Protein AF-0000000065943654 (afdb_homodimer)

Secondary structure (DSSP, 8-state):
------SGGGHHHHHHHHHHHHHHHHHHHHHHHHHHHHHHHHHHHHHTTSSS-SSSTTHHHHHHHHHHHHHHHHHHHIIIIIHHHHHHHHHHHHHHHHHHHHH-SS--SB--S-------HHHHTTBSS--B-HHHHTTEEEEEEE----SSPPPSSTT-EEEEEEEEE-SS-EEEEEEEESS---TTS--EEEEEEEEEEE-TTSSEEEEEEEEEEE-SS--EEEEEEEEETTEEEEEEEE-SS-HHHHHHSSSPPPEEEEEEETTS-EEEEEE--TT-TTTBS--EE-BS--EEETTEEEEEEEEEEPTTSHHHHHHTT-------SSPPPSS-HHHHHHHHHHTTEEGGGTTEEEEEEEEEEE--SS--S--EEEEPPTTTS-S---EEEEEETTEEEEEE---SS--S-EEEEEEEEEETTEEEEEEEEEE-----PPP--GGG-TT--S---------B-EEE-B-GGGSSSTTTT--EEEEEE-SSSSSB-EEEEEE-SS-EEEEEE-SSTT-BEEEEEEEEEEETTTTEEEEEEEEEEE-SSSSSEEEEEEEEEEEE-/------TTHHHHHHHHHHHHHHHHHHHHHHHHHHHHHHHHHHHHHHHTTSSS-TTGGGHHHHHHHHHHHHHHHHHHHIIIIIHHHHHHHHHHHHHHHHHHHHH-SS--SB--S-------HHHHTTBSS--B-HHHHTTEEEEEEE----SSPPPSSTT-EEEEEEEEE-SS-EEEEEEEESS---TTS--EEEEEEEEEEE-TTSSEEEEEEEEEEE-SS--EEEEEEEEETTEEEEEEEE--S-HHHHHHSSSPPPEEEEEEETTS-EEEEEE--TT-TTTBS--EE-BS--EEETTEEEEEEEEEEPTTSHHHHHHTT-------SSPPPSS-HHHHHHHHHHTTEETTTTTEEEEEEEEEEE--SS--S--EEEEPPTTTS-S---EEEEEETTEEEEEE---SS--S-EEEEEEEEEETTEEEEEEEEEE-----PPP--GGG-TT--S---------B-EEE-B-GGGSSSTTTT--EEEEEE-SSSSSB-EEEEEE-SS-EEEEEE-SSTT-BEEEEEEEEEE-TTT--EEEEEEEEEE-SSSSSEEEEEEEEEEEE-

pLDDT: mean 80.6, std 23.36, range [19.33, 98.62]

Solvent-accessible surface area (backbone atoms only — not comparable to full-atom values): 56505 Å² total; per-residue (Å²): 133,84,91,80,94,74,74,71,74,63,56,59,54,54,48,49,51,48,48,51,47,46,50,48,46,47,52,46,48,49,50,44,44,54,48,44,48,53,41,44,54,48,44,56,63,52,60,78,64,68,78,84,83,85,76,61,73,68,53,58,56,50,45,52,48,42,48,51,43,48,52,42,49,51,42,40,54,46,33,64,68,57,20,45,62,44,41,51,47,41,51,39,46,48,52,45,46,52,49,45,55,67,65,42,83,75,76,67,50,85,25,41,71,51,72,76,64,58,28,37,70,48,37,34,83,23,43,40,54,62,79,43,50,62,74,52,50,73,39,43,34,75,48,66,79,48,58,40,68,35,77,52,57,37,41,41,26,54,47,7,18,39,47,68,66,15,57,18,78,50,49,34,30,34,23,38,36,31,36,39,22,60,73,41,78,59,81,81,50,74,28,26,42,38,40,36,33,26,28,47,36,78,37,62,86,70,46,78,38,60,46,54,52,42,60,47,73,48,41,77,77,57,32,59,41,51,40,15,26,16,37,42,96,65,33,32,36,34,37,26,26,43,63,87,65,53,69,58,58,37,34,64,36,67,45,42,63,54,34,34,42,36,38,38,38,68,74,74,46,73,49,76,43,74,47,70,36,71,78,37,76,75,28,23,9,25,63,40,39,12,21,28,11,20,36,63,53,96,63,24,37,36,32,28,21,20,29,25,32,36,83,85,25,73,67,36,64,72,37,62,86,36,43,43,76,82,83,67,86,76,78,75,42,88,60,55,69,71,56,36,53,53,27,32,38,49,35,30,41,36,73,79,38,66,57,21,42,31,42,30,27,33,38,38,30,54,72,46,94,64,77,55,58,69,32,41,70,40,59,53,53,34,55,48,39,65,46,34,37,43,17,28,36,43,56,42,71,90,41,40,31,37,37,42,34,31,36,34,14,52,20,31,49,42,39,25,44,44,46,76,41,67,54,96,90,34,81,72,44,52,46,54,45,68,37,49,44,68,34,73,38,34,30,20,62,78,54,26,13,42,80,36,59,42,54,27,65,29,89,46,60,60,50,42,42,65,31,63,37,22,57,31,74,78,43,95,49,66,11,64,65,25,21,32,32,33,42,43,31,69,34,55,61,45,59,19,26,38,24,39,39,32,28,33,24,84,44,75,68,26,70,49,69,48,79,55,93,67,34,42,36,58,45,30,44,37,50,60,37,24,33,63,76,78,65,44,33,37,34,38,42,36,34,31,30,56,37,89,73,42,3,53,24,30,55,42,64,32,33,29,37,51,40,74,106,137,84,81,79,88,70,70,75,71,60,56,61,54,51,48,50,51,47,50,52,46,46,50,48,45,46,51,47,46,50,49,44,44,53,48,43,48,50,42,42,53,46,43,54,62,53,59,76,63,66,75,81,83,83,75,60,72,66,52,57,55,47,46,52,46,41,49,51,41,46,49,41,46,49,42,40,54,44,34,64,65,57,19,45,64,45,41,49,46,42,49,39,46,49,52,45,46,52,47,46,55,65,64,42,80,78,77,55,52,82,28,48,70,49,71,78,63,58,28,38,72,47,37,34,82,22,43,40,53,62,77,42,50,63,76,52,50,75,38,43,34,73,48,65,81,47,57,41,66,34,77,52,58,37,42,41,26,54,47,7,17,41,47,68,64,15,57,18,77,52,49,34,32,34,25,38,38,32,36,40,23,58,73,42,76,59,81,81,50,74,30,25,42,37,38,36,32,26,28,46,37,78,39,63,87,71,46,77,38,59,46,52,51,42,59,48,72,49,40,76,77,57,31,58,40,51,41,16,26,18,38,42,96,64,32,32,36,33,37,26,26,43,61,88,66,53,69,56,58,37,33,65,35,68,43,42,62,56,32,35,41,34,38,39,38,65,74,73,46,71,50,76,42,74,47,69,35,71,78,38,74,73,29,22,9,25,65,40,40,13,20,29,11,20,36,64,54,94,62,25,38,38,32,28,21,20,28,24,32,36,84,84,25,73,68,36,65,73,38,60,86,36,43,43,76,82,83,66,90,78,77,75,42,89,60,53,69,70,57,36,53,54,26,32,38,50,36,28,40,35,74,79,40,66,56,20,42,31,42,30,30,34,39,38,29,55,70,47,94,63,80,57,57,68,32,39,70,40,59,52,52,34,56,48,40,69,44,34,37,43,18,26,36,44,56,44,72,91,41,41,33,36,37,43,34,30,36,32,16,52,19,31,50,42,39,25,43,45,46,75,40,68,55,96,89,32,81,70,44,54,46,54,44,68,35,49,46,68,34,74,39,34,30,20,60,79,56,26,13,43,81,35,59,41,55,28,65,28,91,46,59,60,50,42,39,65,30,61,36,21,58,32,74,79,43,96,49,66,10,64,64,26,20,33,33,32,42,44,31,69,34,56,61,44,58,17,25,37,25,39,39,33,29,33,23,84,44,76,67,27,71,51,69,48,79,55,92,67,34,40,37,59,46,28,42,37,50,59,37,24,33,62,76,80,66,45,33,37,34,38,42,36,34,30,31,58,37,90,74,41,2,53,23,31,56,43,65,32,34,29,38,52,39,73,105

Nearest PDB structures (foldseek):
  4jf7-assembly1_C  TM=9.438E-01  e=2.598E-89  Simian virus 5 (strain W3)
  1z4w-assembly1_A  TM=9.902E-01  e=2.857E-84  Mammalian orthorubulavirus 5
  4jf7-assembly1_B  TM=9.049E-01  e=3.226E-90  Simian virus 5 (strain W3)
  4jf7-assembly1_A  TM=9.041E-01  e=5.508E-90  Simian virus 5 (strain W3)
  4jf7-assembly1_D  TM=9.109E-01  e=2.329E-88  Simian virus 5 (strain W3)

Sequence (1130 aa):
MVAEDAPVRGTCRVLFRTTTLIFLCTLLALSISILYESLIIRKQIMSQAGSTGSNFRLGSITDLLNNILSVANQIIYNSAVALPLQLDTLESTLLTAIKSLQTSDKLEQNCSWGAALINDNRYINGINQFYFSIAEGRNLTLGPLLNIPSFIPTATTPEGCTRIPSFSLTKTHWCYTHNVILNGCQDHVSSNQFVSMGIIEPTSAGFPSFRTLKTLYLSDGVNRKSCSISTVPGGCMMYCFVSTQPERDDYLSTAPPEQRIIIMYYNDTIVERIINPPGVLDVWATLNPGTGSGVYYLGWVLFPTYGGVIKDTSLWNNQANKYFIPQMVAALCSQNQATQVQNAKSSYYSSWFGNRMIQSGILACPLQQDLTNECLILPFSNDQVLMGAEGRLYMYGDSVYYYQRSNSWWPMTMLYKVTITFTNGQPSAISAQNVPTQQVPRPGTGDCSATNRCPGFCLKGVYADAWLLTNPSSTSTFGSEATFTGSYLNAATQRINPTMYIANNTQIISSQQFGSSGQEAAYGHTTCFRDTGSVMVYCIYIIELSSSLLGQFQIVPFIRQVTLSMVAEDAPVRGTCRVLFRTTTLIFLCTLLALSISILYESLIIRKQIMSQAGSTGSNFRLGSITDLLNNILSVANQIIYNSAVALPLQLDTLESTLLTAIKSLQTSDKLEQNCSWGAALINDNRYINGINQFYFSIAEGRNLTLGPLLNIPSFIPTATTPEGCTRIPSFSLTKTHWCYTHNVILNGCQDHVSSNQFVSMGIIEPTSAGFPSFRTLKTLYLSDGVNRKSCSISTVPGGCMMYCFVSTQPERDDYLSTAPPEQRIIIMYYNDTIVERIINPPGVLDVWATLNPGTGSGVYYLGWVLFPTYGGVIKDTSLWNNQANKYFIPQMVAALCSQNQATQVQNAKSSYYSSWFGNRMIQSGILACPLQQDLTNECLILPFSNDQVLMGAEGRLYMYGDSVYYYQRSNSWWPMTMLYKVTITFTNGQPSAISAQNVPTQQVPRPGTGDCSATNRCPGFCLKGVYADAWLLTNPSSTSTFGSEATFTGSYLNAATQRINPTMYIANNTQIISSQQFGSSGQEAAYGHTTCFRDTGSVMVYCIYIIELSSSLLGQFQIVPFIRQVTLS

Foldseek 3Di:
DDDDDPDPPPVVVVVVVVVVVVVVVVVVVVVVVVVVVVVVVVVVVVVVPDDDDDPPDPVVVVVVVVVVVVVVVVCCVCCVPVVVVVVLVVVLVVLVVLQVVLVDPPPDDPPPDLRFQAAHSLFLVFFQAFQDALVLLLFKEWFDWDDAPFPFDFFPAAQKAKDLKEKEDHRRKIKIKIWIDGGHDDQQDATKMKIWMHYWDADPVGHIYTDTDDIDIGPPRFRWPLKAWYDDVFWIKIKTFTHDDDPLVLLVAQAEGWIKMWTQGSNRDIDMDTADEPPRHRFFSYKGWLSYYWYDALQKTKTKIKGFTDPPDPVCVVALQAFAADDDPDDDAPDDPVVLSVLRSQQQADVSSVRTRMWIWMWIFGDDPVRDSHIHTATEHNHADGHQHRKYWGHRPNWIKMWGWPQFLQFWTWIWTKDFDDDPSHTDYMYTHTQAANDAGAAADDSNWSPGRGRHHGGDTFAKHKAWNYQQVPDPDRNQSTKIWTWHQPDGHAQHFIKTFIDGRPGTSYIDTDDDGGWHWGHWDKGKTARNVVSWIKMWIWIWTADSGGHRTDIGIIMIIMDGD/DDDDPDDDVPPVVVVVVVVVVVVVVVVVVVVVVVVVVVVVVVVVVVVVPDDDDNPPDPVVVVVVVVVVVVVVVVCCVCCVVVVVVVVLVVVLVVLVVLQVVLVDPPVPDVNPDLRFQAAHSLFLVFFQAFQDALVLLLFKEWFDWDDAPFPFDFFPAAQKAKDLKEKEDHRRKIKIKIWIDGGHDDQQDATKMKIWMHYWDADPVGHIYTDTDDIDIGPPRFRWPLKAWYDDVFWIKIKTFTHDDDPLVLLVAQAEGWIKMWTQGSNRDIDMDTADEPPRHRFFSYKGWLSYYWYDALQKTKTKIKGFTDPPDPVCVVALQAFAADDDPDDDDPDDPVVLSVLRSQQQADVSSVRTRMWIWMWIFGDDPPRDSHIHTATEHNHADGHQHRKYWGHHPNWIKMWGWPQFLQFWTWIWTKDFDDDPSHTDYMYTHTQAADDAGAAADDSNWSPHRGRHHGGDTFAKHKAWNYQQVPDPDRNQSTKIWTWHQPDGHAQHFIKTFIDGRPGTSYIDTDDDGGWHWGHWDKGKTARNVVSWIKMWIWIWTADSGGHRTDIGIIMIIMDGD

InterPro domains:
  IPR000665 Haemagglutinin/haemagglutinin-neuraminidase, paramyxovirus [PF00423] (11-562)
  IPR016285 Haemagglutinin-neuraminidase [PIRSF001072] (5-564)
  IPR016285 Haemagglutinin-neuraminidase [cd15469] (149-561)
  IPR036278 Sialidase superfamily [SSF50939] (117-564)

Organism: Parainfluenza virus 5 (isolate Canine/CPI+) (NCBI:txid31608)

Structure (mmCIF, N/CA/C/O backbone):
data_AF-0000000065943654-model_v1
#
loop_
_entity.id
_entity.type
_entity.pdbx_description
1 polymer Hemagglutinin-neuraminidase
#
loop_
_atom_site.group_PDB
_atom_site.id
_atom_site.type_symbol
_atom_site.label_atom_id
_atom_site.label_alt_id
_atom_site.label_comp_id
_atom_site.label_asym_id
_atom_site.label_entity_id
_atom_site.label_seq_id
_atom_site.pdbx_PDB_ins_code
_atom_site.Cartn_x
_atom_site.Cartn_y
_atom_site.Cartn_z
_atom_site.occupancy
_atom_site.B_iso_or_equiv
_atom_site.auth_seq_id
_atom_site.auth_comp_id
_atom_site.auth_asym_id
_atom_site.auth_atom_id
_atom_site.pdbx_PDB_model_num
ATOM 1 N N . MET A 1 1 ? 44.156 -19.531 77.312 1 22.39 1 MET A N 1
ATOM 2 C CA . MET A 1 1 ? 43.312 -20.719 77.375 1 22.39 1 MET A CA 1
ATOM 3 C C . MET A 1 1 ? 41.906 -20.391 76.875 1 22.39 1 MET A C 1
ATOM 5 O O . MET A 1 1 ? 40.969 -21.188 77 1 22.39 1 MET A O 1
ATOM 9 N N . VAL A 1 2 ? 41.719 -19.156 76.312 1 19.33 2 VAL A N 1
ATOM 10 C CA . VAL A 1 2 ? 40.312 -18.719 76.25 1 19.33 2 VAL A CA 1
ATOM 11 C C . VAL A 1 2 ? 39.531 -19.656 75.312 1 19.33 2 VAL A C 1
ATOM 13 O O . VAL A 1 2 ? 40.094 -20.328 74.5 1 19.33 2 VAL A O 1
ATOM 16 N N . ALA A 1 3 ? 38.219 -19.266 74.938 1 23.05 3 ALA A N 1
ATOM 17 C CA . ALA A 1 3 ? 36.812 -19.609 75.125 1 23.05 3 ALA A CA 1
ATOM 18 C C . ALA A 1 3 ? 36.312 -20.422 73.938 1 23.05 3 ALA A C 1
ATOM 20 O O . ALA A 1 3 ? 36.938 -20.422 72.875 1 23.05 3 ALA A O 1
ATOM 21 N N . GLU A 1 4 ? 35.094 -20.375 73.562 1 23.7 4 GLU A N 1
ATOM 22 C CA . GLU A 1 4 ? 33.812 -21.109 73.625 1 23.7 4 GLU A CA 1
ATOM 23 C C . GLU A 1 4 ? 33.375 -21.594 72.25 1 23.7 4 GLU A C 1
ATOM 25 O O . GLU A 1 4 ? 33.031 -22.781 72.062 1 23.7 4 GLU A O 1
ATOM 30 N N . ASP A 1 5 ? 32.344 -20.781 71.438 1 27.8 5 ASP A N 1
ATOM 31 C CA . ASP A 1 5 ? 31 -21.156 70.938 1 27.8 5 ASP A CA 1
ATOM 32 C C . ASP A 1 5 ? 31.031 -21.656 69.5 1 27.8 5 ASP A C 1
ATOM 34 O O . ASP A 1 5 ? 30.953 -20.859 68.562 1 27.8 5 ASP A O 1
ATOM 38 N N . ALA A 1 6 ? 31.734 -22.641 69.188 1 32.72 6 ALA A N 1
ATOM 39 C CA . ALA A 1 6 ? 32.156 -23.266 67.938 1 32.72 6 ALA A CA 1
ATOM 40 C C . ALA A 1 6 ? 30.953 -23.891 67.188 1 32.72 6 ALA A C 1
ATOM 42 O O . ALA A 1 6 ? 30.969 -24.031 66 1 32.72 6 ALA A O 1
ATOM 43 N N . PRO A 1 7 ? 29.953 -24.609 68.062 1 33.91 7 PRO A N 1
ATOM 44 C CA . PRO A 1 7 ? 29.484 -25.906 67.5 1 33.91 7 PRO A CA 1
ATOM 45 C C . PRO A 1 7 ? 28.344 -25.75 66.5 1 33.91 7 PRO A C 1
ATOM 47 O O . PRO A 1 7 ? 27.875 -26.734 65.938 1 33.91 7 PRO A O 1
ATOM 50 N N . VAL A 1 8 ? 27.547 -24.609 66.562 1 35.25 8 VAL A N 1
ATOM 51 C CA . VAL A 1 8 ? 26.109 -24.609 66.25 1 35.25 8 VAL A CA 1
ATOM 52 C C . VAL A 1 8 ? 25.906 -24.719 64.75 1 35.25 8 VAL A C 1
ATOM 54 O O . VAL A 1 8 ? 24.812 -25.047 64.312 1 35.25 8 VAL A O 1
ATOM 57 N N . ARG A 1 9 ? 26.875 -24.266 63.969 1 43 9 ARG A N 1
ATOM 58 C CA . ARG A 1 9 ? 26.562 -23.938 62.594 1 43 9 ARG A CA 1
ATOM 59 C C . ARG A 1 9 ? 26.453 -25.203 61.719 1 43 9 ARG A C 1
ATOM 61 O O . ARG A 1 9 ? 25.969 -25.141 60.594 1 43 9 ARG A O 1
ATOM 68 N N . GLY A 1 10 ? 27.078 -26.219 62.312 1 36.78 10 GLY A N 1
ATOM 69 C CA . GLY A 1 10 ? 27.188 -27.406 61.469 1 36.78 10 GLY A CA 1
ATOM 70 C C . GLY A 1 10 ? 25.891 -28.172 61.344 1 36.78 10 GLY A C 1
ATOM 71 O O . GLY A 1 10 ? 25.688 -28.906 60.375 1 36.78 10 GLY A O 1
ATOM 72 N N . THR A 1 11 ? 25.125 -28.125 62.5 1 43.72 11 THR A N 1
ATOM 73 C CA . THR A 1 11 ? 24.016 -29.062 62.688 1 43.72 11 THR A CA 1
ATOM 74 C C . THR A 1 11 ? 22.859 -28.703 61.781 1 43.72 11 THR A C 1
ATOM 76 O O . THR A 1 11 ? 22.125 -29.578 61.312 1 43.72 11 THR A O 1
ATOM 79 N N . CYS A 1 12 ? 22.719 -27.344 61.5 1 46.62 12 CYS A N 1
ATOM 80 C CA . CYS A 1 12 ? 21.562 -26.875 60.75 1 46.62 12 CYS A CA 1
ATOM 81 C C . CYS A 1 12 ? 21.578 -27.375 59.312 1 46.62 12 CYS A C 1
ATOM 83 O O . CYS A 1 12 ? 20.547 -27.484 58.656 1 46.62 12 CYS A O 1
ATOM 85 N N . ARG A 1 13 ? 22.875 -27.547 58.875 1 49.72 13 ARG A N 1
ATOM 86 C CA . ARG A 1 13 ? 23 -27.953 57.469 1 49.72 13 ARG A CA 1
ATOM 87 C C . ARG A 1 13 ? 22.562 -29.406 57.281 1 49.72 13 ARG A C 1
ATOM 89 O O . ARG A 1 13 ? 21.938 -29.75 56.281 1 49.72 13 ARG A O 1
ATOM 96 N N . VAL A 1 14 ? 22.859 -30.219 58.312 1 49.84 14 VAL A N 1
ATOM 97 C CA . VAL A 1 14 ? 22.547 -31.641 58.188 1 49.84 14 VAL A CA 1
ATOM 98 C C . VAL A 1 14 ? 21.031 -31.844 58.281 1 49.84 14 VAL A C 1
ATOM 100 O O . VAL A 1 14 ? 20.469 -32.656 57.531 1 49.84 14 VAL A O 1
ATOM 103 N N . LEU A 1 15 ? 20.453 -30.969 59.062 1 49.56 15 LEU A N 1
ATOM 104 C CA . LEU A 1 15 ? 19.016 -31.125 59.25 1 49.56 15 LEU A CA 1
ATOM 105 C C . LEU A 1 15 ? 18.25 -30.719 58 1 49.56 15 LEU A C 1
ATOM 107 O O . LEU A 1 15 ? 17.266 -31.391 57.625 1 49.56 15 LEU A O 1
ATOM 111 N N . PHE A 1 16 ? 18.812 -29.656 57.406 1 54 16 PHE A N 1
ATOM 112 C CA . PHE A 1 16 ? 18.172 -29.203 56.188 1 54 16 PHE A CA 1
ATOM 113 C C . PHE A 1 16 ? 18.266 -30.281 55.094 1 54 16 PHE A C 1
ATOM 115 O O . PHE A 1 16 ? 17.297 -30.547 54.406 1 54 16 PHE A O 1
ATOM 122 N N . ARG A 1 17 ? 19.469 -30.891 55.062 1 52.16 17 ARG A N 1
ATOM 123 C CA . ARG A 1 17 ? 19.656 -31.938 54.062 1 52.16 17 ARG A CA 1
ATOM 124 C C . ARG A 1 17 ? 18.766 -33.125 54.344 1 52.16 17 ARG A C 1
ATOM 126 O O . ARG A 1 17 ? 18.172 -33.719 53.438 1 52.16 17 ARG A O 1
ATOM 133 N N . THR A 1 18 ? 18.594 -33.406 55.688 1 54.03 18 THR A N 1
ATOM 134 C CA . THR A 1 18 ? 17.797 -34.562 56.031 1 54.03 18 THR A CA 1
ATOM 135 C C . THR A 1 18 ? 16.312 -34.312 55.75 1 54.03 18 THR A C 1
ATOM 137 O O . THR A 1 18 ? 15.617 -35.188 55.281 1 54.03 18 THR A O 1
ATOM 140 N N . THR A 1 19 ? 16 -33.031 56.031 1 54.41 19 THR A N 1
ATOM 141 C CA . THR A 1 19 ? 14.586 -32.719 55.844 1 54.41 19 THR A CA 1
ATOM 142 C C . THR A 1 19 ? 14.234 -32.688 54.344 1 54.41 19 THR A C 1
ATOM 144 O O . THR A 1 19 ? 13.156 -33.125 53.938 1 54.41 19 THR A O 1
ATOM 147 N N . THR A 1 20 ? 15.242 -32.125 53.594 1 52.72 20 THR A N 1
ATOM 148 C CA . THR A 1 20 ? 15.023 -32.125 52.156 1 52.72 20 THR A CA 1
ATOM 149 C C . THR A 1 20 ? 14.984 -33.562 51.594 1 52.72 20 THR A C 1
ATOM 151 O O . THR A 1 20 ? 14.188 -33.875 50.719 1 52.72 20 THR A O 1
ATOM 154 N N . LEU A 1 21 ? 15.812 -34.375 52.25 1 54.66 21 LEU A N 1
ATOM 155 C CA . LEU A 1 21 ? 15.859 -35.781 51.812 1 54.66 21 LEU A CA 1
ATOM 156 C C . LEU A 1 21 ? 14.57 -36.5 52.188 1 54.66 21 LEU A C 1
ATOM 158 O O . LEU A 1 21 ? 14.039 -37.281 51.406 1 54.66 21 LEU A O 1
ATOM 162 N N . ILE A 1 22 ? 14.039 -36.062 53.375 1 56.91 22 ILE A N 1
ATOM 163 C CA . ILE A 1 22 ? 12.805 -36.719 53.844 1 56.91 22 ILE A CA 1
ATOM 164 C C . ILE A 1 22 ? 11.641 -36.281 52.969 1 56.91 22 ILE A C 1
ATOM 166 O O . ILE A 1 22 ? 10.797 -37.062 52.562 1 56.91 22 ILE A O 1
ATOM 170 N N . PHE A 1 23 ? 11.766 -34.906 52.656 1 55.59 23 PHE A N 1
ATOM 171 C CA . PHE A 1 23 ? 10.719 -34.375 51.781 1 55.59 23 PHE A CA 1
ATOM 172 C C . PHE A 1 23 ? 10.773 -35.031 50.406 1 55.59 23 PHE A C 1
ATOM 174 O O . PHE A 1 23 ? 9.734 -35.344 49.812 1 55.59 23 PHE A O 1
ATOM 181 N N . LEU A 1 24 ? 12.055 -35.281 49.938 1 51.72 24 LEU A N 1
ATOM 182 C CA . LEU A 1 24 ? 12.234 -35.969 48.656 1 51.72 24 LEU A CA 1
ATOM 183 C C . LEU A 1 24 ? 11.766 -37.406 48.781 1 51.72 24 LEU A C 1
ATOM 185 O O . LEU A 1 24 ? 11.125 -37.938 47.844 1 51.72 24 LEU A O 1
ATOM 189 N N . CYS A 1 25 ? 11.992 -38 49.938 1 52.47 25 CYS A N 1
ATOM 190 C CA . CYS A 1 25 ? 11.578 -39.375 50.156 1 52.47 25 CYS A CA 1
ATOM 191 C C . CYS A 1 25 ? 10.062 -39.5 50.219 1 52.47 25 CYS A C 1
ATOM 193 O O . CYS A 1 25 ? 9.484 -40.438 49.688 1 52.47 25 CYS A O 1
ATOM 195 N N . THR A 1 26 ? 9.477 -38.469 50.844 1 51.69 26 THR A N 1
ATOM 196 C CA . THR A 1 26 ? 8.023 -38.5 50.969 1 51.69 26 THR A CA 1
ATOM 197 C C . THR A 1 26 ? 7.379 -38.25 49.594 1 51.69 26 THR A C 1
ATOM 199 O O . THR A 1 26 ? 6.371 -38.875 49.25 1 51.69 26 THR A O 1
ATOM 202 N N . LEU A 1 27 ? 8.078 -37.312 48.875 1 51.06 27 LEU A N 1
ATOM 203 C CA . LEU A 1 27 ? 7.574 -37.094 47.5 1 51.06 27 LEU A CA 1
ATOM 204 C C . LEU A 1 27 ? 7.734 -38.375 46.688 1 51.06 27 LEU A C 1
ATOM 206 O O . LEU A 1 27 ? 6.852 -38.719 45.875 1 51.06 27 LEU A O 1
ATOM 210 N N . LEU A 1 28 ? 8.797 -39.062 46.875 1 51.41 28 LEU A N 1
ATOM 211 C CA . LEU A 1 28 ? 9.031 -40.344 46.188 1 51.41 28 LEU A CA 1
ATOM 212 C C . LEU A 1 28 ? 8.047 -41.406 46.688 1 51.41 28 LEU A C 1
ATOM 214 O O . LEU A 1 28 ? 7.5 -42.156 45.875 1 51.41 28 LEU A O 1
ATOM 218 N N . ALA A 1 29 ? 7.77 -41.406 48.031 1 50.81 29 ALA A N 1
ATOM 219 C CA . ALA A 1 29 ? 6.844 -42.375 48.562 1 50.81 29 ALA A CA 1
ATOM 220 C C . ALA A 1 29 ? 5.426 -42.156 48.062 1 50.81 29 ALA A C 1
ATOM 222 O O . ALA A 1 29 ? 4.703 -43.094 47.75 1 50.81 29 ALA A O 1
ATOM 223 N N . LEU A 1 30 ? 5.156 -40.781 47.969 1 49.75 30 LEU A N 1
ATOM 224 C CA . LEU A 1 30 ? 3.836 -40.469 47.438 1 49.75 30 LEU A CA 1
ATOM 225 C C . LEU A 1 30 ? 3.738 -40.844 45.969 1 49.75 30 LEU A C 1
ATOM 227 O O . LEU A 1 30 ? 2.707 -41.344 45.531 1 49.75 30 LEU A O 1
ATOM 231 N N . SER A 1 31 ? 4.898 -40.656 45.219 1 46.22 31 SER A N 1
ATOM 232 C CA . SER A 1 31 ? 4.934 -41.094 43.844 1 46.22 31 SER A CA 1
ATOM 233 C C . SER A 1 31 ? 4.832 -42.625 43.75 1 46.22 31 SER A C 1
ATOM 235 O O . SER A 1 31 ? 4.137 -43.156 42.875 1 46.22 31 SER A O 1
ATOM 237 N N . ILE A 1 32 ? 5.48 -43.25 44.688 1 48.81 32 ILE A N 1
ATOM 238 C CA . ILE A 1 32 ? 5.441 -44.719 44.688 1 48.81 32 ILE A CA 1
ATOM 239 C C . ILE A 1 32 ? 4.043 -45.188 45.062 1 48.81 32 ILE A C 1
ATOM 241 O O . ILE A 1 32 ? 3.518 -46.125 44.469 1 48.81 32 ILE A O 1
ATOM 245 N N . SER A 1 33 ? 3.453 -44.469 46.062 1 47.56 33 SER A N 1
ATOM 246 C CA . SER A 1 33 ? 2.119 -44.875 46.469 1 47.56 33 SER A CA 1
ATOM 247 C C . SER A 1 33 ? 1.1 -44.688 45.344 1 47.56 33 SER A C 1
ATOM 249 O O . SER A 1 33 ? 0.203 -45.5 45.188 1 47.56 33 SER A O 1
ATOM 251 N N . ILE A 1 34 ? 1.347 -43.5 44.688 1 46.53 34 ILE A N 1
ATOM 252 C CA . ILE A 1 34 ? 0.467 -43.281 43.562 1 46.53 34 ILE A CA 1
ATOM 253 C C . ILE A 1 34 ? 0.725 -44.344 42.5 1 46.53 34 ILE A C 1
ATOM 255 O O . ILE A 1 34 ? -0.215 -44.906 41.906 1 46.53 34 ILE A O 1
ATOM 259 N N . LEU A 1 35 ? 2.029 -44.781 42.312 1 43.09 35 LEU A N 1
ATOM 260 C CA . LEU A 1 35 ? 2.371 -45.875 41.438 1 43.09 35 LEU A CA 1
ATOM 261 C C . LEU A 1 35 ? 1.822 -47.188 41.938 1 43.09 35 LEU A C 1
ATOM 263 O O . LEU A 1 35 ? 1.31 -48 41.188 1 43.09 35 LEU A O 1
ATOM 267 N N . TYR A 1 36 ? 1.94 -47.281 43.344 1 42.16 36 TYR A N 1
ATOM 268 C CA . TYR A 1 36 ? 1.476 -48.531 43.969 1 42.16 36 TYR A CA 1
ATOM 269 C C . TYR A 1 36 ? -0.037 -48.688 43.844 1 42.16 36 TYR A C 1
ATOM 271 O O . TYR A 1 36 ? -0.547 -49.75 43.5 1 42.16 36 TYR A O 1
ATOM 279 N N . GLU A 1 37 ? -0.694 -47.469 44.094 1 41.38 37 GLU A N 1
ATOM 280 C CA . GLU A 1 37 ? -2.145 -47.531 43.938 1 41.38 37 GLU A CA 1
ATOM 281 C C . GLU A 1 37 ? -2.533 -47.812 42.469 1 41.38 37 GLU A C 1
ATOM 283 O O . GLU A 1 37 ? -3.482 -48.562 42.219 1 41.38 37 GLU A O 1
ATOM 288 N N . SER A 1 38 ? -1.683 -47.25 41.594 1 39.53 38 SER A N 1
ATOM 289 C CA . SER A 1 38 ? -1.902 -47.594 40.188 1 39.53 38 SER A CA 1
ATOM 290 C C . SER A 1 38 ? -1.647 -49.094 39.938 1 39.53 38 SER A C 1
ATOM 292 O O . SER A 1 38 ? -2.324 -49.719 39.125 1 39.53 38 SER A O 1
ATOM 294 N N . LEU A 1 39 ? -0.697 -49.469 40.719 1 40.22 39 LEU A N 1
ATOM 295 C CA . LEU A 1 39 ? -0.402 -50.906 40.562 1 40.22 39 LEU A CA 1
ATOM 296 C C . LEU A 1 39 ? -1.506 -51.75 41.188 1 40.22 39 LEU A C 1
ATOM 298 O O . LEU A 1 39 ? -1.855 -52.812 40.656 1 40.22 39 LEU A O 1
ATOM 302 N N . ILE A 1 40 ? -1.942 -51.188 42.469 1 40.59 40 ILE A N 1
ATOM 303 C CA . ILE A 1 40 ? -2.984 -52 43.094 1 40.59 40 ILE A CA 1
ATOM 304 C C . ILE A 1 40 ? -4.223 -52.031 42.219 1 40.59 40 ILE A C 1
ATOM 306 O O . ILE A 1 40 ? -4.844 -53.094 42.031 1 40.59 40 ILE A O 1
ATOM 310 N N . ILE A 1 41 ? -4.469 -50.75 41.688 1 38.06 41 ILE A N 1
ATOM 311 C CA . ILE A 1 41 ? -5.617 -50.781 40.781 1 38.06 41 ILE A CA 1
ATOM 312 C C . ILE A 1 41 ? -5.352 -51.75 39.625 1 38.06 41 ILE A C 1
ATOM 314 O O . ILE A 1 41 ? -6.254 -52.5 39.188 1 38.06 41 ILE A O 1
ATOM 318 N N . ARG A 1 42 ? -4.016 -51.875 39.25 1 34.97 42 ARG A N 1
ATOM 319 C CA . ARG A 1 42 ? -3.678 -52.875 38.25 1 34.97 42 ARG A CA 1
ATOM 320 C C . ARG A 1 42 ? -3.947 -54.281 38.781 1 34.97 42 ARG A C 1
ATOM 322 O O . ARG A 1 42 ? -4.445 -55.156 38.062 1 34.97 42 ARG A O 1
ATOM 329 N N . LYS A 1 43 ? -3.484 -54.438 40.062 1 35.75 43 LYS A N 1
ATOM 330 C CA . LYS A 1 43 ? -3.605 -55.812 40.562 1 35.75 43 LYS A CA 1
ATOM 331 C C . LYS A 1 43 ? -5.07 -56.188 40.75 1 35.75 43 LYS A C 1
ATOM 333 O O . LYS A 1 43 ? -5.434 -57.344 40.594 1 35.75 43 LYS A O 1
ATOM 338 N N . GLN A 1 44 ? -5.836 -55.094 41.375 1 32.72 44 GLN A N 1
ATOM 339 C CA . GLN A 1 44 ? -7.223 -55.5 41.562 1 32.72 44 GLN A CA 1
ATOM 340 C C . GLN A 1 44 ? -7.898 -55.875 40.25 1 32.72 44 GLN A C 1
ATOM 342 O O . GLN A 1 44 ? -8.734 -56.75 40.219 1 32.72 44 GLN A O 1
ATOM 347 N N . ILE A 1 45 ? -7.445 -55.094 39.219 1 33.41 45 ILE A N 1
ATOM 348 C CA . ILE A 1 45 ? -8.039 -55.5 37.938 1 33.41 45 ILE A CA 1
ATOM 349 C C . ILE A 1 45 ? -7.578 -56.906 37.562 1 33.41 45 ILE A C 1
ATOM 351 O O . ILE A 1 45 ? -8.344 -57.688 37 1 33.41 45 ILE A O 1
ATOM 355 N N . MET A 1 46 ? -6.32 -57.219 38.062 1 29.36 46 MET A N 1
ATOM 356 C CA . MET A 1 46 ? -5.832 -58.531 37.656 1 29.36 46 MET A CA 1
ATOM 357 C C . MET A 1 46 ? -6.574 -59.625 38.406 1 29.36 46 MET A C 1
ATOM 359 O O . MET A 1 46 ? -6.762 -60.719 37.875 1 29.36 46 MET A O 1
ATOM 363 N N . SER A 1 47 ? -6.727 -59.469 39.781 1 30.27 47 SER A N 1
ATOM 364 C CA . SER A 1 47 ? -7.168 -60.688 40.469 1 30.27 47 SER A CA 1
ATOM 365 C C . SER A 1 47 ? -8.586 -61.062 40.094 1 30.27 47 SER A C 1
ATOM 367 O O . SER A 1 47 ? -9.031 -62.188 40.344 1 30.27 47 SER A O 1
ATOM 369 N N . GLN A 1 48 ? -9.547 -60.031 39.906 1 27.89 48 GLN A N 1
ATOM 370 C CA . GLN A 1 48 ? -10.898 -60.562 39.688 1 27.89 48 GLN A CA 1
ATOM 371 C C . GLN A 1 48 ? -10.969 -61.406 38.406 1 27.89 48 GLN A C 1
ATOM 373 O O . GLN A 1 48 ? -12.047 -61.812 38 1 27.89 48 GLN A O 1
ATOM 378 N N . ALA A 1 49 ? -9.789 -61.719 37.719 1 26.94 49 ALA A N 1
ATOM 379 C CA . ALA A 1 49 ? -9.812 -62.5 36.469 1 26.94 49 ALA A CA 1
ATOM 380 C C . ALA A 1 49 ? -10.117 -63.969 36.781 1 26.94 49 ALA A C 1
ATOM 382 O O . ALA A 1 49 ? -10.039 -64.812 35.906 1 26.94 49 ALA A O 1
ATOM 383 N N . GLY A 1 50 ? -10.133 -64.375 38.031 1 25.48 50 GLY A N 1
ATOM 384 C CA . GLY A 1 50 ? -10.109 -65.812 38.125 1 25.48 50 GLY A CA 1
ATOM 385 C C . GLY A 1 50 ? -11.32 -66.5 37.469 1 25.48 50 GLY A C 1
ATOM 386 O O . GLY A 1 50 ? -11.188 -67.375 36.625 1 25.48 50 GLY A O 1
ATOM 387 N N . SER A 1 51 ? -12.383 -67 38.188 1 24.34 51 SER A N 1
ATOM 388 C CA . SER A 1 51 ? -13.172 -68.25 38.031 1 24.34 51 SER A CA 1
ATOM 389 C C . SER A 1 51 ? -14.234 -68.062 36.938 1 24.34 51 SER A C 1
ATOM 391 O O . SER A 1 51 ? -14.734 -69.062 36.406 1 24.34 51 SER A O 1
ATOM 393 N N . THR A 1 52 ? -15.25 -67.188 37.125 1 26.39 52 THR A N 1
ATOM 394 C CA . THR A 1 52 ? -16.547 -67.438 36.5 1 26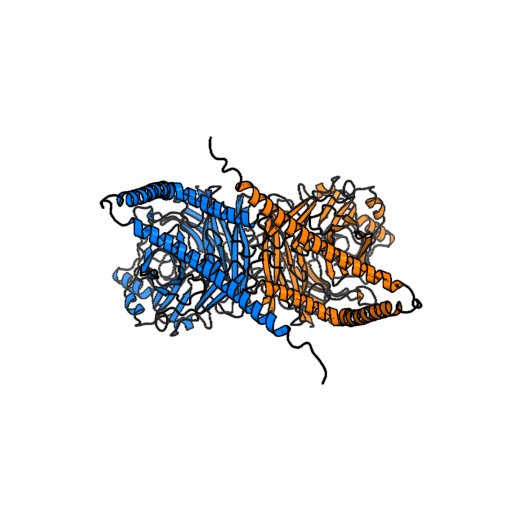.39 52 THR A CA 1
ATOM 395 C C . THR A 1 52 ? -16.406 -67.5 34.969 1 26.39 52 THR A C 1
ATOM 397 O O . THR A 1 52 ? -15.477 -66.875 34.406 1 26.39 52 THR A O 1
ATOM 400 N N . GLY A 1 53 ? -17.281 -68.5 34.188 1 25.02 53 GLY A N 1
ATOM 401 C CA . GLY A 1 53 ? -17.578 -69 32.844 1 25.02 53 GLY A CA 1
ATOM 402 C C . GLY A 1 53 ? -17.578 -67.938 31.781 1 25.02 53 GLY A C 1
ATOM 403 O O . GLY A 1 53 ? -17.906 -66.75 32.062 1 25.02 53 GLY A O 1
ATOM 404 N N . SER A 1 54 ? -16.891 -68.188 30.688 1 25.45 54 SER A N 1
ATOM 405 C CA . SER A 1 54 ? -15.875 -67.438 29.953 1 25.45 54 SER A CA 1
ATOM 406 C C . SER A 1 54 ? -16.5 -66.438 28.969 1 25.45 54 SER A C 1
ATOM 408 O O . SER A 1 54 ? -15.797 -65.875 28.156 1 25.45 54 SER A O 1
ATOM 410 N N . ASN A 1 55 ? -17.828 -66.875 28.594 1 23.36 55 ASN A N 1
ATOM 411 C CA . ASN A 1 55 ? -18.438 -66.5 27.328 1 23.36 55 ASN A CA 1
ATOM 412 C C . ASN A 1 55 ? -18.688 -65 27.281 1 23.36 55 ASN A C 1
ATOM 414 O O . ASN A 1 55 ? -19.312 -64.5 26.359 1 23.36 55 ASN A O 1
ATOM 418 N N . PHE A 1 56 ? -18.938 -64.562 28.453 1 21.17 56 PHE A N 1
ATOM 419 C CA . PHE A 1 56 ? -19.828 -63.438 28.516 1 21.17 56 PHE A CA 1
ATOM 420 C C . PHE A 1 56 ? -19.359 -62.344 27.578 1 21.17 56 PHE A C 1
ATOM 422 O O . PHE A 1 56 ? -20.156 -61.781 26.797 1 21.17 56 PHE A O 1
ATOM 429 N N . ARG A 1 57 ? -18.594 -61.562 28.188 1 23.38 57 ARG A N 1
ATOM 430 C CA . ARG A 1 57 ? -18.594 -60.125 28.281 1 23.38 57 ARG A CA 1
ATOM 431 C C . ARG A 1 57 ? -17.906 -59.5 27.078 1 23.38 57 ARG A C 1
ATOM 433 O O . ARG A 1 57 ? -17.297 -58.438 27.203 1 23.38 57 ARG A O 1
ATOM 440 N N . LEU A 1 58 ? -17.5 -60.375 26.156 1 23.81 58 LEU A N 1
ATOM 441 C CA . LEU A 1 58 ? -16.844 -59.906 24.922 1 23.81 58 LEU A CA 1
ATOM 442 C C . LEU A 1 58 ? -17.734 -58.969 24.156 1 23.81 58 LEU A C 1
ATOM 444 O O . LEU A 1 58 ? -17.266 -58.25 23.25 1 23.81 58 LEU A O 1
ATOM 448 N N . GLY A 1 59 ? -19.078 -59.344 24.219 1 25.69 59 GLY A N 1
ATOM 449 C CA . GLY A 1 59 ? -20.156 -58.719 23.484 1 25.69 59 GLY A CA 1
ATOM 450 C C . GLY A 1 59 ? -20.266 -57.25 23.734 1 25.69 59 GLY A C 1
ATOM 451 O O . GLY A 1 59 ? -20.734 -56.5 22.875 1 25.69 59 GLY A O 1
ATOM 452 N N . SER A 1 60 ? -20.25 -57.062 25.062 1 28.53 60 SER A N 1
ATOM 453 C CA . SER A 1 60 ? -20.594 -55.688 25.469 1 28.53 60 SER A CA 1
ATOM 454 C C . SER A 1 60 ? -19.578 -54.688 24.938 1 28.53 60 SER A C 1
ATOM 456 O O . SER A 1 60 ? -19.766 -53.469 25.047 1 28.53 60 SER A O 1
ATOM 458 N N . ILE A 1 61 ? -18.328 -55.25 24.875 1 30.3 61 ILE A N 1
ATOM 459 C CA . ILE A 1 61 ? -17.297 -54.344 24.375 1 30.3 61 ILE A CA 1
ATOM 460 C C . ILE A 1 61 ? -17.562 -54 22.922 1 30.3 61 ILE A C 1
ATOM 462 O O . ILE A 1 61 ? -17.359 -52.844 22.5 1 30.3 61 ILE A O 1
ATOM 466 N N . THR A 1 62 ? -18.078 -55.062 22.141 1 28.05 62 THR A N 1
ATOM 467 C CA . THR A 1 62 ? -18.438 -54.875 20.75 1 28.05 62 THR A CA 1
ATOM 468 C C . THR A 1 62 ? -19.656 -53.969 20.625 1 28.05 62 THR A C 1
ATOM 470 O O . THR A 1 62 ? -19.781 -53.219 19.656 1 28.05 62 THR A O 1
ATOM 473 N N . ASP A 1 63 ? -20.703 -54.188 21.578 1 30.84 63 ASP A N 1
ATOM 474 C CA . ASP A 1 63 ? -21.875 -53.312 21.5 1 30.84 63 ASP A CA 1
ATOM 475 C C . ASP A 1 63 ? -21.516 -51.875 21.797 1 30.84 63 ASP A C 1
ATOM 477 O O . ASP A 1 63 ? -22.062 -50.938 21.188 1 30.84 63 ASP A O 1
ATOM 481 N N . LEU A 1 64 ? -20.641 -51.688 22.891 1 32.97 64 LEU A N 1
ATOM 482 C CA . LEU A 1 64 ? -20.25 -50.312 23.188 1 32.97 64 LEU A CA 1
ATOM 483 C C . LEU A 1 64 ? -19.438 -49.719 22.047 1 32.97 64 LEU A C 1
ATOM 485 O O . LEU A 1 64 ? -19.594 -48.562 21.703 1 32.97 64 LEU A O 1
ATOM 489 N N . LEU A 1 65 ? -18.578 -50.594 21.406 1 33.88 65 LEU A N 1
ATOM 490 C CA . LEU A 1 65 ? -17.875 -50.188 20.203 1 33.88 65 LEU A CA 1
ATOM 491 C C . LEU A 1 65 ? -18.875 -49.938 19.062 1 33.88 65 LEU A C 1
ATOM 493 O O . LEU A 1 65 ? -18.719 -49 18.297 1 33.88 65 LEU A O 1
ATOM 497 N N . ASN A 1 66 ? -19.875 -50.875 18.906 1 32.12 66 ASN A N 1
ATOM 498 C CA . ASN A 1 66 ? -20.906 -50.688 17.891 1 32.12 66 ASN A CA 1
ATOM 499 C C . ASN A 1 66 ? -21.766 -49.469 18.203 1 32.12 66 ASN A C 1
ATOM 501 O O . ASN A 1 66 ? -22.203 -48.75 17.281 1 32.12 66 ASN A O 1
ATOM 505 N N . ASN A 1 67 ? -22.172 -49.312 19.531 1 34.59 67 ASN A N 1
ATOM 506 C CA . ASN A 1 67 ? -22.969 -48.125 19.812 1 34.59 67 ASN A CA 1
ATOM 507 C C . ASN A 1 67 ? -22.156 -46.844 19.578 1 34.59 67 ASN A C 1
ATOM 509 O O . ASN A 1 67 ? -22.688 -45.812 19.141 1 34.59 67 ASN A O 1
ATOM 513 N N . ILE A 1 68 ? -20.844 -46.844 20.031 1 35.84 68 ILE A N 1
ATOM 514 C CA . ILE A 1 68 ? -20.062 -45.656 19.719 1 35.84 68 ILE A CA 1
ATOM 515 C C . ILE A 1 68 ? -19.844 -45.594 18.219 1 35.84 68 ILE A C 1
ATOM 517 O O . ILE A 1 68 ? -19.875 -44.5 17.641 1 35.84 68 ILE A O 1
ATOM 521 N N . LEU A 1 69 ? -19.656 -46.75 17.547 1 32.12 69 LEU A N 1
ATOM 522 C CA . LEU A 1 69 ? -19.578 -46.781 16.078 1 32.12 69 LEU A CA 1
ATOM 523 C C . LEU A 1 69 ? -20.922 -46.406 15.461 1 32.12 69 LEU A C 1
ATOM 525 O O . LEU A 1 69 ? -20.969 -45.719 14.43 1 32.12 69 LEU A O 1
ATOM 529 N N . SER A 1 70 ? -22.125 -46.938 15.938 1 34.47 70 SER A N 1
ATOM 530 C CA . SER A 1 70 ? -23.422 -46.531 15.414 1 34.47 70 SER A CA 1
ATOM 531 C C . SER A 1 70 ? -23.672 -45.031 15.688 1 34.47 70 SER A C 1
ATOM 533 O O . SER A 1 70 ? -24.234 -44.344 14.852 1 34.47 70 SER A O 1
ATOM 535 N N . VAL A 1 71 ? -23.375 -44.5 17.016 1 36.47 71 VAL A N 1
ATOM 536 C CA . VAL A 1 71 ? -23.5 -43.062 17.188 1 36.47 71 VAL A CA 1
ATOM 537 C C . VAL A 1 71 ? -22.422 -42.344 16.375 1 36.47 71 VAL A C 1
ATOM 539 O O . VAL A 1 71 ? -22.656 -41.312 15.797 1 36.47 71 VAL A O 1
ATOM 542 N N . ALA A 1 72 ? -21.219 -43 16.172 1 32.5 72 ALA A N 1
ATOM 543 C CA . ALA A 1 72 ? -20.219 -42.469 15.25 1 32.5 72 ALA A CA 1
ATOM 544 C C . ALA A 1 72 ? -20.719 -42.5 13.812 1 32.5 72 ALA A C 1
ATOM 546 O O . ALA A 1 72 ? -20.516 -41.562 13.039 1 32.5 72 ALA A O 1
ATOM 547 N N . ASN A 1 73 ? -21.297 -43.594 13.328 1 31.56 73 ASN A N 1
ATOM 548 C CA . ASN A 1 73 ? -21.906 -43.625 12 1 31.56 73 ASN A CA 1
ATOM 549 C C . ASN A 1 73 ? -23.094 -42.656 11.898 1 31.56 73 ASN A C 1
ATOM 551 O O . ASN A 1 73 ? -23.328 -42.094 10.844 1 31.56 73 ASN A O 1
ATOM 555 N N . GLN A 1 74 ? -24.078 -42.594 12.906 1 32.75 74 GLN A N 1
ATOM 556 C CA . GLN A 1 74 ? -25.094 -41.562 12.859 1 32.75 74 GLN A CA 1
ATOM 557 C C . GLN A 1 74 ? -24.484 -40.188 13.008 1 32.75 74 GLN A C 1
ATOM 559 O O . GLN A 1 74 ? -24.938 -39.219 12.391 1 32.75 74 GLN A O 1
ATOM 564 N N . ILE A 1 75 ? -23.391 -39.938 13.859 1 32 75 ILE A N 1
ATOM 565 C CA . ILE A 1 75 ? -22.734 -38.656 13.852 1 32 75 ILE A CA 1
ATOM 566 C C . ILE A 1 75 ? -21.922 -38.469 12.562 1 32 75 ILE A C 1
ATOM 568 O O . ILE A 1 75 ? -21.906 -37.406 11.969 1 32 75 ILE A O 1
ATOM 572 N N . ILE A 1 76 ? -21.281 -39.469 11.953 1 29.52 76 ILE A N 1
ATOM 573 C CA . ILE A 1 76 ? -20.656 -39.406 10.633 1 29.52 76 ILE A CA 1
ATOM 574 C C . ILE A 1 76 ? -21.719 -39.125 9.578 1 29.52 76 ILE A C 1
ATOM 576 O O . ILE A 1 76 ? -21.484 -38.312 8.68 1 29.52 76 ILE A O 1
ATOM 580 N N . TYR A 1 77 ? -22.891 -39.844 9.359 1 29.09 77 TYR A N 1
ATOM 581 C CA . TYR A 1 77 ? -23.938 -39.469 8.422 1 29.09 77 TYR A CA 1
ATOM 582 C C . TYR A 1 77 ? -24.5 -38.094 8.773 1 29.09 77 TYR A C 1
ATOM 584 O O . TYR A 1 77 ? -24.734 -37.25 7.887 1 29.09 77 TYR A O 1
ATOM 592 N N . ASN A 1 78 ? -25.016 -37.719 10.055 1 28.14 78 ASN A N 1
ATOM 593 C CA . ASN A 1 78 ? -25.359 -36.344 10.43 1 28.14 78 ASN A CA 1
ATOM 594 C C . ASN A 1 78 ? -24.109 -35.469 10.453 1 28.14 78 ASN A C 1
ATOM 596 O O . ASN A 1 78 ? -24.219 -34.25 10.289 1 28.14 78 ASN A O 1
ATOM 600 N N . SER A 1 79 ? -22.875 -35.875 10.727 1 30.47 79 SER A N 1
ATOM 601 C CA . SER A 1 79 ? -21.594 -35.188 10.68 1 30.47 79 SER A CA 1
ATOM 602 C C . SER A 1 79 ? -21.031 -35.156 9.266 1 30.47 79 SER A C 1
ATOM 604 O O . SER A 1 79 ? -20.234 -34.281 8.93 1 30.47 79 SER A O 1
ATOM 606 N N . ALA A 1 80 ? -21.016 -36.156 8.406 1 30.84 80 ALA A N 1
ATOM 607 C CA . ALA A 1 80 ? -20.484 -36.094 7.043 1 30.84 80 ALA A CA 1
ATOM 608 C C . ALA A 1 80 ? -21.375 -35.219 6.152 1 30.84 80 ALA A C 1
ATOM 610 O O . ALA A 1 80 ? -20.906 -34.719 5.137 1 30.84 80 ALA A O 1
ATOM 611 N N . VAL A 1 81 ? -22.75 -35.344 6.004 1 30.02 81 VAL A N 1
ATOM 612 C CA . VAL A 1 81 ? -23.641 -34.5 5.242 1 30.02 81 VAL A CA 1
ATOM 613 C C . VAL A 1 81 ? -24.141 -33.344 6.125 1 30.02 81 VAL A C 1
ATOM 615 O O . VAL A 1 81 ? -24.156 -32.188 5.703 1 30.02 81 VAL A O 1
ATOM 618 N N . ALA A 1 82 ? -24.875 -33.406 7.359 1 29.53 82 ALA A N 1
ATOM 619 C CA . ALA A 1 82 ? -25.359 -32.375 8.25 1 29.53 82 ALA A CA 1
ATOM 620 C C . ALA A 1 82 ? -24.234 -31.812 9.109 1 29.53 82 ALA A C 1
ATOM 622 O O . ALA A 1 82 ? -24.312 -30.656 9.555 1 29.53 82 ALA A O 1
ATOM 623 N N . LEU A 1 83 ? -23.141 -32.469 9.516 1 29.81 83 LEU A N 1
ATOM 624 C CA . LEU A 1 83 ? -22.016 -32.031 10.336 1 29.81 83 LEU A CA 1
ATOM 625 C C . LEU A 1 83 ? -21.031 -31.203 9.516 1 29.81 83 LEU A C 1
ATOM 627 O O . LEU A 1 83 ? -20.422 -30.266 10.023 1 29.81 83 LEU A O 1
ATOM 631 N N . PRO A 1 84 ? -20.656 -31.594 8.359 1 31.12 84 PRO A N 1
ATOM 632 C CA . PRO A 1 84 ? -19.812 -30.609 7.652 1 31.12 84 PRO A CA 1
ATOM 633 C C . PRO A 1 84 ? -20.453 -29.234 7.586 1 31.12 84 PRO A C 1
ATOM 635 O O . PRO A 1 84 ? -19.766 -28.219 7.648 1 31.12 84 PRO A O 1
ATOM 638 N N . LEU A 1 85 ? -21.625 -29.094 7.309 1 34.59 85 LEU A N 1
ATOM 639 C CA . LEU A 1 85 ? -22.297 -27.812 7.461 1 34.59 85 LEU A CA 1
ATOM 640 C C . LEU A 1 85 ? -22.219 -27.328 8.906 1 34.59 85 LEU A C 1
ATOM 642 O O . LEU A 1 85 ? -22.078 -26.141 9.156 1 34.59 85 LEU A O 1
ATOM 646 N N . GLN A 1 86 ? -22.344 -28.234 9.945 1 34.34 86 GLN A N 1
ATOM 647 C CA . GLN A 1 86 ? -22.188 -27.891 11.352 1 34.34 86 GLN A CA 1
ATOM 648 C C . GLN A 1 86 ? -20.719 -27.688 11.711 1 34.34 86 GLN A C 1
ATOM 650 O O . GLN A 1 86 ? -20.375 -26.844 12.531 1 34.34 86 GLN A O 1
ATOM 655 N N . LEU A 1 87 ? -19.797 -28.453 11.148 1 34.94 87 LEU A N 1
ATOM 656 C CA . LEU A 1 87 ? -18.359 -28.25 11.375 1 34.94 87 LEU A CA 1
ATOM 657 C C . LEU A 1 87 ? -17.906 -26.938 10.766 1 34.94 87 LEU A C 1
ATOM 659 O O . LEU A 1 87 ? -17.094 -26.219 11.367 1 34.94 87 LEU A O 1
ATOM 663 N N . ASP A 1 88 ? -18.312 -26.781 9.562 1 38.56 88 ASP A N 1
ATOM 664 C CA . ASP A 1 88 ? -18 -25.453 9.031 1 38.56 88 ASP A CA 1
ATOM 665 C C . ASP A 1 88 ? -18.5 -24.344 9.969 1 38.56 88 ASP A C 1
ATOM 667 O O . ASP A 1 88 ? -17.812 -23.359 10.195 1 38.56 88 ASP A O 1
ATOM 671 N N . THR A 1 89 ? -19.703 -24.578 10.461 1 42.28 89 THR A N 1
ATOM 672 C CA . THR A 1 89 ? -20.203 -23.609 11.438 1 42.28 89 THR A CA 1
ATOM 673 C C . THR A 1 89 ? -19.422 -23.703 12.742 1 42.28 89 THR A C 1
ATOM 675 O O . THR A 1 89 ? -19.172 -22.688 13.391 1 42.28 89 THR A O 1
ATOM 678 N N . LEU A 1 90 ? -19.047 -24.922 13.117 1 39.06 90 LEU A N 1
ATOM 679 C CA . LEU A 1 90 ? -18.25 -25.062 14.336 1 39.06 90 LEU A CA 1
ATOM 680 C C . LEU A 1 90 ? -16.859 -24.484 14.148 1 39.06 90 LEU A C 1
ATOM 682 O O . LEU A 1 90 ? -16.344 -23.797 15.031 1 39.06 90 LEU A O 1
ATOM 686 N N . GLU A 1 91 ? -16.266 -24.859 13.008 1 41.19 91 GLU A N 1
ATOM 687 C CA . GLU A 1 91 ? -14.945 -24.266 12.75 1 41.19 91 GLU A CA 1
ATOM 688 C C . GLU A 1 91 ? -15.031 -22.75 12.711 1 41.19 91 GLU A C 1
ATOM 690 O O . GLU A 1 91 ? -14.195 -22.062 13.297 1 41.19 91 GLU A O 1
ATOM 695 N N . SER A 1 92 ? -16.078 -22.344 12.094 1 49.38 92 SER A N 1
ATOM 696 C CA . SER A 1 92 ? -16.234 -20.891 12.07 1 49.38 92 SER A CA 1
ATOM 697 C C . SER A 1 92 ? -16.5 -20.344 13.469 1 49.38 92 SER A C 1
ATOM 699 O O . SER A 1 92 ? -15.969 -19.281 13.828 1 49.38 92 SER A O 1
ATOM 701 N N . THR A 1 93 ? -17.359 -21.062 14.195 1 45.56 93 THR A N 1
ATOM 702 C CA . THR A 1 93 ? -17.641 -20.625 15.562 1 45.56 93 THR A CA 1
ATOM 703 C C . THR A 1 93 ? -16.375 -20.719 16.422 1 45.56 93 THR A C 1
ATOM 705 O O . THR A 1 93 ? -16.109 -19.828 17.25 1 45.56 93 THR A O 1
ATOM 708 N N . LEU A 1 94 ? -15.648 -21.797 16.188 1 42.66 94 LEU A N 1
ATOM 709 C CA . LEU A 1 94 ? -14.414 -21.953 16.953 1 42.66 94 LEU A CA 1
ATOM 710 C C . LEU A 1 94 ? -13.398 -20.875 16.562 1 42.66 94 LEU A C 1
ATOM 712 O O . LEU A 1 94 ? -12.773 -20.266 17.422 1 42.66 94 LEU A O 1
ATOM 716 N N . LEU A 1 95 ? -13.359 -20.766 15.32 1 45.69 95 LEU A N 1
ATOM 717 C CA . LEU A 1 95 ? -12.414 -19.75 14.867 1 45.69 95 LEU A CA 1
ATOM 718 C C . LEU A 1 95 ? -12.859 -18.359 15.289 1 45.69 95 LEU A C 1
ATOM 720 O O . LEU A 1 95 ? -12.039 -17.531 15.695 1 45.69 95 LEU A O 1
ATOM 724 N N . THR A 1 96 ? -14.211 -18.203 15.266 1 48.53 96 THR A N 1
ATOM 725 C CA . THR A 1 96 ? -14.75 -16.922 15.734 1 48.53 96 THR A CA 1
ATOM 726 C C . THR A 1 96 ? -14.602 -16.797 17.25 1 48.53 96 THR A C 1
ATOM 728 O O . THR A 1 96 ? -14.305 -15.719 17.766 1 48.53 96 THR A O 1
ATOM 731 N N . ALA A 1 97 ? -14.875 -17.844 17.875 1 43 97 ALA A N 1
ATOM 732 C CA . ALA A 1 97 ? -14.695 -17.844 19.328 1 43 97 ALA A CA 1
ATOM 733 C C . ALA A 1 97 ? -13.234 -17.578 19.688 1 43 97 ALA A C 1
ATOM 735 O O . ALA A 1 97 ? -12.953 -16.828 20.625 1 43 97 ALA A O 1
ATOM 736 N N . ILE A 1 98 ? -12.422 -18.094 18.984 1 42.41 98 ILE A N 1
ATOM 737 C CA . ILE A 1 98 ? -11 -17.875 19.219 1 42.41 98 ILE A CA 1
ATOM 738 C C . ILE A 1 98 ? -10.656 -16.406 18.922 1 42.41 98 ILE A C 1
ATOM 740 O O . ILE A 1 98 ? -9.93 -15.773 19.703 1 42.41 98 ILE A O 1
ATOM 744 N N . LYS A 1 99 ? -11.336 -15.977 17.938 1 46.19 99 LYS A N 1
ATOM 745 C CA . LYS A 1 99 ? -11.156 -14.555 17.641 1 46.19 99 LYS A CA 1
ATOM 746 C C . LYS A 1 99 ? -11.695 -13.68 18.766 1 46.19 99 LYS A C 1
ATOM 748 O O . LYS A 1 99 ? -11.055 -12.703 19.156 1 46.19 99 LYS A O 1
ATOM 753 N N . SER A 1 100 ? -12.938 -13.984 19.156 1 43.31 100 SER A N 1
ATOM 754 C CA . SER A 1 100 ? -13.57 -13.219 20.234 1 43.31 100 SER A CA 1
ATOM 755 C C . SER A 1 100 ? -12.797 -13.359 21.547 1 43.31 100 SER A C 1
ATOM 757 O O . SER A 1 100 ? -12.742 -12.422 22.344 1 43.31 100 SER A O 1
ATOM 759 N N . LEU A 1 101 ? -12.445 -14.523 21.797 1 37.03 101 LEU A N 1
ATOM 760 C CA . LEU A 1 101 ? -11.641 -14.734 23 1 37.03 101 LEU A CA 1
ATOM 761 C C . LEU A 1 101 ? -10.352 -13.922 22.953 1 37.03 101 LEU A C 1
ATOM 763 O O . LEU A 1 101 ? -9.867 -13.445 23.969 1 37.03 101 LEU A O 1
ATOM 767 N N . GLN A 1 102 ? -9.961 -13.805 21.781 1 40.47 102 GLN A N 1
ATOM 768 C CA . GLN A 1 102 ? -8.734 -13.039 21.625 1 40.47 102 GLN A CA 1
ATOM 769 C C . GLN A 1 102 ? -8.992 -11.547 21.797 1 40.47 102 GLN A C 1
ATOM 771 O O . GLN A 1 102 ? -8.117 -10.812 22.266 1 40.47 102 GLN A O 1
ATOM 776 N N . THR A 1 103 ? -10.258 -11.141 21.406 1 35.78 103 THR A N 1
ATOM 777 C CA . THR A 1 103 ? -10.594 -9.734 21.578 1 35.78 103 THR A CA 1
ATOM 778 C C . THR A 1 103 ? -11.195 -9.477 22.953 1 35.78 103 THR A C 1
ATOM 780 O O . THR A 1 103 ? -11.492 -8.336 23.312 1 35.78 103 THR A O 1
ATOM 783 N N . SER A 1 104 ? -11.852 -10.375 23.656 1 31.77 104 SER A N 1
ATOM 784 C CA . SER A 1 104 ? -12.453 -10.094 24.969 1 31.77 104 SER A CA 1
ATOM 785 C C . SER A 1 104 ? -11.406 -9.602 25.953 1 31.77 104 SER A C 1
ATOM 787 O O . SER A 1 104 ? -10.258 -10.047 25.938 1 31.77 104 SER A O 1
ATOM 789 N N . ASP A 1 105 ? -11.742 -8.422 26.672 1 32.72 105 ASP A N 1
ATOM 790 C CA . ASP A 1 105 ? -11.055 -7.684 27.719 1 32.72 105 ASP A CA 1
ATOM 791 C C . ASP A 1 105 ? -10.414 -8.633 28.734 1 32.72 105 ASP A C 1
ATOM 793 O O . ASP A 1 105 ? -9.422 -8.281 29.375 1 32.72 105 ASP A O 1
ATOM 797 N N . LYS A 1 106 ? -11.273 -9.547 29.5 1 30.17 106 LYS A N 1
ATOM 798 C CA . LYS A 1 106 ? -10.938 -10.25 30.734 1 30.17 106 LYS A CA 1
ATOM 799 C C . LYS A 1 106 ? -9.93 -11.367 30.469 1 30.17 106 LYS A C 1
ATOM 801 O O . LYS A 1 106 ? -9.539 -12.078 31.406 1 30.17 106 LYS A O 1
ATOM 806 N N . LEU A 1 107 ? -10.062 -12.172 29.531 1 29.09 107 LEU A N 1
ATOM 807 C CA . LEU A 1 107 ? -8.969 -13.141 29.5 1 29.09 107 LEU A CA 1
ATOM 808 C C . LEU A 1 107 ? -7.621 -12.43 29.359 1 29.09 107 LEU A C 1
ATOM 810 O O . LEU A 1 107 ? -7.332 -11.859 28.297 1 29.09 107 LEU A O 1
ATOM 814 N N . GLU A 1 108 ? -7.047 -12 30.5 1 27.39 108 GLU A N 1
ATOM 815 C CA . GLU A 1 108 ? -5.82 -11.391 31 1 27.39 108 GLU A CA 1
ATOM 816 C C . GLU A 1 108 ? -4.621 -11.766 30.141 1 27.39 108 GLU A C 1
ATOM 818 O O . GLU A 1 108 ? -3.9 -10.891 29.656 1 27.39 108 GLU A O 1
ATOM 823 N N . GLN A 1 109 ? -3.578 -12.531 30.891 1 28.02 109 GLN A N 1
ATOM 824 C CA . GLN A 1 109 ? -2.156 -12.797 31.094 1 28.02 109 GLN A CA 1
ATOM 825 C C . GLN A 1 109 ? -1.585 -13.617 29.938 1 28.02 109 GLN A C 1
ATOM 827 O O . GLN A 1 109 ? -0.379 -13.578 29.688 1 28.02 109 GLN A O 1
ATOM 832 N N . ASN A 1 110 ? -2.105 -14.828 29.812 1 27.33 110 ASN A N 1
ATOM 833 C CA . ASN A 1 110 ? -1.353 -15.781 29 1 27.33 110 ASN A CA 1
ATOM 834 C C . ASN A 1 110 ? -1.331 -15.375 27.531 1 27.33 110 ASN A C 1
ATOM 836 O O . ASN A 1 110 ? -2.289 -15.625 26.797 1 27.33 110 ASN A O 1
ATOM 840 N N . CYS A 1 111 ? -0.729 -14.289 27.25 1 31.44 111 CYS A N 1
ATOM 841 C CA . CYS A 1 111 ? -0.565 -13.297 26.203 1 31.44 111 CYS A CA 1
ATOM 842 C C . CYS A 1 111 ? -0.239 -13.961 24.875 1 31.44 111 CYS A C 1
ATOM 844 O O . CYS A 1 111 ? -0.142 -13.289 23.844 1 31.44 111 CYS A O 1
ATOM 846 N N . SER A 1 112 ? 0.688 -14.867 24.875 1 31.17 112 SER A N 1
ATOM 847 C CA . SER A 1 112 ? 1.71 -14.867 23.828 1 31.17 112 SER A CA 1
ATOM 848 C C . SER A 1 112 ? 1.111 -15.219 22.469 1 31.17 112 SER A C 1
ATOM 850 O O . SER A 1 112 ? 1.839 -15.375 21.484 1 31.17 112 SER A O 1
ATOM 852 N N . TRP A 1 113 ? 0.131 -16.219 22.469 1 32.44 113 TRP A N 1
ATOM 853 C CA . TRP A 1 113 ? 0.043 -16.734 21.094 1 32.44 113 TRP A CA 1
ATOM 854 C C . TRP A 1 113 ? -0.369 -15.625 20.125 1 32.44 113 TRP A C 1
ATOM 856 O O . TRP A 1 113 ? -1.286 -14.852 20.422 1 32.44 113 TRP A O 1
ATOM 866 N N . GLY A 1 114 ? 0.498 -14.984 19.516 1 40.47 114 GLY A N 1
ATOM 867 C CA . GLY A 1 114 ? 0.251 -14.219 18.297 1 40.47 114 GLY A CA 1
ATOM 868 C C . GLY A 1 114 ? -1.127 -14.453 17.719 1 40.47 114 GLY A C 1
ATOM 869 O O . GLY A 1 114 ? -1.531 -15.602 17.5 1 40.47 114 GLY A O 1
ATOM 870 N N . ALA A 1 115 ? -2.148 -13.711 18.094 1 46.91 115 ALA A N 1
ATOM 871 C CA . ALA A 1 115 ? -3.541 -13.75 17.656 1 46.91 115 ALA A CA 1
ATOM 872 C C . ALA A 1 115 ? -3.654 -14.359 16.266 1 46.91 115 ALA A C 1
ATOM 874 O O . ALA A 1 115 ? -2.949 -13.945 15.336 1 46.91 115 ALA A O 1
ATOM 875 N N . ALA A 1 116 ? -4.059 -15.539 16.188 1 59.22 116 ALA A N 1
ATOM 876 C CA . ALA A 1 116 ? -4.367 -16.234 14.938 1 59.22 116 ALA A CA 1
ATOM 877 C C . ALA A 1 116 ? -5.07 -15.312 13.945 1 59.22 116 ALA A C 1
ATOM 879 O O . ALA A 1 116 ? -5.977 -14.562 14.328 1 59.22 116 ALA A O 1
ATOM 880 N N . LEU A 1 117 ? -4.371 -14.969 12.883 1 82.38 117 LEU A N 1
ATOM 881 C CA . LEU A 1 117 ? -5.043 -14.336 11.758 1 82.38 117 LEU A CA 1
ATOM 882 C C . LEU A 1 117 ? -6.211 -15.18 11.273 1 82.38 117 LEU A C 1
ATOM 884 O O . LEU A 1 117 ? -6.031 -16.344 10.898 1 82.38 117 LEU A O 1
ATOM 888 N N . ILE A 1 118 ? -7.461 -14.672 11.453 1 85.81 118 ILE A N 1
ATOM 889 C CA . ILE A 1 118 ? -8.625 -15.406 10.977 1 85.81 118 ILE A CA 1
ATOM 890 C C . ILE A 1 118 ? -9.508 -14.477 10.141 1 85.81 118 ILE A C 1
ATOM 892 O O . ILE A 1 118 ? -9.844 -13.375 10.578 1 85.81 118 ILE A O 1
ATOM 896 N N . ASN A 1 119 ? -9.805 -15 8.992 1 92.56 119 ASN A N 1
ATOM 897 C CA . ASN A 1 119 ? -10.75 -14.258 8.164 1 92.56 119 ASN A CA 1
ATOM 898 C C . ASN A 1 119 ? -12.086 -14.07 8.875 1 92.56 119 ASN A C 1
ATOM 900 O O . ASN A 1 119 ? -12.438 -14.844 9.773 1 92.56 119 ASN A O 1
ATOM 904 N N . ASP A 1 120 ? -12.773 -13.039 8.484 1 91.38 120 ASP A N 1
ATOM 905 C CA . ASP A 1 120 ? -14.125 -12.852 9.008 1 91.38 120 ASP A CA 1
ATOM 906 C C . ASP A 1 120 ? -14.984 -14.086 8.766 1 91.38 120 ASP A C 1
ATOM 908 O O . ASP A 1 120 ? -14.859 -14.742 7.723 1 91.38 120 ASP A O 1
ATOM 912 N N . ASN A 1 121 ? -15.93 -14.344 9.57 1 86.5 121 ASN A N 1
ATOM 913 C CA . ASN A 1 121 ? -16.781 -15.531 9.523 1 86.5 121 ASN A CA 1
ATOM 914 C C . ASN A 1 121 ? -17.547 -15.609 8.203 1 86.5 121 ASN A C 1
ATOM 916 O O . ASN A 1 121 ? -17.844 -16.703 7.719 1 86.5 121 ASN A O 1
ATOM 920 N N . ARG A 1 122 ? -17.75 -14.547 7.684 1 91.44 122 ARG A N 1
ATOM 921 C CA . ARG A 1 122 ? -18.516 -14.484 6.441 1 91.44 122 ARG A CA 1
ATOM 922 C C . ARG A 1 122 ? -17.766 -15.148 5.297 1 91.44 122 ARG A C 1
ATOM 924 O O . ARG A 1 122 ? -18.359 -15.547 4.301 1 91.44 122 ARG A O 1
ATOM 931 N N . TYR A 1 123 ? -16.516 -15.352 5.48 1 94.38 123 TYR A N 1
ATOM 932 C CA . TYR A 1 123 ? -15.742 -15.773 4.316 1 94.38 123 TYR A CA 1
ATOM 933 C C . TYR A 1 123 ? -15.086 -17.125 4.559 1 94.38 123 TYR A C 1
ATOM 935 O O . TYR A 1 123 ? -14.68 -17.812 3.613 1 94.38 123 TYR A O 1
ATOM 943 N N . ILE A 1 124 ? -14.953 -17.594 5.695 1 89.56 124 ILE A N 1
ATOM 944 C CA . ILE A 1 124 ? -14.172 -18.766 6.09 1 89.56 124 ILE A CA 1
ATOM 945 C C . ILE A 1 124 ? -14.617 -19.984 5.301 1 89.56 124 ILE A C 1
ATOM 947 O O . ILE A 1 124 ? -13.797 -20.688 4.711 1 89.56 124 ILE A O 1
ATOM 951 N N . ASN A 1 125 ? -15.883 -20.188 5.137 1 89.81 125 ASN A N 1
ATOM 952 C CA . ASN A 1 125 ? -16.406 -21.391 4.496 1 89.81 125 ASN A CA 1
ATOM 953 C C . ASN A 1 125 ? -16.562 -21.188 2.99 1 89.81 125 ASN A C 1
ATOM 955 O O . ASN A 1 125 ? -16.969 -22.125 2.281 1 89.81 125 ASN A O 1
ATOM 959 N N . GLY A 1 126 ? -16.25 -20.047 2.57 1 95.44 126 GLY A N 1
ATOM 960 C CA . GLY A 1 126 ? -16.375 -19.781 1.146 1 95.44 126 GLY A CA 1
ATOM 961 C C . GLY A 1 126 ? -15.047 -19.797 0.418 1 95.44 126 GLY A C 1
ATOM 962 O O . GLY A 1 126 ? -14.953 -19.359 -0.733 1 95.44 126 GLY A O 1
ATOM 963 N N . ILE A 1 127 ? -14.086 -20.297 1.057 1 95.88 127 ILE A N 1
ATOM 964 C CA . ILE A 1 127 ? -12.742 -20.266 0.481 1 95.88 127 ILE A CA 1
ATOM 965 C C . ILE A 1 127 ? -12.367 -21.656 -0.018 1 95.88 127 ILE A C 1
ATOM 967 O O . ILE A 1 127 ? -12.672 -22.656 0.633 1 95.88 127 ILE A O 1
ATOM 971 N N . ASN A 1 128 ? -11.797 -21.719 -1.222 1 95.31 128 ASN A N 1
ATOM 972 C CA . ASN A 1 128 ? -11.25 -22.938 -1.815 1 95.31 128 ASN A CA 1
ATOM 973 C C . ASN A 1 128 ? -12.352 -23.953 -2.127 1 95.31 128 ASN A C 1
ATOM 975 O O . ASN A 1 128 ? -12.258 -25.109 -1.729 1 95.31 128 ASN A O 1
ATOM 979 N N . GLN A 1 129 ? -13.328 -23.406 -2.855 1 94.69 129 GLN A N 1
ATOM 980 C CA . GLN A 1 129 ? -14.477 -24.203 -3.281 1 94.69 129 GLN A CA 1
ATOM 981 C C . GLN A 1 129 ? -14.828 -23.922 -4.742 1 94.69 129 GLN A C 1
ATOM 983 O O . GLN A 1 129 ? -14.336 -22.969 -5.332 1 94.69 129 GLN A O 1
ATOM 988 N N . PHE A 1 130 ? -15.586 -24.938 -5.219 1 96.19 130 PHE A N 1
ATOM 989 C CA . PHE A 1 130 ? -16.328 -24.609 -6.43 1 96.19 130 PHE A CA 1
ATOM 990 C C . PHE A 1 130 ? -17.594 -23.844 -6.094 1 96.19 130 PHE A C 1
ATOM 992 O O . PHE A 1 130 ? -18.266 -24.141 -5.113 1 96.19 130 PHE A O 1
ATOM 999 N N . TYR A 1 131 ? -18 -22.922 -6.883 1 96.88 131 TYR A N 1
ATOM 1000 C CA . TYR A 1 131 ? -19 -21.984 -6.406 1 96.88 131 TYR A CA 1
ATOM 1001 C C . TYR A 1 131 ? -20.297 -22.125 -7.18 1 96.88 131 TYR A C 1
ATOM 1003 O O . TYR A 1 131 ? -21.375 -21.734 -6.695 1 96.88 131 TYR A O 1
ATOM 1011 N N . PHE A 1 132 ? -20.219 -22.656 -8.344 1 96.81 132 PHE A N 1
ATOM 1012 C CA . PHE A 1 132 ? -21.406 -22.734 -9.195 1 96.81 132 PHE A CA 1
ATOM 1013 C C . PHE A 1 132 ? -21.578 -24.141 -9.75 1 96.81 132 PHE A C 1
ATOM 1015 O O . PHE A 1 132 ? -20.625 -24.906 -9.852 1 96.81 132 PHE A O 1
ATOM 1022 N N . SER A 1 133 ? -22.844 -24.438 -10.109 1 94.38 133 SER A N 1
ATOM 1023 C CA . SER A 1 133 ? -23.109 -25.641 -10.883 1 94.38 133 SER A CA 1
ATOM 1024 C C . SER A 1 133 ? -22.75 -25.438 -12.352 1 94.38 133 SER A C 1
ATOM 1026 O O . SER A 1 133 ? -22.547 -24.312 -12.797 1 94.38 133 SER A O 1
ATOM 1028 N N . ILE A 1 134 ? -22.719 -26.531 -13.047 1 93.44 134 ILE A N 1
ATOM 1029 C CA . ILE A 1 134 ? -22.406 -26.469 -14.469 1 93.44 134 ILE A CA 1
ATOM 1030 C C . ILE A 1 134 ? -23.469 -25.641 -15.188 1 93.44 134 ILE A C 1
ATOM 1032 O O . ILE A 1 134 ? -23.141 -24.844 -16.078 1 93.44 134 ILE A O 1
ATOM 1036 N N . ALA A 1 135 ? -24.688 -25.812 -14.789 1 92.12 135 ALA A N 1
ATOM 1037 C CA . ALA A 1 135 ? -25.781 -25.078 -15.398 1 92.12 135 ALA A CA 1
ATOM 1038 C C . ALA A 1 135 ? -25.656 -23.578 -15.125 1 92.12 135 ALA A C 1
ATOM 1040 O O . ALA A 1 135 ? -25.875 -22.766 -16.016 1 92.12 135 ALA A O 1
ATOM 1041 N N . GLU A 1 136 ? -25.328 -23.25 -13.945 1 93.44 136 GLU A N 1
ATOM 1042 C CA . GLU A 1 136 ? -25.141 -21.844 -13.578 1 93.44 136 GLU A CA 1
ATOM 1043 C C . GLU A 1 136 ? -23.938 -21.234 -14.289 1 93.44 136 GLU A C 1
ATOM 1045 O O . GLU A 1 136 ? -23.953 -20.062 -14.641 1 93.44 136 GLU A O 1
ATOM 1050 N N . GLY A 1 137 ? -22.938 -22.062 -14.469 1 94.25 137 GLY A N 1
ATOM 1051 C CA . GLY A 1 137 ? -21.688 -21.609 -15.062 1 94.25 137 GLY A CA 1
ATOM 1052 C C . GLY A 1 137 ? -21.844 -21.047 -16.469 1 94.25 137 GLY A C 1
ATOM 1053 O O . GLY A 1 137 ? -21.031 -20.234 -16.906 1 94.25 137 GLY A O 1
ATOM 1054 N N . ARG A 1 138 ? -22.938 -21.375 -17.094 1 92.38 138 ARG A N 1
ATOM 1055 C CA . ARG A 1 138 ? -23.188 -20.953 -18.469 1 92.38 138 ARG A CA 1
ATOM 1056 C C . ARG A 1 138 ? -23.734 -19.531 -18.5 1 92.38 138 ARG A C 1
ATOM 1058 O O . ARG A 1 138 ? -23.734 -18.891 -19.562 1 92.38 138 ARG A O 1
ATOM 1065 N N . ASN A 1 139 ? -24.109 -19.016 -17.328 1 94.81 139 ASN A N 1
ATOM 1066 C CA . ASN A 1 139 ? -24.781 -17.719 -17.281 1 94.81 139 ASN A CA 1
ATOM 1067 C C . ASN A 1 139 ? -24.156 -16.781 -16.25 1 94.81 139 ASN A C 1
ATOM 1069 O O . ASN A 1 139 ? -24.859 -16.141 -15.477 1 94.81 139 ASN A O 1
ATOM 1073 N N . LEU A 1 140 ? -22.859 -16.797 -16.281 1 97.38 140 LEU A N 1
ATOM 1074 C CA . LEU A 1 140 ? -22.172 -15.945 -15.328 1 97.38 140 LEU A CA 1
ATOM 1075 C C . LEU A 1 140 ? -21.734 -14.641 -15.992 1 97.38 140 LEU A C 1
ATOM 1077 O O . LEU A 1 140 ? -21.516 -14.602 -17.203 1 97.38 140 LEU A O 1
ATOM 1081 N N . THR A 1 141 ? -21.656 -13.586 -15.172 1 97.81 141 THR A N 1
ATOM 1082 C CA . THR A 1 141 ? -21.188 -12.289 -15.648 1 97.81 141 THR A CA 1
ATOM 1083 C C . THR A 1 141 ? -20.281 -11.625 -14.609 1 97.81 141 THR A C 1
ATOM 1085 O O . THR A 1 141 ? -20.391 -11.914 -13.414 1 97.81 141 THR A O 1
ATOM 1088 N N . LEU A 1 142 ? -19.406 -10.805 -15.117 1 98 142 LEU A N 1
ATOM 1089 C CA . LEU A 1 142 ? -18.531 -10.023 -14.242 1 98 142 LEU A CA 1
ATOM 1090 C C . LEU A 1 142 ? -19.234 -8.766 -13.758 1 98 142 LEU A C 1
ATOM 1092 O O . LEU A 1 142 ? -19.781 -8.008 -14.562 1 98 142 LEU A O 1
ATOM 1096 N N . GLY A 1 143 ? -19.219 -8.555 -12.445 1 96.62 143 GLY A N 1
ATOM 1097 C CA . GLY A 1 143 ? -19.672 -7.289 -11.891 1 96.62 143 GLY A CA 1
ATOM 1098 C C . GLY A 1 143 ? -18.656 -6.164 -12.062 1 96.62 143 GLY A C 1
ATOM 1099 O O . GLY A 1 143 ? -17.594 -6.367 -12.641 1 96.62 143 GLY A O 1
ATOM 1100 N N . PRO A 1 144 ? -19.031 -4.98 -11.594 1 94.06 144 PRO A N 1
ATOM 1101 C CA . PRO A 1 144 ? -18.109 -3.848 -11.688 1 94.06 144 PRO A CA 1
ATOM 1102 C C . PRO A 1 144 ? -16.875 -4.02 -10.805 1 94.06 144 PRO A C 1
ATOM 1104 O O . PRO A 1 144 ? -16.859 -4.867 -9.906 1 94.06 144 PRO A O 1
ATOM 1107 N N . LEU A 1 145 ? -15.891 -3.279 -11.133 1 95.75 145 LEU A N 1
ATOM 1108 C CA . LEU A 1 145 ? -14.734 -3.219 -10.242 1 95.75 145 LEU A CA 1
ATOM 1109 C C . LEU A 1 145 ? -15.109 -2.576 -8.914 1 95.75 145 LEU A C 1
ATOM 1111 O O . LEU A 1 145 ? -15.82 -1.57 -8.883 1 95.75 145 LEU A O 1
ATOM 1115 N N . LEU A 1 146 ? -14.641 -3.158 -7.883 1 95.19 146 LEU A N 1
ATOM 1116 C CA . LEU A 1 146 ? -14.883 -2.645 -6.539 1 95.19 146 LEU A CA 1
ATOM 1117 C C . LEU A 1 146 ? -13.633 -1.983 -5.973 1 95.19 146 LEU A C 1
ATOM 1119 O O . LEU A 1 146 ? -12.555 -2.578 -5.988 1 95.19 146 LEU A O 1
ATOM 1123 N N . ASN A 1 147 ? -13.797 -0.792 -5.434 1 93.31 147 ASN A N 1
ATOM 1124 C CA . ASN A 1 147 ? -12.641 -0.046 -4.941 1 93.31 147 ASN A CA 1
ATOM 1125 C C . ASN A 1 147 ? -12.344 -0.376 -3.482 1 93.31 147 ASN A C 1
ATOM 1127 O O . ASN A 1 147 ? -13.219 -0.264 -2.623 1 93.31 147 ASN A O 1
ATOM 1131 N N . ILE A 1 148 ? -11.164 -0.764 -3.217 1 92.81 148 ILE A N 1
ATOM 1132 C CA . ILE A 1 148 ? -10.641 -1.034 -1.882 1 92.81 148 ILE A CA 1
ATOM 1133 C C . ILE A 1 148 ? -9.25 -0.418 -1.738 1 92.81 148 ILE A C 1
ATOM 1135 O O . ILE A 1 148 ? -8.594 -0.119 -2.736 1 92.81 148 ILE A O 1
ATOM 1139 N N . PRO A 1 149 ? -8.828 -0.181 -0.463 1 94.75 149 PRO A N 1
ATOM 1140 C CA . PRO A 1 149 ? -7.402 0.137 -0.319 1 94.75 149 PRO A CA 1
ATOM 1141 C C . PRO A 1 149 ? -6.496 -1.017 -0.738 1 94.75 149 PRO A C 1
ATOM 1143 O O . PRO A 1 149 ? -6.629 -2.131 -0.227 1 94.75 149 PRO A O 1
ATOM 1146 N N . SER A 1 150 ? -5.59 -0.726 -1.612 1 96.75 150 SER A N 1
ATOM 1147 C CA . SER A 1 150 ? -4.68 -1.769 -2.076 1 96.75 150 SER A CA 1
ATOM 1148 C C . SER A 1 150 ? -3.812 -2.291 -0.938 1 96.75 150 SER A C 1
ATOM 1150 O O . SER A 1 150 ? -3.242 -1.509 -0.176 1 96.75 150 SER A O 1
ATOM 1152 N N . PHE A 1 151 ? -3.742 -3.604 -0.863 1 97.5 151 PHE A N 1
ATOM 1153 C CA . PHE A 1 151 ? -2.867 -4.188 0.147 1 97.5 151 PHE A CA 1
ATOM 1154 C C . PHE A 1 151 ? -1.486 -4.473 -0.433 1 97.5 151 PHE A C 1
ATOM 1156 O O . PHE A 1 151 ? -0.635 -5.059 0.237 1 97.5 151 PHE A O 1
ATOM 1163 N N . ILE A 1 152 ? -1.263 -4.098 -1.663 1 97.69 152 ILE A N 1
ATOM 1164 C CA . ILE A 1 152 ? 0.007 -4.312 -2.348 1 97.69 152 ILE A CA 1
ATOM 1165 C C . ILE A 1 152 ? 0.747 -2.986 -2.49 1 97.69 152 ILE A C 1
ATOM 1167 O O . ILE A 1 152 ? 0.247 -2.055 -3.127 1 97.69 152 ILE A O 1
ATOM 1171 N N . PRO A 1 153 ? 1.924 -2.906 -1.963 1 96.25 153 PRO A N 1
ATOM 1172 C CA . PRO A 1 153 ? 2.666 -1.647 -2.051 1 96.25 153 PRO A CA 1
ATOM 1173 C C . PRO A 1 153 ? 3.164 -1.352 -3.463 1 96.25 153 PRO A C 1
ATOM 1175 O O . PRO A 1 153 ? 3.559 -2.27 -4.188 1 96.25 153 PRO A O 1
ATOM 1178 N N . THR A 1 154 ? 3.219 -0.087 -3.758 1 93 154 THR A N 1
ATOM 1179 C CA . THR A 1 154 ? 3.754 0.376 -5.031 1 93 154 THR A CA 1
ATOM 1180 C C . THR A 1 154 ? 5.164 0.933 -4.855 1 93 154 THR A C 1
ATOM 1182 O O . THR A 1 154 ? 5.617 1.142 -3.73 1 93 154 THR A O 1
ATOM 1185 N N . ALA A 1 155 ? 5.785 1.141 -6.016 1 93 155 ALA A N 1
ATOM 1186 C CA . ALA A 1 155 ? 7.055 1.862 -5.992 1 93 155 ALA A CA 1
ATOM 1187 C C . ALA A 1 155 ? 6.844 3.34 -5.672 1 93 155 ALA A C 1
ATOM 1189 O O . ALA A 1 155 ? 5.742 3.867 -5.855 1 93 155 ALA A O 1
ATOM 1190 N N . THR A 1 156 ? 7.918 4 -5.234 1 94.5 156 THR A N 1
ATOM 1191 C CA . THR A 1 156 ? 7.812 5.41 -4.867 1 94.5 156 THR A CA 1
ATOM 1192 C C . THR A 1 156 ? 8.695 6.27 -5.77 1 94.5 156 THR A C 1
ATOM 1194 O O . THR A 1 156 ? 8.906 7.453 -5.496 1 94.5 156 THR A O 1
ATOM 1197 N N . THR A 1 157 ? 9.32 5.676 -6.73 1 93.31 157 THR A N 1
ATOM 1198 C CA . THR A 1 157 ? 10.094 6.383 -7.75 1 93.31 157 THR A CA 1
ATOM 1199 C C . THR A 1 157 ? 9.688 5.93 -9.148 1 93.31 157 THR A C 1
ATOM 1201 O O . THR A 1 157 ? 9.188 4.816 -9.328 1 93.31 157 THR A O 1
ATOM 1204 N N . PRO A 1 158 ? 9.906 6.746 -10.109 1 88.62 158 PRO A N 1
ATOM 1205 C CA . PRO A 1 158 ? 9.594 6.336 -11.477 1 88.62 158 PRO A CA 1
ATOM 1206 C C . PRO A 1 158 ? 10.453 5.172 -11.961 1 88.62 158 PRO A C 1
ATOM 1208 O O . PRO A 1 158 ? 10.039 4.406 -12.828 1 88.62 158 PRO A O 1
ATOM 1211 N N . GLU A 1 159 ? 11.602 5.012 -11.391 1 87.88 159 GLU A N 1
ATOM 1212 C CA . GLU A 1 159 ? 12.539 3.988 -11.836 1 87.88 159 GLU A CA 1
ATOM 1213 C C . GLU A 1 159 ? 12.32 2.674 -11.094 1 87.88 159 GLU A C 1
ATOM 1215 O O . GLU A 1 159 ? 12.836 1.63 -11.508 1 87.88 159 GLU A O 1
ATOM 1220 N N . GLY A 1 160 ? 11.562 2.738 -10.055 1 89.19 160 GLY A N 1
ATOM 1221 C CA . GLY A 1 160 ? 11.297 1.517 -9.312 1 89.19 160 GLY A CA 1
ATOM 1222 C C . GLY A 1 160 ? 10.414 0.541 -10.07 1 89.19 160 GLY A C 1
ATOM 1223 O O . GLY A 1 160 ? 9.805 0.899 -11.078 1 89.19 160 GLY A O 1
ATOM 1224 N N . CYS A 1 161 ? 10.453 -0.706 -9.531 1 91.12 161 CYS A N 1
ATOM 1225 C CA . CYS A 1 161 ? 9.656 -1.725 -10.203 1 91.12 161 CYS A CA 1
ATOM 1226 C C . CYS A 1 161 ? 9.234 -2.818 -9.227 1 91.12 161 CYS A C 1
ATOM 1228 O O . CYS A 1 161 ? 10.023 -3.24 -8.383 1 91.12 161 CYS A O 1
ATOM 1230 N N . THR A 1 162 ? 8 -3.16 -9.32 1 92.69 162 THR A N 1
ATOM 1231 C CA . THR A 1 162 ? 7.477 -4.32 -8.609 1 92.69 162 THR A CA 1
ATOM 1232 C C . THR A 1 162 ? 7.016 -5.395 -9.594 1 92.69 162 THR A C 1
ATOM 1234 O O . THR A 1 162 ? 6.297 -5.102 -10.547 1 92.69 162 THR A O 1
ATOM 1237 N N . ARG A 1 163 ? 7.469 -6.676 -9.297 1 92.81 163 ARG A N 1
ATOM 1238 C CA . ARG A 1 163 ? 7.195 -7.719 -10.273 1 92.81 163 ARG A CA 1
ATOM 1239 C C . ARG A 1 163 ? 6.902 -9.047 -9.594 1 92.81 163 ARG A C 1
ATOM 1241 O O . ARG A 1 163 ? 7.258 -9.25 -8.43 1 92.81 163 ARG A O 1
ATOM 1248 N N . ILE A 1 164 ? 6.207 -9.938 -10.352 1 93.81 164 ILE A N 1
ATOM 1249 C CA . ILE A 1 164 ? 6.066 -11.359 -10.086 1 93.81 164 ILE A CA 1
ATOM 1250 C C . ILE A 1 164 ? 5.32 -11.57 -8.773 1 93.81 164 ILE A C 1
ATOM 1252 O O . ILE A 1 164 ? 5.867 -12.141 -7.824 1 93.81 164 ILE A O 1
ATOM 1256 N N . PRO A 1 165 ? 4.137 -11.219 -8.742 1 97.19 165 PRO A N 1
ATOM 1257 C CA . PRO A 1 165 ? 3.324 -11.453 -7.547 1 97.19 165 PRO A CA 1
ATOM 1258 C C . PRO A 1 165 ? 3.004 -12.93 -7.328 1 97.19 165 PRO A C 1
ATOM 1260 O O . PRO A 1 165 ? 3 -13.711 -8.281 1 97.19 165 PRO A O 1
ATOM 1263 N N . SER A 1 166 ? 2.871 -13.289 -6.125 1 98.44 166 SER A N 1
ATOM 1264 C CA . SER A 1 166 ? 2.338 -14.578 -5.691 1 98.44 166 SER A CA 1
ATOM 1265 C C . SER A 1 166 ? 1.348 -14.406 -4.543 1 98.44 166 SER A C 1
ATOM 1267 O O . SER A 1 166 ? 1.562 -13.586 -3.648 1 98.44 166 SER A O 1
ATOM 1269 N N . PHE A 1 167 ? 0.245 -15.133 -4.602 1 98.62 167 PHE A N 1
ATOM 1270 C CA . PHE A 1 167 ? -0.834 -14.938 -3.639 1 98.62 167 PHE A CA 1
ATOM 1271 C C . PHE A 1 167 ? -1.468 -16.281 -3.268 1 98.62 167 PHE A C 1
ATOM 1273 O O . PHE A 1 167 ? -1.717 -17.109 -4.137 1 98.62 167 PHE A O 1
ATOM 1280 N N . SER A 1 168 ? -1.616 -16.469 -2.008 1 98.44 168 SER A N 1
ATOM 1281 C CA . SER A 1 168 ? -2.277 -17.656 -1.476 1 98.44 168 SER A CA 1
ATOM 1282 C C . SER A 1 168 ? -3.334 -17.281 -0.441 1 98.44 168 SER A C 1
ATOM 1284 O O . SER A 1 168 ? -3.125 -16.375 0.367 1 98.44 168 SER A O 1
ATOM 1286 N N . LEU A 1 169 ? -4.496 -17.953 -0.534 1 98 169 LEU A N 1
ATOM 1287 C CA . LEU A 1 169 ? -5.602 -17.688 0.381 1 98 169 LEU A CA 1
ATOM 1288 C C . LEU A 1 169 ? -6.121 -18.984 0.994 1 98 169 LEU A C 1
ATOM 1290 O O . LEU A 1 169 ? -6.328 -19.969 0.284 1 98 169 LEU A O 1
ATOM 1294 N N . THR A 1 170 ? -6.27 -18.953 2.277 1 94.19 170 THR A N 1
ATOM 1295 C CA . THR A 1 170 ? -6.898 -20.062 2.99 1 94.19 170 THR A CA 1
ATOM 1296 C C . THR A 1 170 ? -7.988 -19.562 3.928 1 94.19 170 THR A C 1
ATOM 1298 O O . THR A 1 170 ? -8.328 -18.375 3.906 1 94.19 170 THR A O 1
ATOM 1301 N N . LYS A 1 171 ? -8.531 -20.438 4.695 1 90.19 171 LYS A N 1
ATOM 1302 C CA . LYS A 1 171 ? -9.648 -20.109 5.574 1 90.19 171 LYS A CA 1
ATOM 1303 C C . LYS A 1 171 ? -9.227 -19.109 6.652 1 90.19 171 LYS A C 1
ATOM 1305 O O . LYS A 1 171 ? -10.039 -18.297 7.117 1 90.19 171 LYS A O 1
ATOM 1310 N N . THR A 1 172 ? -7.984 -19.109 6.957 1 90.75 172 THR A N 1
ATOM 1311 C CA . THR A 1 172 ? -7.57 -18.312 8.094 1 90.75 172 THR A CA 1
ATOM 1312 C C . THR A 1 172 ? -6.977 -16.984 7.629 1 90.75 172 THR A C 1
ATOM 1314 O O . THR A 1 172 ? -7.254 -15.93 8.211 1 90.75 172 THR A O 1
ATOM 1317 N N . HIS A 1 173 ? -6.117 -17.047 6.66 1 95.62 173 HIS A N 1
ATOM 1318 C CA . HIS A 1 173 ? -5.426 -15.82 6.254 1 95.62 173 HIS A CA 1
ATOM 1319 C C . HIS A 1 173 ? -4.969 -15.906 4.801 1 95.62 173 HIS A C 1
ATOM 1321 O O . HIS A 1 173 ? -5.094 -16.953 4.164 1 95.62 173 HIS A O 1
ATOM 1327 N N . TRP A 1 174 ? -4.594 -14.805 4.293 1 98.12 174 TRP A N 1
ATOM 1328 C CA . TRP A 1 174 ? -3.93 -14.781 2.994 1 98.12 174 TRP A CA 1
ATOM 1329 C C . TRP A 1 174 ? -2.449 -14.453 3.148 1 98.12 174 TRP A C 1
ATOM 1331 O O . TRP A 1 174 ? -2.039 -13.859 4.148 1 98.12 174 TRP A O 1
ATOM 1341 N N . CYS A 1 175 ? -1.614 -14.891 2.193 1 98.25 175 CYS A N 1
ATOM 1342 C CA . CYS A 1 175 ? -0.19 -14.602 2.066 1 98.25 175 CYS A CA 1
ATOM 1343 C C . CYS A 1 175 ? 0.125 -14.008 0.698 1 98.25 175 CYS A C 1
ATOM 1345 O O . CYS A 1 175 ? -0.438 -14.438 -0.313 1 98.25 175 CYS A O 1
ATOM 1347 N N . TYR A 1 176 ? 0.961 -13.016 0.74 1 98.44 176 TYR A N 1
ATOM 1348 C CA . TYR A 1 176 ? 1.321 -12.328 -0.493 1 98.44 176 TYR A CA 1
ATOM 1349 C C . TYR A 1 176 ? 2.811 -12 -0.522 1 98.44 176 TYR A C 1
ATOM 1351 O O . TYR A 1 176 ? 3.406 -11.703 0.514 1 98.44 176 TYR A O 1
ATOM 1359 N N . THR A 1 177 ? 3.385 -12.055 -1.823 1 98.31 177 THR A N 1
ATOM 1360 C CA . THR A 1 177 ? 4.766 -11.609 -1.986 1 98.31 177 THR A CA 1
ATOM 1361 C C . THR A 1 177 ? 5.004 -11.094 -3.404 1 98.31 177 THR A C 1
ATOM 1363 O O . THR A 1 177 ? 4.234 -11.398 -4.316 1 98.31 177 THR A O 1
ATOM 1366 N N . HIS A 1 178 ? 6 -10.227 -3.562 1 96.88 178 HIS A N 1
ATOM 1367 C CA . HIS A 1 178 ? 6.488 -9.797 -4.867 1 96.88 178 HIS A CA 1
ATOM 1368 C C . HIS A 1 178 ? 7.922 -9.289 -4.777 1 96.88 178 HIS A C 1
ATOM 1370 O O . HIS A 1 178 ? 8.438 -9.07 -3.682 1 96.88 178 HIS A O 1
ATOM 1376 N N . ASN A 1 179 ? 8.531 -9.141 -5.895 1 94.75 179 ASN A N 1
ATOM 1377 C CA . ASN A 1 179 ? 9.867 -8.57 -5.977 1 94.75 179 ASN A CA 1
ATOM 1378 C C . ASN A 1 179 ? 9.828 -7.047 -6.023 1 94.75 179 ASN A C 1
ATOM 1380 O O . ASN A 1 179 ? 8.953 -6.465 -6.66 1 94.75 179 ASN A O 1
ATOM 1384 N N . VAL A 1 180 ? 10.781 -6.473 -5.344 1 93.88 180 VAL A N 1
ATOM 1385 C CA . VAL A 1 180 ? 11 -5.031 -5.402 1 93.88 180 VAL A CA 1
ATOM 1386 C C . VAL A 1 180 ? 12.352 -4.742 -6.039 1 93.88 180 VAL A C 1
ATOM 1388 O O . VAL A 1 180 ? 13.398 -5.086 -5.477 1 93.88 180 VAL A O 1
ATOM 1391 N N . ILE A 1 181 ? 12.297 -4.102 -7.141 1 90.19 181 ILE A N 1
ATOM 1392 C CA . ILE A 1 181 ? 13.516 -3.73 -7.852 1 90.19 181 ILE A CA 1
ATOM 1393 C C . ILE A 1 181 ? 13.727 -2.223 -7.758 1 90.19 181 ILE A C 1
ATOM 1395 O O . ILE A 1 181 ? 12.852 -1.439 -8.125 1 90.19 181 ILE A O 1
ATOM 1399 N N . LEU A 1 182 ? 14.867 -1.816 -7.336 1 86.31 182 LEU A N 1
ATOM 1400 C CA . LEU A 1 182 ? 15.102 -0.412 -7.023 1 86.31 182 LEU A CA 1
ATOM 1401 C C . LEU A 1 182 ? 15.352 0.396 -8.289 1 86.31 182 LEU A C 1
ATOM 1403 O O . LEU A 1 182 ? 14.938 1.555 -8.383 1 86.31 182 LEU A O 1
ATOM 1407 N N . ASN A 1 183 ? 16.047 -0.218 -9.203 1 81.88 183 ASN A N 1
ATOM 1408 C CA . ASN A 1 183 ? 16.359 0.509 -10.43 1 81.88 183 ASN A CA 1
ATOM 1409 C C . ASN A 1 183 ? 16.141 -0.354 -11.664 1 81.88 183 ASN A C 1
ATOM 1411 O O . ASN A 1 183 ? 16.844 -1.343 -11.875 1 81.88 183 ASN A O 1
ATOM 1415 N N . GLY A 1 184 ? 15.156 0.108 -12.352 1 76.81 184 GLY A N 1
ATOM 1416 C CA . GLY A 1 184 ? 14.859 -0.624 -13.57 1 76.81 184 GLY A CA 1
ATOM 1417 C C . GLY A 1 184 ? 13.977 -1.837 -13.336 1 76.81 184 GLY A C 1
ATOM 1418 O O . GLY A 1 184 ? 13.578 -2.109 -12.203 1 76.81 184 GLY A O 1
ATOM 1419 N N . CYS A 1 185 ? 13.609 -2.51 -14.406 1 77.56 185 CYS A N 1
ATOM 1420 C CA . CYS A 1 185 ? 12.695 -3.643 -14.273 1 77.56 185 CYS A CA 1
ATOM 1421 C C . CYS A 1 185 ? 13.289 -4.891 -14.922 1 77.56 185 CYS A C 1
ATOM 1423 O O . CYS A 1 185 ? 12.547 -5.797 -15.312 1 77.56 185 CYS A O 1
ATOM 1425 N N . GLN A 1 186 ? 14.531 -4.848 -14.93 1 69 186 GLN A N 1
ATOM 1426 C CA . GLN A 1 186 ? 15.125 -6.039 -15.531 1 69 186 GLN A CA 1
ATOM 1427 C C . GLN A 1 186 ? 15.219 -7.176 -14.516 1 69 186 GLN A C 1
ATOM 1429 O O . GLN A 1 186 ? 15.609 -6.961 -13.367 1 69 186 GLN A O 1
ATOM 1434 N N . ASP A 1 187 ? 15.031 -8.328 -14.961 1 62.44 187 ASP A N 1
ATOM 1435 C CA . ASP A 1 187 ? 14.859 -9.492 -14.094 1 62.44 187 ASP A CA 1
ATOM 1436 C C . ASP A 1 187 ? 16.188 -9.867 -13.422 1 62.44 187 ASP A C 1
ATOM 1438 O O . ASP A 1 187 ? 16.188 -10.359 -12.297 1 62.44 187 ASP A O 1
ATOM 1442 N N . HIS A 1 188 ? 17.203 -9.672 -14.055 1 64.31 188 HIS A N 1
ATOM 1443 C CA . HIS A 1 188 ? 18.438 -10.211 -13.5 1 64.31 188 HIS A CA 1
ATOM 1444 C C . HIS A 1 188 ? 19.062 -9.242 -12.508 1 64.31 188 HIS A C 1
ATOM 1446 O O . HIS A 1 188 ? 20 -9.602 -11.789 1 64.31 188 HIS A O 1
ATOM 1452 N N . VAL A 1 189 ? 18.453 -8.211 -12.359 1 71.19 189 VAL A N 1
ATOM 1453 C CA . VAL A 1 189 ? 19.031 -7.219 -11.469 1 71.19 189 VAL A CA 1
ATOM 1454 C C . VAL A 1 189 ? 18.641 -7.52 -10.023 1 71.19 189 VAL A C 1
ATOM 1456 O O . VAL A 1 189 ? 17.688 -8.258 -9.781 1 71.19 189 VAL A O 1
ATOM 1459 N N . SER A 1 190 ? 19.438 -7.051 -9.133 1 84.81 190 SER A N 1
ATOM 1460 C CA . SER A 1 190 ? 19.203 -7.254 -7.707 1 84.81 190 SER A CA 1
ATOM 1461 C C . SER A 1 190 ? 17.828 -6.758 -7.293 1 84.81 190 SER A C 1
ATOM 1463 O O . SER A 1 190 ? 17.375 -5.703 -7.746 1 84.81 190 SER A O 1
ATOM 1465 N N . SER A 1 191 ? 17.203 -7.723 -6.574 1 90.44 191 SER A N 1
ATOM 1466 C CA . SER A 1 191 ? 15.867 -7.363 -6.094 1 90.44 191 SER A CA 1
ATOM 1467 C C . SER A 1 191 ? 15.703 -7.707 -4.617 1 90.44 191 SER A C 1
ATOM 1469 O O . SER A 1 191 ? 16.469 -8.5 -4.07 1 90.44 191 SER A O 1
ATOM 1471 N N . ASN A 1 192 ? 14.812 -7.016 -4 1 94.12 192 ASN A N 1
ATOM 1472 C CA . ASN A 1 192 ? 14.352 -7.309 -2.648 1 94.12 192 ASN A CA 1
ATOM 1473 C C . ASN A 1 192 ? 12.992 -8.008 -2.656 1 94.12 192 ASN A C 1
ATOM 1475 O O . ASN A 1 192 ? 12.32 -8.055 -3.688 1 94.12 192 ASN A O 1
ATOM 1479 N N . GLN A 1 193 ? 12.703 -8.641 -1.529 1 96.19 193 GLN A N 1
ATOM 1480 C CA . GLN A 1 193 ? 11.453 -9.391 -1.45 1 96.19 193 GLN A CA 1
ATOM 1481 C C . GLN A 1 193 ? 10.492 -8.75 -0.451 1 96.19 193 GLN A C 1
ATOM 1483 O O . GLN A 1 193 ? 10.875 -8.469 0.688 1 96.19 193 GLN A O 1
ATOM 1488 N N . PHE A 1 194 ? 9.344 -8.477 -0.903 1 97.19 194 PHE A N 1
ATOM 1489 C CA . PHE A 1 194 ? 8.273 -8.031 -0.022 1 97.19 194 PHE A CA 1
ATOM 1490 C C . PHE A 1 194 ? 7.336 -9.188 0.314 1 97.19 194 PHE A C 1
ATOM 1492 O O . PHE A 1 194 ? 6.953 -9.961 -0.567 1 97.19 194 PHE A O 1
ATOM 1499 N N . VAL A 1 195 ? 6.984 -9.312 1.589 1 97.38 195 VAL A N 1
ATOM 1500 C CA . VAL A 1 195 ? 6.07 -10.359 2.035 1 97.38 195 VAL A CA 1
ATOM 1501 C C . VAL A 1 195 ? 5.047 -9.766 3.004 1 97.38 195 VAL A C 1
ATOM 1503 O O . VAL A 1 195 ? 5.383 -8.914 3.83 1 97.38 195 VAL A O 1
ATOM 1506 N N . SER A 1 196 ? 3.787 -10.203 2.842 1 97.25 196 SER A N 1
ATOM 1507 C CA . SER A 1 196 ? 2.744 -9.742 3.752 1 97.25 196 SER A CA 1
ATOM 1508 C C . SER A 1 196 ? 1.69 -10.82 3.977 1 97.25 196 SER A C 1
ATOM 1510 O O . SER A 1 196 ? 1.602 -11.773 3.207 1 97.25 196 SER A O 1
ATOM 1512 N N . MET A 1 197 ? 0.996 -10.719 5.047 1 96.94 197 MET A N 1
ATOM 1513 C CA . MET A 1 197 ? -0.148 -11.578 5.34 1 96.94 197 MET A CA 1
ATOM 1514 C C . MET A 1 197 ? -1.274 -10.781 5.988 1 96.94 197 MET A C 1
ATOM 1516 O O . MET A 1 197 ? -1.033 -9.727 6.582 1 96.94 197 MET A O 1
ATOM 1520 N N . GLY A 1 198 ? -2.469 -11.258 5.844 1 97 198 GLY A N 1
ATOM 1521 C CA . GLY A 1 198 ? -3.623 -10.547 6.367 1 97 198 GLY A CA 1
ATOM 1522 C C . GLY A 1 198 ? -4.906 -11.352 6.285 1 97 198 GLY A C 1
ATOM 1523 O O . GLY A 1 198 ? -4.871 -12.578 6.176 1 97 198 GLY A O 1
ATOM 1524 N N . ILE A 1 199 ? -6.016 -10.617 6.473 1 95.69 199 ILE A N 1
ATOM 1525 C CA . ILE A 1 199 ? -7.316 -11.273 6.527 1 95.69 199 ILE A CA 1
ATOM 1526 C C . ILE A 1 199 ? -8.312 -10.531 5.637 1 95.69 199 ILE A C 1
ATOM 1528 O O . ILE A 1 199 ? -8.047 -9.406 5.211 1 95.69 199 ILE A O 1
ATOM 1532 N N . ILE A 1 200 ? -9.391 -11.203 5.355 1 96.81 200 ILE A N 1
ATOM 1533 C CA . ILE A 1 200 ? -10.5 -10.602 4.625 1 96.81 200 ILE A CA 1
ATOM 1534 C C . ILE A 1 200 ? -11.586 -10.164 5.609 1 96.81 200 ILE A C 1
ATOM 1536 O O . ILE A 1 200 ? -11.953 -10.914 6.512 1 96.81 200 ILE A O 1
ATOM 1540 N N . GLU A 1 201 ? -12.055 -8.961 5.398 1 93.25 201 GLU A N 1
ATOM 1541 C CA . GLU A 1 201 ? -13.125 -8.414 6.219 1 93.25 201 GLU A CA 1
ATOM 1542 C C . GLU A 1 201 ? -14.188 -7.738 5.359 1 93.25 201 GLU A C 1
ATOM 1544 O O . GLU A 1 201 ? -13.898 -7.258 4.262 1 93.25 201 GLU A O 1
ATOM 1549 N N . PRO A 1 202 ? -15.383 -7.766 5.832 1 93.06 202 PRO A N 1
ATOM 1550 C CA . PRO A 1 202 ? -16.422 -7.055 5.09 1 93.06 202 PRO A CA 1
ATOM 1551 C C . PRO A 1 202 ? -16.344 -5.539 5.266 1 93.06 202 PRO A C 1
ATOM 1553 O O . PRO A 1 202 ? -15.812 -5.055 6.27 1 93.06 202 PRO A O 1
ATOM 1556 N N . THR A 1 203 ? -16.844 -4.789 4.328 1 90.75 203 THR A N 1
ATOM 1557 C CA . THR A 1 203 ? -16.969 -3.338 4.406 1 90.75 203 THR A CA 1
ATOM 1558 C C . THR A 1 203 ? -18.422 -2.934 4.582 1 90.75 203 THR A C 1
ATOM 1560 O O . THR A 1 203 ? -19.328 -3.752 4.402 1 90.75 203 THR A O 1
ATOM 1563 N N . SER A 1 204 ? -18.594 -1.667 4.883 1 86.44 204 SER A N 1
ATOM 1564 C CA . SER A 1 204 ? -19.953 -1.171 5.02 1 86.44 204 SER A CA 1
ATOM 1565 C C . SER A 1 204 ? -20.672 -1.16 3.674 1 86.44 204 SER A C 1
ATOM 1567 O O . SER A 1 204 ? -21.906 -1.216 3.623 1 86.44 204 SER A O 1
ATOM 1569 N N . ALA A 1 205 ? -19.922 -1.135 2.66 1 85.25 205 ALA A N 1
ATOM 1570 C CA . ALA A 1 205 ? -20.5 -1.139 1.318 1 85.25 205 ALA A CA 1
ATOM 1571 C C . ALA A 1 205 ? -20.953 -2.541 0.922 1 85.25 205 ALA A C 1
ATOM 1573 O O . ALA A 1 205 ? -21.578 -2.725 -0.126 1 85.25 205 ALA A O 1
ATOM 1574 N N . GLY A 1 206 ? -20.594 -3.549 1.718 1 87.19 206 GLY A N 1
ATOM 1575 C CA . GLY A 1 206 ? -21.109 -4.891 1.512 1 87.19 206 GLY A CA 1
ATOM 1576 C C . GLY A 1 206 ? -20.156 -5.789 0.751 1 87.19 206 GLY A C 1
ATOM 1577 O O . GLY A 1 206 ? -20.5 -6.926 0.416 1 87.19 206 GLY A O 1
ATOM 1578 N N . PHE A 1 207 ? -19.031 -5.246 0.371 1 91.81 207 PHE A N 1
ATOM 1579 C CA . PHE A 1 207 ? -18.078 -6.102 -0.325 1 91.81 207 PHE A CA 1
ATOM 1580 C C . PHE A 1 207 ? -16.797 -6.25 0.481 1 91.81 207 PHE A C 1
ATOM 1582 O O . PHE A 1 207 ? -16.594 -5.539 1.466 1 91.81 207 PHE A O 1
ATOM 1589 N N . PRO A 1 208 ? -15.977 -7.293 0.135 1 96.12 208 PRO A N 1
ATOM 1590 C CA . PRO A 1 208 ? -14.812 -7.629 0.962 1 96.12 208 PRO A CA 1
ATOM 1591 C C . PRO A 1 208 ? -13.664 -6.637 0.798 1 96.12 208 PRO A C 1
ATOM 1593 O O . PRO A 1 208 ? -13.555 -5.98 -0.239 1 96.12 208 PRO A O 1
ATOM 1596 N N . SER A 1 209 ? -12.898 -6.543 1.828 1 95.81 209 SER A N 1
ATOM 1597 C CA . SER A 1 209 ? -11.609 -5.863 1.806 1 95.81 209 SER A CA 1
ATOM 1598 C C . SER A 1 209 ? -10.508 -6.746 2.381 1 95.81 209 SER A C 1
ATOM 1600 O O . SER A 1 209 ? -10.789 -7.68 3.137 1 95.81 209 SER A O 1
ATOM 1602 N N . PHE A 1 210 ? -9.328 -6.461 1.98 1 97.62 210 PHE A N 1
ATOM 1603 C CA . PHE A 1 210 ? -8.156 -7.195 2.436 1 97.62 210 PHE A CA 1
ATOM 1604 C C . PHE A 1 210 ? -7.344 -6.359 3.418 1 97.62 210 PHE A C 1
ATOM 1606 O O . PHE A 1 210 ? -6.738 -5.355 3.035 1 97.62 210 PHE A O 1
ATOM 1613 N N . ARG A 1 211 ? -7.32 -6.77 4.645 1 95.75 211 ARG A N 1
ATOM 1614 C CA . ARG A 1 211 ? -6.57 -6.043 5.668 1 95.75 211 ARG A CA 1
ATOM 1615 C C . ARG A 1 211 ? -5.195 -6.664 5.883 1 95.75 211 ARG A C 1
ATOM 1617 O O . ARG A 1 211 ? -5.086 -7.855 6.172 1 95.75 211 ARG A O 1
ATOM 1624 N N . THR A 1 212 ? -4.195 -5.891 5.766 1 96.06 212 THR A N 1
ATOM 1625 C CA . THR A 1 212 ? -2.832 -6.336 6.031 1 96.06 212 THR A CA 1
ATOM 1626 C C . THR A 1 212 ? -2.535 -6.297 7.527 1 96.06 212 THR A C 1
ATOM 1628 O O . THR A 1 212 ? -2.73 -5.27 8.18 1 96.06 212 THR A O 1
ATOM 1631 N N . LEU A 1 213 ? -1.994 -7.359 8.031 1 92.56 213 LEU A N 1
ATOM 1632 C CA . LEU A 1 213 ? -1.723 -7.434 9.461 1 92.56 213 LEU A CA 1
ATOM 1633 C C . LEU A 1 213 ? -0.224 -7.547 9.727 1 92.56 213 LEU A C 1
ATOM 1635 O O . LEU A 1 213 ? 0.261 -7.105 10.766 1 92.56 213 LEU A O 1
ATOM 1639 N N . LYS A 1 214 ? 0.421 -8.141 8.758 1 91.94 214 LYS A N 1
ATOM 1640 C CA . LYS A 1 214 ? 1.866 -8.312 8.883 1 91.94 214 LYS A CA 1
ATOM 1641 C C . LYS A 1 214 ? 2.574 -8 7.566 1 91.94 214 LYS A C 1
ATOM 1643 O O . LYS A 1 214 ? 2.086 -8.359 6.492 1 91.94 214 LYS A O 1
ATOM 1648 N N . THR A 1 215 ? 3.68 -7.309 7.73 1 95 215 THR A N 1
ATOM 1649 C CA . THR A 1 215 ? 4.508 -7.039 6.562 1 95 215 THR A CA 1
ATOM 1650 C C . THR A 1 215 ? 5.988 -7.223 6.895 1 95 215 THR A C 1
ATOM 1652 O O . THR A 1 215 ? 6.418 -6.934 8.016 1 95 215 THR A O 1
ATOM 1655 N N . LEU A 1 216 ? 6.707 -7.699 5.922 1 94.19 216 LEU A N 1
ATOM 1656 C CA . LEU A 1 216 ? 8.164 -7.766 5.996 1 94.19 216 LEU A CA 1
ATOM 1657 C C . LEU A 1 216 ? 8.789 -7.387 4.656 1 94.19 216 LEU A C 1
ATOM 1659 O O . LEU A 1 216 ? 8.312 -7.805 3.602 1 94.19 216 LEU A O 1
ATOM 1663 N N . TYR A 1 217 ? 9.727 -6.508 4.75 1 95.12 217 TYR A N 1
ATOM 1664 C CA . TYR A 1 217 ? 10.539 -6.145 3.6 1 95.12 217 TYR A CA 1
ATOM 1665 C C . TYR A 1 217 ? 11.945 -6.715 3.729 1 95.12 217 TYR A C 1
ATOM 1667 O O . TYR A 1 217 ? 12.773 -6.188 4.484 1 95.12 217 TYR A O 1
ATOM 1675 N N . LEU A 1 218 ? 12.18 -7.758 2.959 1 94.38 218 LEU A N 1
ATOM 1676 C CA . LEU A 1 218 ? 13.477 -8.422 3.008 1 94.38 218 LEU A CA 1
ATOM 1677 C C . LEU A 1 218 ? 14.484 -7.73 2.098 1 94.38 218 LEU A C 1
ATOM 1679 O O . LEU A 1 218 ? 14.695 -8.156 0.961 1 94.38 218 LEU A O 1
ATOM 1683 N N . SER A 1 219 ? 15.102 -6.789 2.609 1 93 219 SER A N 1
ATOM 1684 C CA . SER A 1 219 ? 16.156 -6.051 1.931 1 93 219 SER A CA 1
ATOM 1685 C C . SER A 1 219 ? 17.531 -6.371 2.523 1 93 219 SER A C 1
ATOM 1687 O O . SER A 1 219 ? 18.234 -5.473 2.996 1 93 219 SER A O 1
ATOM 1689 N N . ASP A 1 220 ? 17.984 -7.594 2.42 1 89.25 220 ASP A N 1
ATOM 1690 C CA . ASP A 1 220 ? 19.188 -8.078 3.1 1 89.25 220 ASP A CA 1
ATOM 1691 C C . ASP A 1 220 ? 20.297 -8.375 2.1 1 89.25 220 ASP A C 1
ATOM 1693 O O . ASP A 1 220 ? 21.297 -9.016 2.445 1 89.25 220 ASP A O 1
ATOM 1697 N N . GLY A 1 221 ? 20.062 -8.102 0.916 1 88.5 221 GLY A N 1
ATOM 1698 C CA . GLY A 1 221 ? 21.078 -8.297 -0.102 1 88.5 221 GLY A CA 1
ATOM 1699 C C . GLY A 1 221 ? 20.969 -9.633 -0.82 1 88.5 221 GLY A C 1
ATOM 1700 O O . GLY A 1 221 ? 21.703 -9.891 -1.773 1 88.5 221 GLY A O 1
ATOM 1701 N N . VAL A 1 222 ? 20.094 -10.484 -0.375 1 92.62 222 VAL A N 1
ATOM 1702 C CA . VAL A 1 222 ? 19.875 -11.766 -1.036 1 92.62 222 VAL A CA 1
ATOM 1703 C C . VAL A 1 222 ? 18.922 -11.578 -2.213 1 92.62 222 VAL A C 1
ATOM 1705 O O . VAL A 1 222 ? 17.828 -11.055 -2.047 1 92.62 222 VAL A O 1
ATOM 1708 N N . ASN A 1 223 ? 19.344 -12.07 -3.375 1 93 223 ASN A N 1
ATOM 1709 C CA . ASN A 1 223 ? 18.578 -11.883 -4.602 1 93 223 ASN A CA 1
ATOM 1710 C C . ASN A 1 223 ? 17.609 -13.039 -4.844 1 93 223 ASN A C 1
ATOM 1712 O O . ASN A 1 223 ? 17.781 -13.812 -5.789 1 93 223 ASN A O 1
ATOM 1716 N N . ARG A 1 224 ? 16.547 -13.039 -4.129 1 94.94 224 ARG A N 1
ATOM 1717 C CA . ARG A 1 224 ? 15.508 -14.062 -4.27 1 94.94 224 ARG A CA 1
ATOM 1718 C C . ARG A 1 224 ? 14.672 -13.82 -5.52 1 94.94 224 ARG A C 1
ATOM 1720 O O . ARG A 1 224 ? 14.25 -12.695 -5.789 1 94.94 224 ARG A O 1
ATOM 1727 N N . LYS A 1 225 ? 14.43 -14.93 -6.188 1 93 225 LYS A N 1
ATOM 1728 C CA . LYS A 1 225 ? 13.672 -14.805 -7.43 1 93 225 LYS A CA 1
ATOM 1729 C C . LYS A 1 225 ? 12.586 -15.867 -7.52 1 93 225 LYS A C 1
ATOM 1731 O O . LYS A 1 225 ? 12.68 -16.922 -6.887 1 93 225 LYS A O 1
ATOM 1736 N N . SER A 1 226 ? 11.484 -15.539 -8.273 1 93.19 226 SER A N 1
ATOM 1737 C CA . SER A 1 226 ? 10.406 -16.453 -8.656 1 93.19 226 SER A CA 1
ATOM 1738 C C . SER A 1 226 ? 9.805 -17.125 -7.43 1 93.19 226 SER A C 1
ATOM 1740 O O . SER A 1 226 ? 9.594 -18.344 -7.43 1 93.19 226 SER A O 1
ATOM 1742 N N . CYS A 1 227 ? 9.648 -16.328 -6.449 1 97.25 227 CYS A N 1
ATOM 1743 C CA . CYS A 1 227 ? 9.18 -16.906 -5.195 1 97.25 227 CYS A CA 1
ATOM 1744 C C . CYS A 1 227 ? 7.723 -17.344 -5.305 1 97.25 227 CYS A C 1
ATOM 1746 O O . CYS A 1 227 ? 6.895 -16.609 -5.855 1 97.25 227 CYS A O 1
ATOM 1748 N N . SER A 1 228 ? 7.484 -18.531 -4.863 1 98.44 228 SER A N 1
ATOM 1749 C CA . SER A 1 228 ? 6.141 -19.078 -4.68 1 98.44 228 SER A CA 1
ATOM 1750 C C . SER A 1 228 ? 5.738 -19.062 -3.211 1 98.44 228 SER A C 1
ATOM 1752 O O . SER A 1 228 ? 6.492 -19.516 -2.35 1 98.44 228 SER A O 1
ATOM 1754 N N . ILE A 1 229 ? 4.523 -18.562 -2.963 1 98.5 229 ILE A N 1
ATOM 1755 C CA . ILE A 1 229 ? 4.125 -18.438 -1.565 1 98.5 229 ILE A CA 1
ATOM 1756 C C . ILE A 1 229 ? 2.924 -19.344 -1.288 1 98.5 229 ILE A C 1
ATOM 1758 O O . ILE A 1 229 ? 2.131 -19.625 -2.188 1 98.5 229 ILE A O 1
ATOM 1762 N N . SER A 1 230 ? 2.846 -19.828 -0.046 1 97.81 230 SER A N 1
ATOM 1763 C CA . SER A 1 230 ? 1.729 -20.656 0.396 1 97.81 230 SER A CA 1
ATOM 1764 C C . SER A 1 230 ? 1.316 -20.312 1.823 1 97.81 230 SER A C 1
ATOM 1766 O O . SER A 1 230 ? 2.168 -20.062 2.68 1 97.81 230 SER A O 1
ATOM 1768 N N . THR A 1 231 ? 0.043 -20.297 1.972 1 96.56 231 THR A N 1
ATOM 1769 C CA . THR A 1 231 ? -0.467 -20.25 3.336 1 96.56 231 THR A CA 1
ATOM 1770 C C . THR A 1 231 ? -0.236 -21.578 4.055 1 96.56 231 THR A C 1
ATOM 1772 O O . THR A 1 231 ? -0.412 -22.641 3.469 1 96.56 231 THR A O 1
ATOM 1775 N N . VAL A 1 232 ? 0.221 -21.484 5.191 1 92.56 232 VAL A N 1
ATOM 1776 C CA . VAL A 1 232 ? 0.391 -22.641 6.062 1 92.56 232 VAL A CA 1
ATOM 1777 C C . VAL A 1 232 ? -0.176 -22.328 7.445 1 92.56 232 VAL A C 1
ATOM 1779 O O . VAL A 1 232 ? -0.362 -21.172 7.801 1 92.56 232 VAL A O 1
ATOM 1782 N N . PRO A 1 233 ? -0.511 -23.422 8.141 1 87 233 PRO A N 1
ATOM 1783 C CA . PRO A 1 233 ? -0.914 -23.125 9.523 1 87 233 PRO A CA 1
ATOM 1784 C C . PRO A 1 233 ? 0.139 -22.328 10.289 1 87 233 PRO A C 1
ATOM 1786 O O . PRO A 1 233 ? 1.301 -22.75 10.359 1 87 233 PRO A O 1
ATOM 1789 N N . GLY A 1 234 ? -0.244 -21.141 10.703 1 83.62 234 GLY A N 1
ATOM 1790 C CA . GLY A 1 234 ? 0.642 -20.344 11.547 1 83.62 234 GLY A CA 1
ATOM 1791 C C . GLY A 1 234 ? 1.403 -19.281 10.773 1 83.62 234 GLY A C 1
ATOM 1792 O O . GLY A 1 234 ? 2.156 -18.5 11.359 1 83.62 234 GLY A O 1
ATOM 1793 N N . GLY A 1 235 ? 1.234 -19.359 9.461 1 93.19 235 GLY A N 1
ATOM 1794 C CA . GLY A 1 235 ? 1.947 -18.312 8.742 1 93.19 235 GLY A CA 1
ATOM 1795 C C . GLY A 1 235 ? 1.996 -18.562 7.242 1 93.19 235 GLY A C 1
ATOM 1796 O O . GLY A 1 235 ? 1.039 -19.078 6.66 1 93.19 235 GLY A O 1
ATOM 1797 N N . CYS A 1 236 ? 3.062 -18 6.648 1 95.5 236 CYS A N 1
ATOM 1798 C CA . CYS A 1 236 ? 3.307 -18.109 5.215 1 95.5 236 CYS A CA 1
ATOM 1799 C C . CYS A 1 236 ? 4.629 -18.812 4.941 1 95.5 236 CYS A C 1
ATOM 1801 O O . CYS A 1 236 ? 5.621 -18.578 5.637 1 95.5 236 CYS A O 1
ATOM 1803 N N . MET A 1 237 ? 4.613 -19.672 4.008 1 95.75 237 MET A N 1
ATOM 1804 C CA . MET A 1 237 ? 5.844 -20.297 3.537 1 95.75 237 MET A CA 1
ATOM 1805 C C . MET A 1 237 ? 6.133 -19.906 2.09 1 95.75 237 MET A C 1
ATOM 1807 O O . MET A 1 237 ? 5.219 -19.828 1.269 1 95.75 237 MET A O 1
ATOM 1811 N N . MET A 1 238 ? 7.402 -19.703 1.825 1 96.81 238 MET A N 1
ATOM 1812 C CA . MET A 1 238 ? 7.812 -19.297 0.482 1 96.81 238 MET A CA 1
ATOM 1813 C C . MET A 1 238 ? 8.938 -20.203 -0.029 1 96.81 238 MET A C 1
ATOM 1815 O O . MET A 1 238 ? 9.812 -20.594 0.738 1 96.81 238 MET A O 1
ATOM 1819 N N . TYR A 1 239 ? 8.891 -20.531 -1.242 1 97.25 239 TYR A N 1
ATOM 1820 C CA . TYR A 1 239 ? 9.938 -21.219 -1.983 1 97.25 239 TYR A CA 1
ATOM 1821 C C . TYR A 1 239 ? 10.547 -20.328 -3.051 1 97.25 239 TYR A C 1
ATOM 1823 O O . TYR A 1 239 ? 9.836 -19.828 -3.936 1 97.25 239 TYR A O 1
ATOM 1831 N N . CYS A 1 240 ? 11.852 -20 -2.906 1 96.94 240 CYS A N 1
ATOM 1832 C CA . CYS A 1 240 ? 12.586 -19.141 -3.82 1 96.94 240 CYS A CA 1
ATOM 1833 C C . CYS A 1 240 ? 13.914 -19.766 -4.227 1 96.94 240 CYS A C 1
ATOM 1835 O O . CYS A 1 240 ? 14.398 -20.688 -3.568 1 96.94 240 CYS A O 1
ATOM 1837 N N . PHE A 1 241 ? 14.422 -19.312 -5.277 1 96.06 241 PHE A N 1
ATOM 1838 C CA . PHE A 1 241 ? 15.836 -19.578 -5.535 1 96.06 241 PHE A CA 1
ATOM 1839 C C . PHE A 1 241 ? 16.641 -18.281 -5.508 1 96.06 241 PHE A C 1
ATOM 1841 O O . PHE A 1 241 ? 16.078 -17.188 -5.582 1 96.06 241 PHE A O 1
ATOM 1848 N N . VAL A 1 242 ? 17.938 -18.359 -5.332 1 95 242 VAL A N 1
ATOM 1849 C CA . VAL A 1 242 ? 18.828 -17.203 -5.285 1 95 242 VAL A CA 1
ATOM 1850 C C . VAL A 1 242 ? 19.562 -17.062 -6.617 1 95 242 VAL A C 1
ATOM 1852 O O . VAL A 1 242 ? 20.328 -17.953 -7.004 1 95 242 VAL A O 1
ATOM 1855 N N . SER A 1 243 ? 19.391 -15.969 -7.254 1 92.69 243 SER A N 1
ATOM 1856 C CA . SER A 1 243 ? 20.016 -15.75 -8.555 1 92.69 243 SER A CA 1
ATOM 1857 C C . SER A 1 243 ? 21.391 -15.117 -8.398 1 92.69 243 SER A C 1
ATOM 1859 O O . SER A 1 243 ? 21.547 -14.109 -7.703 1 92.69 243 SER A O 1
ATOM 1861 N N . THR A 1 244 ? 22.359 -15.672 -9.062 1 89.5 244 THR A N 1
ATOM 1862 C CA . THR A 1 244 ? 23.719 -15.133 -9.055 1 89.5 244 THR A CA 1
ATOM 1863 C C . THR A 1 244 ? 24.219 -14.914 -10.477 1 89.5 244 THR A C 1
ATOM 1865 O O . THR A 1 244 ? 25.297 -14.336 -10.68 1 89.5 244 THR A O 1
ATOM 1868 N N . GLN A 1 245 ? 23.453 -15.398 -11.406 1 89.69 245 GLN A N 1
ATOM 1869 C CA . GLN A 1 245 ? 23.812 -15.281 -12.82 1 89.69 245 GLN A CA 1
ATOM 1870 C C . GLN A 1 245 ? 22.562 -15.219 -13.695 1 89.69 245 GLN A C 1
ATOM 1872 O O . GLN A 1 245 ? 21.453 -15.469 -13.227 1 89.69 245 GLN A O 1
ATOM 1877 N N . PRO A 1 246 ? 22.75 -14.898 -14.945 1 87.19 246 PRO A N 1
ATOM 1878 C CA . PRO A 1 246 ? 21.594 -14.852 -15.836 1 87.19 246 PRO A CA 1
ATOM 1879 C C . PRO A 1 246 ? 20.938 -16.219 -16.031 1 87.19 246 PRO A C 1
ATOM 1881 O O . PRO A 1 246 ? 21.609 -17.25 -15.961 1 87.19 246 PRO A O 1
ATOM 1884 N N . GLU A 1 247 ? 19.75 -16.219 -16.375 1 89 247 GLU A N 1
ATOM 1885 C CA . GLU A 1 247 ? 18.938 -17.422 -16.5 1 89 247 GLU A CA 1
ATOM 1886 C C . GLU A 1 247 ? 19.562 -18.438 -17.453 1 89 247 GLU A C 1
ATOM 1888 O O . GLU A 1 247 ? 19.609 -19.625 -17.172 1 89 247 GLU A O 1
ATOM 1893 N N . ARG A 1 248 ? 19.953 -17.969 -18.594 1 89.44 248 ARG A N 1
ATOM 1894 C CA . ARG A 1 248 ? 20.531 -18.875 -19.594 1 89.44 248 ARG A CA 1
ATOM 1895 C C . ARG A 1 248 ? 21.734 -19.625 -19.031 1 89.44 248 ARG A C 1
ATOM 1897 O O . ARG A 1 248 ? 21.906 -20.812 -19.297 1 89.44 248 ARG A O 1
ATOM 1904 N N . ASP A 1 249 ? 22.516 -18.938 -18.266 1 92 249 ASP A N 1
ATOM 1905 C CA . ASP A 1 249 ? 23.703 -19.547 -17.672 1 92 249 ASP A CA 1
ATOM 1906 C C . ASP A 1 249 ? 23.312 -20.594 -16.641 1 92 249 ASP A C 1
ATOM 1908 O O . ASP A 1 249 ? 24.016 -21.594 -16.453 1 92 249 ASP A O 1
ATOM 1912 N N . ASP A 1 250 ? 22.234 -20.359 -16.047 1 92.56 250 ASP A N 1
ATOM 1913 C CA . ASP A 1 250 ? 21.734 -21.344 -15.094 1 92.56 250 ASP A CA 1
ATOM 1914 C C . ASP A 1 250 ? 21.406 -22.656 -15.797 1 92.56 250 ASP A C 1
ATOM 1916 O O . ASP A 1 250 ? 21.734 -23.734 -15.281 1 92.56 250 ASP A O 1
ATOM 1920 N N . TYR A 1 251 ? 20.844 -22.594 -16.906 1 94.31 251 TYR A N 1
ATOM 1921 C CA . TYR A 1 251 ? 20.453 -23.797 -17.641 1 94.31 251 TYR A CA 1
ATOM 1922 C C . TYR A 1 251 ? 21.672 -24.531 -18.188 1 94.31 251 TYR A C 1
ATOM 1924 O O . TYR A 1 251 ? 21.625 -25.734 -18.453 1 94.31 251 TYR A O 1
ATOM 1932 N N . LEU A 1 252 ? 22.719 -23.844 -18.328 1 93.75 252 LEU A N 1
ATOM 1933 C CA . LEU A 1 252 ? 23.938 -24.453 -18.859 1 93.75 252 LEU A CA 1
ATOM 1934 C C . LEU A 1 252 ? 24.781 -25.031 -17.719 1 93.75 252 LEU A C 1
ATOM 1936 O O . LEU A 1 252 ? 25.766 -25.734 -17.984 1 93.75 252 LEU A O 1
ATOM 1940 N N . SER A 1 253 ? 24.328 -24.828 -16.562 1 92.25 253 SER A N 1
ATOM 1941 C CA . SER A 1 253 ? 25.078 -25.281 -15.398 1 92.25 253 SER A CA 1
ATOM 1942 C C . SER A 1 253 ? 24.828 -26.766 -15.133 1 92.25 253 SER A C 1
ATOM 1944 O O . SER A 1 253 ? 24.031 -27.391 -15.828 1 92.25 253 SER A O 1
ATOM 1946 N N . THR A 1 254 ? 25.672 -27.312 -14.109 1 91.12 254 THR A N 1
ATOM 1947 C CA . THR A 1 254 ? 25.547 -28.734 -13.766 1 91.12 254 THR A CA 1
ATOM 1948 C C . THR A 1 254 ? 24.75 -28.906 -12.477 1 91.12 254 THR A C 1
ATOM 1950 O O . THR A 1 254 ? 24.469 -30.031 -12.062 1 91.12 254 THR A O 1
ATOM 1953 N N . ALA A 1 255 ? 24.453 -27.781 -11.875 1 92.69 255 ALA A N 1
ATOM 1954 C CA . ALA A 1 255 ? 23.641 -27.797 -10.664 1 92.69 255 ALA A CA 1
ATOM 1955 C C . ALA A 1 255 ? 22.719 -26.594 -10.602 1 92.69 255 ALA A C 1
ATOM 1957 O O . ALA A 1 255 ? 23.016 -25.531 -11.164 1 92.69 255 ALA A O 1
ATOM 1958 N N . PRO A 1 256 ? 21.578 -26.812 -9.938 1 95.62 256 PRO A N 1
ATOM 1959 C CA . PRO A 1 256 ? 20.672 -25.672 -9.828 1 95.62 256 PRO A CA 1
ATOM 1960 C C . PRO A 1 256 ? 21.203 -24.594 -8.875 1 95.62 256 PRO A C 1
ATOM 1962 O O . PRO A 1 256 ? 22 -24.891 -7.984 1 95.62 256 PRO A O 1
ATOM 1965 N N . PRO A 1 257 ? 20.734 -23.359 -9.086 1 94.94 257 PRO A N 1
ATOM 1966 C CA . PRO A 1 257 ? 21.047 -22.328 -8.094 1 94.94 257 PRO A CA 1
ATOM 1967 C C . PRO A 1 257 ? 20.531 -22.688 -6.699 1 94.94 257 PRO A C 1
ATOM 1969 O O . PRO A 1 257 ? 19.766 -23.641 -6.547 1 94.94 257 PRO A O 1
ATOM 1972 N N . GLU A 1 258 ? 21.031 -21.891 -5.762 1 95.12 258 GLU A N 1
ATOM 1973 C CA . GLU A 1 258 ? 20.656 -22.109 -4.367 1 95.12 258 GLU A CA 1
ATOM 1974 C C . GLU A 1 258 ? 19.141 -22.016 -4.176 1 95.12 258 GLU A C 1
ATOM 1976 O O . GLU A 1 258 ? 18.516 -21.062 -4.645 1 95.12 258 GLU A O 1
ATOM 1981 N N . GLN A 1 259 ? 18.625 -23.094 -3.547 1 95.44 259 GLN A N 1
ATOM 1982 C CA . GLN A 1 259 ? 17.203 -23.156 -3.256 1 95.44 259 GLN A CA 1
ATOM 1983 C C . GLN A 1 259 ? 16.922 -22.812 -1.797 1 95.44 259 GLN A C 1
ATOM 1985 O O . GLN A 1 259 ? 17.625 -23.281 -0.898 1 95.44 259 GLN A O 1
ATOM 1990 N N . ARG A 1 260 ? 15.812 -22.016 -1.611 1 95.06 260 ARG A N 1
ATOM 1991 C CA . ARG A 1 260 ? 15.523 -21.594 -0.245 1 95.06 260 ARG A CA 1
ATOM 1992 C C . ARG A 1 260 ? 14.047 -21.766 0.078 1 95.06 260 ARG A C 1
ATOM 1994 O O . ARG A 1 260 ? 13.188 -21.516 -0.773 1 95.06 260 ARG A O 1
ATOM 2001 N N . ILE A 1 261 ? 13.828 -22.188 1.297 1 95.31 261 ILE A N 1
ATOM 2002 C CA . ILE A 1 261 ? 12.5 -22.141 1.909 1 95.31 261 ILE A CA 1
ATOM 2003 C C . ILE A 1 261 ? 12.492 -21.109 3.029 1 95.31 261 ILE A C 1
ATOM 2005 O O . ILE A 1 261 ? 13.406 -21.062 3.852 1 95.31 261 ILE A O 1
ATOM 2009 N N . ILE A 1 262 ? 11.469 -20.297 3 1 94.56 262 ILE A N 1
ATOM 2010 C CA . ILE A 1 262 ? 11.32 -19.219 3.979 1 94.56 262 ILE A CA 1
ATOM 2011 C C . ILE A 1 262 ? 9.961 -19.328 4.66 1 94.56 262 ILE A C 1
ATOM 2013 O O . ILE A 1 262 ? 8.93 -19.469 3.994 1 94.56 262 ILE A O 1
ATOM 2017 N N . ILE A 1 263 ? 9.922 -19.25 5.98 1 93.25 263 ILE A N 1
ATOM 2018 C CA . ILE A 1 263 ? 8.656 -19.266 6.703 1 93.25 263 ILE A CA 1
ATOM 2019 C C . ILE A 1 263 ? 8.523 -17.984 7.531 1 93.25 263 ILE A C 1
ATOM 2021 O O . ILE A 1 263 ? 9.422 -17.641 8.312 1 93.25 263 ILE A O 1
ATOM 2025 N N . MET A 1 264 ? 7.512 -17.297 7.301 1 93.06 264 MET A N 1
ATOM 2026 C CA . MET A 1 264 ? 7.113 -16.156 8.125 1 93.06 264 MET A CA 1
ATOM 2027 C C . MET A 1 264 ? 5.973 -16.531 9.062 1 93.06 264 MET A C 1
ATOM 2029 O O . MET A 1 264 ? 4.883 -16.891 8.609 1 93.06 264 MET A O 1
ATOM 2033 N N . TYR A 1 265 ? 6.207 -16.359 10.273 1 87.38 265 TYR A N 1
ATOM 2034 C CA . TYR A 1 265 ? 5.223 -16.781 11.266 1 87.38 265 TYR A CA 1
ATOM 2035 C C . TYR A 1 265 ? 4.324 -15.609 11.664 1 87.38 265 TYR A C 1
ATOM 2037 O O . TYR A 1 265 ? 4.641 -14.453 11.383 1 87.38 265 TYR A O 1
ATOM 2045 N N . TYR A 1 266 ? 3.221 -15.945 12.43 1 84.38 266 TYR A N 1
ATOM 2046 C CA . TYR A 1 266 ? 2.258 -14.953 12.891 1 84.38 266 TYR A CA 1
ATOM 2047 C C . TYR A 1 266 ? 2.916 -13.961 13.844 1 84.38 266 TYR A C 1
ATOM 2049 O O . TYR A 1 266 ? 2.455 -12.828 13.992 1 84.38 266 TYR A O 1
ATOM 2057 N N . ASN A 1 267 ? 3.99 -14.344 14.438 1 74.62 267 ASN A N 1
ATOM 2058 C CA . ASN A 1 267 ? 4.629 -13.477 15.422 1 74.62 267 ASN A CA 1
ATOM 2059 C C . ASN A 1 267 ? 5.742 -12.641 14.797 1 74.62 267 ASN A C 1
ATOM 2061 O O . ASN A 1 267 ? 6.652 -12.188 15.5 1 74.62 267 ASN A O 1
ATOM 2065 N N . ASP A 1 268 ? 5.863 -12.594 13.555 1 77.12 268 ASP A N 1
ATOM 2066 C CA . ASP A 1 268 ? 6.75 -11.742 12.773 1 77.12 268 ASP A CA 1
ATOM 2067 C C . ASP A 1 268 ? 8.156 -12.336 12.688 1 77.12 268 ASP A C 1
ATOM 2069 O O . ASP A 1 268 ? 9.078 -11.688 12.188 1 77.12 268 ASP A O 1
ATOM 2073 N N . THR A 1 269 ? 8.242 -13.508 13.172 1 80.75 269 THR A N 1
ATOM 2074 C CA . THR A 1 269 ? 9.531 -14.164 13 1 80.75 269 THR A CA 1
ATOM 2075 C C . THR A 1 269 ? 9.641 -14.797 11.609 1 80.75 269 THR A C 1
ATOM 2077 O O . THR A 1 269 ? 8.648 -15.289 11.07 1 80.75 269 THR A O 1
ATOM 2080 N N . ILE A 1 270 ? 10.891 -14.75 11.125 1 87.81 270 ILE A N 1
ATOM 2081 C CA . ILE A 1 270 ? 11.156 -15.312 9.805 1 87.81 270 ILE A CA 1
ATOM 2082 C C . ILE A 1 270 ? 12.336 -16.281 9.891 1 87.81 270 ILE A C 1
ATOM 2084 O O . ILE A 1 270 ? 13.305 -16.031 10.602 1 87.81 270 ILE A O 1
ATOM 2088 N N . VAL A 1 271 ? 12.164 -17.422 9.352 1 88.12 271 VAL A N 1
ATOM 2089 C CA . VAL A 1 271 ? 13.219 -18.438 9.266 1 88.12 271 VAL A CA 1
ATOM 2090 C C . VAL A 1 271 ? 13.469 -18.797 7.809 1 88.12 271 VAL A C 1
ATOM 2092 O O . VAL A 1 271 ? 12.523 -19.047 7.055 1 88.12 271 VAL A O 1
ATOM 2095 N N . GLU A 1 272 ? 14.703 -18.766 7.43 1 92.25 272 GLU A N 1
ATOM 2096 C CA . GLU A 1 272 ? 15.117 -19.125 6.074 1 92.25 272 GLU A CA 1
ATOM 2097 C C . GLU A 1 272 ? 16.125 -20.281 6.086 1 92.25 272 GLU A C 1
ATOM 2099 O O . GLU A 1 272 ? 17.016 -20.312 6.93 1 92.25 272 GLU A O 1
ATOM 2104 N N . ARG A 1 273 ? 15.93 -21.219 5.16 1 91.81 273 ARG A N 1
ATOM 2105 C CA . ARG A 1 273 ? 16.812 -22.375 5.062 1 91.81 273 ARG A CA 1
ATOM 2106 C C . ARG A 1 273 ? 17.156 -22.688 3.607 1 91.81 273 ARG A C 1
ATOM 2108 O O . ARG A 1 273 ? 16.312 -22.578 2.727 1 91.81 273 ARG A O 1
ATOM 2115 N N . ILE A 1 274 ? 18.359 -23.109 3.469 1 93.19 274 ILE A N 1
ATOM 2116 C CA . ILE A 1 274 ? 18.781 -23.672 2.188 1 93.19 274 ILE A CA 1
ATOM 2117 C C . ILE A 1 274 ? 18.375 -25.141 2.096 1 93.19 274 ILE A C 1
ATOM 2119 O O . ILE A 1 274 ? 18.578 -25.906 3.039 1 93.19 274 ILE A O 1
ATOM 2123 N N . ILE A 1 275 ? 17.797 -25.453 0.977 1 92.81 275 ILE A N 1
ATOM 2124 C CA . ILE A 1 275 ? 17.375 -26.828 0.841 1 92.81 275 ILE A CA 1
ATOM 2125 C C . ILE A 1 275 ? 18.125 -27.5 -0.301 1 92.81 275 ILE A C 1
ATOM 2127 O O . ILE A 1 275 ? 18.469 -26.859 -1.298 1 92.81 275 ILE A O 1
ATOM 2131 N N . ASN A 1 276 ? 18.312 -28.828 -0.09 1 90.38 276 ASN A N 1
ATOM 2132 C CA . ASN A 1 276 ? 18.938 -29.703 -1.086 1 90.38 276 ASN A CA 1
ATOM 2133 C C . ASN A 1 276 ? 18.188 -31.031 -1.212 1 90.38 276 ASN A C 1
ATOM 2135 O O . ASN A 1 276 ? 18.672 -32.062 -0.742 1 90.38 276 ASN A O 1
ATOM 2139 N N . PRO A 1 277 ? 17.125 -30.969 -1.939 1 90.75 277 PRO A N 1
ATOM 2140 C CA . PRO A 1 277 ? 16.359 -32.219 -2.053 1 90.75 277 PRO A CA 1
ATOM 2141 C C . PRO A 1 277 ? 17.141 -33.344 -2.727 1 90.75 277 PRO A C 1
ATOM 2143 O O . PRO A 1 277 ? 17.891 -33.094 -3.672 1 90.75 277 PRO A O 1
ATOM 2146 N N . PRO A 1 27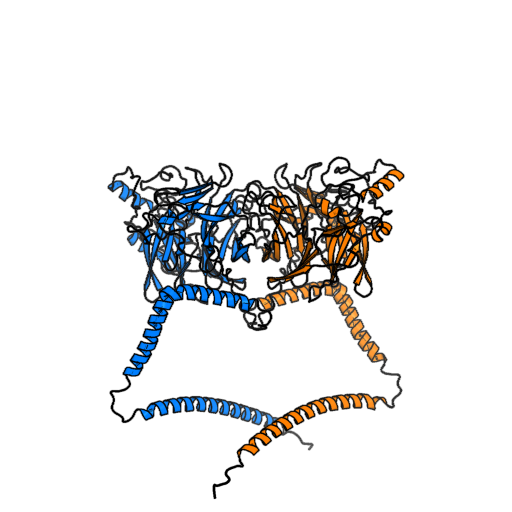8 ? 16.844 -34.531 -2.256 1 88.94 278 PRO A N 1
ATOM 2147 C CA . PRO A 1 278 ? 17.516 -35.656 -2.904 1 88.94 278 PRO A CA 1
ATOM 2148 C C . PRO A 1 278 ? 17.172 -35.781 -4.383 1 88.94 278 PRO A C 1
ATOM 2150 O O . PRO A 1 278 ? 16.016 -35.531 -4.77 1 88.94 278 PRO A O 1
ATOM 2153 N N . GLY A 1 279 ? 18.141 -36.188 -5.172 1 86.62 279 GLY A N 1
ATOM 2154 C CA . GLY A 1 279 ? 17.906 -36.438 -6.582 1 86.62 279 GLY A CA 1
ATOM 2155 C C . GLY A 1 279 ? 18 -35.188 -7.441 1 86.62 279 GLY A C 1
ATOM 2156 O O . GLY A 1 279 ? 17.719 -35.25 -8.641 1 86.62 279 GLY A O 1
ATOM 2157 N N . VAL A 1 280 ? 18.359 -34.125 -6.801 1 91.31 280 VAL A N 1
ATOM 2158 C CA . VAL A 1 280 ? 18.422 -32.875 -7.551 1 91.31 280 VAL A CA 1
ATOM 2159 C C . VAL A 1 280 ? 19.844 -32.656 -8.086 1 91.31 280 VAL A C 1
ATOM 2161 O O . VAL A 1 280 ? 20.016 -32.281 -9.242 1 91.31 280 VAL A O 1
ATOM 2164 N N . LEU A 1 281 ? 20.75 -33 -7.262 1 89.38 281 LEU A N 1
ATOM 2165 C CA . LEU A 1 281 ? 22.141 -32.812 -7.66 1 89.38 281 LEU A CA 1
ATOM 2166 C C . LEU A 1 281 ? 22.5 -33.688 -8.836 1 89.38 281 LEU A C 1
ATOM 2168 O O . LEU A 1 281 ? 22.125 -34.875 -8.852 1 89.38 281 LEU A O 1
ATOM 2172 N N . ASP A 1 282 ? 23.094 -33.219 -9.875 1 89.31 282 ASP A N 1
ATOM 2173 C CA . ASP A 1 282 ? 23.609 -33.906 -11.062 1 89.31 282 ASP A CA 1
ATOM 2174 C C . ASP A 1 282 ? 22.469 -34.375 -11.953 1 89.31 282 ASP A C 1
ATOM 2176 O O . ASP A 1 282 ? 22.672 -35.219 -12.844 1 89.31 282 ASP A O 1
ATOM 2180 N N . VAL A 1 283 ? 21.297 -34.031 -11.633 1 95.38 283 VAL A N 1
ATOM 2181 C CA . VAL A 1 283 ? 20.141 -34.406 -12.453 1 95.38 283 VAL A CA 1
ATOM 2182 C C . VAL A 1 283 ? 19.5 -33.156 -13.055 1 95.38 283 VAL A C 1
ATOM 2184 O O . VAL A 1 283 ? 19.141 -33.156 -14.234 1 95.38 283 VAL A O 1
ATOM 2187 N N . TRP A 1 284 ? 19.359 -32.188 -12.203 1 97.12 284 TRP A N 1
ATOM 2188 C CA . TRP A 1 284 ? 18.75 -30.938 -12.633 1 97.12 284 TRP A CA 1
ATOM 2189 C C . TRP A 1 284 ? 19.812 -29.844 -12.797 1 97.12 284 TRP A C 1
ATOM 2191 O O . TRP A 1 284 ? 20.625 -29.625 -11.891 1 97.12 284 TRP A O 1
ATOM 2201 N N . ALA A 1 285 ? 19.766 -29.188 -13.914 1 96.25 285 ALA A N 1
ATOM 2202 C CA . ALA A 1 285 ? 20.609 -28.016 -14.102 1 96.25 285 ALA A CA 1
ATOM 2203 C C . ALA A 1 285 ? 20 -26.797 -13.43 1 96.25 285 ALA A C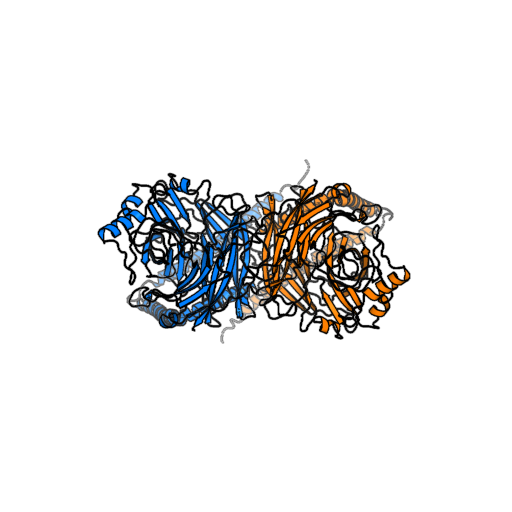 1
ATOM 2205 O O . ALA A 1 285 ? 20.734 -25.906 -12.961 1 96.25 285 ALA A O 1
ATOM 2206 N N . THR A 1 286 ? 18.719 -26.734 -13.516 1 95.88 286 THR A N 1
ATOM 2207 C CA . THR A 1 286 ? 17.984 -25.641 -12.906 1 95.88 286 THR A CA 1
ATOM 2208 C C . THR A 1 286 ? 16.703 -26.156 -12.242 1 95.88 286 THR A C 1
ATOM 2210 O O . THR A 1 286 ? 16.156 -27.188 -12.641 1 95.88 286 THR A O 1
ATOM 2213 N N . LEU A 1 287 ? 16.344 -25.5 -11.227 1 96.31 287 LEU A N 1
ATOM 2214 C CA . LEU A 1 287 ? 15.07 -25.672 -10.539 1 96.31 287 LEU A CA 1
ATOM 2215 C C . LEU A 1 287 ? 14.484 -24.328 -10.133 1 96.31 287 LEU A C 1
ATOM 2217 O O . LEU A 1 287 ? 15.078 -23.594 -9.328 1 96.31 287 LEU A O 1
ATOM 2221 N N . ASN A 1 288 ? 13.359 -24.047 -10.711 1 96.38 288 ASN A N 1
ATOM 2222 C CA . ASN A 1 288 ? 12.711 -22.766 -10.469 1 96.38 288 ASN A CA 1
ATOM 2223 C C . ASN A 1 288 ? 11.336 -22.938 -9.836 1 96.38 288 ASN A C 1
ATOM 2225 O O . ASN A 1 288 ? 10.57 -23.812 -10.25 1 96.38 288 ASN A O 1
ATOM 2229 N N . PRO A 1 289 ? 11.047 -22.094 -8.805 1 97.62 289 PRO A N 1
ATOM 2230 C CA . PRO A 1 289 ? 9.664 -22.094 -8.328 1 97.62 289 PRO A CA 1
ATOM 2231 C C . PRO A 1 289 ? 8.672 -21.641 -9.398 1 97.62 289 PRO A C 1
ATOM 2233 O O . PRO A 1 289 ? 9.039 -20.922 -10.328 1 97.62 289 PRO A O 1
ATOM 2236 N N . GLY A 1 290 ? 7.441 -22.062 -9.289 1 97.12 290 GLY A N 1
ATOM 2237 C CA . GLY A 1 290 ? 6.422 -21.797 -10.297 1 97.12 290 GLY A CA 1
ATOM 2238 C C . GLY A 1 290 ? 5.828 -20.406 -10.195 1 97.12 290 GLY A C 1
ATOM 2239 O O . GLY A 1 290 ? 4.938 -20.047 -10.969 1 97.12 290 GLY A O 1
ATOM 2240 N N . THR A 1 291 ? 6.215 -19.562 -9.211 1 96.12 291 THR A N 1
ATOM 2241 C CA . THR A 1 291 ? 5.727 -18.219 -8.969 1 96.12 291 THR A CA 1
ATOM 2242 C C . THR A 1 291 ? 4.32 -18.25 -8.367 1 96.12 291 THR A C 1
ATOM 2244 O O . THR A 1 291 ? 4.008 -17.484 -7.461 1 96.12 291 THR A O 1
ATOM 2247 N N . GLY A 1 292 ? 3.463 -19.094 -9 1 98 292 GLY A N 1
ATOM 2248 C CA . GLY A 1 292 ? 2.135 -19.266 -8.422 1 98 292 GLY A CA 1
ATOM 2249 C C . GLY A 1 292 ? 2.156 -19.859 -7.031 1 98 292 GLY A C 1
ATOM 2250 O O . GLY A 1 292 ? 3.182 -20.391 -6.59 1 98 292 GLY A O 1
ATOM 2251 N N . SER A 1 293 ? 1.084 -19.891 -6.418 1 97.62 293 SER A N 1
ATOM 2252 C CA . SER A 1 293 ? 0.98 -20.312 -5.027 1 97.62 293 SER A CA 1
ATOM 2253 C C . SER A 1 293 ? 1.18 -21.812 -4.891 1 97.62 293 SER A C 1
ATOM 2255 O O . SER A 1 293 ? 0.818 -22.578 -5.793 1 97.62 293 SER A O 1
ATOM 2257 N N . GLY A 1 294 ? 1.736 -22.156 -3.723 1 98.19 294 GLY A N 1
ATOM 2258 C CA . GLY A 1 294 ? 1.665 -23.531 -3.26 1 98.19 294 GLY A CA 1
ATOM 2259 C C . GLY A 1 294 ? 0.426 -23.812 -2.434 1 98.19 294 GLY A C 1
ATOM 2260 O O . GLY A 1 294 ? -0.488 -23 -2.367 1 98.19 294 GLY A O 1
ATOM 2261 N N . VAL A 1 295 ? 0.469 -25.109 -1.927 1 97.5 295 VAL A N 1
ATOM 2262 C CA . VAL A 1 295 ? -0.653 -25.5 -1.08 1 97.5 295 VAL A CA 1
ATOM 2263 C C . VAL A 1 295 ? -0.15 -26.344 0.08 1 97.5 295 VAL A C 1
ATOM 2265 O O . VAL A 1 295 ? 0.897 -27 -0.023 1 97.5 295 VAL A O 1
ATOM 2268 N N . TYR A 1 296 ? -0.861 -26.203 1.125 1 94.94 296 TYR A N 1
ATOM 2269 C CA . TYR A 1 296 ? -0.678 -27.125 2.24 1 94.94 296 TYR A CA 1
ATOM 2270 C C . TYR A 1 296 ? -1.61 -28.328 2.115 1 94.94 296 TYR A C 1
ATOM 2272 O O . TYR A 1 296 ? -2.83 -28.172 2.023 1 94.94 296 TYR A O 1
ATOM 2280 N N . TYR A 1 297 ? -0.993 -29.531 2.037 1 94.56 297 TYR A N 1
ATOM 2281 C CA . TYR A 1 297 ? -1.763 -30.734 1.797 1 94.56 297 TYR A CA 1
ATOM 2282 C C . TYR A 1 297 ? -1.252 -31.891 2.658 1 94.56 297 TYR A C 1
ATOM 2284 O O . TYR A 1 297 ? -0.137 -32.375 2.455 1 94.56 297 TYR A O 1
ATOM 2292 N N . LEU A 1 298 ? -2.031 -32.344 3.615 1 89.38 298 LEU A N 1
ATOM 2293 C CA . LEU A 1 298 ? -1.789 -33.5 4.457 1 89.38 298 LEU A CA 1
ATOM 2294 C C . LEU A 1 298 ? -0.418 -33.438 5.117 1 89.38 298 LEU A C 1
ATOM 2296 O O . LEU A 1 298 ? 0.37 -34.375 5.043 1 89.38 298 LEU A O 1
ATOM 2300 N N . GLY A 1 299 ? -0.09 -32.312 5.625 1 86.75 299 GLY A N 1
ATOM 2301 C CA . GLY A 1 299 ? 1.135 -32.125 6.387 1 86.75 299 GLY A CA 1
ATOM 2302 C C . GLY A 1 299 ? 2.314 -31.703 5.535 1 86.75 299 GLY A C 1
ATOM 2303 O O . GLY A 1 299 ? 3.4 -31.438 6.059 1 86.75 299 GLY A O 1
ATOM 2304 N N . TRP A 1 300 ? 2.086 -31.641 4.277 1 93.25 300 TRP A N 1
ATOM 2305 C CA . TRP A 1 300 ? 3.139 -31.25 3.352 1 93.25 300 TRP A CA 1
ATOM 2306 C C . TRP A 1 300 ? 2.793 -29.922 2.668 1 93.25 300 TRP A C 1
ATOM 2308 O O . TRP A 1 300 ? 1.622 -29.656 2.396 1 93.25 300 TRP A O 1
ATOM 2318 N N . VAL A 1 301 ? 3.783 -29.141 2.516 1 95.94 301 VAL A N 1
ATOM 2319 C CA . VAL A 1 301 ? 3.623 -27.953 1.68 1 95.94 301 VAL A CA 1
ATOM 2320 C C . VAL A 1 301 ? 4.16 -28.234 0.278 1 95.94 301 VAL A C 1
ATOM 2322 O O . VAL A 1 301 ? 5.316 -28.625 0.116 1 95.94 301 VAL A O 1
ATOM 2325 N N . LEU A 1 302 ? 3.307 -28.094 -0.652 1 97.69 302 LEU A N 1
ATOM 2326 C CA . LEU A 1 302 ? 3.625 -28.391 -2.045 1 97.69 302 LEU A CA 1
ATOM 2327 C C . LEU A 1 302 ? 3.814 -27.094 -2.84 1 97.69 302 LEU A C 1
ATOM 2329 O O . LEU A 1 302 ? 2.994 -26.172 -2.746 1 97.69 302 LEU A O 1
ATOM 2333 N N . PHE A 1 303 ? 4.879 -27.016 -3.57 1 98.25 303 PHE A N 1
ATOM 2334 C CA . PHE A 1 303 ? 5.129 -25.891 -4.457 1 98.25 303 PHE A CA 1
ATOM 2335 C C . PHE A 1 303 ? 5.293 -26.359 -5.898 1 98.25 303 PHE A C 1
ATOM 2337 O O . PHE A 1 303 ? 5.926 -27.375 -6.152 1 98.25 303 PHE A O 1
ATOM 2344 N N . PRO A 1 304 ? 4.664 -25.609 -6.852 1 98.56 304 PRO A N 1
ATOM 2345 C CA . PRO A 1 304 ? 4.98 -25.906 -8.25 1 98.56 304 PRO A CA 1
ATOM 2346 C C . PRO A 1 304 ? 6.426 -25.547 -8.617 1 98.56 304 PRO A C 1
ATOM 2348 O O . PRO A 1 304 ? 6.961 -24.547 -8.125 1 98.56 304 PRO A O 1
ATOM 2351 N N . THR A 1 305 ? 7.02 -26.359 -9.453 1 98.06 305 THR A N 1
ATOM 2352 C CA . THR A 1 305 ? 8.391 -26.109 -9.883 1 98.06 305 THR A CA 1
ATOM 2353 C C . THR A 1 305 ? 8.609 -26.578 -11.312 1 98.06 305 THR A C 1
ATOM 2355 O O . THR A 1 305 ? 7.762 -27.281 -11.875 1 98.06 305 THR A O 1
ATOM 2358 N N . TYR A 1 306 ? 9.633 -26.078 -11.922 1 97 306 TYR A N 1
ATOM 2359 C CA . TYR A 1 306 ? 10.086 -26.531 -13.234 1 97 306 TYR A CA 1
ATOM 2360 C C . TYR A 1 306 ? 11.586 -26.281 -13.406 1 97 306 TYR A C 1
ATOM 2362 O O . TYR A 1 306 ? 12.188 -25.531 -12.633 1 97 306 TYR A O 1
ATOM 2370 N N . GLY A 1 307 ? 12.172 -26.953 -14.367 1 96.06 307 GLY A N 1
ATOM 2371 C CA . GLY A 1 307 ? 13.602 -26.766 -14.562 1 96.06 307 GLY A CA 1
ATOM 2372 C C . GLY A 1 307 ? 14.164 -27.609 -15.695 1 96.06 307 GLY A C 1
ATOM 2373 O O . GLY A 1 307 ? 13.414 -28.312 -16.375 1 96.06 307 GLY A O 1
ATOM 2374 N N . GLY A 1 308 ? 15.461 -27.422 -15.844 1 96.69 308 GLY A N 1
ATOM 2375 C CA . GLY A 1 308 ? 16.156 -28.156 -16.891 1 96.69 308 GLY A CA 1
ATOM 2376 C C . GLY A 1 308 ? 16.812 -29.438 -16.391 1 96.69 308 GLY A C 1
ATOM 2377 O O . GLY A 1 308 ? 17.625 -29.406 -15.469 1 96.69 308 GLY A O 1
ATOM 2378 N N . VAL A 1 309 ? 16.484 -30.531 -17.078 1 97.31 309 VAL A N 1
ATOM 2379 C CA . VAL A 1 309 ? 17.047 -31.844 -16.734 1 97.31 309 VAL A CA 1
ATOM 2380 C C . VAL A 1 309 ? 18.266 -32.125 -17.594 1 97.31 309 VAL A C 1
ATOM 2382 O O . VAL A 1 309 ? 18.234 -31.906 -18.812 1 97.31 309 VAL A O 1
ATOM 2385 N N . ILE A 1 310 ? 19.25 -32.625 -16.984 1 96 310 ILE A N 1
ATOM 2386 C CA . ILE A 1 310 ? 20.5 -32.906 -17.672 1 96 310 ILE A CA 1
ATOM 2387 C C . ILE A 1 310 ? 20.359 -34.188 -18.5 1 96 310 ILE A C 1
ATOM 2389 O O . ILE A 1 310 ? 19.766 -35.188 -18.047 1 96 310 ILE A O 1
ATOM 2393 N N . LYS A 1 311 ? 20.938 -34.188 -19.625 1 94.81 311 LYS A N 1
ATOM 2394 C CA . LYS A 1 311 ? 20.875 -35.312 -20.562 1 94.81 311 LYS A CA 1
ATOM 2395 C C . LYS A 1 311 ? 21.484 -36.562 -19.969 1 94.81 311 LYS A C 1
ATOM 2397 O O . LYS A 1 311 ? 22.469 -36.5 -19.234 1 94.81 311 LYS A O 1
ATOM 2402 N N . ASP A 1 312 ? 20.812 -37.719 -20.219 1 93.62 312 ASP A N 1
ATOM 2403 C CA . ASP A 1 312 ? 21.297 -39.062 -19.922 1 93.62 312 ASP A CA 1
ATOM 2404 C C . ASP A 1 312 ? 21.188 -39.375 -18.438 1 93.62 312 ASP A C 1
ATOM 2406 O O . ASP A 1 312 ? 21.766 -40.375 -17.953 1 93.62 312 ASP A O 1
ATOM 2410 N N . THR A 1 313 ? 20.547 -38.531 -17.719 1 95.38 313 THR A N 1
ATOM 2411 C CA . THR A 1 313 ? 20.219 -38.875 -16.344 1 95.38 313 THR A CA 1
ATOM 2412 C C . THR A 1 313 ? 19.047 -39.844 -16.312 1 95.38 313 THR A C 1
ATOM 2414 O O . THR A 1 313 ? 18.406 -40.094 -17.328 1 95.38 313 THR A O 1
ATOM 2417 N N . SER A 1 314 ? 18.844 -40.406 -15.148 1 94.75 314 SER A N 1
ATOM 2418 C CA . SER A 1 314 ? 17.734 -41.344 -15 1 94.75 314 SER A CA 1
ATOM 2419 C C . SER A 1 314 ? 16.406 -40.688 -15.336 1 94.75 314 SER A C 1
ATOM 2421 O O . SER A 1 314 ? 15.57 -41.281 -16.016 1 94.75 314 SER A O 1
ATOM 2423 N N . LEU A 1 315 ? 16.188 -39.531 -14.867 1 96.12 315 LEU A N 1
ATOM 2424 C CA . LEU A 1 315 ? 14.953 -38.781 -15.141 1 96.12 315 LEU A CA 1
ATOM 2425 C C . LEU A 1 315 ? 14.828 -38.5 -16.625 1 96.12 315 LEU A C 1
ATOM 2427 O O . LEU A 1 315 ? 13.75 -38.656 -17.219 1 96.12 315 LEU A O 1
ATOM 2431 N N . TRP A 1 316 ? 15.906 -38.031 -17.234 1 96.69 316 TRP A N 1
ATOM 2432 C CA . TRP A 1 316 ? 15.922 -37.781 -18.672 1 96.69 316 TRP A CA 1
ATOM 2433 C C . TRP A 1 316 ? 15.531 -39 -19.469 1 96.69 316 TRP A C 1
ATOM 2435 O O . TRP A 1 316 ? 14.672 -38.938 -20.359 1 96.69 316 TRP A O 1
ATOM 2445 N N . ASN A 1 317 ? 16.078 -40.094 -19.172 1 96.31 317 ASN A N 1
ATOM 2446 C CA . ASN A 1 317 ? 15.852 -41.344 -19.906 1 96.31 317 ASN A CA 1
ATOM 2447 C C . ASN A 1 317 ? 14.414 -41.812 -19.734 1 96.31 317 ASN A C 1
ATOM 2449 O O . ASN A 1 317 ? 13.844 -42.406 -20.672 1 96.31 317 ASN A O 1
ATOM 2453 N N . ASN A 1 318 ? 13.922 -41.625 -18.625 1 95.94 318 ASN A N 1
ATOM 2454 C CA . ASN A 1 318 ? 12.555 -42.062 -18.344 1 95.94 318 ASN A CA 1
ATOM 2455 C C . ASN A 1 318 ? 11.531 -41.188 -19.078 1 95.94 318 ASN A C 1
ATOM 2457 O O . ASN A 1 318 ? 10.438 -41.656 -19.406 1 95.94 318 ASN A O 1
ATOM 2461 N N . GLN A 1 319 ? 11.844 -39.906 -19.375 1 96.81 319 GLN A N 1
ATOM 2462 C CA . GLN A 1 319 ? 10.859 -38.938 -19.844 1 96.81 319 GLN A CA 1
ATOM 2463 C C . GLN A 1 319 ? 11.078 -38.594 -21.312 1 96.81 319 GLN A C 1
ATOM 2465 O O . GLN A 1 319 ? 10.188 -38.062 -21.984 1 96.81 319 GLN A O 1
ATOM 2470 N N . ALA A 1 320 ? 12.227 -38.781 -21.969 1 93.06 320 ALA A N 1
ATOM 2471 C CA . ALA A 1 320 ? 12.68 -38.281 -23.266 1 93.06 320 ALA A CA 1
ATOM 2472 C C . ALA A 1 320 ? 11.727 -38.688 -24.375 1 93.06 320 ALA A C 1
ATOM 2474 O O . ALA A 1 320 ? 11.547 -37.969 -25.359 1 93.06 320 ALA A O 1
ATOM 2475 N N . ASN A 1 321 ? 11.023 -39.812 -24.266 1 91.81 321 ASN A N 1
ATOM 2476 C CA . ASN A 1 321 ? 10.164 -40.25 -25.359 1 91.81 321 ASN A CA 1
ATOM 2477 C C . ASN A 1 321 ? 8.688 -40.031 -25.047 1 91.81 321 ASN A C 1
ATOM 2479 O O . ASN A 1 321 ? 7.82 -40.375 -25.844 1 91.81 321 ASN A O 1
ATOM 2483 N N . LYS A 1 322 ? 8.5 -39.344 -24.062 1 96.38 322 LYS A N 1
ATOM 2484 C CA . LYS A 1 322 ? 7.125 -39.062 -23.672 1 96.38 322 LYS A CA 1
ATOM 2485 C C . LYS A 1 322 ? 6.688 -37.688 -24.141 1 96.38 322 LYS A C 1
ATOM 2487 O O . LYS A 1 322 ? 7.516 -36.781 -24.281 1 96.38 322 LYS A O 1
ATOM 2492 N N . TYR A 1 323 ? 5.414 -37.594 -24.469 1 94.88 323 TYR A N 1
ATOM 2493 C CA . TYR A 1 323 ? 4.871 -36.312 -24.938 1 94.88 323 TYR A CA 1
ATOM 2494 C C . TYR A 1 323 ? 3.383 -36.219 -24.625 1 94.88 323 TYR A C 1
ATOM 2496 O O . TYR A 1 323 ? 2.709 -37.219 -24.438 1 94.88 323 TYR A O 1
ATOM 2504 N N . PHE A 1 324 ? 2.926 -34.969 -24.531 1 94.5 324 PHE A N 1
ATOM 2505 C CA . PHE A 1 324 ? 1.516 -34.688 -24.281 1 94.5 324 PHE A CA 1
ATOM 2506 C C . PHE A 1 324 ? 0.922 -33.844 -25.391 1 94.5 324 PHE A C 1
ATOM 2508 O O . PHE A 1 324 ? 1.537 -32.844 -25.828 1 94.5 324 PHE A O 1
ATOM 2515 N N . ILE A 1 325 ? -0.182 -34.219 -25.953 1 90.75 325 ILE A N 1
ATOM 2516 C CA . ILE A 1 325 ? -1.017 -33.406 -26.859 1 90.75 325 ILE A CA 1
ATOM 2517 C C . ILE A 1 325 ? -2.428 -33.312 -26.281 1 90.75 325 ILE A C 1
ATOM 2519 O O . ILE A 1 325 ? -3.145 -34.312 -26.172 1 90.75 325 ILE A O 1
ATOM 2523 N N . PRO A 1 326 ? -2.77 -32.094 -25.891 1 85.88 326 PRO A N 1
ATOM 2524 C CA . PRO A 1 326 ? -4.109 -31.938 -25.312 1 85.88 326 PRO A CA 1
ATOM 2525 C C . PRO A 1 326 ? -5.215 -32.344 -26.281 1 85.88 326 PRO A C 1
ATOM 2527 O O . PRO A 1 326 ? -5.082 -32.188 -27.5 1 85.88 326 PRO A O 1
ATOM 2530 N N . GLN A 1 327 ? -6.23 -33.062 -25.703 1 71.69 327 GLN A N 1
ATOM 2531 C CA . GLN A 1 327 ? -7.375 -33.469 -26.516 1 71.69 327 GLN A CA 1
ATOM 2532 C C . GLN A 1 327 ? -8.18 -32.25 -26.969 1 71.69 327 GLN A C 1
ATOM 2534 O O . GLN A 1 327 ? -8.508 -31.375 -26.172 1 71.69 327 GLN A O 1
ATOM 2539 N N . MET A 1 328 ? -8.086 -31.969 -28.25 1 64.56 328 MET A N 1
ATOM 2540 C CA . MET A 1 328 ? -8.75 -30.812 -28.844 1 64.56 328 MET A CA 1
ATOM 2541 C C . MET A 1 328 ? -10.109 -31.188 -29.422 1 64.56 328 MET A C 1
ATOM 2543 O O . MET A 1 328 ? -10.266 -32.281 -29.984 1 64.56 328 MET A O 1
ATOM 2547 N N . VAL A 1 329 ? -11.148 -30.609 -28.922 1 54.09 329 VAL A N 1
ATOM 2548 C CA . VAL A 1 329 ? -12.43 -30.891 -29.562 1 54.09 329 VAL A CA 1
ATOM 2549 C C . VAL A 1 329 ? -12.5 -30.172 -30.922 1 54.09 329 VAL A C 1
ATOM 2551 O O . VAL A 1 329 ? -13.055 -30.703 -31.875 1 54.09 329 VAL A O 1
ATOM 2554 N N . ALA A 1 330 ? -12.039 -28.891 -30.922 1 53.69 330 ALA A N 1
ATOM 2555 C CA . ALA A 1 330 ? -12.375 -28.094 -32.094 1 53.69 330 ALA A CA 1
ATOM 2556 C C . ALA A 1 330 ? -11.266 -28.141 -33.125 1 53.69 330 ALA A C 1
ATOM 2558 O O . ALA A 1 330 ? -11.422 -28.781 -34.188 1 53.69 330 ALA A O 1
ATOM 2559 N N . ALA A 1 331 ? -10.219 -27.141 -33.125 1 56.72 331 ALA A N 1
ATOM 2560 C CA . ALA A 1 331 ? -9.383 -26.703 -34.25 1 56.72 331 ALA A CA 1
ATOM 2561 C C . ALA A 1 331 ? -8.18 -27.625 -34.406 1 56.72 331 ALA A C 1
ATOM 2563 O O . ALA A 1 331 ? -7.484 -27.938 -33.438 1 56.72 331 ALA A O 1
ATOM 2564 N N . LEU A 1 332 ? -8.141 -28.234 -35.562 1 68.25 332 LEU A N 1
ATOM 2565 C CA . LEU A 1 332 ? -7.234 -29.359 -35.781 1 68.25 332 LEU A CA 1
ATOM 2566 C C . LEU A 1 332 ? -5.898 -28.859 -36.344 1 68.25 332 LEU A C 1
ATOM 2568 O O . LEU A 1 332 ? -5.832 -27.812 -36.969 1 68.25 332 LEU A O 1
ATOM 2572 N N . CYS A 1 333 ? -4.848 -29.266 -35.75 1 82.94 333 CYS A N 1
ATOM 2573 C CA . CYS A 1 333 ? -3.482 -29.141 -36.25 1 82.94 333 CYS A CA 1
ATOM 2574 C C . CYS A 1 333 ? -3.387 -29.656 -37.688 1 82.94 333 CYS A C 1
ATOM 2576 O O . CYS A 1 333 ? -3.885 -30.734 -38 1 82.94 333 CYS A O 1
ATOM 2578 N N . SER A 1 334 ? -2.822 -28.812 -38.594 1 83.88 334 SER A N 1
ATOM 2579 C CA . SER A 1 334 ? -2.684 -29.141 -40 1 83.88 334 SER A CA 1
ATOM 2580 C C . SER A 1 334 ? -1.602 -30.203 -40.219 1 83.88 334 SER A C 1
ATOM 2582 O O . SER A 1 334 ? -1.529 -30.812 -41.281 1 83.88 334 SER A O 1
ATOM 2584 N N . GLN A 1 335 ? -0.861 -30.484 -39.25 1 88.06 335 GLN A N 1
ATOM 2585 C CA . GLN A 1 335 ? 0.218 -31.453 -39.375 1 88.06 335 GLN A CA 1
ATOM 2586 C C . GLN A 1 335 ? -0.326 -32.875 -39.375 1 88.06 335 GLN A C 1
ATOM 2588 O O . GLN A 1 335 ? -1.375 -33.156 -38.781 1 88.06 335 GLN A O 1
ATOM 2593 N N . ASN A 1 336 ? 0.486 -33.75 -40.094 1 89.56 336 ASN A N 1
ATOM 2594 C CA . ASN A 1 336 ? 0.125 -35.156 -40 1 89.56 336 ASN A CA 1
ATOM 2595 C C . ASN A 1 336 ? 0.507 -35.719 -38.625 1 89.56 336 ASN A C 1
ATOM 2597 O O . ASN A 1 336 ? 1.271 -35.094 -37.875 1 89.56 336 ASN A O 1
ATOM 2601 N N . GLN A 1 337 ? 0.012 -36.875 -38.375 1 89.56 337 GLN A N 1
ATOM 2602 C CA . GLN A 1 337 ? 0.147 -37.438 -37.031 1 89.56 337 GLN A CA 1
ATOM 2603 C C . GLN A 1 337 ? 1.611 -37.688 -36.688 1 89.56 337 GLN A C 1
ATOM 2605 O O . GLN A 1 337 ? 2.047 -37.438 -35.562 1 89.56 337 GLN A O 1
ATOM 2610 N N . ALA A 1 338 ? 2.344 -38.25 -37.625 1 93.44 338 ALA A N 1
ATOM 2611 C CA . ALA A 1 338 ? 3.748 -38.562 -37.375 1 93.44 338 ALA A CA 1
ATOM 2612 C C . ALA A 1 338 ? 4.543 -37.281 -37.062 1 93.44 338 ALA A C 1
ATOM 2614 O O . ALA A 1 338 ? 5.383 -37.281 -36.156 1 93.44 338 ALA A O 1
ATOM 2615 N N . THR A 1 339 ? 4.25 -36.281 -37.781 1 93.44 339 THR A N 1
ATOM 2616 C CA . THR A 1 339 ? 4.914 -35 -37.562 1 93.44 339 THR A CA 1
ATOM 2617 C C . THR A 1 339 ? 4.5 -34.375 -36.25 1 93.44 339 THR A C 1
ATOM 2619 O O . THR A 1 339 ? 5.324 -33.781 -35.531 1 93.44 339 THR A O 1
ATOM 2622 N N . GLN A 1 340 ? 3.273 -34.531 -35.875 1 92.12 340 GLN A N 1
ATOM 2623 C CA . GLN A 1 340 ? 2.779 -34.031 -34.594 1 92.12 340 GLN A CA 1
ATOM 2624 C C . GLN A 1 340 ? 3.496 -34.688 -33.406 1 92.12 340 GLN A C 1
ATOM 2626 O O . GLN A 1 340 ? 3.91 -34 -32.469 1 92.12 340 GLN A O 1
ATOM 2631 N N . VAL A 1 341 ? 3.621 -35.938 -33.562 1 93.94 341 VAL A N 1
ATOM 2632 C CA . VAL A 1 341 ? 4.25 -36.688 -32.469 1 93.94 341 VAL A CA 1
ATOM 2633 C C . VAL A 1 341 ? 5.719 -36.281 -32.344 1 93.94 341 VAL A C 1
ATOM 2635 O O . VAL A 1 341 ? 6.219 -36.062 -31.25 1 93.94 341 VAL A O 1
ATOM 2638 N N . GLN A 1 342 ? 6.359 -36.156 -33.469 1 94.88 342 GLN A N 1
ATOM 2639 C CA . GLN A 1 342 ? 7.773 -35.812 -33.469 1 94.88 342 GLN A CA 1
ATOM 2640 C C . GLN A 1 342 ? 7.973 -34.406 -32.875 1 94.88 342 GLN A C 1
ATOM 2642 O O . GLN A 1 342 ? 8.867 -34.188 -32.062 1 94.88 342 GLN A O 1
ATOM 2647 N N . ASN A 1 343 ? 7.141 -33.469 -33.281 1 93.31 343 ASN A N 1
ATOM 2648 C CA . ASN A 1 343 ? 7.25 -32.094 -32.812 1 93.31 343 ASN A CA 1
ATOM 2649 C C . ASN A 1 343 ? 6.871 -31.969 -31.344 1 93.31 343 ASN A C 1
ATOM 2651 O O . ASN A 1 343 ? 7.426 -31.141 -30.625 1 93.31 343 ASN A O 1
ATOM 2655 N N . ALA A 1 344 ? 5.91 -32.75 -30.922 1 93.75 344 ALA A N 1
ATOM 2656 C CA . ALA A 1 344 ? 5.516 -32.75 -29.516 1 93.75 344 ALA A CA 1
ATOM 2657 C C . ALA A 1 344 ? 6.66 -33.219 -28.625 1 93.75 344 ALA A C 1
ATOM 2659 O O . ALA A 1 344 ? 6.926 -32.625 -27.578 1 93.75 344 ALA A O 1
ATOM 2660 N N . LYS A 1 345 ? 7.344 -34.25 -29.062 1 94.5 345 LYS A N 1
ATOM 2661 C CA . LYS A 1 345 ? 8.492 -34.75 -28.312 1 94.5 345 LYS A CA 1
ATOM 2662 C C . LYS A 1 345 ? 9.609 -33.719 -28.25 1 94.5 345 LYS A C 1
ATOM 2664 O O . LYS A 1 345 ? 10.219 -33.5 -27.203 1 94.5 345 LYS A O 1
ATOM 2669 N N . SER A 1 346 ? 9.789 -33.031 -29.328 1 93 346 SER A N 1
ATOM 2670 C CA . SER A 1 346 ? 10.875 -32.062 -29.438 1 93 346 SER A CA 1
ATOM 2671 C C . SER A 1 346 ? 10.555 -30.766 -28.688 1 93 346 SER A C 1
ATOM 2673 O O . SER A 1 346 ? 11.461 -30 -28.375 1 93 346 SER A O 1
ATOM 2675 N N . SER A 1 347 ? 9.305 -30.578 -28.391 1 93.25 347 SER A N 1
ATOM 2676 C CA . SER A 1 347 ? 8.867 -29.312 -27.797 1 93.25 347 SER A CA 1
ATOM 2677 C C . SER A 1 347 ? 9.336 -29.188 -26.359 1 93.25 347 SER A C 1
ATOM 2679 O O . SER A 1 347 ? 9.305 -28.109 -25.781 1 93.25 347 SER A O 1
ATOM 2681 N N . TYR A 1 348 ? 9.828 -30.219 -25.781 1 95.12 348 TYR A N 1
ATOM 2682 C CA . TYR A 1 348 ? 10.297 -30.188 -24.406 1 95.12 348 TYR A CA 1
ATOM 2683 C C . TYR A 1 348 ? 11.742 -29.719 -24.328 1 95.12 348 TYR A C 1
ATOM 2685 O O . TYR A 1 348 ? 12.281 -29.531 -23.234 1 95.12 348 TYR A O 1
ATOM 2693 N N . TYR A 1 349 ? 12.297 -29.547 -25.5 1 92.31 349 TYR A N 1
ATOM 2694 C CA . TYR A 1 349 ? 13.703 -29.156 -25.609 1 92.31 349 TYR A CA 1
ATOM 2695 C C . TYR A 1 349 ? 13.844 -27.812 -26.297 1 92.31 349 TYR A C 1
ATOM 2697 O O . TYR A 1 349 ? 13.078 -27.484 -27.203 1 92.31 349 TYR A O 1
ATOM 2705 N N . SER A 1 350 ? 14.734 -27.031 -25.703 1 84.38 350 SER A N 1
ATOM 2706 C CA . SER A 1 350 ? 15.023 -25.75 -26.344 1 84.38 350 SER A CA 1
ATOM 2707 C C . SER A 1 350 ? 16.516 -25.484 -26.406 1 84.38 350 SER A C 1
ATOM 2709 O O . SER A 1 350 ? 17.25 -25.734 -25.438 1 84.38 350 SER A O 1
ATOM 2711 N N . SER A 1 351 ? 16.859 -24.906 -27.547 1 83.81 351 SER A N 1
ATOM 2712 C CA . SER A 1 351 ? 18.266 -24.531 -27.688 1 83.81 351 SER A CA 1
ATOM 2713 C C . SER A 1 351 ? 18.609 -23.375 -26.781 1 83.81 351 SER A C 1
ATOM 2715 O O . SER A 1 351 ? 19.75 -23.234 -26.344 1 83.81 351 SER A O 1
ATOM 2717 N N . TRP A 1 352 ? 17.641 -22.578 -26.5 1 84.56 352 TRP A N 1
ATOM 2718 C CA . TRP A 1 352 ? 17.844 -21.469 -25.594 1 84.56 352 TRP A CA 1
ATOM 2719 C C . TRP A 1 352 ? 18.281 -21.953 -24.219 1 84.56 352 TRP A C 1
ATOM 2721 O O . TRP A 1 352 ? 19.078 -21.297 -23.531 1 84.56 352 TRP A O 1
ATOM 2731 N N . PHE A 1 353 ? 17.797 -23.109 -23.828 1 88.75 353 PHE A N 1
ATOM 2732 C CA . PHE A 1 353 ? 18.094 -23.656 -22.516 1 88.75 353 PHE A CA 1
ATOM 2733 C C . PHE A 1 353 ? 19.188 -24.703 -22.609 1 88.75 353 PHE A C 1
ATOM 2735 O O . PHE A 1 353 ? 19.234 -25.641 -21.812 1 88.75 353 PHE A O 1
ATOM 2742 N N . GLY A 1 354 ? 20.031 -24.688 -23.641 1 87.69 354 GLY A N 1
ATOM 2743 C CA . GLY A 1 354 ? 21.141 -25.641 -23.781 1 87.69 354 GLY A CA 1
ATOM 2744 C C . GLY A 1 354 ? 20.672 -27.047 -24.141 1 87.69 354 GLY A C 1
ATOM 2745 O O . GLY A 1 354 ? 21.297 -28.031 -23.734 1 87.69 354 GLY A O 1
ATOM 2746 N N . ASN A 1 355 ? 19.516 -27.141 -24.688 1 90.5 355 ASN A N 1
ATOM 2747 C CA . ASN A 1 355 ? 18.938 -28.406 -25.094 1 90.5 355 ASN A CA 1
ATOM 2748 C C . ASN A 1 355 ? 18.609 -29.281 -23.891 1 90.5 355 ASN A C 1
ATOM 2750 O O . ASN A 1 355 ? 18.641 -30.516 -24 1 90.5 355 ASN A O 1
ATOM 2754 N N . ARG A 1 356 ? 18.438 -28.625 -22.812 1 94.88 356 ARG A N 1
ATOM 2755 C CA . ARG A 1 356 ? 17.938 -29.328 -21.641 1 94.88 356 ARG A CA 1
ATOM 2756 C C . ARG A 1 356 ? 16.469 -29.703 -21.812 1 94.88 356 ARG A C 1
ATOM 2758 O O . ARG A 1 356 ? 15.734 -29.031 -22.547 1 94.88 356 ARG A O 1
ATOM 2765 N N . MET A 1 357 ? 16.094 -30.828 -21.25 1 95.81 357 MET A N 1
ATOM 2766 C CA . MET A 1 357 ? 14.664 -31.125 -21.156 1 95.81 357 MET A CA 1
ATOM 2767 C C . MET A 1 357 ? 14.008 -30.297 -20.047 1 95.81 357 MET A C 1
ATOM 2769 O O . MET A 1 357 ? 14.43 -30.344 -18.891 1 95.81 357 MET A O 1
ATOM 2773 N N . ILE A 1 358 ? 13.055 -29.516 -20.406 1 95.5 358 ILE A N 1
ATOM 2774 C CA . ILE A 1 358 ? 12.391 -28.688 -19.422 1 95.5 358 ILE A CA 1
ATOM 2775 C C . ILE A 1 358 ? 11.211 -29.438 -18.812 1 95.5 358 ILE A C 1
ATOM 2777 O O . ILE A 1 358 ? 10.203 -29.672 -19.484 1 95.5 358 ILE A O 1
ATOM 2781 N N . GLN A 1 359 ? 11.375 -29.75 -17.562 1 95.94 359 GLN A N 1
ATOM 2782 C CA . GLN A 1 359 ? 10.453 -30.625 -16.859 1 95.94 359 GLN A CA 1
ATOM 2783 C C . GLN A 1 359 ? 9.695 -29.859 -15.773 1 95.94 359 GLN A C 1
ATOM 2785 O O . GLN A 1 359 ? 10.273 -29.031 -15.07 1 95.94 359 GLN A O 1
ATOM 2790 N N . SER A 1 360 ? 8.344 -30.203 -15.672 1 96.75 360 SER A N 1
ATOM 2791 C CA . SER A 1 360 ? 7.547 -29.688 -14.57 1 96.75 360 SER A CA 1
ATOM 2792 C C . SER A 1 360 ? 7.477 -30.688 -13.414 1 96.75 360 SER A C 1
ATOM 2794 O O . SER A 1 360 ? 7.652 -31.891 -13.617 1 96.75 360 SER A O 1
ATOM 2796 N N . GLY A 1 361 ? 7.219 -30.125 -12.258 1 97.88 361 GLY A N 1
ATOM 2797 C CA . GLY A 1 361 ? 7.066 -30.969 -11.086 1 97.88 361 GLY A CA 1
ATOM 2798 C C . GLY A 1 361 ? 6.547 -30.234 -9.867 1 97.88 361 GLY A C 1
ATOM 2799 O O . GLY A 1 361 ? 6.02 -29.125 -9.992 1 97.88 361 GLY A O 1
ATOM 2800 N N . ILE A 1 362 ? 6.621 -30.938 -8.727 1 98.38 362 ILE A N 1
ATOM 2801 C CA . ILE A 1 362 ? 6.207 -30.375 -7.441 1 98.38 362 ILE A CA 1
ATOM 2802 C C . ILE A 1 362 ? 7.328 -30.562 -6.422 1 98.38 362 ILE A C 1
ATOM 2804 O O . ILE A 1 362 ? 7.918 -31.641 -6.324 1 98.38 362 ILE A O 1
ATOM 2808 N N . LEU A 1 363 ? 7.668 -29.484 -5.812 1 97.44 363 LEU A N 1
ATOM 2809 C CA . LEU A 1 363 ? 8.484 -29.562 -4.609 1 97.44 363 LEU A CA 1
ATOM 2810 C C . LEU A 1 363 ? 7.617 -29.797 -3.377 1 97.44 363 LEU A C 1
ATOM 2812 O O . LEU A 1 363 ? 6.699 -29.016 -3.104 1 97.44 363 LEU A O 1
ATOM 2816 N N . ALA A 1 364 ? 7.883 -30.906 -2.676 1 96.56 364 ALA A N 1
ATOM 2817 C CA . ALA A 1 364 ? 7.125 -31.234 -1.472 1 96.56 364 ALA A CA 1
ATOM 2818 C C . ALA A 1 364 ? 8 -31.141 -0.227 1 96.56 364 ALA A C 1
ATOM 2820 O O . ALA A 1 364 ? 9.023 -31.828 -0.125 1 96.56 364 ALA A O 1
ATOM 2821 N N . CYS A 1 365 ? 7.562 -30.266 0.664 1 94.56 365 CYS A N 1
ATOM 2822 C CA . CYS A 1 365 ? 8.297 -30.078 1.912 1 94.56 365 CYS A CA 1
ATOM 2823 C C . CYS A 1 365 ? 7.41 -30.391 3.113 1 94.56 365 CYS A C 1
ATOM 2825 O O . CYS A 1 365 ? 6.297 -29.859 3.217 1 94.56 365 CYS A O 1
ATOM 2827 N N . PRO A 1 366 ? 7.906 -31.203 4.016 1 90.19 366 PRO A N 1
ATOM 2828 C CA . PRO A 1 366 ? 7.113 -31.422 5.23 1 90.19 366 PRO A CA 1
ATOM 2829 C C . PRO A 1 366 ? 7.055 -30.188 6.125 1 90.19 366 PRO A C 1
ATOM 2831 O O . PRO A 1 366 ? 8.047 -29.469 6.258 1 90.19 366 PRO A O 1
ATOM 2834 N N . LEU A 1 367 ? 5.82 -29.953 6.602 1 87.62 367 LEU A N 1
ATOM 2835 C CA . LEU A 1 367 ? 5.707 -28.859 7.562 1 87.62 367 LEU A CA 1
ATOM 2836 C C . LEU A 1 367 ? 6.012 -29.344 8.977 1 87.62 367 LEU A C 1
ATOM 2838 O O . LEU A 1 367 ? 5.219 -30.078 9.57 1 87.62 367 LEU A O 1
ATOM 2842 N N . GLN A 1 368 ? 7.246 -29.234 9.359 1 72.62 368 GLN A N 1
ATOM 2843 C CA . GLN A 1 368 ? 7.648 -29.594 10.719 1 72.62 368 GLN A CA 1
ATOM 2844 C C . GLN A 1 368 ? 8.102 -28.359 11.5 1 72.62 368 GLN A C 1
ATOM 2846 O O . GLN A 1 368 ? 8.336 -27.297 10.922 1 72.62 368 GLN A O 1
ATOM 2851 N N . GLN A 1 369 ? 7.922 -28.484 12.727 1 56.59 369 GLN A N 1
ATOM 2852 C CA . GLN A 1 369 ? 8.258 -27.375 13.602 1 56.59 369 GLN A CA 1
ATOM 2853 C C . GLN A 1 369 ? 9.617 -26.781 13.242 1 56.59 369 GLN A C 1
ATOM 2855 O O . GLN A 1 369 ? 9.789 -25.562 13.273 1 56.59 369 GLN A O 1
ATOM 2860 N N . ASP A 1 370 ? 10.539 -27.609 13.008 1 53.72 370 ASP A N 1
ATOM 2861 C CA . ASP A 1 370 ? 11.859 -27.062 12.703 1 53.72 370 ASP A CA 1
ATOM 2862 C C . ASP A 1 370 ? 12.117 -27.078 11.195 1 53.72 370 ASP A C 1
ATOM 2864 O O . ASP A 1 370 ? 12.32 -28.125 10.602 1 53.72 370 ASP A O 1
ATOM 2868 N N . LEU A 1 371 ? 11.523 -26.156 10.43 1 60.59 371 LEU A N 1
ATOM 2869 C CA . LEU A 1 371 ? 11.711 -26.078 8.984 1 60.59 371 LEU A CA 1
ATOM 2870 C C . LEU A 1 371 ? 12.672 -27.141 8.492 1 60.59 371 LEU A C 1
ATOM 2872 O O . LEU A 1 371 ? 13.781 -27.281 9.016 1 60.59 371 LEU A O 1
ATOM 2876 N N . THR A 1 372 ? 12.164 -28.266 8.078 1 60.06 372 THR A N 1
ATOM 2877 C CA . THR A 1 372 ? 13.016 -29.391 7.691 1 60.06 372 THR A CA 1
ATOM 2878 C C . THR A 1 372 ? 13.664 -29.141 6.336 1 60.06 372 THR A C 1
ATOM 2880 O O . THR A 1 372 ? 13.156 -28.344 5.535 1 60.06 372 THR A O 1
ATOM 2883 N N . ASN A 1 373 ? 14.891 -29.547 6.176 1 66.5 373 ASN A N 1
ATOM 2884 C CA . ASN A 1 373 ? 15.664 -29.625 4.938 1 66.5 373 ASN A CA 1
ATOM 2885 C C . ASN A 1 373 ? 15.281 -30.859 4.125 1 66.5 373 ASN A C 1
ATOM 2887 O O . ASN A 1 373 ? 15.922 -31.172 3.115 1 66.5 373 ASN A O 1
ATOM 2891 N N . GLU A 1 374 ? 14.156 -31.469 4.484 1 83.75 374 GLU A N 1
ATOM 2892 C CA . GLU A 1 374 ? 13.883 -32.75 3.855 1 83.75 374 GLU A CA 1
ATOM 2893 C C . GLU A 1 374 ? 12.805 -32.625 2.781 1 83.75 374 GLU A C 1
ATOM 2895 O O . GLU A 1 374 ? 11.867 -33.438 2.746 1 83.75 374 GLU A O 1
ATOM 2900 N N . CYS A 1 375 ? 13.008 -31.75 1.865 1 93.12 375 CYS A N 1
ATOM 2901 C CA . CYS A 1 375 ? 12.062 -31.594 0.767 1 93.12 375 CYS A CA 1
ATOM 2902 C C . CYS A 1 375 ? 12.32 -32.625 -0.32 1 93.12 375 CYS A C 1
ATOM 2904 O O . CYS A 1 375 ? 13.414 -33.188 -0.41 1 93.12 375 CYS A O 1
ATOM 2906 N N . LEU A 1 376 ? 11.242 -32.938 -1.07 1 94.69 376 LEU A N 1
ATOM 2907 C CA . LEU A 1 376 ? 11.289 -33.906 -2.168 1 94.69 376 LEU A CA 1
ATOM 2908 C C . LEU A 1 376 ? 10.844 -33.25 -3.477 1 94.69 376 LEU A C 1
ATOM 2910 O O . LEU A 1 376 ? 9.984 -32.375 -3.479 1 94.69 376 LEU A O 1
ATOM 2914 N N . ILE A 1 377 ? 11.461 -33.719 -4.523 1 96.38 377 ILE A N 1
ATOM 2915 C CA . ILE A 1 377 ? 11.023 -33.312 -5.848 1 96.38 377 ILE A CA 1
ATOM 2916 C C . ILE A 1 377 ? 10.242 -34.406 -6.523 1 96.38 377 ILE A C 1
ATOM 2918 O O . ILE A 1 377 ? 10.719 -35.562 -6.613 1 96.38 377 ILE A O 1
ATOM 2922 N N . LEU A 1 378 ? 9.047 -34.062 -6.988 1 97.5 378 LEU A N 1
ATOM 2923 C CA . LEU A 1 378 ? 8.18 -35 -7.691 1 97.5 378 LEU A CA 1
ATOM 2924 C C . LEU A 1 378 ? 7.906 -34.531 -9.117 1 97.5 378 LEU A C 1
ATOM 2926 O O . LEU A 1 378 ? 7.027 -33.719 -9.344 1 97.5 378 LEU A O 1
ATOM 2930 N N . PRO A 1 379 ? 8.562 -35.094 -10.094 1 97.5 379 PRO A N 1
ATOM 2931 C CA . PRO A 1 379 ? 8.344 -34.656 -11.477 1 97.5 379 PRO A CA 1
ATOM 2932 C C . PRO A 1 379 ? 7.039 -35.188 -12.062 1 97.5 379 PRO A C 1
ATOM 2934 O O . PRO A 1 379 ? 6.648 -36.312 -11.789 1 97.5 379 PRO A O 1
ATOM 2937 N N . PHE A 1 380 ? 6.391 -34.406 -12.844 1 98.19 380 PHE A N 1
ATOM 2938 C CA . PHE A 1 380 ? 5.277 -34.906 -13.656 1 98.19 380 PHE A CA 1
ATOM 2939 C C . PHE A 1 380 ? 5.785 -35.719 -14.828 1 98.19 380 PHE A C 1
ATOM 2941 O O . PHE A 1 380 ? 6.93 -35.562 -15.258 1 98.19 380 PHE A O 1
ATOM 2948 N N . SER A 1 381 ? 4.879 -36.562 -15.312 1 97.75 381 SER A N 1
ATOM 2949 C CA . SER A 1 381 ? 5.215 -37.281 -16.547 1 97.75 381 SER A CA 1
ATOM 2950 C C . SER A 1 381 ? 4.953 -36.406 -17.766 1 97.75 381 SER A C 1
ATOM 2952 O O . SER A 1 381 ? 3.938 -35.719 -17.844 1 97.75 381 SER A O 1
ATOM 2954 N N . ASN A 1 382 ? 5.82 -36.469 -18.75 1 97 382 ASN A N 1
ATOM 2955 C CA . ASN A 1 382 ? 5.688 -35.656 -19.938 1 97 382 ASN A CA 1
ATOM 2956 C C . ASN A 1 382 ? 4.504 -36.094 -20.797 1 97 382 ASN A C 1
ATOM 2958 O O . ASN A 1 382 ? 4.082 -35.375 -21.703 1 97 382 ASN A O 1
ATOM 2962 N N . ASP A 1 383 ? 3.979 -37.219 -20.562 1 96.62 383 ASP A N 1
ATOM 2963 C CA . ASP A 1 383 ? 2.809 -37.656 -21.312 1 96.62 383 ASP A CA 1
ATOM 2964 C C . ASP A 1 383 ? 1.523 -37.094 -20.703 1 96.62 383 ASP A C 1
ATOM 2966 O O . ASP A 1 383 ? 0.435 -37.281 -21.25 1 96.62 383 ASP A O 1
ATOM 2970 N N . GLN A 1 384 ? 1.719 -36.375 -19.641 1 96 384 GLN A N 1
ATOM 2971 C CA . GLN A 1 384 ? 0.539 -35.875 -18.953 1 96 384 GLN A CA 1
ATOM 2972 C C . GLN A 1 384 ? 0.521 -34.344 -18.984 1 96 384 GLN A C 1
ATOM 2974 O O . GLN A 1 384 ? -0.543 -33.719 -18.891 1 96 384 GLN A O 1
ATOM 2979 N N . VAL A 1 385 ? 1.671 -33.719 -19 1 96.44 385 VAL A N 1
ATOM 2980 C CA . VAL A 1 385 ? 1.753 -32.281 -18.953 1 96.44 385 VAL A CA 1
ATOM 2981 C C . VAL A 1 385 ? 2.656 -31.766 -20.078 1 96.44 385 VAL A C 1
ATOM 2983 O O . VAL A 1 385 ? 3.469 -32.531 -20.609 1 96.44 385 VAL A O 1
ATOM 2986 N N . LEU A 1 386 ? 2.494 -30.484 -20.406 1 94.44 386 LEU A N 1
ATOM 2987 C CA . LEU A 1 386 ? 3.33 -29.844 -21.406 1 94.44 386 LEU A CA 1
ATOM 2988 C C . LEU A 1 386 ? 4.699 -29.484 -20.844 1 94.44 386 LEU A C 1
ATOM 2990 O O . LEU A 1 386 ? 4.98 -29.766 -19.672 1 94.44 386 LEU A O 1
ATOM 2994 N N . MET A 1 387 ? 5.566 -28.938 -21.75 1 94.38 387 MET A N 1
ATOM 2995 C CA . MET A 1 387 ? 6.902 -28.516 -21.328 1 94.38 387 MET A CA 1
ATOM 2996 C C . MET A 1 387 ? 6.832 -27.703 -20.047 1 94.38 387 MET A C 1
ATOM 2998 O O . MET A 1 387 ? 5.926 -26.875 -19.875 1 94.38 387 MET A O 1
ATOM 3002 N N . GLY A 1 388 ? 7.836 -27.906 -19.219 1 94.81 388 GLY A N 1
ATOM 3003 C CA . GLY A 1 388 ? 7.859 -27.234 -17.938 1 94.81 388 GLY A CA 1
ATOM 3004 C C . GLY A 1 388 ? 7.797 -25.719 -18.047 1 94.81 388 GLY A C 1
ATOM 3005 O O . GLY A 1 388 ? 8.438 -25.125 -18.906 1 94.81 388 GLY A O 1
ATOM 3006 N N . ALA A 1 389 ? 7.004 -25.125 -17.125 1 95.31 389 ALA A N 1
ATOM 3007 C CA . ALA A 1 389 ? 6.82 -23.672 -17.047 1 95.31 389 ALA A CA 1
ATOM 3008 C C . ALA A 1 389 ? 6.324 -23.266 -15.656 1 95.31 389 ALA A C 1
ATOM 3010 O O . ALA A 1 389 ? 6.105 -24.109 -14.789 1 95.31 389 ALA A O 1
ATOM 3011 N N . GLU A 1 390 ? 6.191 -22.016 -15.492 1 96.88 390 GLU A N 1
ATOM 3012 C CA . GLU A 1 390 ? 5.609 -21.516 -14.25 1 96.88 390 GLU A CA 1
ATOM 3013 C C . GLU A 1 390 ? 4.203 -22.078 -14.039 1 96.88 390 GLU A C 1
ATOM 3015 O O . GLU A 1 390 ? 3.502 -22.391 -15.008 1 96.88 390 GLU A O 1
ATOM 3020 N N . GLY A 1 391 ? 3.896 -22.234 -12.781 1 97.75 391 GLY A N 1
ATOM 3021 C CA . GLY A 1 391 ? 2.604 -22.812 -12.469 1 97.75 391 GLY A CA 1
ATOM 3022 C C . GLY A 1 391 ? 2.096 -22.438 -11.086 1 97.75 391 GLY A C 1
ATOM 3023 O O . GLY A 1 391 ? 2.742 -21.672 -10.367 1 97.75 391 GLY A O 1
ATOM 3024 N N . ARG A 1 392 ? 0.936 -22.922 -10.789 1 98.44 392 ARG A N 1
ATOM 3025 C CA . ARG A 1 392 ? 0.262 -22.688 -9.523 1 98.44 392 ARG A CA 1
ATOM 3026 C C . ARG A 1 392 ? -0.481 -23.922 -9.047 1 98.44 392 ARG A C 1
ATOM 3028 O O . ARG A 1 392 ? -1.028 -24.672 -9.859 1 98.44 392 ARG A O 1
ATOM 3035 N N . LEU A 1 393 ? -0.442 -24.125 -7.789 1 98.5 393 LEU A N 1
ATOM 3036 C CA . LEU A 1 393 ? -1.256 -25.188 -7.195 1 98.5 393 LEU A CA 1
ATOM 3037 C C . LEU A 1 393 ? -2.451 -24.594 -6.453 1 98.5 393 LEU A C 1
ATOM 3039 O O . LEU A 1 393 ? -2.346 -23.531 -5.844 1 98.5 393 LEU A O 1
ATOM 3043 N N . TYR A 1 394 ? -3.59 -25.312 -6.582 1 95.88 394 TYR A N 1
ATOM 3044 C CA . TYR A 1 394 ? -4.84 -24.938 -5.934 1 95.88 394 TYR A CA 1
ATOM 3045 C C . TYR A 1 394 ? -5.355 -26.047 -5.035 1 95.88 394 TYR A C 1
ATOM 3047 O O . TYR A 1 394 ? -5.141 -27.234 -5.32 1 95.88 394 TYR A O 1
ATOM 3055 N N . MET A 1 395 ? -6.043 -25.578 -4.055 1 95 395 MET A N 1
ATOM 3056 C CA . MET A 1 395 ? -6.906 -26.5 -3.316 1 95 395 MET A CA 1
ATOM 3057 C C . MET A 1 395 ? -8.375 -26.188 -3.561 1 95 395 MET A C 1
ATOM 3059 O O . MET A 1 395 ? -8.805 -25.031 -3.408 1 95 395 MET A O 1
ATOM 3063 N N . TYR A 1 396 ? -9.109 -27.141 -4.035 1 95.81 396 TYR A N 1
ATOM 3064 C CA . TYR A 1 396 ? -10.562 -27.109 -4.043 1 95.81 396 TYR A CA 1
ATOM 3065 C C . TYR A 1 396 ? -11.141 -28.219 -3.172 1 95.81 396 TYR A C 1
ATOM 3067 O O . TYR A 1 396 ? -11.133 -29.391 -3.562 1 95.81 396 TYR A O 1
ATOM 3075 N N . GLY A 1 397 ? -11.711 -27.797 -2.041 1 90.69 397 GLY A N 1
ATOM 3076 C CA . GLY A 1 397 ? -12.031 -28.859 -1.104 1 90.69 397 GLY A CA 1
ATOM 3077 C C . GLY A 1 397 ? -10.828 -29.703 -0.737 1 90.69 397 GLY A C 1
ATOM 3078 O O . GLY A 1 397 ? -9.836 -29.203 -0.224 1 90.69 397 GLY A O 1
ATOM 3079 N N . ASP A 1 398 ? -10.883 -30.938 -1.223 1 87.56 398 ASP A N 1
ATOM 3080 C CA . ASP A 1 398 ? -9.789 -31.859 -0.903 1 87.56 398 ASP A CA 1
ATOM 3081 C C . ASP A 1 398 ? -9 -32.219 -2.154 1 87.56 398 ASP A C 1
ATOM 3083 O O . ASP A 1 398 ? -8.188 -33.156 -2.133 1 87.56 398 ASP A O 1
ATOM 3087 N N . SER A 1 399 ? -9.297 -31.531 -3.158 1 93.56 399 SER A N 1
ATOM 3088 C CA . SER A 1 399 ? -8.641 -31.859 -4.422 1 93.56 399 SER A CA 1
ATOM 3089 C C . SER A 1 399 ? -7.57 -30.828 -4.77 1 93.56 399 SER A C 1
ATOM 3091 O O . SER A 1 399 ? -7.746 -29.625 -4.523 1 93.56 399 SER A O 1
ATOM 3093 N N . VAL A 1 400 ? -6.539 -31.391 -5.34 1 97 400 VAL A N 1
ATOM 3094 C CA . VAL A 1 400 ? -5.441 -30.531 -5.77 1 97 400 VAL A CA 1
ATOM 3095 C C . VAL A 1 400 ? -5.512 -30.328 -7.281 1 97 400 VAL A C 1
ATOM 3097 O O . VAL A 1 400 ? -5.742 -31.266 -8.031 1 97 400 VAL A O 1
ATOM 3100 N N . TYR A 1 401 ? -5.398 -29.094 -7.652 1 98 401 TYR A N 1
ATOM 3101 C CA . TYR A 1 401 ? -5.332 -28.75 -9.07 1 98 401 TYR A CA 1
ATOM 3102 C C . TYR A 1 401 ? -4.043 -28 -9.383 1 98 401 TYR A C 1
ATOM 3104 O O . TYR A 1 401 ? -3.365 -27.516 -8.484 1 98 401 TYR A O 1
ATOM 3112 N N . TYR A 1 402 ? -3.723 -27.984 -10.719 1 98.25 402 TYR A N 1
ATOM 3113 C CA . TYR A 1 402 ? -2.479 -27.391 -11.195 1 98.25 402 TYR A CA 1
ATOM 3114 C C . TYR A 1 402 ? -2.715 -26.578 -12.461 1 98.25 402 TYR A C 1
ATOM 3116 O O . TYR A 1 402 ? -3.359 -27.047 -13.398 1 98.25 402 TYR A O 1
ATOM 3124 N N . TYR A 1 403 ? -2.318 -25.328 -12.391 1 97.69 403 TYR A N 1
ATOM 3125 C CA . TYR A 1 403 ? -2.219 -24.469 -13.578 1 97.69 403 TYR A CA 1
ATOM 3126 C C . TYR A 1 403 ? -0.799 -24.469 -14.125 1 97.69 403 TYR A C 1
ATOM 3128 O O . TYR A 1 403 ? 0.169 -24.375 -13.367 1 97.69 403 TYR A O 1
ATOM 3136 N N . GLN A 1 404 ? -0.685 -24.531 -15.422 1 96.31 404 GLN A N 1
ATOM 3137 C CA . GLN A 1 404 ? 0.6 -24.391 -16.094 1 96.31 404 GLN A CA 1
ATOM 3138 C C . GLN A 1 404 ? 0.55 -23.297 -17.156 1 96.31 404 GLN A C 1
ATOM 3140 O O . GLN A 1 404 ? -0.311 -23.297 -18.031 1 96.31 404 GLN A O 1
ATOM 3145 N N . ARG A 1 405 ? 1.499 -22.422 -17 1 94.56 405 ARG A N 1
ATOM 3146 C CA . ARG A 1 405 ? 1.619 -21.359 -17.984 1 94.56 405 ARG A CA 1
ATOM 3147 C C . ARG A 1 405 ? 1.857 -21.938 -19.375 1 94.56 405 ARG A C 1
ATOM 3149 O O . ARG A 1 405 ? 2.594 -22.906 -19.531 1 94.56 405 ARG A O 1
ATOM 3156 N N . SER A 1 406 ? 1.32 -21.219 -20.328 1 82.88 406 SER A N 1
ATOM 3157 C CA . SER A 1 406 ? 1.478 -21.688 -21.703 1 82.88 406 SER A CA 1
ATOM 3158 C C . SER A 1 406 ? 2.797 -21.203 -22.297 1 82.88 406 SER A C 1
ATOM 3160 O O . SER A 1 406 ? 2.838 -20.188 -22.984 1 82.88 406 SER A O 1
ATOM 3162 N N . ASN A 1 407 ? 3.811 -21.781 -21.953 1 77.12 407 ASN A N 1
ATOM 3163 C CA . ASN A 1 407 ? 5.109 -21.484 -22.547 1 77.12 407 ASN A CA 1
ATOM 3164 C C . ASN A 1 407 ? 5.422 -22.438 -23.703 1 77.12 407 ASN A C 1
ATOM 3166 O O . ASN A 1 407 ? 6.492 -22.359 -24.312 1 77.12 407 ASN A O 1
ATOM 3170 N N . SER A 1 408 ? 4.496 -23.25 -24 1 81.62 408 SER A N 1
ATOM 3171 C CA . SER A 1 408 ? 4.66 -24.219 -25.062 1 81.62 408 SER A CA 1
ATOM 3172 C C . SER A 1 408 ? 3.811 -23.859 -26.281 1 81.62 408 SER A C 1
ATOM 3174 O O . SER A 1 408 ? 3.246 -22.766 -26.344 1 81.62 408 SER A O 1
ATOM 3176 N N . TRP A 1 409 ? 3.799 -24.812 -27.141 1 88.38 409 TRP A N 1
ATOM 3177 C CA . TRP A 1 409 ? 3.131 -24.594 -28.422 1 88.38 409 TRP A CA 1
ATOM 3178 C C . TRP A 1 409 ? 1.625 -24.438 -28.234 1 88.38 409 TRP A C 1
ATOM 3180 O O . TRP A 1 409 ? 0.934 -23.891 -29.094 1 88.38 409 TRP A O 1
ATOM 3190 N N . TRP A 1 410 ? 1.102 -24.906 -27.156 1 89.5 410 TRP A N 1
ATOM 3191 C CA . TRP A 1 410 ? -0.32 -24.75 -26.859 1 89.5 410 TRP A CA 1
ATOM 3192 C C . TRP A 1 410 ? -0.592 -23.406 -26.203 1 89.5 410 TRP A C 1
ATOM 3194 O O . TRP A 1 410 ? -0.181 -23.172 -25.062 1 89.5 410 TRP A O 1
ATOM 3204 N N . PRO A 1 411 ? -1.346 -22.516 -26.781 1 89.81 411 PRO A N 1
ATOM 3205 C CA . PRO A 1 411 ? -1.446 -21.156 -26.266 1 89.81 411 PRO A CA 1
ATOM 3206 C C . PRO A 1 411 ? -2.564 -20.984 -25.234 1 89.81 411 PRO A C 1
ATOM 3208 O O . PRO A 1 411 ? -2.631 -19.969 -24.547 1 89.81 411 PRO A O 1
ATOM 3211 N N . MET A 1 412 ? -3.447 -21.969 -25.125 1 90.5 412 MET A N 1
ATOM 3212 C CA . MET A 1 412 ? -4.617 -21.797 -24.266 1 90.5 412 MET A CA 1
ATOM 3213 C C . MET A 1 412 ? -4.281 -22.125 -22.812 1 90.5 412 MET A C 1
ATOM 3215 O O . MET A 1 412 ? -3.221 -22.688 -22.531 1 90.5 412 MET A O 1
ATOM 3219 N N . THR A 1 413 ? -5.246 -21.766 -21.984 1 91.25 413 THR A N 1
ATOM 3220 C CA . THR A 1 413 ? -5.109 -22.047 -20.562 1 91.25 413 THR A CA 1
ATOM 3221 C C . THR A 1 413 ? -4.965 -23.547 -20.312 1 91.25 413 THR A C 1
ATOM 3223 O O . THR A 1 413 ? -5.672 -24.344 -20.922 1 91.25 413 THR A O 1
ATOM 3226 N N . MET A 1 414 ? -4.008 -23.891 -19.438 1 93.19 414 MET A N 1
ATOM 3227 C CA . MET A 1 414 ? -3.803 -25.297 -19.109 1 93.19 414 MET A CA 1
ATOM 3228 C C . MET A 1 414 ? -4.066 -25.547 -17.625 1 93.19 414 MET A C 1
ATOM 3230 O O . MET A 1 414 ? -3.391 -24.984 -16.766 1 93.19 414 MET A O 1
ATOM 3234 N N . LEU A 1 415 ? -5.055 -26.375 -17.359 1 95.44 415 LEU A N 1
ATOM 3235 C CA . LEU A 1 415 ? -5.422 -26.797 -16.016 1 95.44 415 LEU A CA 1
ATOM 3236 C C . LEU A 1 415 ? -5.418 -28.312 -15.891 1 95.44 415 LEU A C 1
ATOM 3238 O O . LEU A 1 415 ? -5.777 -29.016 -16.844 1 95.44 415 LEU A O 1
ATOM 3242 N N . TYR A 1 416 ? -4.969 -28.781 -14.711 1 96.38 416 TYR A N 1
ATOM 3243 C CA . TYR A 1 416 ? -4.898 -30.219 -14.445 1 96.38 416 TYR A CA 1
ATOM 3244 C C . TYR A 1 416 ? -5.461 -30.547 -13.07 1 96.38 416 TYR A C 1
ATOM 3246 O O . TYR A 1 416 ? -5.293 -29.766 -12.117 1 96.38 416 TYR A O 1
ATOM 3254 N N . LYS A 1 417 ? -6.113 -31.641 -12.977 1 96.94 417 LYS A N 1
ATOM 3255 C CA . LYS A 1 417 ? -6.324 -32.25 -11.672 1 96.94 417 LYS A CA 1
ATOM 3256 C C . LYS A 1 417 ? -5.133 -33.125 -11.266 1 96.94 417 LYS A C 1
ATOM 3258 O O . LYS A 1 417 ? -4.648 -33.938 -12.062 1 96.94 417 LYS A O 1
ATOM 3263 N N . VAL A 1 418 ? -4.676 -32.938 -10.086 1 98.12 418 VAL A N 1
ATOM 3264 C CA . VAL A 1 418 ? -3.467 -33.625 -9.641 1 98.12 418 VAL A CA 1
ATOM 3265 C C . VAL A 1 418 ? -3.828 -34.688 -8.609 1 98.12 418 VAL A C 1
ATOM 3267 O O . VAL A 1 418 ? -4.602 -34.438 -7.684 1 98.12 418 VAL A O 1
ATOM 3270 N N . THR A 1 419 ? -3.279 -35.844 -8.812 1 97 419 THR A N 1
ATOM 3271 C CA . THR A 1 419 ? -3.348 -36.906 -7.82 1 97 419 THR A CA 1
ATOM 3272 C C . THR A 1 419 ? -1.975 -37.156 -7.207 1 97 419 THR A C 1
ATOM 3274 O O . THR A 1 419 ? -0.998 -37.375 -7.926 1 97 419 THR A O 1
ATOM 3277 N N . ILE A 1 420 ? -1.964 -37.125 -5.98 1 96.44 420 ILE A N 1
ATOM 3278 C CA . ILE A 1 420 ? -0.72 -37.375 -5.254 1 96.44 420 ILE A CA 1
ATOM 3279 C C . ILE A 1 420 ? -0.795 -38.719 -4.52 1 96.44 420 ILE A C 1
ATOM 3281 O O . ILE A 1 420 ? -1.714 -38.938 -3.73 1 96.44 420 ILE A O 1
ATOM 3285 N N . THR A 1 421 ? 0.17 -39.5 -4.773 1 96.44 421 THR A N 1
ATOM 3286 C CA . THR A 1 421 ? 0.265 -40.812 -4.098 1 96.44 421 THR A CA 1
ATOM 3287 C C . THR A 1 421 ? 1.219 -40.719 -2.908 1 96.44 421 THR A C 1
ATOM 3289 O O . THR A 1 421 ? 2.316 -40.156 -3.021 1 96.44 421 THR A O 1
ATOM 3292 N N . PHE A 1 422 ? 0.737 -41.25 -1.849 1 93.12 422 PHE A N 1
ATOM 3293 C CA . PHE A 1 422 ? 1.555 -41.281 -0.643 1 93.12 422 PHE A CA 1
ATOM 3294 C C . PHE A 1 422 ? 1.989 -42.719 -0.322 1 93.12 422 PHE A C 1
ATOM 3296 O O . PHE A 1 422 ? 1.192 -43.625 -0.427 1 93.12 422 PHE A O 1
ATOM 3303 N N . THR A 1 423 ? 3.27 -42.875 -0.084 1 92.81 423 THR A N 1
ATOM 3304 C CA . THR A 1 423 ? 3.832 -44.094 0.434 1 92.81 423 THR A CA 1
ATOM 3305 C C . THR A 1 423 ? 4.516 -43.875 1.778 1 92.81 423 THR A C 1
ATOM 3307 O O . THR A 1 423 ? 5.422 -43.031 1.885 1 92.81 423 THR A O 1
ATOM 3310 N N . ASN A 1 424 ? 4.176 -44.562 2.834 1 88.5 424 ASN A N 1
ATOM 3311 C CA . ASN A 1 424 ? 4.707 -44.438 4.188 1 88.5 424 ASN A CA 1
ATOM 3312 C C . ASN A 1 424 ? 4.629 -43 4.68 1 88.5 424 ASN A C 1
ATOM 3314 O O . ASN A 1 424 ? 5.605 -42.469 5.203 1 88.5 424 ASN A O 1
ATOM 3318 N N . GLY A 1 425 ? 3.551 -42.344 4.289 1 85.44 425 GLY A N 1
ATOM 3319 C CA . GLY A 1 425 ? 3.303 -41 4.781 1 85.44 425 GLY A CA 1
ATOM 3320 C C . GLY A 1 425 ? 4.031 -39.906 3.99 1 85.44 425 GLY A C 1
ATOM 3321 O O . GLY A 1 425 ? 3.918 -38.719 4.297 1 85.44 425 GLY A O 1
ATOM 3322 N N . GLN A 1 426 ? 4.727 -40.344 2.961 1 90.5 426 GLN A N 1
ATOM 3323 C CA . GLN A 1 426 ? 5.465 -39.375 2.131 1 90.5 426 GLN A CA 1
ATOM 3324 C C . GLN A 1 426 ? 4.945 -39.406 0.695 1 90.5 426 GLN A C 1
ATOM 3326 O O . GLN A 1 426 ? 4.625 -40.469 0.152 1 90.5 426 GLN A O 1
ATOM 3331 N N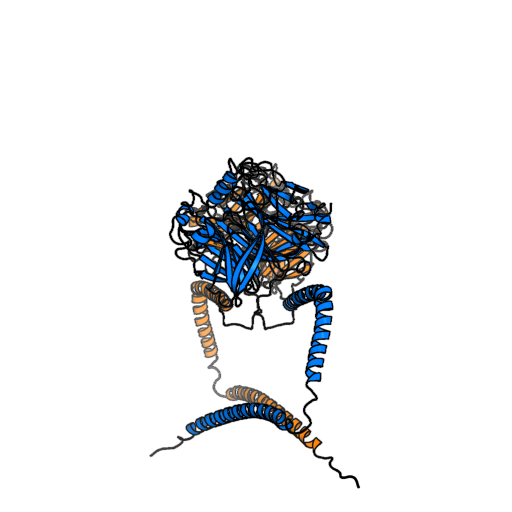 . PRO A 1 427 ? 4.848 -38.188 0.209 1 94.06 427 PRO A N 1
ATOM 3332 C CA . PRO A 1 427 ? 4.504 -38.188 -1.215 1 94.06 427 PRO A CA 1
ATOM 3333 C C . PRO A 1 427 ? 5.543 -38.906 -2.072 1 94.06 427 PRO A C 1
ATOM 3335 O O . PRO A 1 427 ? 6.746 -38.688 -1.912 1 94.06 427 PRO A O 1
ATOM 3338 N N . SER A 1 428 ? 5.086 -39.719 -2.984 1 94.38 428 SER A N 1
ATOM 3339 C CA . SER A 1 428 ? 6.02 -40.562 -3.736 1 94.38 428 SER A CA 1
ATOM 3340 C C . SER A 1 428 ? 5.848 -40.375 -5.238 1 94.38 428 SER A C 1
ATOM 3342 O O . SER A 1 428 ? 6.797 -40.562 -6.004 1 94.38 428 SER A O 1
ATOM 3344 N N . ALA A 1 429 ? 4.652 -40.062 -5.582 1 95.62 429 ALA A N 1
ATOM 3345 C CA . ALA A 1 429 ? 4.395 -39.875 -7.008 1 95.62 429 ALA A CA 1
ATOM 3346 C C . ALA A 1 429 ? 3.223 -38.906 -7.227 1 95.62 429 ALA A C 1
ATOM 3348 O O . ALA A 1 429 ? 2.387 -38.75 -6.336 1 95.62 429 ALA A O 1
ATOM 3349 N N . ILE A 1 430 ? 3.271 -38.344 -8.445 1 97.56 430 ILE A N 1
ATOM 3350 C CA . ILE A 1 430 ? 2.178 -37.469 -8.812 1 97.56 430 ILE A CA 1
ATOM 3351 C C . ILE A 1 430 ? 1.701 -37.781 -10.227 1 97.56 430 ILE A C 1
ATOM 3353 O O . ILE A 1 430 ? 2.471 -38.281 -11.047 1 97.56 430 ILE A O 1
ATOM 3357 N N . SER A 1 431 ? 0.421 -37.531 -10.453 1 97.62 431 SER A N 1
ATOM 3358 C CA . SER A 1 431 ? -0.171 -37.656 -11.781 1 97.62 431 SER A CA 1
ATOM 3359 C C . SER A 1 431 ? -1.08 -36.469 -12.078 1 97.62 431 SER A C 1
ATOM 3361 O O . SER A 1 431 ? -1.63 -35.844 -11.156 1 97.62 431 SER A O 1
ATOM 3363 N N . ALA A 1 432 ? -1.147 -36.156 -13.375 1 97.12 432 ALA A N 1
ATOM 3364 C CA . ALA A 1 432 ? -1.946 -35.031 -13.797 1 97.12 432 ALA A CA 1
ATOM 3365 C C . ALA A 1 432 ? -2.965 -35.438 -14.859 1 97.12 432 ALA A C 1
ATOM 3367 O O . ALA A 1 432 ? -2.631 -36.125 -15.812 1 97.12 432 ALA A O 1
ATOM 3368 N N . GLN A 1 433 ? -4.207 -35.031 -14.586 1 95 433 GLN A N 1
ATOM 3369 C CA . GLN A 1 433 ? -5.27 -35.188 -15.57 1 95 433 GLN A CA 1
ATOM 3370 C C . GLN A 1 433 ? -5.707 -33.812 -16.125 1 95 433 GLN A C 1
ATOM 3372 O O . GLN A 1 433 ? -6.211 -32.969 -15.383 1 95 433 GLN A O 1
ATOM 3377 N N . ASN A 1 434 ? -5.625 -33.656 -17.422 1 94.31 434 ASN A N 1
ATOM 3378 C CA . ASN A 1 434 ? -5.895 -32.375 -18.062 1 94.31 434 ASN A CA 1
ATOM 3379 C C . ASN A 1 434 ? -7.379 -32 -18 1 94.31 434 ASN A C 1
ATOM 3381 O O . ASN A 1 434 ? -8.234 -32.875 -18.281 1 94.31 434 ASN A O 1
ATOM 3385 N N . VAL A 1 435 ? -7.719 -30.797 -17.531 1 93 435 VAL A N 1
ATOM 3386 C CA . VAL A 1 435 ? -9.031 -30.188 -17.703 1 93 435 VAL A CA 1
ATOM 3387 C C . VAL A 1 435 ? -9.094 -29.484 -19.062 1 93 435 VAL A C 1
ATOM 3389 O O . VAL A 1 435 ? -8.492 -28.422 -19.25 1 93 435 VAL A O 1
ATOM 3392 N N . PRO A 1 436 ? -9.828 -29.969 -19.953 1 87.12 436 PRO A N 1
ATOM 3393 C CA . PRO A 1 436 ? -9.812 -29.406 -21.312 1 87.12 436 PRO A CA 1
ATOM 3394 C C . PRO A 1 436 ? -10.266 -27.938 -21.328 1 87.12 436 PRO A C 1
ATOM 3396 O O . PRO A 1 436 ? -11.344 -27.625 -20.828 1 87.12 436 PRO A O 1
ATOM 3399 N N . THR A 1 437 ? -9.383 -27.109 -21.859 1 84.62 437 THR A N 1
ATOM 3400 C CA . THR A 1 437 ? -9.68 -25.703 -22.078 1 84.62 437 THR A CA 1
ATOM 3401 C C . THR A 1 437 ? -9.219 -25.266 -23.469 1 84.62 437 THR A C 1
ATOM 3403 O O . THR A 1 437 ? -8.102 -25.578 -23.891 1 84.62 437 THR A O 1
ATOM 3406 N N . GLN A 1 438 ? -10.07 -24.594 -24.25 1 84.81 438 GLN A N 1
ATOM 3407 C CA . GLN A 1 438 ? -9.688 -24.156 -25.594 1 84.81 438 GLN A CA 1
ATOM 3408 C C . GLN A 1 438 ? -9.852 -22.656 -25.734 1 84.81 438 GLN A C 1
ATOM 3410 O O . GLN A 1 438 ? -10.078 -22.156 -26.844 1 84.81 438 GLN A O 1
ATOM 3415 N N . GLN A 1 439 ? -9.797 -22.047 -24.578 1 87.69 439 GLN A N 1
ATOM 3416 C CA . GLN A 1 439 ? -10.016 -20.609 -24.625 1 87.69 439 GLN A CA 1
ATOM 3417 C C . GLN A 1 439 ? -8.906 -19.859 -23.906 1 87.69 439 GLN A C 1
ATOM 3419 O O . GLN A 1 439 ? -8.102 -20.469 -23.188 1 87.69 439 GLN A O 1
ATOM 3424 N N . VAL A 1 440 ? -8.852 -18.484 -24.266 1 90.31 440 VAL A N 1
ATOM 3425 C CA . VAL A 1 440 ? -8.031 -17.484 -23.578 1 90.31 440 VAL A CA 1
ATOM 3426 C C . VAL A 1 440 ? -6.566 -17.688 -23.938 1 90.31 440 VAL A C 1
ATOM 3428 O O . VAL A 1 440 ? -5.746 -18 -23.078 1 90.31 440 VAL A O 1
ATOM 3431 N N . PRO A 1 441 ? -6.305 -17.453 -25.094 1 87.38 441 PRO A N 1
ATOM 3432 C CA . PRO A 1 441 ? -4.922 -17.625 -25.547 1 87.38 441 PRO A CA 1
ATOM 3433 C C . PRO A 1 441 ? -3.99 -16.531 -25.047 1 87.38 441 PRO A C 1
ATOM 3435 O O . PRO A 1 441 ? -4.418 -15.391 -24.859 1 87.38 441 PRO A O 1
ATOM 3438 N N . ARG A 1 442 ? -2.768 -16.906 -24.828 1 91 442 ARG A N 1
ATOM 3439 C CA . ARG A 1 442 ? -1.727 -15.914 -24.578 1 91 442 ARG A CA 1
ATOM 3440 C C . ARG A 1 442 ? -1.238 -15.305 -25.891 1 91 442 ARG A C 1
ATOM 3442 O O . ARG A 1 442 ? -1.364 -15.914 -26.953 1 91 442 ARG A O 1
ATOM 3449 N N . PRO A 1 443 ? -0.646 -14.109 -25.766 1 90.88 443 PRO A N 1
ATOM 3450 C CA . PRO A 1 443 ? -0.033 -13.547 -26.969 1 90.88 443 PRO A CA 1
ATOM 3451 C C . PRO A 1 443 ? 1.241 -14.281 -27.391 1 90.88 443 PRO A C 1
ATOM 3453 O O . PRO A 1 443 ? 1.866 -14.953 -26.562 1 90.88 443 PRO A O 1
ATOM 3456 N N . GLY A 1 444 ? 1.512 -14.211 -28.672 1 89.12 444 GLY A N 1
ATOM 3457 C CA . GLY A 1 444 ? 2.721 -14.797 -29.234 1 89.12 444 GLY A CA 1
ATOM 3458 C C . GLY A 1 444 ? 2.848 -14.617 -30.734 1 89.12 444 GLY A C 1
ATOM 3459 O O . GLY A 1 444 ? 1.903 -14.172 -31.391 1 89.12 444 GLY A O 1
ATOM 3460 N N . THR A 1 445 ? 4.129 -14.922 -31.172 1 85.69 445 THR A N 1
ATOM 3461 C CA . THR A 1 445 ? 4.391 -14.789 -32.594 1 85.69 445 THR A CA 1
ATOM 3462 C C . THR A 1 445 ? 4.84 -16.125 -33.188 1 85.69 445 THR A C 1
ATOM 3464 O O . THR A 1 445 ? 5.285 -17.016 -32.469 1 85.69 445 THR A O 1
ATOM 3467 N N . GLY A 1 446 ? 4.559 -16.234 -34.5 1 80.38 446 GLY A N 1
ATOM 3468 C CA . GLY A 1 446 ? 5.035 -17.422 -35.219 1 80.38 446 GLY A CA 1
ATOM 3469 C C . GLY A 1 446 ? 4.395 -18.703 -34.719 1 80.38 446 GLY A C 1
ATOM 3470 O O . GLY A 1 446 ? 3.17 -18.797 -34.625 1 80.38 446 GLY A O 1
ATOM 3471 N N . ASP A 1 447 ? 5.266 -19.656 -34.344 1 77.62 447 ASP A N 1
ATOM 3472 C CA . ASP A 1 447 ? 4.816 -20.953 -33.844 1 77.62 447 ASP A CA 1
ATOM 3473 C C . ASP A 1 447 ? 4.246 -20.859 -32.438 1 77.62 447 ASP A C 1
ATOM 3475 O O . ASP A 1 447 ? 3.619 -21.797 -31.953 1 77.62 447 ASP A O 1
ATOM 3479 N N . CYS A 1 448 ? 4.336 -19.703 -31.938 1 87 448 CYS A N 1
ATOM 3480 C CA . CYS A 1 448 ? 3.791 -19.469 -30.609 1 87 448 CYS A CA 1
ATOM 3481 C C . CYS A 1 448 ? 2.539 -18.594 -30.672 1 87 448 CYS A C 1
ATOM 3483 O O . CYS A 1 448 ? 2.098 -18.062 -29.656 1 87 448 CYS A O 1
ATOM 3485 N N . SER A 1 449 ? 2.023 -18.469 -31.797 1 86.31 449 SER A N 1
ATOM 3486 C CA . SER A 1 449 ? 0.892 -17.578 -32 1 86.31 449 SER A CA 1
ATOM 3487 C C . SER A 1 449 ? -0.317 -18 -31.188 1 86.31 449 SER A C 1
ATOM 3489 O O . SER A 1 449 ? -0.468 -19.188 -30.859 1 86.31 449 SER A O 1
ATOM 3491 N N . ALA A 1 450 ? -1.202 -17.062 -31.016 1 85.94 450 ALA A N 1
ATOM 3492 C CA . ALA A 1 450 ? -2.416 -17.281 -30.234 1 85.94 450 ALA A CA 1
ATOM 3493 C C . ALA A 1 450 ? -3.334 -18.281 -30.938 1 85.94 450 ALA A C 1
ATOM 3495 O O . ALA A 1 450 ? -4.188 -18.906 -30.297 1 85.94 450 ALA A O 1
ATOM 3496 N N . THR A 1 451 ? -3.117 -18.5 -32.25 1 83.38 451 THR A N 1
ATOM 3497 C CA . THR A 1 451 ? -4.008 -19.359 -33 1 83.38 451 THR A CA 1
ATOM 3498 C C . THR A 1 451 ? -3.344 -20.719 -33.281 1 83.38 451 THR A C 1
ATOM 3500 O O . THR A 1 451 ? -3.947 -21.594 -33.906 1 83.38 451 THR A O 1
ATOM 3503 N N . ASN A 1 452 ? -2.221 -20.875 -32.719 1 87.31 452 ASN A N 1
ATOM 3504 C CA . ASN A 1 452 ? -1.49 -22.109 -33 1 87.31 452 ASN A CA 1
ATOM 3505 C C . ASN A 1 452 ? -2.162 -23.312 -32.344 1 87.31 452 ASN A C 1
ATOM 3507 O O . ASN A 1 452 ? -2.635 -23.234 -31.219 1 87.31 452 ASN A O 1
ATOM 3511 N N . ARG A 1 453 ? -2.143 -24.438 -33.188 1 87.56 453 ARG A N 1
ATOM 3512 C CA . ARG A 1 453 ? -2.695 -25.688 -32.656 1 87.56 453 ARG A CA 1
ATOM 3513 C C . ARG A 1 453 ? -1.762 -26.859 -32.938 1 87.56 453 ARG A C 1
ATOM 3515 O O . ARG A 1 453 ? -2.049 -27.984 -32.531 1 87.56 453 ARG A O 1
ATOM 3522 N N . CYS A 1 454 ? -0.67 -26.578 -33.562 1 90 454 CYS A N 1
ATOM 3523 C CA . CYS A 1 454 ? 0.27 -27.641 -33.906 1 90 454 CYS A CA 1
ATOM 3524 C C . CYS A 1 454 ? 1.482 -27.625 -32.969 1 90 454 CYS A C 1
ATOM 3526 O O . CYS A 1 454 ? 2.016 -26.562 -32.656 1 90 454 CYS A O 1
ATOM 3528 N N . PRO A 1 455 ? 1.87 -28.828 -32.531 1 91.12 455 PRO A N 1
ATOM 3529 C CA . PRO A 1 455 ? 3.074 -28.891 -31.703 1 91.12 455 PRO A CA 1
ATOM 3530 C C . PRO A 1 455 ? 4.301 -28.312 -32.406 1 91.12 455 PRO A C 1
ATOM 3532 O O . PRO A 1 455 ? 4.445 -28.453 -33.625 1 91.12 455 PRO A O 1
ATOM 3535 N N . GLY A 1 456 ? 5.137 -27.641 -31.672 1 87.44 456 GLY A N 1
ATOM 3536 C CA . GLY A 1 456 ? 6.379 -27.031 -32.125 1 87.44 456 GLY A CA 1
ATOM 3537 C C . GLY A 1 456 ? 7.141 -26.328 -31.031 1 87.44 456 GLY A C 1
ATOM 3538 O O . GLY A 1 456 ? 6.711 -26.312 -29.875 1 87.44 456 GLY A O 1
ATOM 3539 N N . PHE A 1 457 ? 8.211 -25.891 -31.453 1 84.5 457 PHE A N 1
ATOM 3540 C CA . PHE A 1 457 ? 9.008 -25.141 -30.484 1 84.5 457 PHE A CA 1
ATOM 3541 C C . PHE A 1 457 ? 8.383 -23.781 -30.203 1 84.5 457 PHE A C 1
ATOM 3543 O O . PHE A 1 457 ? 7.973 -23.078 -31.125 1 84.5 457 PHE A O 1
ATOM 3550 N N . CYS A 1 458 ? 8.203 -23.516 -28.984 1 88.25 458 CYS A N 1
ATOM 3551 C CA . CYS A 1 458 ? 7.676 -22.219 -28.562 1 88.25 458 CYS A CA 1
ATOM 3552 C C . CYS A 1 458 ? 8.156 -21.875 -27.156 1 88.25 458 CYS A C 1
ATOM 3554 O O . CYS A 1 458 ? 8.062 -22.703 -26.234 1 88.25 458 CYS A O 1
ATOM 3556 N N . LEU A 1 459 ? 8.859 -20.703 -27.141 1 84.38 459 LEU A N 1
ATOM 3557 C CA . LEU A 1 459 ? 9.289 -20.188 -25.844 1 84.38 459 LEU A CA 1
ATOM 3558 C C . LEU A 1 459 ? 8.758 -18.781 -25.609 1 84.38 459 LEU A C 1
ATOM 3560 O O . LEU A 1 459 ? 9.508 -17.812 -25.656 1 84.38 459 LEU A O 1
ATOM 3564 N N . LYS A 1 460 ? 7.461 -18.625 -25.453 1 79.12 460 LYS A N 1
ATOM 3565 C CA . LYS A 1 460 ? 6.781 -17.359 -25.172 1 79.12 460 LYS A CA 1
ATOM 3566 C C . LYS A 1 460 ? 5.598 -17.578 -24.234 1 79.12 460 LYS A C 1
ATOM 3568 O O . LYS A 1 460 ? 5.113 -18.703 -24.078 1 79.12 460 LYS A O 1
ATOM 3573 N N . GLY A 1 461 ? 5.441 -16.625 -23.453 1 81.56 461 GLY A N 1
ATOM 3574 C CA . GLY A 1 461 ? 4.254 -16.719 -22.625 1 81.56 461 GLY A CA 1
ATOM 3575 C C . GLY A 1 461 ? 4.277 -15.766 -21.438 1 81.56 461 GLY A C 1
ATOM 3576 O O . GLY A 1 461 ? 5.312 -15.172 -21.125 1 81.56 461 GLY A O 1
ATOM 3577 N N . VAL A 1 462 ? 3.066 -15.539 -21 1 88.5 462 VAL A N 1
ATOM 3578 C CA . VAL A 1 462 ? 2.902 -14.711 -19.812 1 88.5 462 VAL A CA 1
ATOM 3579 C C . VAL A 1 462 ? 2.104 -15.477 -18.766 1 88.5 462 VAL A C 1
ATOM 3581 O O . VAL A 1 462 ? 1.147 -16.188 -19.094 1 88.5 462 VAL A O 1
ATOM 3584 N N . TYR A 1 463 ? 2.609 -15.414 -17.594 1 95.12 463 TYR A N 1
ATOM 3585 C CA . TYR A 1 463 ? 1.906 -16.078 -16.5 1 95.12 463 TYR A CA 1
ATOM 3586 C C . TYR A 1 463 ? 0.561 -15.414 -16.234 1 95.12 463 TYR A C 1
ATOM 3588 O O . TYR A 1 463 ? 0.5 -14.219 -15.93 1 95.12 463 TYR A O 1
ATOM 3596 N N . ALA A 1 464 ? -0.523 -16.141 -16.312 1 95.75 464 ALA A N 1
ATOM 3597 C CA . ALA A 1 464 ? -1.892 -15.688 -16.094 1 95.75 464 ALA A CA 1
ATOM 3598 C C . ALA A 1 464 ? -2.783 -16.828 -15.617 1 95.75 464 ALA A C 1
ATOM 3600 O O . ALA A 1 464 ? -3.627 -17.312 -16.375 1 95.75 464 ALA A O 1
ATOM 3601 N N . ASP A 1 465 ? -2.678 -17.109 -14.391 1 97 465 ASP A N 1
ATOM 3602 C CA . ASP A 1 465 ? -3.395 -18.281 -13.891 1 97 465 ASP A CA 1
ATOM 3603 C C . ASP A 1 465 ? -4.902 -18.031 -13.891 1 97 465 ASP A C 1
ATOM 3605 O O . ASP A 1 465 ? -5.355 -16.906 -14.062 1 97 465 ASP A O 1
ATOM 3609 N N . ALA A 1 466 ? -5.629 -19.156 -13.82 1 97.12 466 ALA A N 1
ATOM 3610 C CA . ALA A 1 466 ? -7.086 -19.141 -13.875 1 97.12 466 ALA A CA 1
ATOM 3611 C C . ALA A 1 466 ? -7.688 -19.875 -12.68 1 97.12 466 ALA A C 1
ATOM 3613 O O . ALA A 1 466 ? -7.051 -20.766 -12.102 1 97.12 466 ALA A O 1
ATOM 3614 N N . TRP A 1 467 ? -8.891 -19.484 -12.367 1 98.12 467 TRP A N 1
ATOM 3615 C CA . TRP A 1 467 ? -9.602 -20.094 -11.25 1 98.12 467 TRP A CA 1
ATOM 3616 C C . TRP A 1 467 ? -10.836 -20.844 -11.727 1 98.12 467 TRP A C 1
ATOM 3618 O O . TRP A 1 467 ? -11.672 -20.297 -12.445 1 98.12 467 TRP A O 1
ATOM 3628 N N . LEU A 1 468 ? -10.953 -22.078 -11.328 1 97.56 468 LEU A N 1
ATOM 3629 C CA . LEU A 1 468 ? -12.125 -22.875 -11.664 1 97.56 468 LEU A CA 1
ATOM 3630 C C . LEU A 1 468 ? -13.328 -22.453 -10.844 1 97.56 468 LEU A C 1
ATOM 3632 O O . LEU A 1 468 ? -13.266 -22.422 -9.609 1 97.56 468 LEU A O 1
ATOM 3636 N N . LEU A 1 469 ? -14.43 -22.188 -11.531 1 98 469 LEU A N 1
ATOM 3637 C CA . LEU A 1 469 ? -15.656 -21.781 -10.852 1 98 469 LEU A CA 1
ATOM 3638 C C . LEU A 1 469 ? -16.594 -22.969 -10.656 1 98 469 LEU A C 1
ATOM 3640 O O . LEU A 1 469 ? -17.422 -22.953 -9.742 1 98 469 LEU A O 1
ATOM 3644 N N . THR A 1 470 ? -16.469 -23.906 -11.555 1 97.06 470 THR A N 1
ATOM 3645 C CA . THR A 1 470 ? -17.281 -25.125 -11.469 1 97.06 470 THR A CA 1
ATOM 3646 C C . THR A 1 470 ? -16.406 -26.359 -11.359 1 97.06 470 THR A C 1
ATOM 3648 O O . THR A 1 470 ? -15.242 -26.344 -11.758 1 97.06 470 THR A O 1
ATOM 3651 N N . ASN A 1 471 ? -16.984 -27.391 -10.867 1 95.44 471 ASN A N 1
ATOM 3652 C CA . ASN A 1 471 ? -16.281 -28.656 -10.727 1 95.44 471 ASN A CA 1
ATOM 3653 C C . ASN A 1 471 ? -16.188 -29.406 -12.055 1 95.44 471 ASN A C 1
ATOM 3655 O O . ASN A 1 471 ? -17.203 -29.906 -12.562 1 95.44 471 ASN A O 1
ATOM 3659 N N . PRO A 1 472 ? -15.016 -29.562 -12.5 1 93.38 472 PRO A N 1
ATOM 3660 C CA . PRO A 1 472 ? -14.891 -30.25 -13.789 1 93.38 472 PRO A CA 1
ATOM 3661 C C . PRO A 1 472 ? -15.312 -31.719 -13.719 1 93.38 472 PRO A C 1
ATOM 3663 O O . PRO A 1 472 ? -15.586 -32.344 -14.75 1 93.38 472 PRO A O 1
ATOM 3666 N N . SER A 1 473 ? -15.289 -32.281 -12.57 1 86.56 473 SER A N 1
ATOM 3667 C CA . SER A 1 473 ? -15.602 -33.688 -12.406 1 86.56 473 SER A CA 1
ATOM 3668 C C . SER A 1 473 ? -17.109 -33.938 -12.406 1 86.56 473 SER A C 1
ATOM 3670 O O . SER A 1 473 ? -17.562 -35.094 -12.406 1 86.56 473 SER A O 1
ATOM 3672 N N . SER A 1 474 ? -17.859 -32.938 -12.398 1 81.88 474 SER A N 1
ATOM 3673 C CA . SER A 1 474 ? -19.312 -33.062 -12.281 1 81.88 474 SER A CA 1
ATOM 3674 C C . SER A 1 474 ? -19.953 -33.375 -13.633 1 81.88 474 SER A C 1
ATOM 3676 O O . SER A 1 474 ? -21.156 -33.594 -13.719 1 81.88 474 SER A O 1
ATOM 3678 N N . THR A 1 475 ? -19.141 -33.5 -14.586 1 81.25 475 THR A N 1
ATOM 3679 C CA . THR A 1 475 ? -19.656 -33.812 -15.914 1 81.25 475 THR A CA 1
ATOM 3680 C C . THR A 1 475 ? -19.344 -35.25 -16.297 1 81.25 475 THR A C 1
ATOM 3682 O O . THR A 1 475 ? -18.469 -35.875 -15.695 1 81.25 475 THR A O 1
ATOM 3685 N N . SER A 1 476 ? -20.047 -35.656 -17.359 1 75.94 476 SER A N 1
ATOM 3686 C CA . SER A 1 476 ? -19.828 -37 -17.844 1 75.94 476 SER A CA 1
ATOM 3687 C C . SER A 1 476 ? -18.422 -37.156 -18.422 1 75.94 476 SER A C 1
ATOM 3689 O O . SER A 1 476 ? -17.781 -38.188 -18.234 1 75.94 476 SER A O 1
ATOM 3691 N N . THR A 1 477 ? -18.109 -36.125 -19.062 1 79.75 477 THR A N 1
ATOM 3692 C CA . THR A 1 477 ? -16.734 -36.031 -19.562 1 79.75 477 THR A CA 1
ATOM 3693 C C . THR A 1 477 ? -15.945 -35 -18.797 1 79.75 477 THR A C 1
ATOM 3695 O O . THR A 1 477 ? -16.328 -33.812 -18.766 1 79.75 477 THR A O 1
ATOM 3698 N N . PHE A 1 478 ? -14.906 -35.438 -18.25 1 83.25 478 PHE A N 1
ATOM 3699 C CA . PHE A 1 478 ? -14.102 -34.594 -17.375 1 83.25 478 PHE A CA 1
ATOM 3700 C C . PHE A 1 478 ? -13.719 -33.281 -18.078 1 83.25 478 PHE A C 1
ATOM 3702 O O . PHE A 1 478 ? -13.125 -33.312 -19.172 1 83.25 478 PHE A O 1
ATOM 3709 N N . GLY A 1 479 ? -14.234 -32.219 -17.453 1 83.19 479 GLY A N 1
ATOM 3710 C CA . GLY A 1 479 ? -13.797 -30.875 -17.812 1 83.19 479 GLY A CA 1
ATOM 3711 C C . GLY A 1 479 ? -14.508 -30.328 -19.047 1 83.19 479 GLY A C 1
ATOM 3712 O O . GLY A 1 479 ? -14.242 -29.203 -19.469 1 83.19 479 GLY A O 1
ATOM 3713 N N . SER A 1 480 ? -15.422 -31.047 -19.656 1 81.94 480 SER A N 1
ATOM 3714 C CA . SER A 1 480 ? -16.016 -30.672 -20.938 1 81.94 480 SER A CA 1
ATOM 3715 C C . SER A 1 480 ? -16.828 -29.391 -20.812 1 81.94 480 SER A C 1
ATOM 3717 O O . SER A 1 480 ? -16.953 -28.609 -21.766 1 81.94 480 SER A O 1
ATOM 3719 N N . GLU A 1 481 ? -17.328 -29.062 -19.656 1 87 481 GLU A N 1
ATOM 3720 C CA . GLU A 1 481 ? -18.172 -27.891 -19.484 1 87 481 GLU A CA 1
ATOM 3721 C C . GLU A 1 481 ? -17.719 -27.062 -18.281 1 87 481 GLU A C 1
ATOM 3723 O O . GLU A 1 481 ? -18.5 -26.266 -17.734 1 87 481 GLU A O 1
ATOM 3728 N N . ALA A 1 482 ? -16.484 -27.266 -18 1 92.94 482 ALA A N 1
ATOM 3729 C CA . ALA A 1 482 ? -16 -26.547 -16.828 1 92.94 482 ALA A CA 1
ATOM 3730 C C . ALA A 1 482 ? -15.867 -25.047 -17.109 1 92.94 482 ALA A C 1
ATOM 3732 O O . ALA A 1 482 ? -15.445 -24.656 -18.203 1 92.94 482 ALA A O 1
ATOM 3733 N N . THR A 1 483 ? -16.328 -24.25 -16.141 1 96.25 483 THR A N 1
ATOM 3734 C CA . THR A 1 483 ? -16.234 -22.797 -16.234 1 96.25 483 THR A CA 1
ATOM 3735 C C . THR A 1 483 ? -15.117 -22.266 -15.344 1 96.25 483 THR A C 1
ATOM 3737 O O . THR A 1 483 ? -14.938 -22.75 -14.219 1 96.25 483 THR A O 1
ATOM 3740 N N . PHE A 1 484 ? -14.359 -21.375 -15.883 1 97.19 484 PHE A N 1
ATOM 3741 C CA . PHE A 1 484 ? -13.242 -20.781 -15.148 1 97.19 484 PHE A CA 1
ATOM 3742 C C . PHE A 1 484 ? -13.125 -19.297 -15.438 1 97.19 484 PHE A C 1
ATOM 3744 O O . PHE A 1 484 ? -13.773 -18.781 -16.344 1 97.19 484 PHE A O 1
ATOM 3751 N N . THR A 1 485 ? -12.383 -18.562 -14.57 1 98.31 485 THR A N 1
ATOM 3752 C CA . THR A 1 485 ? -12.188 -17.125 -14.711 1 98.31 485 THR A CA 1
ATOM 3753 C C . THR A 1 485 ? -10.727 -16.75 -14.516 1 98.31 485 THR A C 1
ATOM 3755 O O . THR A 1 485 ? -9.93 -17.562 -14.023 1 98.31 485 THR A O 1
ATOM 3758 N N . GLY A 1 486 ? -10.344 -15.617 -15 1 98.06 486 GLY A N 1
ATOM 3759 C CA . GLY A 1 486 ? -9 -15.078 -14.898 1 98.06 486 GLY A CA 1
ATOM 3760 C C . GLY A 1 486 ? -8.82 -13.773 -15.656 1 98.06 486 GLY A C 1
ATOM 3761 O O . GLY A 1 486 ? -9.797 -13.078 -15.938 1 98.06 486 GLY A O 1
ATOM 3762 N N . SER A 1 487 ? -7.609 -13.43 -15.766 1 97.81 487 SER A N 1
ATOM 3763 C CA . SER A 1 487 ? -7.234 -12.305 -16.625 1 97.81 487 SER A CA 1
ATOM 3764 C C . SER A 1 487 ? -6.203 -12.727 -17.656 1 97.81 487 SER A C 1
ATOM 3766 O O . SER A 1 487 ? -5.355 -13.578 -17.391 1 97.81 487 SER A O 1
ATOM 3768 N N . TYR A 1 488 ? -6.344 -12.227 -18.859 1 95.56 488 TYR A N 1
ATOM 3769 C CA . TYR A 1 488 ? -5.375 -12.508 -19.906 1 95.56 488 TYR A CA 1
ATOM 3770 C C . TYR A 1 488 ? -5.078 -11.25 -20.719 1 95.56 488 TYR A C 1
ATOM 3772 O O . TYR A 1 488 ? -5.695 -10.203 -20.516 1 95.56 488 TYR A O 1
ATOM 3780 N N . LEU A 1 489 ? -4.062 -11.328 -21.453 1 96.19 489 LEU A N 1
ATOM 3781 C CA . LEU A 1 489 ? -3.688 -10.234 -22.344 1 96.19 489 LEU A CA 1
ATOM 3782 C C . LEU A 1 489 ? -4.301 -10.414 -23.734 1 96.19 489 LEU A C 1
ATOM 3784 O O . LEU A 1 489 ? -3.838 -11.242 -24.516 1 96.19 489 LEU A O 1
ATOM 3788 N N . ASN A 1 490 ? -5.215 -9.516 -23.969 1 94.62 490 ASN A N 1
ATOM 3789 C CA . ASN A 1 490 ? -6.066 -9.68 -25.141 1 94.62 490 ASN A CA 1
ATOM 3790 C C . ASN A 1 490 ? -5.465 -9.008 -26.375 1 94.62 490 ASN A C 1
ATOM 3792 O O . ASN A 1 490 ? -6.027 -8.055 -26.891 1 94.62 490 ASN A O 1
ATOM 3796 N N . ALA A 1 491 ? -4.406 -9.484 -26.766 1 92.62 491 ALA A N 1
ATOM 3797 C CA . ALA A 1 491 ? -3.709 -9.109 -28 1 92.62 491 ALA A CA 1
ATOM 3798 C C . ALA A 1 491 ? -3.004 -10.312 -28.625 1 92.62 491 ALA A C 1
ATOM 3800 O O . ALA A 1 491 ? -2.605 -11.234 -27.906 1 92.62 491 ALA A O 1
ATOM 3801 N N . ALA A 1 492 ? -2.797 -10.297 -29.859 1 87.25 492 ALA A N 1
ATOM 3802 C CA . ALA A 1 492 ? -2.271 -11.461 -30.578 1 87.25 492 ALA A CA 1
ATOM 3803 C C . ALA A 1 492 ? -0.773 -11.625 -30.328 1 87.25 492 ALA A C 1
ATOM 3805 O O . ALA A 1 492 ? -0.274 -12.742 -30.203 1 87.25 492 ALA A O 1
ATOM 3806 N N . THR A 1 493 ? -0.149 -10.461 -30.234 1 88.56 493 THR A N 1
ATOM 3807 C CA . THR A 1 493 ? 1.303 -10.594 -30.281 1 88.56 493 THR A CA 1
ATOM 3808 C C . THR A 1 493 ? 1.959 -9.852 -29.125 1 88.56 493 THR A C 1
ATOM 3810 O O . THR A 1 493 ? 3.105 -10.125 -28.766 1 88.56 493 THR A O 1
ATOM 3813 N N . GLN A 1 494 ? 1.216 -8.906 -28.594 1 91.62 494 GLN A N 1
ATOM 3814 C CA . GLN A 1 494 ? 1.83 -8.047 -27.578 1 91.62 494 GLN A CA 1
ATOM 3815 C C . GLN A 1 494 ? 1.188 -8.258 -26.219 1 91.62 494 GLN A C 1
ATOM 3817 O O . GLN A 1 494 ? 0.034 -8.688 -26.125 1 91.62 494 GLN A O 1
ATOM 3822 N N . ARG A 1 495 ? 1.935 -7.902 -25.203 1 93.19 495 ARG A N 1
ATOM 3823 C CA . ARG A 1 495 ? 1.432 -8 -23.828 1 93.19 495 ARG A CA 1
ATOM 3824 C C . ARG A 1 495 ? 0.668 -6.738 -23.438 1 93.19 495 ARG A C 1
ATOM 3826 O O . ARG A 1 495 ? 1.136 -5.957 -22.609 1 93.19 495 ARG A O 1
ATOM 3833 N N . ILE A 1 496 ? -0.501 -6.66 -24.062 1 96 496 ILE A N 1
ATOM 3834 C CA . ILE A 1 496 ? -1.312 -5.473 -23.828 1 96 496 ILE A CA 1
ATOM 3835 C C . ILE A 1 496 ? -2.777 -5.871 -23.656 1 96 496 ILE A C 1
ATOM 3837 O O . ILE A 1 496 ? -3.139 -7.031 -23.875 1 96 496 ILE A O 1
ATOM 3841 N N . ASN A 1 497 ? -3.564 -4.973 -23.188 1 96.94 497 ASN A N 1
ATOM 3842 C CA . ASN A 1 497 ? -5.016 -5.074 -23.078 1 96.94 497 ASN A CA 1
ATOM 3843 C C . ASN A 1 497 ? -5.43 -6.137 -22.062 1 96.94 497 ASN A C 1
ATOM 3845 O O . ASN A 1 497 ? -6.133 -7.09 -22.406 1 96.94 497 ASN A O 1
ATOM 3849 N N . PRO A 1 498 ? -4.988 -5.898 -20.859 1 97.12 498 PRO A N 1
ATOM 3850 C CA . PRO A 1 498 ? -5.445 -6.84 -19.828 1 97.12 498 PRO A CA 1
ATOM 3851 C C . PRO A 1 498 ? -6.965 -6.941 -19.75 1 97.12 498 PRO A C 1
ATOM 3853 O O . PRO A 1 498 ? -7.652 -5.918 -19.672 1 97.12 498 PRO A O 1
ATOM 3856 N N . THR A 1 499 ? -7.449 -8.18 -19.797 1 98.19 499 THR A N 1
ATOM 3857 C CA . THR A 1 499 ? -8.883 -8.445 -19.891 1 98.19 499 THR A CA 1
ATOM 3858 C C . THR A 1 499 ? -9.297 -9.523 -18.891 1 98.19 499 THR A C 1
ATOM 3860 O O . THR A 1 499 ? -8.773 -10.641 -18.922 1 98.19 499 THR A O 1
ATOM 3863 N N . MET A 1 500 ? -10.18 -9.156 -18.031 1 98.25 500 MET A N 1
ATOM 3864 C CA . MET A 1 500 ? -10.797 -10.141 -17.141 1 98.25 500 MET A CA 1
ATOM 3865 C C . MET A 1 500 ? -11.93 -10.867 -17.844 1 98.25 500 MET A C 1
ATOM 3867 O O . MET A 1 500 ? -12.688 -10.266 -18.609 1 98.25 500 MET A O 1
ATOM 3871 N N . TYR A 1 501 ? -12.031 -12.195 -17.5 1 98.12 501 TYR A N 1
ATOM 3872 C CA . TYR A 1 501 ? -12.992 -12.969 -18.281 1 98.12 501 TYR A CA 1
ATOM 3873 C C . TYR A 1 501 ? -13.625 -14.062 -17.438 1 98.12 501 TYR A C 1
ATOM 3875 O O . TYR A 1 501 ? -13.133 -14.383 -16.344 1 98.12 501 TYR A O 1
ATOM 3883 N N . ILE A 1 502 ? -14.719 -14.539 -17.906 1 98 502 ILE A N 1
ATOM 3884 C CA . ILE A 1 502 ? -15.328 -15.82 -17.578 1 98 502 ILE A CA 1
ATOM 3885 C C . ILE A 1 502 ? -15.469 -16.656 -18.859 1 98 502 ILE A C 1
ATOM 3887 O O . ILE A 1 502 ? -15.992 -16.188 -19.859 1 98 502 ILE A O 1
ATOM 3891 N N . ALA A 1 503 ? -14.945 -17.891 -18.734 1 96.62 503 ALA A N 1
ATOM 3892 C CA . ALA A 1 503 ? -14.953 -18.719 -19.938 1 96.62 503 ALA A CA 1
ATOM 3893 C C . ALA A 1 503 ? -15.258 -20.172 -19.594 1 96.62 503 ALA A C 1
ATOM 3895 O O . ALA A 1 503 ? -15.141 -20.578 -18.438 1 96.62 503 ALA A O 1
ATOM 3896 N N . ASN A 1 504 ? -15.719 -20.859 -20.516 1 91.69 504 ASN A N 1
ATOM 3897 C CA . ASN A 1 504 ? -15.734 -22.312 -20.484 1 91.69 504 ASN A CA 1
ATOM 3898 C C . ASN A 1 504 ? -14.836 -22.906 -21.562 1 91.69 504 ASN A C 1
ATOM 3900 O O . ASN A 1 504 ? -13.969 -22.234 -22.109 1 91.69 504 ASN A O 1
ATOM 3904 N N . ASN A 1 505 ? -14.992 -24.172 -21.812 1 85.94 505 ASN A N 1
ATOM 3905 C CA . ASN A 1 505 ? -14.094 -24.859 -22.734 1 85.94 505 ASN A CA 1
ATOM 3906 C C . ASN A 1 505 ? -14.234 -24.344 -24.156 1 85.94 505 ASN A C 1
ATOM 3908 O O . ASN A 1 505 ? -13.273 -24.375 -24.938 1 85.94 505 ASN A O 1
ATOM 3912 N N . THR A 1 506 ? -15.367 -23.75 -24.469 1 83.69 506 THR A N 1
ATOM 3913 C CA . THR A 1 506 ? -15.609 -23.516 -25.891 1 83.69 506 THR A CA 1
ATOM 3914 C C . THR A 1 506 ? -15.781 -22.016 -26.156 1 83.69 506 THR A C 1
ATOM 3916 O O . THR A 1 506 ? -15.672 -21.578 -27.297 1 83.69 506 THR A O 1
ATOM 3919 N N . GLN A 1 507 ? -16.047 -21.281 -25.141 1 90.69 507 GLN A N 1
ATOM 3920 C CA . GLN A 1 507 ? -16.312 -19.875 -25.438 1 90.69 507 GLN A CA 1
ATOM 3921 C C . GLN A 1 507 ? -16 -19 -24.219 1 90.69 507 GLN A C 1
ATOM 3923 O O . GLN A 1 507 ? -15.992 -19.469 -23.094 1 90.69 507 GLN A O 1
ATOM 3928 N N . ILE A 1 508 ? -15.773 -17.75 -24.484 1 94.94 508 ILE A N 1
ATOM 3929 C CA . ILE A 1 508 ? -15.742 -16.719 -23.469 1 94.94 508 ILE A CA 1
ATOM 3930 C C . ILE A 1 508 ? -17.156 -16.234 -23.172 1 94.94 508 ILE A C 1
ATOM 3932 O O . ILE A 1 508 ? -17.859 -15.766 -24.078 1 94.94 508 ILE A O 1
ATOM 3936 N N . ILE A 1 509 ? -17.594 -16.328 -22 1 96.19 509 ILE A N 1
ATOM 3937 C CA . ILE A 1 509 ? -18.953 -16.016 -21.578 1 96.19 509 ILE A CA 1
ATOM 3938 C C . ILE A 1 509 ? -19.078 -14.523 -21.297 1 96.19 509 ILE A C 1
ATOM 3940 O O . ILE A 1 509 ? -20.078 -13.898 -21.672 1 96.19 509 ILE A O 1
ATOM 3944 N N . SER A 1 510 ? -18.141 -13.992 -20.594 1 97.19 510 SER A N 1
ATOM 3945 C CA . SER A 1 510 ? -18.094 -12.594 -20.203 1 97.19 510 SER A CA 1
ATOM 3946 C C . SER A 1 510 ? -16.656 -12.086 -20.141 1 97.19 510 SER A C 1
ATOM 3948 O O . SER A 1 510 ? -15.742 -12.82 -19.75 1 97.19 510 SER A O 1
ATOM 3950 N N . SER A 1 511 ? -16.438 -10.922 -20.609 1 97.06 511 SER A N 1
ATOM 3951 C CA . SER A 1 511 ? -15.102 -10.344 -20.531 1 97.06 511 SER A CA 1
ATOM 3952 C C . SER A 1 511 ? -15.156 -8.82 -20.453 1 97.06 511 SER A C 1
ATOM 3954 O O . SER A 1 511 ? -16.094 -8.203 -20.938 1 97.06 511 SER A O 1
ATOM 3956 N N . GLN A 1 512 ? -14.234 -8.273 -19.766 1 97.31 512 GLN A N 1
ATOM 3957 C CA . GLN A 1 512 ? -14.102 -6.828 -19.656 1 97.31 512 GLN A CA 1
ATOM 3958 C C . GLN A 1 512 ? -12.633 -6.414 -19.641 1 97.31 512 GLN A C 1
ATOM 3960 O O . GLN A 1 512 ? -11.859 -6.855 -18.781 1 97.31 512 GLN A O 1
ATOM 3965 N N . GLN A 1 513 ? -12.266 -5.578 -20.547 1 97.12 513 GLN A N 1
ATOM 3966 C CA . GLN A 1 513 ? -10.906 -5.062 -20.641 1 97.12 513 GLN A CA 1
ATOM 3967 C C . GLN A 1 513 ? -10.672 -3.949 -19.625 1 97.12 513 GLN A C 1
ATOM 3969 O O . GLN A 1 513 ? -11.555 -3.133 -19.375 1 97.12 513 GLN A O 1
ATOM 3974 N N . PHE A 1 514 ? -9.5 -3.881 -19.109 1 95.88 514 PHE A N 1
ATOM 3975 C CA . PHE A 1 514 ? -9.109 -2.803 -18.219 1 95.88 514 PHE A CA 1
ATOM 3976 C C . PHE A 1 514 ? -8.188 -1.814 -18.922 1 95.88 514 PHE A C 1
ATOM 3978 O O . PHE A 1 514 ? -7.297 -2.215 -19.672 1 95.88 514 PHE A O 1
ATOM 3985 N N . GLY A 1 515 ? -8.484 -0.581 -18.578 1 90.31 515 GLY A N 1
ATOM 3986 C CA . GLY A 1 515 ? -7.598 0.464 -19.062 1 90.31 515 GLY A CA 1
ATOM 3987 C C . GLY A 1 515 ? -7.848 0.825 -20.516 1 90.31 515 GLY A C 1
ATOM 3988 O O . GLY A 1 515 ? -8.797 0.33 -21.141 1 90.31 515 GLY A O 1
ATOM 3989 N N . SER A 1 516 ? -6.984 1.697 -21 1 89.38 516 SER A N 1
ATOM 3990 C CA . SER A 1 516 ? -7.066 2.117 -22.391 1 89.38 516 SER A CA 1
ATOM 3991 C C . SER A 1 516 ? -6.445 1.076 -23.312 1 89.38 516 SER A C 1
ATOM 3993 O O . SER A 1 516 ? -5.664 0.23 -22.875 1 89.38 516 SER A O 1
ATOM 3995 N N . SER A 1 517 ? -6.836 1.208 -24.578 1 93.56 517 SER A N 1
ATOM 3996 C CA . SER A 1 517 ? -6.227 0.324 -25.578 1 93.56 517 SER A CA 1
ATOM 3997 C C . SER A 1 517 ? -4.711 0.48 -25.594 1 93.56 517 SER A C 1
ATOM 3999 O O . SER A 1 517 ? -4.195 1.601 -25.625 1 93.56 517 SER A O 1
ATOM 4001 N N . GLY A 1 518 ? -4.098 -0.653 -25.438 1 94.25 518 GLY A N 1
ATOM 4002 C CA . GLY A 1 518 ? -2.645 -0.619 -25.469 1 94.25 518 GLY A CA 1
ATOM 4003 C C . GLY A 1 518 ? -2.02 -0.644 -24.078 1 94.25 518 GLY A C 1
ATOM 4004 O O . GLY A 1 518 ? -0.793 -0.679 -23.953 1 94.25 518 GLY A O 1
ATOM 4005 N N . GLN A 1 519 ? -2.844 -0.667 -23.078 1 94.56 519 GLN A N 1
ATOM 4006 C CA . GLN A 1 519 ? -2.307 -0.758 -21.719 1 94.56 519 GLN A CA 1
ATOM 4007 C C . GLN A 1 519 ? -1.435 -2 -21.562 1 94.56 519 GLN A C 1
ATOM 4009 O O . GLN A 1 519 ? -1.912 -3.125 -21.719 1 94.56 519 GLN A O 1
ATOM 4014 N N . GLU A 1 520 ? -0.232 -1.77 -21.266 1 94.69 520 GLU A N 1
ATOM 4015 C CA . GLU A 1 520 ? 0.711 -2.869 -21.094 1 94.69 520 GLU A CA 1
ATOM 4016 C C . GLU A 1 520 ? 0.518 -3.553 -19.75 1 94.69 520 GLU A C 1
ATOM 4018 O O . GLU A 1 520 ? 0.268 -2.889 -18.734 1 94.69 520 GLU A O 1
ATOM 4023 N N . ALA A 1 521 ? 0.573 -4.836 -19.766 1 96.06 521 ALA A N 1
ATOM 4024 C CA . ALA A 1 521 ? 0.429 -5.66 -18.578 1 96.06 521 ALA A CA 1
ATOM 4025 C C . ALA A 1 521 ? 1.25 -6.941 -18.688 1 96.06 521 ALA A C 1
ATOM 4027 O O . ALA A 1 521 ? 1.821 -7.23 -19.734 1 96.06 521 ALA A O 1
ATOM 4028 N N . ALA A 1 522 ? 1.381 -7.617 -17.578 1 93.69 522 ALA A N 1
ATOM 4029 C CA . ALA A 1 522 ? 2.178 -8.844 -17.562 1 93.69 522 ALA A CA 1
ATOM 4030 C C . ALA A 1 522 ? 1.528 -9.906 -16.672 1 93.69 522 ALA A C 1
ATOM 4032 O O . ALA A 1 522 ? 0.39 -10.312 -16.922 1 93.69 522 ALA A O 1
ATOM 4033 N N . TYR A 1 523 ? 2.154 -10.227 -15.562 1 95.12 523 TYR A N 1
ATOM 4034 C CA . TYR A 1 523 ? 1.718 -11.344 -14.727 1 95.12 523 TYR A CA 1
ATOM 4035 C C . TYR A 1 523 ? 0.321 -11.094 -14.172 1 95.12 523 TYR A C 1
ATOM 4037 O O . TYR A 1 523 ? -0.033 -9.953 -13.852 1 95.12 523 TYR A O 1
ATOM 4045 N N . GLY A 1 524 ? -0.454 -12.203 -14 1 95.44 524 GLY A N 1
ATOM 4046 C CA . GLY A 1 524 ? -1.78 -12.148 -13.406 1 95.44 524 GLY A CA 1
ATOM 4047 C C . GLY A 1 524 ? -2.08 -13.328 -12.508 1 95.44 524 GLY A C 1
ATOM 4048 O O . GLY A 1 524 ? -1.715 -14.461 -12.82 1 95.44 524 GLY A O 1
ATOM 4049 N N . HIS A 1 525 ? -2.658 -13.047 -11.359 1 97.62 525 HIS A N 1
ATOM 4050 C CA . HIS A 1 525 ? -3.113 -14.047 -10.398 1 97.62 525 HIS A CA 1
ATOM 4051 C C . HIS A 1 525 ? -4.605 -13.898 -10.117 1 97.62 525 HIS A C 1
ATOM 4053 O O . HIS A 1 525 ? -5.102 -12.781 -9.953 1 97.62 525 HIS A O 1
ATOM 4059 N N . THR A 1 526 ? -5.273 -15.055 -10.062 1 98.44 526 THR A N 1
ATOM 4060 C CA . THR A 1 526 ? -6.711 -15.008 -9.812 1 98.44 526 THR A CA 1
ATOM 4061 C C . THR A 1 526 ? -7.098 -15.938 -8.672 1 98.44 526 THR A C 1
ATOM 4063 O O . THR A 1 526 ? -6.707 -17.109 -8.648 1 98.44 526 THR A O 1
ATOM 4066 N N . THR A 1 527 ? -7.836 -15.414 -7.75 1 98.62 527 THR A N 1
ATOM 4067 C CA . THR A 1 527 ? -8.375 -16.203 -6.652 1 98.62 527 THR A CA 1
ATOM 4068 C C . THR A 1 527 ? -9.805 -15.781 -6.332 1 98.62 527 THR A C 1
ATOM 4070 O O . THR A 1 527 ? -10.086 -14.586 -6.184 1 98.62 527 THR A O 1
ATOM 4073 N N . CYS A 1 528 ? -10.68 -16.734 -6.289 1 98.38 528 CYS A N 1
ATOM 4074 C CA . CYS A 1 528 ? -12.07 -16.438 -5.969 1 98.38 528 CYS A CA 1
ATOM 4075 C C . CYS A 1 528 ? -12.453 -17 -4.609 1 98.38 528 CYS A C 1
ATOM 4077 O O . CYS A 1 528 ? -11.82 -17.938 -4.125 1 98.38 528 CYS A O 1
ATOM 4079 N N . PHE A 1 529 ? -13.43 -16.375 -4.008 1 98 529 PHE A N 1
ATOM 4080 C CA . PHE A 1 529 ? -13.992 -16.797 -2.732 1 98 529 PHE A CA 1
ATOM 4081 C C . PHE A 1 529 ? -15.438 -16.344 -2.596 1 98 529 PHE A C 1
ATOM 4083 O O . PHE A 1 529 ? -15.883 -15.469 -3.336 1 98 529 PHE A O 1
ATOM 4090 N N . ARG A 1 530 ? -16.109 -16.953 -1.695 1 96.75 530 ARG A N 1
ATOM 4091 C CA . ARG A 1 530 ? -17.531 -16.656 -1.536 1 96.75 530 ARG A CA 1
ATOM 4092 C C . ARG A 1 530 ? -17.812 -16.031 -0.177 1 96.75 530 ARG A C 1
ATOM 4094 O O . ARG A 1 530 ? -17.266 -16.469 0.838 1 96.75 530 ARG A O 1
ATOM 4101 N N . ASP A 1 531 ? -18.594 -15.016 -0.237 1 95.56 531 ASP A N 1
ATOM 4102 C CA . ASP A 1 531 ? -19.25 -14.531 0.97 1 95.56 531 ASP A CA 1
ATOM 4103 C C . ASP A 1 531 ? -20.453 -15.406 1.326 1 95.56 531 ASP A C 1
ATOM 4105 O O . ASP A 1 531 ? -21.5 -15.336 0.672 1 95.56 531 ASP A O 1
ATOM 4109 N N . THR A 1 532 ? -20.344 -16.078 2.391 1 90 532 THR A N 1
ATOM 4110 C CA . THR A 1 532 ? -21.375 -17.062 2.711 1 90 532 THR A CA 1
ATOM 4111 C C . THR A 1 532 ? -22.594 -16.375 3.303 1 90 532 THR A C 1
ATOM 4113 O O . THR A 1 532 ? -23.672 -16.969 3.352 1 90 532 THR A O 1
ATOM 4116 N N . GLY A 1 533 ? -22.438 -15.188 3.76 1 83.38 533 GLY A N 1
ATOM 4117 C CA . GLY A 1 533 ? -23.578 -14.438 4.227 1 83.38 533 GLY A CA 1
ATOM 4118 C C . GLY A 1 533 ? -24.469 -13.953 3.098 1 83.38 533 GLY A C 1
ATOM 4119 O O . GLY A 1 533 ? -25.688 -14.203 3.107 1 83.38 533 GLY A O 1
ATOM 4120 N N . SER A 1 534 ? -23.953 -13.398 2.115 1 85.94 534 SER A N 1
ATOM 4121 C CA . SER A 1 534 ? -24.719 -12.859 0.992 1 85.94 534 SER A CA 1
ATOM 4122 C C . SER A 1 534 ? -24.734 -13.828 -0.183 1 85.94 534 SER A C 1
ATOM 4124 O O . SER A 1 534 ? -25.453 -13.609 -1.161 1 85.94 534 SER A O 1
ATOM 4126 N N . VAL A 1 535 ? -23.891 -14.836 -0.208 1 87.75 535 VAL A N 1
ATOM 4127 C CA . VAL A 1 535 ? -23.766 -15.891 -1.207 1 87.75 535 VAL A CA 1
ATOM 4128 C C . VAL A 1 535 ? -23.125 -15.328 -2.473 1 87.75 535 VAL A C 1
ATOM 4130 O O . VAL A 1 535 ? -23.156 -15.969 -3.527 1 87.75 535 VAL A O 1
ATOM 4133 N N . MET A 1 536 ? -22.609 -14.172 -2.305 1 94.69 536 MET A N 1
ATOM 4134 C CA . MET A 1 536 ? -21.953 -13.555 -3.445 1 94.69 536 MET A CA 1
ATOM 4135 C C . MET A 1 536 ? -20.531 -14.109 -3.615 1 94.69 536 MET A C 1
ATOM 4137 O O . MET A 1 536 ? -19.844 -14.367 -2.629 1 94.69 536 MET A O 1
ATOM 4141 N N . VAL A 1 537 ? -20.172 -14.305 -4.887 1 97.88 537 VAL A N 1
ATOM 4142 C CA . VAL A 1 537 ? -18.828 -14.773 -5.191 1 97.88 537 VAL A CA 1
ATOM 4143 C C . VAL A 1 537 ? -17.969 -13.609 -5.668 1 97.88 537 VAL A C 1
ATOM 4145 O O . VAL A 1 537 ? -18.375 -12.844 -6.551 1 97.88 537 VAL A O 1
ATOM 4148 N N . TYR A 1 538 ? -16.875 -13.477 -5.012 1 98.44 538 TYR A N 1
ATOM 4149 C CA . TYR A 1 538 ? -15.914 -12.445 -5.383 1 98.44 538 TYR A CA 1
ATOM 4150 C C . TYR A 1 538 ? -14.625 -13.062 -5.918 1 98.44 538 TYR A C 1
ATOM 4152 O O . TYR A 1 538 ? -14.203 -14.125 -5.457 1 98.44 538 TYR A O 1
ATOM 4160 N N . CYS A 1 539 ? -14.008 -12.43 -6.875 1 98.56 539 CYS A N 1
ATOM 4161 C CA . CYS A 1 539 ? -12.703 -12.82 -7.387 1 98.56 539 CYS A CA 1
ATOM 4162 C C . CYS A 1 539 ? -11.727 -11.656 -7.336 1 98.56 539 CYS A C 1
ATOM 4164 O O . CYS A 1 539 ? -12.078 -10.523 -7.691 1 98.56 539 CYS A O 1
ATOM 4166 N N . ILE A 1 540 ? -10.602 -11.961 -6.84 1 98.56 540 ILE A N 1
ATOM 4167 C CA . ILE A 1 540 ? -9.508 -10.992 -6.883 1 98.56 540 ILE A CA 1
ATOM 4168 C C . ILE A 1 540 ? -8.594 -11.305 -8.062 1 98.56 540 ILE A C 1
ATOM 4170 O O . ILE A 1 540 ? -8.211 -12.453 -8.273 1 98.56 540 ILE A O 1
ATOM 4174 N N . TYR A 1 541 ? -8.344 -10.32 -8.898 1 98.62 541 TYR A N 1
ATOM 4175 C CA . TYR A 1 541 ? -7.406 -10.359 -10.016 1 98.62 541 TYR A CA 1
ATOM 4176 C C . TYR A 1 541 ? -6.195 -9.477 -9.742 1 98.62 541 TYR A C 1
ATOM 4178 O O . TYR A 1 541 ? -6.277 -8.25 -9.836 1 98.62 541 TYR A O 1
ATOM 4186 N N . ILE A 1 542 ? -5.113 -10.062 -9.414 1 98.5 542 ILE A N 1
ATOM 4187 C CA . ILE A 1 542 ? -3.873 -9.32 -9.195 1 98.5 542 ILE A CA 1
ATOM 4188 C C . ILE A 1 542 ? -3.09 -9.234 -10.5 1 98.5 542 ILE A C 1
ATOM 4190 O O . ILE A 1 542 ? -2.637 -10.25 -11.031 1 98.5 542 ILE A O 1
ATOM 4194 N N . ILE A 1 543 ? -2.895 -8.031 -11.023 1 97.88 543 ILE A N 1
ATOM 4195 C CA . ILE A 1 543 ? -2.322 -7.863 -12.352 1 97.88 543 ILE A CA 1
ATOM 4196 C C . ILE A 1 543 ? -1.165 -6.871 -12.297 1 97.88 543 ILE A C 1
ATOM 4198 O O . ILE A 1 543 ? -1.272 -5.816 -11.672 1 97.88 543 ILE A O 1
ATOM 4202 N N . GLU A 1 544 ? -0.107 -7.195 -12.961 1 96.12 544 GLU A N 1
ATOM 4203 C CA . GLU A 1 544 ? 0.972 -6.242 -13.203 1 96.12 544 GLU A CA 1
ATOM 4204 C C . GLU A 1 544 ? 0.619 -5.281 -14.336 1 96.12 544 GLU A C 1
ATOM 4206 O O . GLU A 1 544 ? 0.366 -5.711 -15.461 1 96.12 544 GLU A O 1
ATOM 4211 N N . LEU A 1 545 ? 0.627 -4.043 -14.016 1 95.25 545 LEU A N 1
ATOM 4212 C CA . LEU A 1 545 ? 0.31 -3.021 -15.008 1 95.25 545 LEU A CA 1
ATOM 4213 C C . LEU A 1 545 ? 1.485 -2.07 -15.203 1 95.25 545 LEU A C 1
ATOM 4215 O O . LEU A 1 545 ? 2.16 -1.704 -14.234 1 95.25 545 LEU A O 1
ATOM 4219 N N . SER A 1 546 ? 1.643 -1.693 -16.406 1 91.81 546 SER A N 1
ATOM 4220 C CA . SER A 1 546 ? 2.635 -0.65 -16.625 1 91.81 546 SER A CA 1
ATOM 4221 C C . SER A 1 546 ? 2.129 0.71 -16.172 1 91.81 546 SER A C 1
ATOM 4223 O O . SER A 1 546 ? 0.935 0.999 -16.266 1 91.81 546 SER A O 1
ATOM 4225 N N . SER A 1 547 ? 3.072 1.467 -15.602 1 84.38 547 SER A N 1
ATOM 4226 C CA . SER A 1 547 ? 2.727 2.803 -15.125 1 84.38 547 SER A CA 1
ATOM 4227 C C . SER A 1 547 ? 3.73 3.84 -15.609 1 84.38 547 SER A C 1
ATOM 4229 O O . SER A 1 547 ? 4.926 3.551 -15.727 1 84.38 547 SER A O 1
ATOM 4231 N N . SER A 1 548 ? 3.193 4.988 -15.922 1 77.75 548 SER A N 1
ATOM 4232 C CA . SER A 1 548 ? 4.07 6.066 -16.359 1 77.75 548 SER A CA 1
ATOM 4233 C C . SER A 1 548 ? 4.445 6.988 -15.211 1 77.75 548 SER A C 1
ATOM 4235 O O . SER A 1 548 ? 5.418 7.738 -15.297 1 77.75 548 SER A O 1
ATOM 4237 N N . LEU A 1 549 ? 3.771 6.926 -14.188 1 80.5 549 LEU A N 1
ATOM 4238 C CA . LEU A 1 549 ? 3.986 7.875 -13.102 1 80.5 549 LEU A CA 1
ATOM 4239 C C . LEU A 1 549 ? 4.977 7.32 -12.086 1 80.5 549 LEU A C 1
ATOM 4241 O O . LEU A 1 549 ? 5.926 8.008 -11.695 1 80.5 549 LEU A O 1
ATOM 4245 N N . LEU A 1 550 ? 4.637 6.125 -11.609 1 83.81 550 LEU A N 1
ATOM 4246 C CA . LEU A 1 550 ? 5.465 5.496 -10.586 1 83.81 550 LEU A CA 1
ATOM 4247 C C . LEU A 1 550 ? 5.824 4.066 -10.977 1 83.81 550 LEU A C 1
ATOM 4249 O O . LEU A 1 550 ? 4.938 3.24 -11.203 1 83.81 550 LEU A O 1
ATOM 4253 N N . GLY A 1 551 ? 7.059 3.855 -10.992 1 80.31 551 GLY A N 1
ATOM 4254 C CA . GLY A 1 551 ? 7.5 2.516 -11.344 1 80.31 551 GLY A CA 1
ATOM 4255 C C . GLY A 1 551 ? 7.215 2.152 -12.789 1 80.31 551 GLY A C 1
ATOM 4256 O O . GLY A 1 551 ? 6.234 2.627 -13.375 1 80.31 551 GLY A O 1
ATOM 4257 N N . GLN A 1 552 ? 7.961 1.287 -13.273 1 83.44 552 GLN A N 1
ATOM 4258 C CA . GLN A 1 552 ? 7.707 0.793 -14.625 1 83.44 552 GLN A CA 1
ATOM 4259 C C . GLN A 1 552 ? 6.508 -0.151 -14.648 1 83.44 552 GLN A C 1
ATOM 4261 O O . GLN A 1 552 ? 5.688 -0.098 -15.562 1 83.44 552 GLN A O 1
ATOM 4266 N N .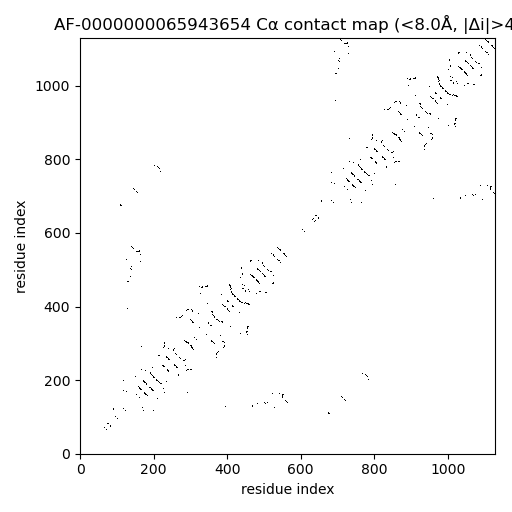 PHE A 1 553 ? 6.422 -0.973 -13.555 1 90.44 553 PHE A N 1
ATOM 4267 C CA . PHE A 1 553 ? 5.258 -1.818 -13.32 1 90.44 553 PHE A CA 1
ATOM 4268 C C . PHE A 1 553 ? 4.746 -1.648 -11.891 1 90.44 553 PHE A C 1
ATOM 4270 O O . PHE A 1 553 ? 5.535 -1.465 -10.961 1 90.44 553 PHE A O 1
ATOM 4277 N N . GLN A 1 554 ? 3.475 -1.694 -11.82 1 91.69 554 GLN A N 1
ATOM 4278 C CA . GLN A 1 554 ? 2.803 -1.768 -10.531 1 91.69 554 GLN A CA 1
ATOM 4279 C C . GLN A 1 554 ? 1.808 -2.924 -10.492 1 91.69 554 GLN A C 1
ATOM 4281 O O . GLN A 1 554 ? 1.207 -3.268 -11.516 1 91.69 554 GLN A O 1
ATOM 4286 N N . ILE A 1 555 ? 1.711 -3.494 -9.391 1 96.81 555 ILE A N 1
ATOM 4287 C CA . ILE A 1 555 ? 0.787 -4.605 -9.211 1 96.81 555 ILE A CA 1
ATOM 4288 C C . ILE A 1 555 ? -0.5 -4.109 -8.555 1 96.81 555 ILE A C 1
ATOM 4290 O O . ILE A 1 555 ? -0.459 -3.441 -7.52 1 96.81 555 ILE A O 1
ATOM 4294 N N . VAL A 1 556 ? -1.637 -4.445 -9.109 1 96.75 556 VAL A N 1
ATOM 4295 C CA . VAL A 1 556 ? -2.918 -3.951 -8.617 1 96.75 556 VAL A CA 1
ATOM 4296 C C . VAL A 1 556 ? -3.85 -5.125 -8.328 1 96.75 556 VAL A C 1
ATOM 4298 O O . VAL A 1 556 ? -4.039 -6 -9.18 1 96.75 556 VAL A O 1
ATOM 4301 N N . PRO A 1 557 ? -4.383 -5.168 -7.152 1 98.19 557 PRO A N 1
ATOM 4302 C CA . PRO A 1 557 ? -5.406 -6.168 -6.84 1 98.19 557 PRO A CA 1
ATOM 4303 C C . PRO A 1 557 ? -6.82 -5.691 -7.172 1 98.19 557 PRO A C 1
ATOM 4305 O O . PRO A 1 557 ? -7.434 -4.973 -6.383 1 98.19 557 PRO A O 1
ATOM 4308 N N . PHE A 1 558 ? -7.367 -6.172 -8.219 1 98.06 558 PHE A N 1
ATOM 4309 C CA . PHE A 1 558 ? -8.734 -5.859 -8.609 1 98.06 558 PHE A CA 1
ATOM 4310 C C . PHE A 1 558 ? -9.719 -6.848 -7.988 1 98.06 558 PHE A C 1
ATOM 4312 O O . PHE A 1 558 ? -9.438 -8.047 -7.918 1 98.06 558 PHE A O 1
ATOM 4319 N N . ILE A 1 559 ? -10.844 -6.324 -7.566 1 97.81 559 ILE A N 1
ATOM 4320 C CA . ILE A 1 559 ? -11.883 -7.203 -7.047 1 97.81 559 ILE A CA 1
ATOM 4321 C C . ILE A 1 559 ? -13.172 -7.008 -7.844 1 97.81 559 ILE A C 1
ATOM 4323 O O . ILE A 1 559 ? -13.547 -5.875 -8.156 1 97.81 559 ILE A O 1
ATOM 4327 N N . ARG A 1 560 ? -13.742 -8.148 -8.18 1 97.62 560 ARG A N 1
ATOM 4328 C CA . ARG A 1 560 ? -15.039 -8.156 -8.844 1 97.62 560 ARG A CA 1
ATOM 4329 C C . ARG A 1 560 ? -15.953 -9.227 -8.266 1 97.62 560 ARG A C 1
ATOM 4331 O O . ARG A 1 560 ? -15.477 -10.242 -7.746 1 97.62 560 ARG A O 1
ATOM 4338 N N . GLN A 1 561 ? -17.203 -8.914 -8.492 1 97.5 561 GLN A N 1
ATOM 4339 C CA . GLN A 1 561 ? -18.203 -9.93 -8.211 1 97.5 561 GLN A CA 1
ATOM 4340 C C . GLN A 1 561 ? -18.5 -10.773 -9.445 1 97.5 561 GLN A C 1
ATOM 4342 O O . GLN A 1 561 ? -18.469 -10.258 -10.57 1 97.5 561 GLN A O 1
ATOM 4347 N N . VAL A 1 562 ? -18.672 -12.008 -9.242 1 97.56 562 VAL A N 1
ATOM 4348 C CA . VAL A 1 562 ? -19.188 -12.898 -10.281 1 97.56 562 VAL A CA 1
ATOM 4349 C C . VAL A 1 562 ? -20.625 -13.273 -9.969 1 97.56 562 VAL A C 1
ATOM 4351 O O . VAL A 1 562 ? -20.922 -13.82 -8.898 1 97.56 562 VAL A O 1
ATOM 4354 N N . THR A 1 563 ? -21.469 -12.953 -10.883 1 94.06 563 THR A N 1
ATOM 4355 C CA . THR A 1 563 ? -22.891 -13.164 -10.617 1 94.06 563 THR A CA 1
ATOM 4356 C C . THR A 1 563 ? -23.562 -13.867 -11.789 1 94.06 563 THR A C 1
ATOM 4358 O O . THR A 1 563 ? -22.969 -13.984 -12.867 1 94.06 563 THR A O 1
ATOM 4361 N N . LEU A 1 564 ? -24.766 -14.312 -11.453 1 91.94 564 LEU A N 1
ATOM 4362 C CA . LEU A 1 564 ? -25.609 -14.867 -12.508 1 91.94 564 LEU A CA 1
ATOM 4363 C C . LEU A 1 564 ? -26.219 -13.758 -13.352 1 91.94 564 LEU A C 1
ATOM 4365 O O . LEU A 1 564 ? -26.641 -12.727 -12.82 1 91.94 564 LEU A O 1
ATOM 4369 N N . SER A 1 565 ? -26.094 -13.859 -14.562 1 85.25 565 SER A N 1
ATOM 4370 C CA . SER A 1 565 ? -26.703 -12.883 -15.453 1 85.25 565 SER A CA 1
ATOM 4371 C C . SER A 1 565 ? -28.219 -12.945 -15.391 1 85.25 565 SER A C 1
ATOM 4373 O O . SER A 1 565 ? -28.797 -14.008 -15.148 1 85.25 565 SER A O 1
ATOM 4375 N N . MET B 1 1 ? -31.984 -50.375 72.875 1 23.25 1 MET B N 1
ATOM 4376 C CA . MET B 1 1 ? -31.203 -49.344 73.562 1 23.25 1 MET B CA 1
ATOM 4377 C C . MET B 1 1 ? -30.016 -48.906 72.688 1 23.25 1 MET B C 1
ATOM 4379 O O . MET B 1 1 ? -29.031 -49.625 72.562 1 23.25 1 MET B O 1
ATOM 4383 N N . VAL B 1 2 ? -30.266 -48.312 71.438 1 27.7 2 VAL B N 1
ATOM 4384 C CA . VAL B 1 2 ? -29.562 -48.156 70.188 1 27.7 2 VAL B CA 1
ATOM 4385 C C . VAL B 1 2 ? -28.406 -47.188 70.375 1 27.7 2 VAL B C 1
ATOM 4387 O O . VAL B 1 2 ? -28.594 -46.062 70.875 1 27.7 2 VAL B O 1
ATOM 4390 N N . ALA B 1 3 ? -27.156 -47.719 70.375 1 27.98 3 ALA B N 1
ATOM 4391 C CA . ALA B 1 3 ? -25.797 -47.344 70.75 1 27.98 3 ALA B CA 1
ATOM 4392 C C . ALA B 1 3 ? -25.375 -46.031 70.062 1 27.98 3 ALA B C 1
ATOM 4394 O O . ALA B 1 3 ? -25.734 -45.781 68.938 1 27.98 3 ALA B O 1
ATOM 4395 N N . GLU B 1 4 ? -24.906 -45 70.75 1 27.55 4 GLU B N 1
ATOM 4396 C CA . GLU B 1 4 ? -24.688 -43.594 70.938 1 27.55 4 GLU B CA 1
ATOM 4397 C C . GLU B 1 4 ? -23.547 -43.062 70.062 1 27.55 4 GLU B C 1
ATOM 4399 O O . GLU B 1 4 ? -22.438 -42.812 70.562 1 27.55 4 GLU B O 1
ATOM 4404 N N . ASP B 1 5 ? -23.234 -43.781 68.875 1 29.47 5 ASP B N 1
ATOM 4405 C CA . ASP B 1 5 ? -21.922 -43.656 68.25 1 29.47 5 ASP B CA 1
ATOM 4406 C C . ASP B 1 5 ? -21.703 -42.25 67.688 1 29.47 5 ASP B C 1
ATOM 4408 O O . ASP B 1 5 ? -21.688 -42.062 66.438 1 29.47 5 ASP B O 1
ATOM 4412 N N . ALA B 1 6 ? -22.25 -41.156 68.375 1 32.38 6 ALA B N 1
ATOM 4413 C CA . ALA B 1 6 ? -22.547 -39.781 67.938 1 32.38 6 ALA B CA 1
ATOM 4414 C C . ALA B 1 6 ? -21.266 -39.031 67.625 1 32.38 6 ALA B C 1
ATOM 4416 O O . ALA B 1 6 ? -21.266 -38.062 66.812 1 32.38 6 ALA B O 1
ATOM 4417 N N . PRO B 1 7 ? -20.109 -39.188 68.438 1 32.53 7 PRO B N 1
ATOM 4418 C CA . PRO B 1 7 ? -19.375 -38.031 68.938 1 32.53 7 PRO B CA 1
ATOM 4419 C C . PRO B 1 7 ? -18.359 -37.531 67.875 1 32.53 7 PRO B C 1
ATOM 4421 O O . PRO B 1 7 ? -17.719 -36.5 68.125 1 32.53 7 PRO B O 1
ATOM 4424 N N . VAL B 1 8 ? -17.859 -38.406 67 1 35.69 8 VAL B N 1
ATOM 4425 C CA . VAL B 1 8 ? -16.484 -38.281 66.5 1 35.69 8 VAL B CA 1
ATOM 4426 C C . VAL B 1 8 ? -16.391 -37.188 65.438 1 35.69 8 VAL B C 1
ATOM 4428 O O . VAL B 1 8 ? -15.297 -36.812 65 1 35.69 8 VAL B O 1
ATOM 4431 N N . ARG B 1 9 ? -17.562 -36.812 64.875 1 43.53 9 ARG B N 1
ATOM 4432 C CA . ARG B 1 9 ? -17.578 -35.969 63.688 1 43.53 9 ARG B CA 1
ATOM 4433 C C . ARG B 1 9 ? -17.234 -34.531 64 1 43.53 9 ARG B C 1
ATOM 4435 O O . ARG B 1 9 ? -16.812 -33.75 63.156 1 43.53 9 ARG B O 1
ATOM 4442 N N . GLY B 1 10 ? -17.594 -34.281 65.25 1 35.62 10 GLY B N 1
ATOM 4443 C CA . GLY B 1 10 ? -17.609 -32.875 65.625 1 35.62 10 GLY B CA 1
ATOM 4444 C C . GLY B 1 10 ? -16.234 -32.281 65.875 1 35.62 10 GLY B C 1
ATOM 4445 O O . GLY B 1 10 ? -16.047 -31.062 65.75 1 35.62 10 GLY B O 1
ATOM 4446 N N . THR B 1 11 ? -15.359 -33.188 66.312 1 43.12 11 THR B N 1
ATOM 4447 C CA . THR B 1 11 ? -14.109 -32.688 66.938 1 43.12 11 THR B CA 1
ATOM 4448 C C . THR B 1 11 ? -13.156 -32.219 65.812 1 43.12 11 THR B C 1
ATOM 4450 O O . THR B 1 11 ? -12.406 -31.266 66 1 43.12 11 THR B O 1
ATOM 4453 N N . CYS B 1 12 ? -13.219 -32.906 64.688 1 46.56 12 CYS B N 1
ATOM 4454 C CA . CYS B 1 12 ? -12.227 -32.625 63.625 1 46.56 12 CYS B CA 1
ATOM 4455 C C . CYS B 1 12 ? -12.43 -31.234 63.031 1 46.56 12 CYS B C 1
ATOM 4457 O O . CYS B 1 12 ? -11.477 -30.625 62.531 1 46.56 12 CYS B O 1
ATOM 4459 N N . ARG B 1 13 ? -13.766 -30.906 63.062 1 48.31 13 ARG B N 1
ATOM 4460 C CA . ARG B 1 13 ? -14.086 -29.594 62.5 1 48.31 13 ARG B CA 1
ATOM 4461 C C . ARG B 1 13 ? -13.562 -28.469 63.375 1 48.31 13 ARG B C 1
ATOM 4463 O O . ARG B 1 13 ? -13.102 -27.438 62.875 1 48.31 13 ARG B O 1
ATOM 4470 N N . VAL B 1 14 ? -13.625 -28.734 64.688 1 49 14 VAL B N 1
ATOM 4471 C CA . VAL B 1 14 ? -13.234 -27.688 65.625 1 49 14 VAL B CA 1
ATOM 4472 C C . VAL B 1 14 ? -11.719 -27.484 65.562 1 49 14 VAL B C 1
ATOM 4474 O O . VAL B 1 14 ? -11.242 -26.344 65.562 1 49 14 VAL B O 1
ATOM 4477 N N . LEU B 1 15 ? -11.078 -28.609 65.312 1 49.78 15 LEU B N 1
ATOM 4478 C CA . LEU B 1 15 ? -9.625 -28.531 65.312 1 49.78 15 LEU B CA 1
ATOM 4479 C C . LEU B 1 15 ? -9.109 -27.797 64.125 1 49.78 15 LEU B C 1
ATOM 4481 O O . LEU B 1 15 ? -8.18 -27 64.188 1 49.78 15 LEU B O 1
ATOM 4485 N N . PHE B 1 16 ? -9.836 -28.109 63.031 1 54.19 16 PHE B N 1
ATOM 4486 C CA . PHE B 1 16 ? -9.453 -27.438 61.812 1 54.19 16 PHE B CA 1
ATOM 4487 C C . PHE B 1 16 ? -9.695 -25.938 61.906 1 54.19 16 PHE B C 1
ATOM 4489 O O . PHE B 1 16 ? -8.859 -25.141 61.5 1 54.19 16 PHE B O 1
ATOM 4496 N N . ARG B 1 17 ? -10.859 -25.625 62.531 1 51.28 17 ARG B N 1
ATOM 4497 C CA . ARG B 1 17 ? -11.18 -24.203 62.719 1 51.28 17 ARG B CA 1
ATOM 4498 C C . ARG B 1 17 ? -10.18 -23.531 63.656 1 51.28 17 ARG B C 1
ATOM 4500 O O . ARG B 1 17 ? -9.75 -22.406 63.406 1 51.28 17 ARG B O 1
ATOM 4507 N N . THR B 1 18 ? -9.758 -24.375 64.688 1 53.41 18 THR B N 1
ATOM 4508 C CA . THR B 1 18 ? -8.859 -23.781 65.688 1 53.41 18 THR B CA 1
ATOM 4509 C C . THR B 1 18 ? -7.469 -23.578 65.062 1 53.41 18 THR B C 1
ATOM 4511 O O . THR B 1 18 ? -6.836 -22.547 65.312 1 53.41 18 THR B O 1
ATOM 4514 N N . THR B 1 19 ? -7.156 -24.562 64.188 1 54.91 19 THR B N 1
ATOM 4515 C CA . THR B 1 19 ? -5.812 -24.453 63.656 1 54.91 19 THR B CA 1
ATOM 4516 C C . THR B 1 19 ? -5.746 -23.328 62.625 1 54.91 19 THR B C 1
ATOM 4518 O O . THR B 1 19 ? -4.746 -22.609 62.531 1 54.91 19 THR B O 1
ATOM 4521 N N . THR B 1 20 ? -6.906 -23.25 61.875 1 52.41 20 THR B N 1
ATOM 4522 C CA . THR B 1 20 ? -6.961 -22.141 60.938 1 52.41 20 THR B CA 1
ATOM 4523 C C . THR B 1 20 ? -6.98 -20.812 61.688 1 52.41 20 THR B C 1
ATOM 4525 O O . THR B 1 20 ? -6.355 -19.844 61.25 1 52.41 20 THR B O 1
ATOM 4528 N N . LEU B 1 21 ? -7.664 -20.875 62.844 1 52.56 21 LEU B N 1
ATOM 4529 C CA . LEU B 1 21 ? -7.746 -19.656 63.656 1 52.56 21 LEU B CA 1
ATOM 4530 C C . LEU B 1 21 ? -6.395 -19.312 64.25 1 52.56 21 LEU B C 1
ATOM 4532 O O . LEU B 1 21 ? -5.992 -18.141 64.312 1 52.56 21 LEU B O 1
ATOM 4536 N N . ILE B 1 22 ? -5.691 -20.406 64.625 1 57.22 22 ILE B N 1
ATOM 4537 C CA . ILE B 1 22 ? -4.383 -20.156 65.25 1 57.22 22 ILE B CA 1
ATOM 4538 C C . ILE B 1 22 ? -3.412 -19.656 64.188 1 57.22 22 ILE B C 1
ATOM 4540 O O . ILE B 1 22 ? -2.641 -18.719 64.375 1 57.22 22 ILE B O 1
ATOM 4544 N N . PHE B 1 23 ? -3.615 -20.312 62.969 1 56 23 PHE B N 1
ATOM 4545 C CA . PHE B 1 23 ? -2.76 -19.875 61.875 1 56 23 PHE B CA 1
ATOM 4546 C C . PHE B 1 23 ? -3.057 -18.438 61.5 1 56 23 PHE B C 1
ATOM 4548 O O . PHE B 1 23 ? -2.139 -17.656 61.219 1 56 23 PHE B O 1
ATOM 4555 N N . LEU B 1 24 ? -4.383 -18.109 61.562 1 51.97 24 LEU B N 1
ATOM 4556 C CA . LEU B 1 24 ? -4.785 -16.719 61.312 1 51.97 24 LEU B CA 1
ATOM 4557 C C . LEU B 1 24 ? -4.289 -15.805 62.438 1 51.97 24 LEU B C 1
ATOM 4559 O O . LEU B 1 24 ? -3.818 -14.695 62.156 1 51.97 24 LEU B O 1
ATOM 4563 N N . CYS B 1 25 ? -4.316 -16.328 63.625 1 52 25 CYS B N 1
ATOM 4564 C CA . CYS B 1 25 ? -3.857 -15.547 64.75 1 52 25 CYS B CA 1
ATOM 4565 C C . CYS B 1 25 ? -2.352 -15.32 64.688 1 52 25 CYS B C 1
ATOM 4567 O O . CYS B 1 25 ? -1.867 -14.234 65 1 52 25 CYS B O 1
ATOM 4569 N N . THR B 1 26 ? -1.672 -16.375 64.25 1 52.12 26 THR B N 1
ATOM 4570 C CA . THR B 1 26 ? -0.223 -16.234 64.188 1 52.12 26 THR B CA 1
ATOM 4571 C C . THR B 1 26 ? 0.158 -15.281 63.062 1 52.12 26 THR B C 1
ATOM 4573 O O . THR B 1 26 ? 1.093 -14.492 63.188 1 52.12 26 THR B O 1
ATOM 4576 N N . LEU B 1 27 ? -0.648 -15.453 61.938 1 50.84 27 LEU B N 1
ATOM 4577 C CA . LEU B 1 27 ? -0.413 -14.5 60.875 1 50.84 27 LEU B CA 1
ATOM 4578 C C . LEU B 1 27 ? -0.708 -13.078 61.312 1 50.84 27 LEU B C 1
ATOM 4580 O O . LEU B 1 27 ? 0.015 -12.141 60.969 1 50.84 27 LEU B O 1
ATOM 4584 N N . LEU B 1 28 ? -1.731 -12.922 62.125 1 50.91 28 LEU B N 1
ATOM 4585 C CA . LEU B 1 28 ? -2.072 -11.625 62.688 1 50.91 28 LEU B CA 1
ATOM 4586 C C . LEU B 1 28 ? -1.02 -11.18 63.719 1 50.91 28 LEU B C 1
ATOM 4588 O O . LEU B 1 28 ? -0.619 -10.008 63.719 1 50.91 28 LEU B O 1
ATOM 4592 N N . ALA B 1 29 ? -0.513 -12.164 64.5 1 51.5 29 ALA B N 1
ATOM 4593 C CA . ALA B 1 29 ? 0.506 -11.812 65.5 1 51.5 29 ALA B CA 1
ATOM 4594 C C . ALA B 1 29 ? 1.805 -11.391 64.812 1 51.5 29 ALA B C 1
ATOM 4596 O O . ALA B 1 29 ? 2.473 -10.461 65.25 1 51.5 29 ALA B O 1
ATOM 4597 N N . LEU B 1 30 ? 2.059 -12.156 63.688 1 50.03 30 LEU B N 1
ATOM 4598 C CA . LEU B 1 30 ? 3.254 -11.781 62.938 1 50.03 30 LEU B CA 1
ATOM 4599 C C . LEU B 1 30 ? 3.08 -10.414 62.281 1 50.03 30 LEU B C 1
ATOM 4601 O O . LEU B 1 30 ? 4.016 -9.609 62.25 1 50.03 30 LEU B O 1
ATOM 4605 N N . SER B 1 31 ? 1.819 -10.125 61.844 1 46.59 31 SER B N 1
ATOM 4606 C CA . SER B 1 31 ? 1.525 -8.789 61.312 1 46.59 31 SER B CA 1
ATOM 4607 C C . SER B 1 31 ? 1.613 -7.742 62.406 1 46.59 31 SER B C 1
ATOM 4609 O O . SER B 1 31 ? 2.137 -6.645 62.188 1 46.59 31 SER B O 1
ATOM 4611 N N . ILE B 1 32 ? 1.136 -8.125 63.531 1 48.66 32 ILE B N 1
ATOM 4612 C CA . ILE B 1 32 ? 1.171 -7.191 64.688 1 48.66 32 ILE B CA 1
ATOM 4613 C C . ILE B 1 32 ? 2.613 -6.992 65.125 1 48.66 32 ILE B C 1
ATOM 4615 O O . ILE B 1 32 ? 3.023 -5.867 65.438 1 48.66 32 ILE B O 1
ATOM 4619 N N . SER B 1 33 ? 3.357 -8.094 65.125 1 48.25 33 SER B N 1
ATOM 4620 C CA . SER B 1 33 ? 4.746 -7.965 65.562 1 48.25 33 SER B CA 1
ATOM 4621 C C . SER B 1 33 ? 5.547 -7.105 64.562 1 48.25 33 SER B C 1
ATOM 4623 O O . SER B 1 33 ? 6.398 -6.316 65 1 48.25 33 SER B O 1
ATOM 4625 N N . ILE B 1 34 ? 5.203 -7.418 63.312 1 46.19 34 ILE B N 1
ATOM 4626 C CA . ILE B 1 34 ? 5.855 -6.555 62.312 1 46.19 34 ILE B CA 1
ATOM 4627 C C . ILE B 1 34 ? 5.406 -5.109 62.531 1 46.19 34 ILE B C 1
ATOM 4629 O O . ILE B 1 34 ? 6.223 -4.184 62.469 1 46.19 34 ILE B O 1
ATOM 4633 N N . LEU B 1 35 ? 4.102 -4.922 62.875 1 42.78 35 LEU B N 1
ATOM 4634 C CA . LEU B 1 35 ? 3.602 -3.592 63.219 1 42.78 35 LEU B CA 1
ATOM 4635 C C . LEU B 1 35 ? 4.23 -3.076 64.5 1 42.78 35 LEU B C 1
ATOM 4637 O O . LEU B 1 35 ? 4.59 -1.899 64.562 1 42.78 35 LEU B O 1
ATOM 4641 N N . TYR B 1 36 ? 4.352 -4.078 65.5 1 42.34 36 TYR B N 1
ATOM 4642 C CA . TYR B 1 36 ? 4.922 -3.674 66.75 1 42.34 36 TYR B CA 1
ATOM 4643 C C . TYR B 1 36 ? 6.391 -3.293 66.625 1 42.34 36 TYR B C 1
ATOM 4645 O O . TYR B 1 36 ? 6.836 -2.283 67.188 1 42.34 36 TYR B O 1
ATOM 4653 N N . GLU B 1 37 ? 7.09 -4.172 65.812 1 41.59 37 GLU B N 1
ATOM 4654 C CA . GLU B 1 37 ? 8.484 -3.811 65.562 1 41.59 37 GLU B CA 1
ATOM 4655 C C . GLU B 1 37 ? 8.609 -2.49 64.812 1 41.59 37 GLU B C 1
ATOM 4657 O O . GLU B 1 37 ? 9.5 -1.686 65.125 1 41.59 37 GLU B O 1
ATOM 4662 N N . SER B 1 38 ? 7.617 -2.281 63.938 1 39.41 38 SER B N 1
ATOM 4663 C CA . SER B 1 38 ? 7.57 -0.969 63.312 1 39.41 38 SER B CA 1
ATOM 4664 C C . SER B 1 38 ? 7.285 0.13 64.312 1 39.41 38 SER B C 1
ATOM 4666 O O . SER B 1 38 ? 7.801 1.244 64.188 1 39.41 38 SER B O 1
ATOM 4668 N N . LEU B 1 39 ? 6.504 -0.326 65.188 1 39.16 39 LEU B N 1
ATOM 4669 C CA . LEU B 1 39 ? 6.203 0.648 66.25 1 39.16 39 LEU B CA 1
ATOM 4670 C C . LEU B 1 39 ? 7.406 0.854 67.188 1 39.16 39 LEU B C 1
ATOM 4672 O O . LEU B 1 39 ? 7.668 1.974 67.625 1 39.16 39 LEU B O 1
ATOM 4676 N N . ILE B 1 40 ? 8.039 -0.393 67.5 1 40.69 40 ILE B N 1
ATOM 4677 C CA . ILE B 1 40 ? 9.195 -0.22 68.375 1 40.69 40 ILE B CA 1
ATOM 4678 C C . ILE B 1 40 ? 10.258 0.614 67.625 1 40.69 40 ILE B C 1
ATOM 4680 O O . ILE B 1 40 ? 10.867 1.502 68.25 1 40.69 40 ILE B O 1
ATOM 4684 N N . ILE B 1 41 ? 10.445 0.232 66.312 1 37.41 41 ILE B N 1
ATOM 4685 C CA . ILE B 1 41 ? 11.414 1.052 65.625 1 37.41 41 ILE B CA 1
ATOM 4686 C C . ILE B 1 41 ? 10.969 2.514 65.625 1 37.41 41 ILE B C 1
ATOM 4688 O O . ILE B 1 41 ? 11.805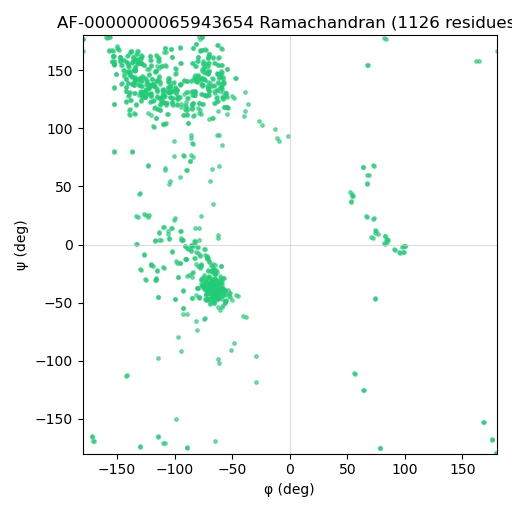 3.418 65.75 1 37.41 41 ILE B O 1
ATOM 4692 N N . ARG B 1 42 ? 9.594 2.59 65.562 1 34 42 ARG B N 1
ATOM 4693 C CA . ARG B 1 42 ? 9.109 3.957 65.75 1 34 42 ARG B CA 1
ATOM 4694 C C . ARG B 1 42 ? 9.461 4.516 67.125 1 34 42 ARG B C 1
ATOM 4696 O O . ARG B 1 42 ? 9.828 5.688 67.25 1 34 42 ARG B O 1
ATOM 4703 N N . LYS B 1 43 ? 9.211 3.613 68.125 1 33.88 43 LYS B N 1
ATOM 4704 C CA . LYS B 1 43 ? 9.43 4.137 69.438 1 33.88 43 LYS B CA 1
ATOM 4705 C C . LYS B 1 43 ? 10.906 4.438 69.688 1 33.88 43 LYS B C 1
ATOM 4707 O O . LYS B 1 43 ? 11.242 5.379 70.438 1 33.88 43 LYS B O 1
ATOM 4712 N N . GLN B 1 44 ? 11.766 3.352 69.188 1 33.69 44 GLN B N 1
ATOM 4713 C CA . GLN B 1 44 ? 13.172 3.625 69.438 1 33.69 44 GLN B CA 1
ATOM 4714 C C . GLN B 1 44 ? 13.617 4.918 68.75 1 33.69 44 GLN B C 1
ATOM 4716 O O . GLN B 1 44 ? 14.438 5.66 69.312 1 33.69 44 GLN B O 1
ATOM 4721 N N . ILE B 1 45 ? 13.031 5.09 67.562 1 34.44 45 ILE B N 1
ATOM 4722 C CA . ILE B 1 45 ? 13.375 6.375 66.938 1 34.44 45 ILE B CA 1
ATOM 4723 C C . ILE B 1 45 ? 12.883 7.508 67.812 1 34.44 45 ILE B C 1
ATOM 4725 O O . ILE B 1 45 ? 13.555 8.531 68 1 34.44 45 ILE B O 1
ATOM 4729 N N . MET B 1 46 ? 11.75 7.203 68.5 1 29.66 46 MET B N 1
ATOM 4730 C CA . MET B 1 46 ? 11.219 8.297 69.312 1 29.66 46 MET B CA 1
ATOM 4731 C C . MET B 1 46 ? 12.102 8.539 70.562 1 29.66 46 MET B C 1
ATOM 4733 O O . MET B 1 46 ? 12.219 9.672 71 1 29.66 46 MET B O 1
ATOM 4737 N N . SER B 1 47 ? 12.484 7.449 71.312 1 30.36 47 SER B N 1
ATOM 4738 C CA . SER B 1 47 ? 13.094 7.746 72.625 1 30.36 47 SER B CA 1
ATOM 4739 C C . SER B 1 47 ? 14.453 8.422 72.438 1 30.36 47 SER B C 1
ATOM 4741 O O . SER B 1 47 ? 14.961 9.039 73.375 1 30.36 47 SER B O 1
ATOM 4743 N N . GLN B 1 48 ? 15.336 7.918 71.438 1 28.81 48 GLN B N 1
ATOM 4744 C CA . GLN B 1 48 ? 16.656 8.523 71.5 1 28.81 48 GLN B CA 1
ATOM 4745 C C . GLN B 1 48 ? 16.594 10.031 71.25 1 28.81 48 GLN B C 1
ATOM 4747 O O . GLN B 1 48 ? 17.625 10.695 71.125 1 28.81 48 GLN B O 1
ATOM 4752 N N . ALA B 1 49 ? 15.367 10.672 71.125 1 27.84 49 ALA B N 1
ATOM 4753 C CA . ALA B 1 49 ? 15.273 12.117 70.938 1 27.84 49 ALA B CA 1
ATOM 4754 C C . ALA B 1 49 ? 15.641 12.859 72.188 1 27.84 49 ALA B C 1
ATOM 4756 O O . ALA B 1 49 ? 15.492 14.086 72.312 1 27.84 49 ALA B O 1
ATOM 4757 N N . GLY B 1 50 ? 15.766 12.203 73.312 1 25.55 50 GLY B N 1
ATOM 4758 C CA . GLY B 1 50 ? 15.828 13.109 74.438 1 25.55 50 GLY B CA 1
ATOM 4759 C C . GLY B 1 50 ? 17.016 14.047 74.438 1 25.55 50 GLY B C 1
ATOM 4760 O O . GLY B 1 50 ? 16.859 15.266 74.562 1 25.55 50 GLY B O 1
ATOM 4761 N N . SER B 1 51 ? 18.141 13.859 75.125 1 24.89 51 SER B N 1
ATOM 4762 C CA . SER B 1 51 ? 19 14.781 75.875 1 24.89 51 SER B CA 1
ATOM 4763 C C . SER B 1 51 ? 19.922 15.547 74.938 1 24.89 51 SER B C 1
ATOM 4765 O O . SER B 1 51 ? 20.391 16.641 75.312 1 24.89 51 SER B O 1
ATOM 4767 N N . THR B 1 52 ? 20.969 14.906 74.375 1 26.92 52 THR B N 1
ATOM 4768 C CA . THR B 1 52 ? 22.172 15.648 74 1 26.92 52 THR B CA 1
ATOM 4769 C C . THR B 1 52 ? 21.812 16.766 73 1 26.92 52 THR B C 1
ATOM 4771 O O . THR B 1 52 ? 20.828 16.672 72.312 1 26.92 52 THR B O 1
ATOM 4774 N N . GLY B 1 53 ? 22.516 18.125 73.188 1 25.38 53 GLY B N 1
ATOM 4775 C CA . GLY B 1 53 ? 22.516 19.453 72.562 1 25.38 53 GLY B CA 1
ATOM 4776 C C . GLY B 1 53 ? 22.359 19.406 71.062 1 25.38 53 GLY B C 1
ATOM 4777 O O . GLY B 1 53 ? 22.891 18.516 70.438 1 25.38 53 GLY B O 1
ATOM 4778 N N . SER B 1 54 ? 21.406 20 70.625 1 25.62 54 SER B N 1
ATOM 4779 C CA . SER B 1 54 ? 20.344 19.75 69.625 1 25.62 54 SER B CA 1
ATOM 4780 C C . SER B 1 54 ? 20.812 20.016 68.188 1 25.62 54 SER B C 1
ATOM 4782 O O . SER B 1 54 ? 20 20.078 67.312 1 25.62 54 SER B O 1
ATOM 4784 N N . ASN B 1 55 ? 22.031 20.812 68.25 1 23.58 55 ASN B N 1
ATOM 4785 C CA . ASN B 1 55 ? 22.422 21.562 67.062 1 23.58 55 ASN B CA 1
ATOM 4786 C C . ASN B 1 55 ? 22.688 20.641 65.875 1 23.58 55 ASN B C 1
ATOM 4788 O O . ASN B 1 55 ? 23.109 21.094 64.812 1 23.58 55 ASN B O 1
ATOM 4792 N N . PHE B 1 56 ? 23.219 19.578 66.312 1 21.58 56 PHE B N 1
ATOM 4793 C CA . PHE B 1 56 ? 24.109 18.906 65.375 1 21.58 56 PHE B CA 1
ATOM 4794 C C . PHE B 1 56 ? 23.453 18.75 64 1 21.58 56 PHE B C 1
ATOM 4796 O O . PHE B 1 56 ? 24.078 19.047 62.969 1 21.58 56 PHE B O 1
ATOM 4803 N N . ARG B 1 57 ? 22.75 17.719 64 1 23.52 57 ARG B N 1
ATOM 4804 C CA . ARG B 1 57 ? 22.719 16.703 62.938 1 23.52 57 ARG B CA 1
ATOM 4805 C C . ARG B 1 57 ? 21.875 17.156 61.75 1 23.52 57 ARG B C 1
ATOM 4807 O O . ARG B 1 57 ? 21.281 16.344 61.062 1 23.52 57 ARG B O 1
ATOM 4814 N N . LEU B 1 58 ? 21.406 18.406 61.875 1 23.83 58 LEU B N 1
ATOM 4815 C CA . LEU B 1 58 ? 20.625 19 60.781 1 23.83 58 LEU B CA 1
ATOM 4816 C C . LEU B 1 58 ? 21.391 19.016 59.469 1 23.83 58 LEU B C 1
ATOM 4818 O O . LEU B 1 58 ? 20.812 19.172 58.406 1 23.83 58 LEU B O 1
ATOM 4822 N N . GLY B 1 59 ? 22.719 19.297 59.719 1 25.5 59 GLY B N 1
ATOM 4823 C CA . GLY B 1 59 ? 23.688 19.484 58.625 1 25.5 59 GLY B CA 1
ATOM 4824 C C . GLY B 1 59 ? 23.766 18.312 57.688 1 25.5 59 GLY B C 1
ATOM 4825 O O . GLY B 1 59 ? 24.094 18.469 56.5 1 25.5 59 GLY B O 1
ATOM 4826 N N . SER B 1 60 ? 23.922 17.219 58.406 1 28.41 60 SER B N 1
ATOM 4827 C CA . SER B 1 60 ? 24.219 16.016 57.656 1 28.41 60 SER B CA 1
ATOM 4828 C C . SER B 1 60 ? 23.109 15.688 56.688 1 28.41 60 SER B C 1
ATOM 4830 O O . SER B 1 60 ? 23.234 14.773 55.844 1 28.41 60 SER B O 1
ATOM 4832 N N . ILE B 1 61 ? 21.906 16.062 57.156 1 30.27 61 ILE B N 1
ATOM 4833 C CA . ILE B 1 61 ? 20.781 15.836 56.281 1 30.27 61 ILE B CA 1
ATOM 4834 C C . ILE B 1 61 ? 20.938 16.703 55.031 1 30.27 61 ILE B C 1
ATOM 4836 O O . ILE B 1 61 ? 20.609 16.266 53.906 1 30.27 61 ILE B O 1
ATOM 4840 N N . THR B 1 62 ? 21.469 17.984 55.281 1 27.58 62 THR B N 1
ATOM 4841 C CA . THR B 1 62 ? 21.734 18.906 54.188 1 27.58 62 THR B CA 1
ATOM 4842 C C . THR B 1 62 ? 22.891 18.406 53.312 1 27.58 62 THR B C 1
ATOM 4844 O O . THR B 1 62 ? 22.891 18.594 52.094 1 27.58 62 THR B O 1
ATOM 4847 N N . ASP B 1 63 ? 23.984 17.891 54.031 1 30.73 63 ASP B N 1
ATOM 4848 C CA . ASP B 1 63 ? 25.109 17.391 53.219 1 30.73 63 ASP B CA 1
ATOM 4849 C C . ASP B 1 63 ? 24.703 16.188 52.375 1 30.73 63 ASP B C 1
ATOM 4851 O O . ASP B 1 63 ? 25.141 16.047 51.25 1 30.73 63 ASP B O 1
ATOM 4855 N N . LEU B 1 64 ? 23.938 15.234 53.094 1 33.06 64 LEU B N 1
ATOM 4856 C CA . LEU B 1 64 ? 23.5 14.094 52.281 1 33.06 64 LEU B CA 1
ATOM 4857 C C . LEU B 1 64 ? 22.547 14.531 51.188 1 33.06 64 LEU B C 1
ATOM 4859 O O . LEU B 1 64 ? 22.609 14 50.062 1 33.06 64 LEU B O 1
ATOM 4863 N N . LEU B 1 65 ? 21.703 15.57 51.469 1 33.56 65 LEU B N 1
ATOM 4864 C CA . LEU B 1 65 ? 20.891 16.203 50.438 1 33.56 65 LEU B CA 1
ATOM 4865 C C . LEU B 1 65 ? 21.766 16.938 49.438 1 33.56 65 LEU B C 1
ATOM 4867 O O . LEU B 1 65 ? 21.5 16.906 48.25 1 33.56 65 LEU B O 1
ATOM 4871 N N . ASN B 1 66 ? 22.812 17.688 49.938 1 31.94 66 ASN B N 1
ATOM 4872 C CA . ASN B 1 66 ? 23.75 18.344 49.062 1 31.94 66 ASN B CA 1
ATOM 4873 C C . ASN B 1 66 ? 24.562 17.328 48.25 1 31.94 66 ASN B C 1
ATOM 4875 O O . ASN B 1 66 ? 24.891 17.562 47.094 1 31.94 66 ASN B O 1
ATOM 4879 N N . ASN B 1 67 ? 25.062 16.219 48.938 1 34.06 67 ASN B N 1
ATOM 4880 C CA . ASN B 1 67 ? 25.797 15.25 48.156 1 34.06 67 ASN B CA 1
ATOM 4881 C C . ASN B 1 67 ? 24.875 14.555 47.156 1 34.06 67 ASN B C 1
ATOM 4883 O O . ASN B 1 67 ? 25.312 14.227 46.031 1 34.06 67 ASN B O 1
ATOM 4887 N N . ILE B 1 68 ? 23.641 14.164 47.594 1 35.62 68 ILE B N 1
ATOM 4888 C CA . ILE B 1 68 ? 22.75 13.609 46.594 1 35.62 68 ILE B CA 1
ATOM 4889 C C . ILE B 1 68 ? 22.391 14.688 45.562 1 35.62 68 ILE B C 1
ATOM 4891 O O . ILE B 1 68 ? 22.281 14.406 44.375 1 35.62 68 ILE B O 1
ATOM 4895 N N . LEU B 1 69 ? 22.188 15.977 46.031 1 31.75 69 LEU B N 1
ATOM 4896 C CA . LEU B 1 69 ? 22 17.109 45.156 1 31.75 69 LEU B CA 1
ATOM 4897 C C . LEU B 1 69 ? 23.281 17.391 44.375 1 31.75 69 LEU B C 1
ATOM 4899 O O . LEU B 1 69 ? 23.234 17.781 43.188 1 31.75 69 LEU B O 1
ATOM 4903 N N . SER B 1 70 ? 24.547 17.391 44.969 1 34.75 70 SER B N 1
ATOM 4904 C CA . SER B 1 70 ? 25.766 17.531 44.188 1 34.75 70 SER B CA 1
ATOM 4905 C C . SER B 1 70 ? 25.938 16.359 43.219 1 34.75 70 SER B C 1
ATOM 4907 O O . SER B 1 70 ? 26.391 16.562 42.094 1 34.75 70 SER B O 1
ATOM 4909 N N . VAL B 1 71 ? 25.734 15.023 43.688 1 36.88 71 VAL B N 1
ATOM 4910 C CA . VAL B 1 71 ? 25.781 13.969 42.688 1 36.88 71 VAL B CA 1
ATOM 4911 C C . VAL B 1 71 ? 24.578 14.094 41.75 1 36.88 71 VAL B C 1
ATOM 4913 O O . VAL B 1 71 ? 24.703 13.867 40.562 1 36.88 71 VAL B O 1
ATOM 4916 N N . ALA B 1 72 ? 23.406 14.578 42.219 1 32.38 72 ALA B N 1
ATOM 4917 C CA . ALA B 1 72 ? 22.297 14.945 41.344 1 32.38 72 ALA B CA 1
ATOM 4918 C C . ALA B 1 72 ? 22.688 16.109 40.438 1 32.38 72 ALA B C 1
ATOM 4920 O O . ALA B 1 72 ? 22.344 16.141 39.25 1 32.38 72 ALA B O 1
ATOM 4921 N N . ASN B 1 73 ? 23.281 17.203 40.906 1 31.38 73 ASN B N 1
ATOM 4922 C CA . ASN B 1 73 ? 23.797 18.266 40.062 1 31.38 73 ASN B CA 1
ATOM 4923 C C . ASN B 1 73 ? 24.922 17.766 39.156 1 31.38 73 ASN B C 1
ATOM 4925 O O . ASN B 1 73 ? 25.062 18.203 38 1 31.38 73 ASN B O 1
ATOM 4929 N N . GLN B 1 74 ? 25.953 16.953 39.656 1 33.84 74 GLN B N 1
ATOM 4930 C CA . GLN B 1 74 ? 26.891 16.328 38.719 1 33.84 74 GLN B CA 1
ATOM 4931 C C . GLN B 1 74 ? 26.203 15.305 37.844 1 33.84 74 GLN B C 1
ATOM 4933 O O . GLN B 1 74 ? 26.547 15.164 36.656 1 33.84 74 GLN B O 1
ATOM 4938 N N . ILE B 1 75 ? 25.172 14.492 38.281 1 32.75 75 ILE B N 1
ATOM 4939 C CA . ILE B 1 75 ? 24.422 13.664 37.344 1 32.75 75 ILE B CA 1
ATOM 4940 C C . ILE B 1 75 ? 23.516 14.539 36.5 1 32.75 75 ILE B C 1
ATOM 4942 O O . ILE B 1 75 ? 23.375 14.32 35.281 1 32.75 75 ILE B O 1
ATOM 4946 N N . ILE B 1 76 ? 22.859 15.586 36.938 1 29.98 76 ILE B N 1
ATOM 4947 C CA . ILE B 1 76 ? 22.156 16.578 36.125 1 29.98 76 ILE B CA 1
ATOM 4948 C C . ILE B 1 76 ? 23.141 17.266 35.188 1 29.98 76 ILE B C 1
ATOM 4950 O O . ILE B 1 76 ? 22.844 17.469 34 1 29.98 76 ILE B O 1
ATOM 4954 N N . TYR B 1 77 ? 24.312 17.938 35.562 1 29.36 77 TYR B N 1
ATOM 4955 C CA . TYR B 1 77 ? 25.281 18.453 34.625 1 29.36 77 TYR B CA 1
ATOM 4956 C C . TYR B 1 77 ? 25.828 17.344 33.719 1 29.36 77 TYR B C 1
ATOM 4958 O O . TYR B 1 77 ? 25.984 17.531 32.5 1 29.36 77 TYR B O 1
ATOM 4966 N N . ASN B 1 78 ? 26.375 16.094 34.188 1 28.14 78 ASN B N 1
ATOM 4967 C CA . ASN B 1 78 ? 26.672 14.953 33.344 1 28.14 78 ASN B CA 1
ATOM 4968 C C . ASN B 1 78 ? 25.406 14.359 32.719 1 28.14 78 ASN B C 1
ATOM 4970 O O . ASN B 1 78 ? 25.453 13.742 31.656 1 28.14 78 ASN B O 1
ATOM 4974 N N . SER B 1 79 ? 24.234 14.328 33.281 1 30.7 79 SER B N 1
ATOM 4975 C CA . SER B 1 79 ? 22.922 13.914 32.781 1 30.7 79 SER B CA 1
ATOM 4976 C C . SER B 1 79 ? 22.297 14.992 31.922 1 30.7 79 SER B C 1
ATOM 4978 O O . SER B 1 79 ? 21.438 14.703 31.078 1 30.7 79 SER B O 1
ATOM 4980 N N . ALA B 1 80 ? 22.234 16.281 32.188 1 30.61 80 ALA B N 1
ATOM 4981 C CA . ALA B 1 80 ? 21.641 17.312 31.359 1 30.61 80 ALA B CA 1
ATOM 4982 C C . ALA B 1 80 ? 22.453 17.531 30.094 1 30.61 80 ALA B C 1
ATOM 4984 O O . ALA B 1 80 ? 21.938 18.047 29.094 1 30.61 80 ALA B O 1
ATOM 4985 N N . VAL B 1 81 ? 23.812 17.734 30.031 1 30.22 81 VAL B N 1
ATOM 4986 C CA . VAL B 1 81 ? 24.656 17.859 28.828 1 30.22 81 VAL B CA 1
ATOM 4987 C C . VAL B 1 81 ? 25.203 16.484 28.453 1 30.22 81 VAL B C 1
ATOM 4989 O O . VAL B 1 81 ? 25.172 16.109 27.281 1 30.22 81 VAL B O 1
ATOM 4992 N N . ALA B 1 82 ? 26.016 15.609 29.219 1 29.53 82 ALA B N 1
ATOM 4993 C CA . ALA B 1 82 ? 26.547 14.289 28.906 1 29.53 82 ALA B CA 1
ATOM 4994 C C . ALA B 1 82 ? 25.469 13.219 29.031 1 29.53 82 ALA B C 1
ATOM 4996 O O . ALA B 1 82 ? 25.547 12.164 28.391 1 29.53 82 ALA B O 1
ATOM 4997 N N . LEU B 1 83 ? 24.406 13.227 29.859 1 29.92 83 LEU B N 1
ATOM 4998 C CA . LEU B 1 83 ? 23.328 12.273 30.078 1 29.92 83 LEU B CA 1
ATOM 4999 C C . LEU B 1 83 ? 22.281 12.383 28.984 1 29.92 83 LEU B C 1
ATOM 5001 O O . LEU B 1 83 ? 21.672 11.383 28.594 1 29.92 83 LEU B O 1
ATOM 5005 N N . PRO B 1 84 ? 21.859 13.492 28.594 1 31.25 84 PRO B N 1
ATOM 5006 C CA . PRO B 1 84 ? 20.969 13.43 27.422 1 31.25 84 PRO B CA 1
ATOM 5007 C C . PRO B 1 84 ? 21.578 12.648 26.266 1 31.25 84 PRO B C 1
ATOM 5009 O O . PRO B 1 84 ? 20.875 11.945 25.547 1 31.25 84 PRO B O 1
ATOM 5012 N N . LEU B 1 85 ? 22.734 12.828 25.938 1 34.19 85 LEU B N 1
ATOM 5013 C CA . LEU B 1 85 ? 23.391 11.93 25 1 34.19 85 LEU B CA 1
ATOM 5014 C C . LEU B 1 85 ? 23.375 10.492 25.516 1 34.19 85 LEU B C 1
ATOM 5016 O O . LEU B 1 85 ? 23.219 9.547 24.75 1 34.19 85 LEU B O 1
ATOM 5020 N N . GLN B 1 86 ? 23.562 10.242 26.859 1 34.44 86 GLN B N 1
ATOM 5021 C CA . GLN B 1 86 ? 23.469 8.922 27.469 1 34.44 86 GLN B CA 1
ATOM 5022 C C . GLN B 1 86 ? 22.016 8.484 27.609 1 34.44 86 GLN B C 1
ATOM 5024 O O . GLN B 1 86 ? 21.703 7.301 27.484 1 34.44 86 GLN B O 1
ATOM 5029 N N . LEU B 1 87 ? 21.078 9.375 27.891 1 35.22 87 LEU B N 1
ATOM 5030 C CA . LEU B 1 87 ? 19.672 9.039 27.938 1 35.22 87 LEU B CA 1
ATOM 5031 C C . LEU B 1 87 ? 19.156 8.656 26.547 1 35.22 87 LEU B C 1
ATOM 5033 O O . LEU B 1 87 ? 18.359 7.723 26.406 1 35.22 87 LEU B O 1
ATOM 5037 N N . ASP B 1 88 ? 19.516 9.523 25.656 1 39 88 ASP B N 1
ATOM 5038 C CA . ASP B 1 88 ? 19.172 9.086 24.312 1 39 88 ASP B CA 1
ATOM 5039 C C . ASP B 1 88 ? 19.688 7.676 24.031 1 39 88 ASP B C 1
ATOM 5041 O O . ASP B 1 88 ? 18.969 6.855 23.453 1 39 88 ASP B O 1
ATOM 5045 N N . THR B 1 89 ? 20.891 7.461 24.484 1 42.31 89 THR B N 1
ATOM 5046 C CA . THR B 1 89 ? 21.422 6.109 24.344 1 42.31 89 THR B CA 1
ATOM 5047 C C . THR B 1 89 ? 20.703 5.133 25.266 1 42.31 89 THR B C 1
ATOM 5049 O O . THR B 1 89 ? 20.453 3.984 24.891 1 42.31 89 THR B O 1
ATOM 5052 N N . LEU B 1 90 ? 20.359 5.617 26.453 1 39.69 90 LEU B N 1
ATOM 5053 C CA . LEU B 1 90 ? 19.641 4.742 27.375 1 39.69 90 LEU B CA 1
ATOM 5054 C C . LEU B 1 90 ? 18.219 4.484 26.859 1 39.69 90 LEU B C 1
ATOM 5056 O O . LEU B 1 90 ? 17.734 3.354 26.906 1 39.69 90 LEU B O 1
ATOM 5060 N N . GLU B 1 91 ? 17.578 5.594 26.453 1 42.16 91 GLU B N 1
ATOM 5061 C CA . GLU B 1 91 ? 16.25 5.391 25.891 1 42.16 91 GLU B CA 1
ATOM 5062 C C . GLU B 1 91 ? 16.297 4.453 24.688 1 42.16 91 GLU B C 1
ATOM 5064 O O . GLU B 1 91 ? 15.477 3.541 24.578 1 42.16 91 GLU B O 1
ATOM 5069 N N . SER B 1 92 ? 17.297 4.703 23.953 1 49.75 92 SER B N 1
ATOM 5070 C CA . SER B 1 92 ? 17.438 3.807 22.812 1 49.75 92 SER B CA 1
ATOM 5071 C C . SER B 1 92 ? 17.734 2.381 23.266 1 49.75 92 SER B C 1
ATOM 5073 O O . SER B 1 92 ? 17.203 1.421 22.703 1 49.75 92 SER B O 1
ATOM 5075 N N . THR B 1 93 ? 18.656 2.309 24.234 1 45.53 93 THR B N 1
ATOM 5076 C CA . THR B 1 93 ? 18.984 0.99 24.766 1 45.53 93 THR B CA 1
ATOM 5077 C C . THR B 1 93 ? 17.781 0.346 25.422 1 45.53 93 THR B C 1
ATOM 5079 O O . THR B 1 93 ? 17.531 -0.854 25.266 1 45.53 93 THR B O 1
ATOM 5082 N N . LEU B 1 94 ? 17.062 1.175 26.141 1 43.28 94 LEU B N 1
ATOM 5083 C CA . LEU B 1 94 ? 15.875 0.654 26.797 1 43.28 94 LEU B CA 1
ATOM 5084 C C . LEU B 1 94 ? 14.82 0.259 25.766 1 43.28 94 LEU B C 1
ATOM 5086 O O . LEU B 1 94 ? 14.219 -0.813 25.875 1 43.28 94 LEU B O 1
ATOM 5090 N N . LEU B 1 95 ? 14.727 1.142 24.891 1 46.66 95 LEU B N 1
ATOM 5091 C CA . LEU B 1 95 ? 13.734 0.83 23.859 1 46.66 95 LEU B CA 1
ATOM 5092 C C . LEU B 1 95 ? 14.172 -0.374 23.031 1 46.66 95 LEU B C 1
ATOM 5094 O O . LEU B 1 95 ? 13.344 -1.227 22.688 1 46.66 95 LEU B O 1
ATOM 5098 N N . THR B 1 96 ? 15.508 -0.438 22.828 1 49.03 96 THR B N 1
ATOM 5099 C CA . THR B 1 96 ? 16.031 -1.596 22.125 1 49.03 96 THR B CA 1
ATOM 5100 C C . THR B 1 96 ? 15.938 -2.852 22.984 1 49.03 96 THR B C 1
ATOM 5102 O O . THR B 1 96 ? 15.641 -3.936 22.484 1 49.03 96 THR B O 1
ATOM 5105 N N . ALA B 1 97 ? 16.25 -2.664 24.172 1 43.75 97 ALA B N 1
ATOM 5106 C CA . ALA B 1 97 ? 16.125 -3.793 25.094 1 43.75 97 ALA B CA 1
ATOM 5107 C C . ALA B 1 97 ? 14.68 -4.277 25.188 1 43.75 97 ALA B C 1
ATOM 5109 O O . ALA B 1 97 ? 14.422 -5.484 25.188 1 43.75 97 ALA B O 1
ATOM 5110 N N . ILE B 1 98 ? 13.844 -3.426 25.172 1 43.47 98 ILE B N 1
ATOM 5111 C CA . ILE B 1 98 ? 12.422 -3.771 25.219 1 43.47 98 ILE B CA 1
ATOM 5112 C C . ILE B 1 98 ? 12.031 -4.48 23.922 1 43.47 98 ILE B C 1
ATOM 5114 O O . ILE B 1 98 ? 11.328 -5.488 23.938 1 43.47 98 ILE B O 1
ATOM 5118 N N . LYS B 1 99 ? 12.648 -3.973 22.922 1 46.62 99 LYS B N 1
ATOM 5119 C CA . LYS B 1 99 ? 12.414 -4.633 21.641 1 46.62 99 LYS B CA 1
ATOM 5120 C C . LYS B 1 99 ? 12.977 -6.051 21.641 1 46.62 99 LYS B C 1
ATOM 5122 O O . LYS B 1 99 ? 12.328 -6.98 21.156 1 46.62 99 LYS B O 1
ATOM 5127 N N . SER B 1 100 ? 14.242 -6.145 22.047 1 43.94 100 SER B N 1
ATOM 5128 C CA . SER B 1 100 ? 14.906 -7.445 22.094 1 43.94 100 SER B CA 1
ATOM 5129 C C . SER B 1 100 ? 14.195 -8.391 23.062 1 43.94 100 SER B C 1
ATOM 5131 O O . SER B 1 100 ? 14.156 -9.602 22.844 1 43.94 100 SER B O 1
ATOM 5133 N N . LEU B 1 101 ? 13.844 -7.871 24.141 1 37.84 101 LEU B N 1
ATOM 5134 C CA . LEU B 1 101 ? 13.102 -8.688 25.094 1 37.84 101 LEU B CA 1
ATOM 5135 C C . LEU B 1 101 ? 11.797 -9.18 24.484 1 37.84 101 LEU B C 1
ATOM 5137 O O . LEU B 1 101 ? 11.344 -10.289 24.781 1 37.84 101 LEU B O 1
ATOM 5141 N N . GLN B 1 102 ? 11.336 -8.344 23.688 1 40.84 102 GLN B N 1
ATOM 5142 C CA . GLN B 1 102 ? 10.078 -8.719 23.047 1 40.84 102 GLN B CA 1
ATOM 5143 C C . GLN B 1 102 ? 10.305 -9.789 21.984 1 40.84 102 GLN B C 1
ATOM 5145 O O . GLN B 1 102 ? 9.438 -10.625 21.734 1 40.84 102 GLN B O 1
ATOM 5150 N N . THR B 1 103 ? 11.531 -9.711 21.344 1 36.12 103 THR B N 1
ATOM 5151 C CA . THR B 1 103 ? 11.828 -10.711 20.328 1 36.12 103 THR B CA 1
ATOM 5152 C C . THR B 1 103 ? 12.469 -11.953 20.953 1 36.12 103 THR B C 1
ATOM 5154 O O . THR B 1 103 ? 12.719 -12.938 20.266 1 36.12 103 THR B O 1
ATOM 5157 N N . SER B 1 104 ? 13.148 -11.938 22.062 1 31.92 104 SER B N 1
ATOM 5158 C CA . SER B 1 104 ? 13.789 -13.125 22.625 1 31.92 104 SER B CA 1
ATOM 5159 C C . SER B 1 104 ? 12.758 -14.203 22.938 1 31.92 104 SER B C 1
ATOM 5161 O O . SER B 1 104 ? 11.625 -13.906 23.328 1 31.92 104 SER B O 1
ATOM 5163 N N . ASP B 1 105 ? 13.078 -15.523 22.469 1 33.41 105 ASP B N 1
ATOM 5164 C CA . ASP B 1 105 ? 12.406 -16.812 22.562 1 33.41 105 ASP B CA 1
ATOM 5165 C C . ASP B 1 105 ? 11.742 -16.984 23.922 1 33.41 105 ASP B C 1
ATOM 5167 O O . ASP B 1 105 ? 10.695 -17.625 24.047 1 33.41 105 ASP B O 1
ATOM 5171 N N . LYS B 1 106 ? 12.602 -17 25.156 1 30.31 106 LYS B N 1
ATOM 5172 C CA . LYS B 1 106 ? 12.266 -17.531 26.469 1 30.31 106 LYS B CA 1
ATOM 5173 C C . LYS B 1 106 ? 11.242 -16.656 27.172 1 30.31 106 LYS B C 1
ATOM 5175 O O . LYS B 1 106 ? 10.828 -16.953 28.297 1 30.31 106 LYS B O 1
ATOM 5180 N N . LEU B 1 107 ? 11.375 -15.391 27.219 1 29.59 107 LEU B N 1
ATOM 5181 C CA . LEU B 1 107 ? 10.281 -14.742 27.922 1 29.59 107 LEU B CA 1
ATOM 5182 C C . LEU B 1 107 ? 8.953 -15 27.219 1 29.59 107 LEU B C 1
ATOM 5184 O O . LEU B 1 107 ? 8.672 -14.406 26.188 1 29.59 107 LEU B O 1
ATOM 5188 N N . GLU B 1 108 ? 8.492 -16.234 27.219 1 28.69 108 GLU B N 1
ATOM 5189 C CA . GLU B 1 108 ? 7.309 -17.016 26.875 1 28.69 108 GLU B CA 1
ATOM 5190 C C . GLU B 1 108 ? 6.035 -16.188 27.016 1 28.69 108 GLU B C 1
ATOM 5192 O O . GLU B 1 108 ? 5.215 -16.156 26.094 1 28.69 108 GLU B O 1
ATOM 5197 N N . GLN B 1 109 ? 5.324 -16.359 28.312 1 28.48 109 GLN B N 1
ATOM 5198 C CA . GLN B 1 109 ? 3.967 -16.438 28.844 1 28.48 109 GLN B CA 1
ATOM 5199 C C . GLN B 1 109 ? 3.312 -15.055 28.859 1 28.48 109 GLN B C 1
ATOM 5201 O O . GLN B 1 109 ? 2.086 -14.945 28.812 1 28.48 109 GLN B O 1
ATOM 5206 N N . ASN B 1 110 ? 3.891 -14.164 29.672 1 27.66 110 ASN B N 1
ATOM 5207 C CA . ASN B 1 110 ? 3.146 -12.945 29.984 1 27.66 110 ASN B CA 1
ATOM 5208 C C . ASN B 1 110 ? 3.018 -12.039 28.766 1 27.66 110 ASN B C 1
ATOM 5210 O O . ASN B 1 110 ? 3.908 -11.227 28.5 1 27.66 110 ASN B O 1
ATOM 5214 N N . CYS B 1 111 ? 2.518 -12.523 27.703 1 31.47 111 CYS B N 1
ATOM 5215 C CA . CYS B 1 111 ? 2.4 -12.281 26.266 1 31.47 111 CYS B CA 1
ATOM 5216 C C . CYS B 1 111 ? 1.841 -10.891 26 1 31.47 111 CYS B C 1
ATOM 5218 O O . CYS B 1 111 ? 1.616 -10.516 24.844 1 31.47 111 CYS B O 1
ATOM 5220 N N . SER B 1 112 ? 0.917 -10.445 26.75 1 31.36 112 SER B N 1
ATOM 5221 C CA . SER B 1 112 ? -0.179 -9.672 26.172 1 31.36 112 SER B CA 1
ATOM 5222 C C . SER B 1 112 ? 0.318 -8.352 25.609 1 31.36 112 SER B C 1
ATOM 5224 O O . SER B 1 112 ? -0.479 -7.512 25.188 1 31.36 112 SER B O 1
ATOM 5226 N N . TRP B 1 113 ? 1.328 -7.711 26.344 1 32.69 113 TRP B N 1
ATOM 5227 C CA . TRP B 1 113 ? 1.363 -6.312 25.922 1 32.69 113 TRP B CA 1
ATOM 5228 C C . TRP B 1 113 ? 1.745 -6.199 24.438 1 32.69 113 TRP B C 1
ATOM 5230 O O . TRP B 1 113 ? 2.682 -6.859 23.984 1 32.69 113 TRP B O 1
ATOM 5240 N N . GLY B 1 114 ? 0.839 -6.137 23.594 1 41.91 114 GLY B N 1
ATOM 5241 C CA . GLY B 1 114 ? 1.058 -5.684 22.234 1 41.91 114 GLY B CA 1
ATOM 5242 C C . GLY B 1 114 ? 2.418 -5.043 22.031 1 41.91 114 GLY B C 1
ATOM 5243 O O . GLY B 1 114 ? 2.807 -4.145 22.781 1 41.91 114 GLY B O 1
ATOM 5244 N N . ALA B 1 115 ? 3.445 -5.77 21.641 1 48.81 115 ALA B N 1
ATOM 5245 C CA . ALA B 1 115 ? 4.828 -5.371 21.391 1 48.81 115 ALA B CA 1
ATOM 5246 C C . ALA B 1 115 ? 4.914 -3.902 21 1 48.81 115 ALA B C 1
ATOM 5248 O O . ALA B 1 115 ? 4.172 -3.447 20.125 1 48.81 115 ALA B O 1
ATOM 5249 N N . ALA B 1 116 ? 5.371 -3.113 21.859 1 60.78 116 ALA B N 1
ATOM 5250 C CA . ALA B 1 116 ? 5.68 -1.707 21.609 1 60.78 116 ALA B CA 1
ATOM 5251 C C . ALA B 1 116 ? 6.309 -1.519 20.219 1 60.78 116 ALA B C 1
ATOM 5253 O O . ALA B 1 116 ? 7.16 -2.309 19.812 1 60.78 116 ALA B O 1
ATOM 5254 N N . LEU B 1 117 ? 5.586 -0.821 19.391 1 82.44 117 LEU B N 1
ATOM 5255 C CA . LEU B 1 117 ? 6.199 -0.361 18.141 1 82.44 117 LEU B CA 1
ATOM 5256 C C . LEU B 1 117 ? 7.363 0.583 18.438 1 82.44 117 LEU B C 1
ATOM 5258 O O . LEU B 1 117 ? 7.191 1.602 19.109 1 82.44 117 LEU B O 1
ATOM 5262 N N . ILE B 1 118 ? 8.594 0.163 18.078 1 85.81 118 ILE B N 1
ATOM 5263 C CA . ILE B 1 118 ? 9.758 1.021 18.281 1 85.81 118 ILE B CA 1
ATOM 5264 C C . ILE B 1 118 ? 10.578 1.096 17 1 85.81 118 ILE B C 1
ATOM 5266 O O . ILE B 1 118 ? 10.906 0.066 16.406 1 85.81 118 ILE B O 1
ATOM 5270 N N . ASN B 1 119 ? 10.828 2.318 16.656 1 92.38 119 ASN B N 1
ATOM 5271 C CA . ASN B 1 119 ? 11.719 2.508 15.516 1 92.38 119 ASN B CA 1
ATOM 5272 C C . ASN B 1 119 ? 13.086 1.862 15.758 1 92.38 119 ASN B C 1
ATOM 5274 O O . ASN B 1 119 ? 13.484 1.662 16.906 1 92.38 119 ASN B O 1
ATOM 5278 N N . ASP B 1 120 ? 13.734 1.53 14.68 1 91.44 120 ASP B N 1
ATOM 5279 C CA . ASP B 1 120 ? 15.102 1.036 14.805 1 91.44 120 ASP B CA 1
ATOM 5280 C C . ASP B 1 120 ? 15.977 2.025 15.578 1 91.44 120 ASP B C 1
ATOM 5282 O O . ASP B 1 120 ? 15.82 3.24 15.438 1 91.44 120 ASP B O 1
ATOM 5286 N N . ASN B 1 121 ? 16.953 1.58 16.234 1 86.56 121 ASN B N 1
ATOM 5287 C CA . ASN B 1 121 ? 17.828 2.381 17.078 1 86.56 121 ASN B CA 1
ATOM 5288 C C . ASN B 1 121 ? 18.531 3.477 16.281 1 86.56 121 ASN B C 1
ATOM 5290 O O . ASN B 1 121 ? 18.812 4.547 16.828 1 86.56 121 ASN B O 1
ATOM 5294 N N . ARG B 1 122 ? 18.703 3.211 15.133 1 91.44 122 ARG B N 1
ATOM 5295 C CA . ARG B 1 122 ? 19.406 4.152 14.266 1 91.44 122 ARG B CA 1
ATOM 5296 C C . ARG B 1 122 ? 18.609 5.445 14.102 1 91.44 122 ARG B C 1
ATOM 5298 O O . ARG B 1 122 ? 19.188 6.488 13.766 1 91.44 122 ARG B O 1
ATOM 5305 N N . TYR B 1 123 ? 17.375 5.395 14.406 1 94.31 123 TYR B N 1
ATOM 5306 C CA . TYR B 1 123 ? 16.547 6.543 14.039 1 94.31 123 TYR B CA 1
ATOM 5307 C C . TYR B 1 123 ? 15.938 7.195 15.273 1 94.31 123 TYR B C 1
ATOM 5309 O O . TYR B 1 123 ? 15.492 8.344 15.219 1 94.31 123 TYR B O 1
ATOM 5317 N N . ILE B 1 124 ? 15.867 6.602 16.359 1 89.56 124 ILE B N 1
ATOM 5318 C CA . ILE B 1 124 ? 15.125 7.012 17.547 1 89.56 124 ILE B CA 1
ATOM 5319 C C . ILE B 1 124 ? 15.562 8.406 17.984 1 89.56 124 ILE B C 1
ATOM 5321 O O . ILE B 1 124 ? 14.734 9.289 18.203 1 89.56 124 ILE B O 1
ATOM 5325 N N . ASN B 1 125 ? 16.828 8.688 17.969 1 89.62 125 ASN B N 1
ATOM 5326 C CA . ASN B 1 125 ? 17.344 9.953 18.469 1 89.62 125 ASN B CA 1
ATOM 5327 C C . ASN B 1 125 ? 17.438 11.008 17.375 1 89.62 125 ASN B C 1
ATOM 5329 O O . ASN B 1 125 ? 17.812 12.148 17.625 1 89.62 125 ASN B O 1
ATOM 5333 N N . GLY B 1 126 ? 17.078 10.594 16.234 1 95.44 126 GLY B N 1
ATOM 5334 C CA . GLY B 1 126 ? 17.125 11.531 15.117 1 95.44 126 GLY B CA 1
ATOM 5335 C C . GLY B 1 126 ? 15.766 12.078 14.734 1 95.44 126 GLY B C 1
ATOM 5336 O O . GLY B 1 126 ? 15.617 12.703 13.68 1 95.44 126 GLY B O 1
ATOM 5337 N N . ILE B 1 127 ? 14.844 11.891 15.578 1 95.94 127 ILE B N 1
ATOM 5338 C CA . ILE B 1 127 ? 13.477 12.289 15.258 1 95.94 127 ILE B CA 1
ATOM 5339 C C . ILE B 1 127 ? 13.109 13.547 16.031 1 95.94 127 ILE B C 1
ATOM 5341 O O . ILE B 1 127 ? 13.461 13.688 17.203 1 95.94 127 ILE B O 1
ATOM 5345 N N . ASN B 1 128 ? 12.492 14.508 15.352 1 95.31 128 ASN B N 1
ATOM 5346 C CA . ASN B 1 128 ? 11.938 15.727 15.945 1 95.31 128 ASN B CA 1
ATOM 5347 C C . ASN B 1 128 ? 13.039 16.625 16.484 1 95.31 128 ASN B C 1
ATOM 5349 O O . ASN B 1 128 ? 12.984 17.062 17.641 1 95.31 128 ASN B O 1
ATOM 5353 N N . GLN B 1 129 ? 13.977 16.875 15.562 1 94.69 129 GLN B N 1
ATOM 5354 C CA . GLN B 1 129 ? 15.117 17.734 15.867 1 94.69 129 GLN B CA 1
ATOM 5355 C C . GLN B 1 129 ? 15.398 18.703 14.719 1 94.69 129 GLN B C 1
ATOM 5357 O O . GLN B 1 129 ? 14.867 18.547 13.625 1 94.69 129 GLN B O 1
ATOM 5362 N N . PHE B 1 130 ? 16.156 19.734 15.172 1 96.38 130 PHE B N 1
ATOM 5363 C CA . PHE B 1 130 ? 16.828 20.484 14.117 1 96.38 130 PHE B CA 1
ATOM 5364 C C . PHE B 1 130 ? 18.094 19.766 13.672 1 96.38 130 PHE B C 1
ATOM 5366 O O . PHE B 1 130 ? 18.812 19.203 14.492 1 96.38 130 PHE B O 1
ATOM 5373 N N . TYR B 1 131 ? 18.438 19.812 12.453 1 96.94 131 TYR B N 1
ATOM 5374 C CA . TYR B 1 131 ? 19.438 18.859 11.969 1 96.94 131 TYR B CA 1
ATOM 5375 C C . TYR B 1 131 ? 20.703 19.578 11.539 1 96.94 131 TYR B C 1
ATOM 5377 O O . TYR B 1 131 ? 21.781 18.984 11.484 1 96.94 131 TYR B O 1
ATOM 5385 N N . PHE B 1 132 ? 20.578 20.812 11.219 1 96.94 132 PHE B N 1
ATOM 5386 C CA . PHE B 1 132 ? 21.719 21.547 10.68 1 96.94 132 PHE B CA 1
ATOM 5387 C C . PHE B 1 132 ? 21.922 22.875 11.422 1 96.94 132 PHE B C 1
ATOM 5389 O O . PHE B 1 132 ? 20.969 23.422 11.984 1 96.94 132 PHE B O 1
ATOM 5396 N N . SER B 1 133 ? 23.156 23.375 11.383 1 94.5 133 SER B N 1
ATOM 5397 C CA . SER B 1 133 ? 23.422 24.734 11.82 1 94.5 133 SER B CA 1
ATOM 5398 C C . SER B 1 133 ? 23 25.75 10.758 1 94.5 133 SER B C 1
ATOM 5400 O O . SER B 1 133 ? 22.734 25.375 9.609 1 94.5 133 SER B O 1
ATOM 5402 N N . ILE B 1 134 ? 22.953 26.969 11.188 1 93.75 134 ILE B N 1
ATOM 5403 C CA . ILE B 1 134 ? 22.578 28.031 10.258 1 93.75 134 ILE B CA 1
ATOM 5404 C C . ILE B 1 134 ? 23.578 28.094 9.109 1 93.75 134 ILE B C 1
ATOM 5406 O O . ILE B 1 134 ? 23.203 28.266 7.953 1 93.75 134 ILE B O 1
ATOM 5410 N N . ALA B 1 135 ? 24.828 27.906 9.445 1 92.5 135 ALA B N 1
ATOM 5411 C CA . ALA B 1 135 ? 25.875 27.938 8.438 1 92.5 135 ALA B CA 1
ATOM 5412 C C . ALA B 1 135 ? 25.734 26.797 7.445 1 92.5 135 ALA B C 1
ATOM 5414 O O . ALA B 1 135 ? 25.891 26.984 6.238 1 92.5 135 ALA B O 1
ATOM 5415 N N . GLU B 1 136 ? 25.438 25.656 7.918 1 93.56 136 GLU B N 1
ATOM 5416 C CA . GLU B 1 136 ? 25.234 24.484 7.066 1 93.56 136 GLU B CA 1
ATOM 5417 C C . GLU B 1 136 ? 23.984 24.625 6.203 1 93.56 136 GLU B C 1
ATOM 5419 O O . GLU B 1 136 ? 23.953 24.156 5.062 1 93.56 136 GLU B O 1
ATOM 5424 N N . GLY B 1 137 ? 23 25.266 6.785 1 94.31 137 GLY B N 1
ATOM 5425 C CA . GLY B 1 137 ? 21.719 25.422 6.129 1 94.31 137 GLY B CA 1
ATOM 5426 C C . GLY B 1 137 ? 21.797 26.156 4.809 1 94.31 137 GLY B C 1
ATOM 5427 O O . GLY B 1 137 ? 20.953 25.984 3.934 1 94.31 137 GLY B O 1
ATOM 5428 N N . ARG B 1 138 ? 22.875 26.859 4.613 1 92.44 138 ARG B N 1
ATOM 5429 C CA . ARG B 1 138 ? 23.031 27.656 3.406 1 92.44 138 ARG B CA 1
ATOM 5430 C C . ARG B 1 138 ? 23.547 26.812 2.248 1 92.44 138 ARG B C 1
ATOM 5432 O O . ARG B 1 138 ? 23.484 27.234 1.09 1 92.44 138 ARG B O 1
ATOM 5439 N N . ASN B 1 139 ? 23.984 25.594 2.572 1 94.88 139 ASN B N 1
ATOM 5440 C CA . ASN B 1 139 ? 24.625 24.75 1.562 1 94.88 139 ASN B CA 1
ATOM 5441 C C . ASN B 1 139 ? 24.031 23.359 1.528 1 94.88 139 ASN B C 1
ATOM 5443 O O . ASN B 1 139 ? 24.766 22.359 1.485 1 94.88 139 ASN B O 1
ATOM 5447 N N . LEU B 1 140 ? 22.75 23.359 1.569 1 97.44 140 LEU B N 1
ATOM 5448 C CA . LEU B 1 140 ? 22.078 22.047 1.538 1 97.44 140 LEU B CA 1
ATOM 5449 C C . LEU B 1 140 ? 21.578 21.734 0.134 1 97.44 140 LEU B C 1
ATOM 5451 O O . LEU B 1 140 ? 21.297 22.641 -0.654 1 97.44 140 LEU B O 1
ATOM 5455 N N . THR B 1 141 ? 21.5 20.438 -0.164 1 97.81 141 THR B N 1
ATOM 5456 C CA . THR B 1 141 ? 20.984 19.984 -1.448 1 97.81 141 THR B CA 1
ATOM 5457 C C . THR B 1 141 ? 20.125 18.734 -1.271 1 97.81 141 THR B C 1
ATOM 5459 O O . THR B 1 141 ? 20.297 17.984 -0.3 1 97.81 141 THR B O 1
ATOM 5462 N N . LEU B 1 142 ? 19.219 18.562 -2.195 1 98 142 LEU B N 1
ATOM 5463 C CA . LEU B 1 142 ? 18.375 17.375 -2.211 1 98 142 LEU B CA 1
ATOM 5464 C C . LEU B 1 142 ? 19.062 16.219 -2.926 1 98 142 LEU B C 1
ATOM 5466 O O . LEU B 1 142 ? 19.562 16.391 -4.043 1 98 142 LEU B O 1
ATOM 5470 N N . GLY B 1 143 ? 19.094 15.078 -2.26 1 96.69 143 GLY B N 1
ATOM 5471 C CA . GLY B 1 143 ? 19.547 13.859 -2.922 1 96.69 143 GLY B CA 1
ATOM 5472 C C . GLY B 1 143 ? 18.516 13.266 -3.855 1 96.69 143 GLY B C 1
ATOM 5473 O O . GLY B 1 143 ? 17.422 13.82 -4.008 1 96.69 143 GLY B O 1
ATOM 5474 N N . PRO B 1 144 ? 18.875 12.172 -4.5 1 94.19 144 PRO B N 1
ATOM 5475 C CA . PRO B 1 144 ? 17.922 11.508 -5.395 1 94.19 144 PRO B CA 1
ATOM 5476 C C . PRO B 1 144 ? 16.734 10.906 -4.645 1 94.19 144 PRO B C 1
ATOM 5478 O O . PRO B 1 144 ? 16.797 10.742 -3.422 1 94.19 144 PRO B O 1
ATOM 5481 N N . LEU B 1 145 ? 15.719 10.664 -5.379 1 95.81 145 LEU B N 1
ATOM 5482 C CA . LEU B 1 145 ? 14.609 9.914 -4.809 1 95.81 145 LEU B CA 1
ATOM 5483 C C . LEU B 1 145 ? 15.031 8.484 -4.484 1 95.81 145 LEU B C 1
ATOM 5485 O O . LEU B 1 145 ? 15.734 7.844 -5.273 1 95.81 145 LEU B O 1
ATOM 5489 N N . LEU B 1 146 ? 14.609 8.039 -3.365 1 95.19 146 LEU B N 1
ATOM 5490 C CA . LEU B 1 146 ? 14.906 6.68 -2.928 1 95.19 146 LEU B CA 1
ATOM 5491 C C . LEU B 1 146 ? 13.672 5.797 -3.025 1 95.19 146 LEU B C 1
ATOM 5493 O O . LEU B 1 146 ? 12.602 6.152 -2.518 1 95.19 146 LEU B O 1
ATOM 5497 N N . ASN B 1 147 ? 13.828 4.633 -3.631 1 93.44 147 ASN B N 1
ATOM 5498 C CA . ASN B 1 147 ? 12.688 3.754 -3.844 1 93.44 147 ASN B CA 1
ATOM 5499 C C . ASN B 1 147 ? 12.461 2.822 -2.656 1 93.44 147 ASN B C 1
ATOM 5501 O O . ASN B 1 147 ? 13.383 2.117 -2.234 1 93.44 147 ASN B O 1
ATOM 5505 N N . ILE B 1 148 ? 11.312 2.826 -2.141 1 92.88 148 ILE B N 1
ATOM 5506 C CA . ILE B 1 148 ? 10.859 1.944 -1.071 1 92.88 148 ILE B CA 1
ATOM 5507 C C . ILE B 1 148 ? 9.461 1.413 -1.396 1 92.88 148 ILE B C 1
ATOM 5509 O O . ILE B 1 148 ? 8.75 1.984 -2.229 1 92.88 148 ILE B O 1
ATOM 5513 N N . PRO B 1 149 ? 9.094 0.267 -0.759 1 94.81 149 PRO B N 1
ATOM 5514 C CA . PRO B 1 149 ? 7.672 -0.074 -0.848 1 94.81 149 PRO B CA 1
ATOM 5515 C C . PRO B 1 149 ? 6.773 0.959 -0.171 1 94.81 149 PRO B C 1
ATOM 5517 O O . PRO B 1 149 ? 6.957 1.263 1.011 1 94.81 149 PRO B O 1
ATOM 5520 N N . SER B 1 150 ? 5.82 1.452 -0.906 1 96.75 150 SER B N 1
ATOM 5521 C CA . SER B 1 150 ? 4.918 2.451 -0.343 1 96.75 150 SER B CA 1
ATOM 5522 C C . SER B 1 150 ? 4.113 1.878 0.82 1 96.75 150 SER B C 1
ATOM 5524 O O . SER B 1 150 ? 3.566 0.778 0.721 1 96.75 150 SER B O 1
ATOM 5526 N N . PHE B 1 151 ? 4.07 2.635 1.889 1 97.5 151 PHE B N 1
ATOM 5527 C CA . PHE B 1 151 ? 3.254 2.199 3.018 1 97.5 151 PHE B CA 1
ATOM 5528 C C . PHE B 1 151 ? 1.854 2.799 2.936 1 97.5 151 PHE B C 1
ATOM 5530 O O . PHE B 1 151 ? 1.049 2.633 3.852 1 97.5 151 PHE B O 1
ATOM 5537 N N . ILE B 1 152 ? 1.569 3.514 1.884 1 97.75 152 ILE B N 1
ATOM 5538 C CA . ILE B 1 152 ? 0.274 4.148 1.678 1 97.75 152 ILE B CA 1
ATOM 5539 C C . ILE B 1 152 ? -0.499 3.41 0.588 1 97.75 152 ILE B C 1
ATOM 5541 O O . ILE B 1 152 ? -0.046 3.328 -0.556 1 97.75 152 ILE B O 1
ATOM 5545 N N . PRO B 1 153 ? -1.658 2.922 0.921 1 96.31 153 PRO B N 1
ATOM 5546 C CA . PRO B 1 153 ? -2.432 2.184 -0.08 1 96.31 153 PRO B CA 1
ATOM 5547 C C . PRO B 1 153 ? -2.998 3.088 -1.173 1 96.31 153 PRO B C 1
ATOM 5549 O O . PRO B 1 153 ? -3.406 4.219 -0.894 1 96.31 153 PRO B O 1
ATOM 5552 N N . THR B 1 154 ? -3.088 2.521 -2.346 1 92.94 154 THR B N 1
ATOM 5553 C CA . THR B 1 154 ? -3.691 3.209 -3.482 1 92.94 154 THR B CA 1
ATOM 5554 C C . THR B 1 154 ? -5.102 2.689 -3.74 1 92.94 154 THR B C 1
ATOM 5556 O O . THR B 1 154 ? -5.508 1.672 -3.174 1 92.94 154 THR B O 1
ATOM 5559 N N . ALA B 1 155 ? -5.781 3.447 -4.594 1 92.88 155 ALA B N 1
ATOM 5560 C CA . ALA B 1 155 ? -7.066 2.945 -5.082 1 92.88 155 ALA B CA 1
ATOM 5561 C C . ALA B 1 155 ? -6.867 1.772 -6.039 1 92.88 155 ALA B C 1
ATOM 5563 O O . ALA B 1 155 ? -5.789 1.604 -6.609 1 92.88 155 ALA B O 1
ATOM 5564 N N . THR B 1 156 ? -7.93 0.988 -6.227 1 94.31 156 THR B N 1
ATOM 5565 C CA . THR B 1 156 ? -7.84 -0.181 -7.094 1 94.31 156 THR B CA 1
ATOM 5566 C C . THR B 1 156 ? -8.781 -0.044 -8.289 1 94.31 156 THR B C 1
ATOM 5568 O O . THR B 1 156 ? -9.008 -1.01 -9.023 1 94.31 156 THR B O 1
ATOM 5571 N N . THR B 1 157 ? -9.445 1.064 -8.406 1 93.25 157 THR B N 1
ATOM 5572 C CA . THR B 1 157 ? -10.281 1.389 -9.555 1 93.25 157 THR B CA 1
ATOM 5573 C C . THR B 1 157 ? -9.938 2.771 -10.102 1 93.25 157 THR B C 1
ATOM 5575 O O . THR B 1 157 ? -9.43 3.625 -9.367 1 93.25 157 THR B O 1
ATOM 5578 N N . PRO B 1 158 ? -10.219 2.996 -11.328 1 88.75 158 PRO B N 1
ATOM 5579 C CA . PRO B 1 158 ? -9.969 4.328 -11.883 1 88.75 158 PRO B CA 1
ATOM 5580 C C . PRO B 1 158 ? -10.828 5.41 -11.242 1 88.75 158 PRO B C 1
ATOM 5582 O O . PRO B 1 158 ? -10.438 6.582 -11.219 1 88.75 158 PRO B O 1
ATOM 5585 N N . GLU B 1 159 ? -11.938 5.039 -10.703 1 88 159 GLU B N 1
ATOM 5586 C CA . GLU B 1 159 ? -12.875 6.008 -10.148 1 88 159 GLU B CA 1
ATOM 5587 C C . GLU B 1 159 ? -12.594 6.266 -8.672 1 88 159 GLU B C 1
ATOM 5589 O O . GLU B 1 159 ? -13.102 7.23 -8.102 1 88 159 GLU B O 1
ATOM 5594 N N . GLY B 1 160 ? -11.789 5.441 -8.109 1 89.31 160 GLY B N 1
ATOM 5595 C CA . GLY B 1 160 ? -11.461 5.645 -6.703 1 89.31 160 GLY B CA 1
ATOM 5596 C C . GLY B 1 160 ? -10.594 6.863 -6.461 1 89.31 160 GLY B C 1
ATOM 5597 O O . GLY B 1 160 ? -10.039 7.438 -7.406 1 89.31 160 GLY B O 1
ATOM 5598 N N . CYS B 1 161 ? -10.586 7.227 -5.156 1 91.06 161 CYS B N 1
ATOM 5599 C CA . CYS B 1 161 ? -9.789 8.406 -4.828 1 91.06 161 CYS B CA 1
ATOM 5600 C C . CYS B 1 161 ? -9.297 8.344 -3.385 1 91.06 161 CYS B C 1
ATOM 5602 O O . CYS B 1 161 ? -10.039 7.93 -2.49 1 91.06 161 CYS B O 1
ATOM 5604 N N . THR B 1 162 ? -8.07 8.664 -3.227 1 92.62 162 THR B N 1
ATOM 5605 C CA . THR B 1 162 ? -7.48 8.852 -1.906 1 92.62 162 THR B CA 1
ATOM 5606 C C . THR B 1 162 ? -7.051 10.305 -1.711 1 92.62 162 THR B C 1
ATOM 5608 O O . THR B 1 162 ? -6.387 10.883 -2.574 1 92.62 162 THR B O 1
ATOM 5611 N N . ARG B 1 163 ? -7.449 10.875 -0.514 1 92.75 163 ARG B N 1
ATOM 5612 C CA . ARG B 1 163 ? -7.199 12.297 -0.335 1 92.75 163 ARG B CA 1
ATOM 5613 C C . ARG B 1 163 ? -6.844 12.617 1.113 1 92.75 163 ARG B C 1
ATOM 5615 O O . ARG B 1 163 ? -7.141 11.828 2.018 1 92.75 163 ARG B O 1
ATOM 5622 N N . ILE B 1 164 ? -6.164 13.781 1.294 1 93.88 164 ILE B N 1
ATOM 5623 C CA . ILE B 1 164 ? -5.977 14.484 2.559 1 93.88 164 ILE B CA 1
ATOM 5624 C C . ILE B 1 164 ? -5.172 13.609 3.521 1 93.88 164 ILE B C 1
ATOM 5626 O O . ILE B 1 164 ? -5.668 13.227 4.582 1 93.88 164 ILE B O 1
ATOM 5630 N N . PRO B 1 165 ? -3.994 13.383 3.211 1 97.25 165 PRO B N 1
ATOM 5631 C CA . PRO B 1 165 ? -3.129 12.617 4.109 1 97.25 165 PRO B CA 1
ATOM 5632 C C . PRO B 1 165 ? -2.77 13.383 5.383 1 97.25 165 PRO B C 1
ATOM 5634 O O . PRO B 1 165 ? -2.797 14.617 5.391 1 97.25 165 PRO B O 1
ATOM 5637 N N . SER B 1 166 ? -2.576 12.695 6.418 1 98.44 166 SER B N 1
ATOM 5638 C CA . SER B 1 166 ? -1.995 13.18 7.664 1 98.44 166 SER B CA 1
ATOM 5639 C C . SER B 1 166 ? -0.957 12.203 8.211 1 98.44 166 SER B C 1
ATOM 5641 O O . SER B 1 166 ? -1.147 10.984 8.148 1 98.44 166 SER B O 1
ATOM 5643 N N . PHE B 1 167 ? 0.155 12.719 8.68 1 98.62 167 PHE B N 1
ATOM 5644 C CA . PHE B 1 167 ? 1.275 11.875 9.086 1 98.62 167 PHE B CA 1
ATOM 5645 C C . PHE B 1 167 ? 1.952 12.445 10.328 1 98.62 167 PHE B C 1
ATOM 5647 O O . PHE B 1 167 ? 2.182 13.656 10.414 1 98.62 167 PHE B O 1
ATOM 5654 N N . SER B 1 168 ? 2.174 11.602 11.273 1 98.44 168 SER B N 1
ATOM 5655 C CA . SER B 1 168 ? 2.885 11.945 12.492 1 98.44 168 SER B CA 1
ATOM 5656 C C . SER B 1 168 ? 3.98 10.938 12.805 1 98.44 168 SER B C 1
ATOM 5658 O O . SER B 1 168 ? 3.791 9.734 12.617 1 98.44 168 SER B O 1
ATOM 5660 N N . LEU B 1 169 ? 5.152 11.445 13.227 1 98.06 169 LEU B N 1
ATOM 5661 C CA . LEU B 1 169 ? 6.293 10.594 13.539 1 98.06 169 LEU B CA 1
ATOM 5662 C C . LEU B 1 169 ? 6.871 10.945 14.906 1 98.06 169 LEU B C 1
ATOM 5664 O O . LEU B 1 169 ? 7.07 12.125 15.219 1 98.06 169 LEU B O 1
ATOM 5668 N N . THR B 1 170 ? 7.078 9.945 15.68 1 94.25 170 THR B N 1
ATOM 5669 C CA . THR B 1 170 ? 7.766 10.102 16.953 1 94.25 170 THR B CA 1
ATOM 5670 C C . THR B 1 170 ? 8.891 9.078 17.094 1 94.25 170 THR B C 1
ATOM 5672 O O . THR B 1 170 ? 9.203 8.359 16.141 1 94.25 170 THR B O 1
ATOM 5675 N N . LYS B 1 171 ? 9.477 9.039 18.234 1 90.12 171 LYS B N 1
ATOM 5676 C CA . LYS B 1 171 ? 10.633 8.172 18.469 1 90.12 171 LYS B CA 1
ATOM 5677 C C . LYS B 1 171 ? 10.234 6.699 18.406 1 90.12 171 LYS B C 1
ATOM 5679 O O . LYS B 1 171 ? 11.047 5.852 18.031 1 90.12 171 LYS B O 1
ATOM 5684 N N . THR B 1 172 ? 9 6.43 18.656 1 90.62 172 THR B N 1
ATOM 5685 C CA . THR B 1 172 ? 8.625 5.027 18.75 1 90.62 172 THR B CA 1
ATOM 5686 C C . THR B 1 172 ? 7.98 4.547 17.453 1 90.62 172 THR B C 1
ATOM 5688 O O . THR B 1 172 ? 8.258 3.439 17 1 90.62 172 THR B O 1
ATOM 5691 N N . HIS B 1 173 ? 7.062 5.32 16.953 1 95.5 173 HIS B N 1
ATOM 5692 C CA . HIS B 1 173 ? 6.328 4.855 15.781 1 95.5 173 HIS B CA 1
ATOM 5693 C C . HIS B 1 173 ? 5.809 6.027 14.953 1 95.5 173 HIS B C 1
ATOM 5695 O O . HIS B 1 173 ? 5.93 7.184 15.367 1 95.5 173 HIS B O 1
ATOM 5701 N N . TRP B 1 174 ? 5.398 5.723 13.789 1 98.12 174 TRP B N 1
ATOM 5702 C CA . TRP B 1 174 ? 4.672 6.699 12.977 1 98.12 174 TRP B CA 1
ATOM 5703 C C . TRP B 1 174 ? 3.193 6.34 12.891 1 98.12 174 TRP B C 1
ATOM 5705 O O . TRP B 1 174 ? 2.818 5.18 13.07 1 98.12 174 TRP B O 1
ATOM 5715 N N . CYS B 1 175 ? 2.326 7.34 12.68 1 98.25 175 CYS B N 1
ATOM 5716 C CA . CYS B 1 175 ? 0.892 7.227 12.438 1 98.25 175 CYS B CA 1
ATOM 5717 C C . CYS B 1 175 ? 0.502 7.91 11.133 1 98.25 175 CYS B C 1
ATOM 5719 O O . CYS B 1 175 ? 1.029 8.969 10.797 1 98.25 175 CYS B O 1
ATOM 5721 N N . TYR B 1 176 ? -0.351 7.238 10.414 1 98.44 176 TYR B N 1
ATOM 5722 C CA . TYR B 1 176 ? -0.782 7.754 9.125 1 98.44 176 TYR B CA 1
ATOM 5723 C C . TYR B 1 176 ? -2.277 7.539 8.922 1 98.44 176 TYR B C 1
ATOM 5725 O O . TYR B 1 176 ? -2.83 6.527 9.359 1 98.44 176 TYR B O 1
ATOM 5733 N N . THR B 1 177 ? -2.916 8.555 8.18 1 98.31 177 THR B N 1
ATOM 5734 C CA . THR B 1 177 ? -4.312 8.375 7.797 1 98.31 177 THR B CA 1
ATOM 5735 C C . THR B 1 177 ? -4.625 9.148 6.516 1 98.31 177 THR B C 1
ATOM 5737 O O . THR B 1 177 ? -3.891 10.062 6.137 1 98.31 177 THR B O 1
ATOM 5740 N N . HIS B 1 178 ? -5.645 8.703 5.789 1 96.88 178 HIS B N 1
ATOM 5741 C CA . HIS B 1 178 ? -6.199 9.438 4.656 1 96.88 178 HIS B CA 1
ATOM 5742 C C . HIS B 1 178 ? -7.641 9.016 4.383 1 96.88 178 HIS B C 1
ATOM 5744 O O . HIS B 1 178 ? -8.109 8.008 4.926 1 96.88 178 HIS B O 1
ATOM 5750 N N . ASN B 1 179 ? -8.297 9.766 3.594 1 94.81 179 ASN B N 1
ATOM 5751 C CA . ASN B 1 179 ? -9.648 9.445 3.166 1 94.81 179 ASN B CA 1
ATOM 5752 C C . ASN B 1 179 ? -9.648 8.523 1.95 1 94.81 179 ASN B C 1
ATOM 5754 O O . ASN B 1 179 ? -8.812 8.664 1.055 1 94.81 179 ASN B O 1
ATOM 5758 N N . VAL B 1 180 ? -10.578 7.605 1.979 1 94 180 VAL B N 1
ATOM 5759 C CA . VAL B 1 180 ? -10.836 6.742 0.833 1 94 180 VAL B CA 1
ATOM 5760 C C . VAL B 1 180 ? -12.227 7.023 0.272 1 94 180 VAL B C 1
ATOM 5762 O O . VAL B 1 180 ? -13.234 6.785 0.943 1 94 180 VAL B O 1
ATOM 5765 N N . ILE B 1 181 ? -12.227 7.484 -0.926 1 90.25 181 ILE B N 1
ATOM 5766 C CA . ILE B 1 181 ? -13.484 7.77 -1.607 1 90.25 181 ILE B CA 1
ATOM 5767 C C . ILE B 1 181 ? -13.719 6.738 -2.711 1 90.25 181 ILE B C 1
ATOM 5769 O O . ILE B 1 181 ? -12.875 6.562 -3.594 1 90.25 181 ILE B O 1
ATOM 5773 N N . LEU B 1 182 ? -14.852 6.121 -2.709 1 86.5 182 LEU B N 1
ATOM 5774 C CA . LEU B 1 182 ? -15.094 4.984 -3.594 1 86.5 182 LEU B CA 1
ATOM 5775 C C . LEU B 1 182 ? -15.414 5.457 -5.008 1 86.5 182 LEU B C 1
ATOM 5777 O O . LEU B 1 182 ? -15.023 4.809 -5.984 1 86.5 182 LEU B O 1
ATOM 5781 N N . ASN B 1 183 ? -16.141 6.539 -5.062 1 82.12 183 ASN B N 1
ATOM 5782 C CA . ASN B 1 183 ? -16.531 7.027 -6.383 1 82.12 183 ASN B CA 1
ATOM 5783 C C . ASN B 1 183 ? -16.328 8.531 -6.504 1 82.12 183 ASN B C 1
ATOM 5785 O O . ASN B 1 183 ? -17.016 9.312 -5.832 1 82.12 183 ASN B O 1
ATOM 5789 N N . GLY B 1 184 ? -15.391 8.797 -7.332 1 76.88 184 GLY B N 1
ATOM 5790 C CA . GLY B 1 184 ? -15.117 10.203 -7.551 1 76.88 184 GLY B CA 1
ATOM 5791 C C . GLY B 1 184 ? -14.219 10.812 -6.484 1 76.88 184 GLY B C 1
ATOM 5792 O O . GLY B 1 184 ? -13.797 10.117 -5.559 1 76.88 184 GLY B O 1
ATOM 5793 N N . CYS B 1 185 ? -13.891 12.07 -6.66 1 77.25 185 CYS B N 1
ATOM 5794 C CA . CYS B 1 185 ? -12.961 12.703 -5.727 1 77.25 185 CYS B CA 1
ATOM 5795 C C . CYS B 1 185 ? -13.57 13.961 -5.129 1 77.25 185 CYS B C 1
ATOM 5797 O O . CYS B 1 185 ? -12.852 14.852 -4.672 1 77.25 185 CYS B O 1
ATOM 5799 N N . GLN B 1 186 ? -14.805 13.914 -5.141 1 68.44 186 GLN B N 1
ATOM 5800 C CA . GLN B 1 186 ? -15.414 15.117 -4.574 1 68.44 186 GLN B CA 1
ATOM 5801 C C . GLN B 1 186 ? -15.438 15.055 -3.051 1 68.44 186 GLN B C 1
ATOM 5803 O O . GLN B 1 186 ? -15.789 14.023 -2.473 1 68.44 186 GLN B O 1
ATOM 5808 N N . ASP B 1 187 ? -15.234 16.125 -2.449 1 62.12 187 ASP B N 1
ATOM 5809 C CA . ASP B 1 187 ? -15 16.188 -1.011 1 62.12 187 ASP B CA 1
ATOM 5810 C C . ASP B 1 187 ? -16.281 15.891 -0.232 1 62.12 187 ASP B C 1
ATOM 5812 O O . ASP B 1 187 ? -16.219 15.32 0.86 1 62.12 187 ASP B O 1
ATOM 5816 N N . HIS B 1 188 ? -17.328 16.234 -0.731 1 63.72 188 HIS B N 1
ATOM 5817 C CA . HIS B 1 188 ? -18.531 16.125 0.097 1 63.72 188 HIS B CA 1
ATOM 5818 C C . HIS B 1 188 ? -19.125 14.727 0.005 1 63.72 188 HIS B C 1
ATOM 5820 O O . HIS B 1 188 ? -20.031 14.383 0.777 1 63.72 188 HIS B O 1
ATOM 5826 N N . VAL B 1 189 ? -18.547 13.977 -0.732 1 70.69 189 VAL B N 1
ATOM 5827 C CA . VAL B 1 189 ? -19.109 12.641 -0.906 1 70.69 189 VAL B CA 1
ATOM 5828 C C . VAL B 1 189 ? -18.641 11.727 0.218 1 70.69 189 VAL B C 1
ATOM 5830 O O . VAL B 1 189 ? -17.656 12.023 0.896 1 70.69 189 VAL B O 1
ATOM 5833 N N . SER B 1 190 ? -19.391 10.727 0.469 1 84.88 190 SER B N 1
ATOM 5834 C CA . SER B 1 190 ? -19.078 9.75 1.513 1 84.88 190 SER B CA 1
ATOM 5835 C C . SER B 1 190 ? -17.703 9.148 1.317 1 84.88 190 SER B C 1
ATOM 5837 O O . SER B 1 190 ? -17.297 8.844 0.191 1 84.88 190 SER B O 1
ATOM 5839 N N . SER B 1 191 ? -17.016 9.219 2.49 1 90.44 191 SER B N 1
ATOM 5840 C CA . SER B 1 191 ? -15.68 8.648 2.445 1 90.44 191 SER B CA 1
ATOM 5841 C C . SER B 1 191 ? -15.43 7.719 3.625 1 90.44 191 SER B C 1
ATOM 5843 O O . SER B 1 191 ? -16.156 7.77 4.625 1 90.44 191 SER B O 1
ATOM 5845 N N . ASN B 1 192 ? -14.523 6.824 3.434 1 94.12 192 ASN B N 1
ATOM 5846 C CA . ASN B 1 192 ? -13.992 5.961 4.484 1 94.12 192 ASN B CA 1
ATOM 5847 C C . ASN B 1 192 ? -12.625 6.438 4.957 1 94.12 192 ASN B C 1
ATOM 5849 O O . ASN B 1 192 ? -12 7.293 4.32 1 94.12 192 ASN B O 1
ATOM 5853 N N . GLN B 1 193 ? -12.266 5.961 6.137 1 96.25 193 GLN B N 1
ATOM 5854 C CA . GLN B 1 193 ? -11 6.402 6.711 1 96.25 193 GLN B CA 1
ATOM 5855 C C . GLN B 1 193 ? -10.008 5.246 6.801 1 96.25 193 GLN B C 1
ATOM 5857 O O . GLN B 1 193 ? -10.336 4.18 7.32 1 96.25 193 GLN B O 1
ATOM 5862 N N . PHE B 1 194 ? -8.883 5.453 6.25 1 97.19 194 PHE B N 1
ATOM 5863 C CA . PHE B 1 194 ? -7.781 4.516 6.41 1 97.19 194 PHE B CA 1
ATOM 5864 C C . PHE B 1 194 ? -6.809 5.004 7.48 1 97.19 194 PHE B C 1
ATOM 5866 O O . PHE B 1 194 ? -6.457 6.184 7.516 1 97.19 194 PHE B O 1
ATOM 5873 N N . VAL B 1 195 ? -6.391 4.098 8.352 1 97.38 195 VAL B N 1
ATOM 5874 C CA . VAL B 1 195 ? -5.434 4.43 9.398 1 97.38 195 VAL B CA 1
ATOM 5875 C C . VAL B 1 195 ? -4.379 3.332 9.508 1 97.38 195 VAL B C 1
ATOM 5877 O O . VAL B 1 195 ? -4.691 2.146 9.375 1 97.38 195 VAL B O 1
ATOM 5880 N N . SER B 1 196 ? -3.123 3.756 9.688 1 97.25 196 SER B N 1
ATOM 5881 C CA . SER B 1 196 ? -2.049 2.783 9.859 1 97.25 196 SER B CA 1
ATOM 5882 C C . SER B 1 196 ? -0.965 3.314 10.789 1 97.25 196 SER B C 1
ATOM 5884 O O . SER B 1 196 ? -0.894 4.52 11.047 1 97.25 196 SER B O 1
ATOM 5886 N N . MET B 1 197 ? -0.224 2.453 11.359 1 96.88 197 MET B N 1
ATOM 5887 C CA . MET B 1 197 ? 0.952 2.793 12.156 1 96.88 197 MET B CA 1
ATOM 5888 C C . MET B 1 197 ? 2.086 1.808 11.898 1 96.88 197 MET B C 1
ATOM 5890 O O . MET B 1 197 ? 1.849 0.679 11.461 1 96.88 197 MET B O 1
ATOM 5894 N N . GLY B 1 198 ? 3.279 2.232 12.117 1 97 198 GLY B N 1
ATOM 5895 C CA . GLY B 1 198 ? 4.441 1.398 11.844 1 97 198 GLY B CA 1
ATOM 5896 C C . GLY B 1 198 ? 5.738 1.996 12.359 1 97 198 GLY B C 1
ATOM 5897 O O . GLY B 1 198 ? 5.723 2.859 13.234 1 97 198 GLY B O 1
ATOM 5898 N N . ILE B 1 199 ? 6.84 1.421 11.852 1 95.62 199 ILE B N 1
ATOM 5899 C CA . ILE B 1 199 ? 8.156 1.825 12.336 1 95.62 199 ILE B CA 1
ATOM 5900 C C . ILE B 1 199 ? 9.086 2.066 11.156 1 95.62 199 ILE B C 1
ATOM 5902 O O . ILE B 1 199 ? 8.781 1.676 10.023 1 95.62 199 ILE B O 1
ATOM 5906 N N . ILE B 1 200 ? 10.164 2.732 11.453 1 96.88 200 ILE B N 1
ATOM 5907 C CA . ILE B 1 200 ? 11.227 2.945 10.477 1 96.88 200 ILE B CA 1
ATOM 5908 C C . ILE B 1 200 ? 12.352 1.934 10.695 1 96.88 200 ILE B C 1
ATOM 5910 O O . ILE B 1 200 ? 12.781 1.72 11.836 1 96.88 200 ILE B O 1
ATOM 5914 N N . GLU B 1 201 ? 12.773 1.35 9.609 1 93.38 201 GLU B N 1
ATOM 5915 C CA . GLU B 1 201 ? 13.867 0.389 9.648 1 93.38 201 GLU B CA 1
ATOM 5916 C C . GLU B 1 201 ? 14.875 0.664 8.531 1 93.38 201 GLU B C 1
ATOM 5918 O O . GLU B 1 201 ? 14.523 1.206 7.484 1 93.38 201 GLU B O 1
ATOM 5923 N N . PRO B 1 202 ? 16.094 0.34 8.79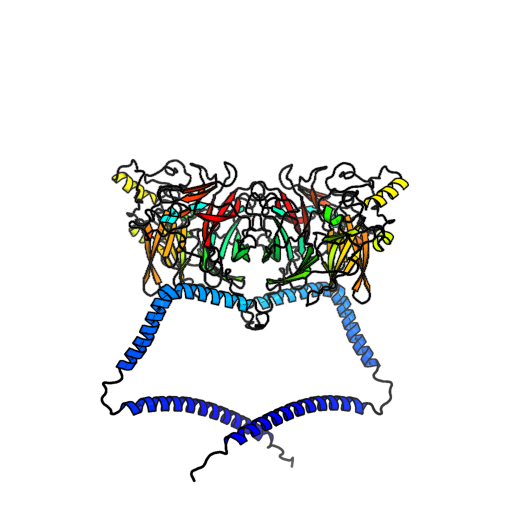7 1 93.06 202 PRO B N 1
ATOM 5924 C CA . PRO B 1 202 ? 17.078 0.493 7.73 1 93.06 202 PRO B CA 1
ATOM 5925 C C . PRO B 1 202 ? 16.969 -0.598 6.668 1 93.06 202 PRO B C 1
ATOM 5927 O O . PRO B 1 202 ? 16.469 -1.69 6.945 1 93.06 202 PRO B O 1
ATOM 5930 N N . THR B 1 203 ? 17.422 -0.337 5.473 1 90.94 203 THR B N 1
ATOM 5931 C CA . THR B 1 203 ? 17.531 -1.31 4.391 1 90.94 203 THR B CA 1
ATOM 5932 C C . THR B 1 203 ? 18.984 -1.672 4.125 1 90.94 203 THR B C 1
ATOM 5934 O O . THR B 1 203 ? 19.906 -0.993 4.602 1 90.94 203 THR B O 1
ATOM 5937 N N . SER B 1 204 ? 19.125 -2.697 3.332 1 86.38 204 SER B N 1
ATOM 5938 C CA . SER B 1 204 ? 20.484 -3.084 2.969 1 86.38 204 SER B CA 1
ATOM 5939 C C . SER B 1 204 ? 21.141 -2.031 2.08 1 86.38 204 SER B C 1
ATOM 5941 O O . SER B 1 204 ? 22.375 -1.932 2.027 1 86.38 204 SER B O 1
ATOM 5943 N N . ALA B 1 205 ? 20.328 -1.289 1.461 1 85.38 205 ALA B N 1
ATOM 5944 C CA . ALA B 1 205 ? 20.844 -0.232 0.595 1 85.38 205 ALA B CA 1
ATOM 5945 C C . ALA B 1 205 ? 21.312 0.97 1.412 1 85.38 205 ALA B C 1
ATOM 5947 O O . ALA B 1 205 ? 21.891 1.914 0.867 1 85.38 205 ALA B O 1
ATOM 5948 N N . GLY B 1 206 ? 21.016 0.969 2.717 1 87.25 206 GLY B N 1
ATOM 5949 C CA . GLY B 1 206 ? 21.547 1.986 3.607 1 87.25 206 GLY B CA 1
ATOM 5950 C C . GLY B 1 206 ? 20.578 3.121 3.871 1 87.25 206 GLY B C 1
ATOM 5951 O O . GLY B 1 206 ? 20.922 4.098 4.539 1 87.25 206 GLY B O 1
ATOM 5952 N N . PHE B 1 207 ? 19.438 3.049 3.242 1 92 207 PHE B N 1
ATOM 5953 C CA . PHE B 1 207 ? 18.469 4.109 3.51 1 92 207 PHE B CA 1
ATOM 5954 C C . PHE B 1 207 ? 17.234 3.555 4.191 1 92 207 PHE B C 1
ATOM 5956 O O . PHE B 1 207 ? 17.047 2.338 4.27 1 92 207 PHE B O 1
ATOM 5963 N N . PRO B 1 208 ? 16.422 4.461 4.828 1 96.19 208 PRO B N 1
ATOM 5964 C CA . PRO B 1 208 ? 15.305 4.012 5.664 1 96.19 208 PRO B CA 1
ATOM 5965 C C . PRO B 1 208 ? 14.125 3.49 4.848 1 96.19 208 PRO B C 1
ATOM 5967 O O . PRO B 1 208 ? 13.953 3.883 3.691 1 96.19 208 PRO B O 1
ATOM 5970 N N . SER B 1 209 ? 13.414 2.611 5.449 1 95.88 209 SER B N 1
ATOM 5971 C CA . SER B 1 209 ? 12.109 2.164 4.965 1 95.88 209 SER B CA 1
ATOM 5972 C C . SER B 1 209 ? 11.055 2.25 6.062 1 95.88 209 SER B C 1
ATOM 5974 O O . SER B 1 209 ? 11.383 2.248 7.25 1 95.88 209 SER B O 1
ATOM 5976 N N . PHE B 1 210 ? 9.852 2.369 5.637 1 97.62 210 PHE B N 1
ATOM 5977 C CA . PHE B 1 210 ? 8.711 2.447 6.543 1 97.62 210 PHE B CA 1
ATOM 5978 C C . PHE B 1 210 ? 7.934 1.139 6.547 1 97.62 210 PHE B C 1
ATOM 5980 O O . PHE B 1 210 ? 7.293 0.79 5.551 1 97.62 210 PHE B O 1
ATOM 5987 N N . ARG B 1 211 ? 7.969 0.45 7.645 1 95.69 211 ARG B N 1
ATOM 5988 C CA . ARG B 1 211 ? 7.254 -0.818 7.754 1 95.69 211 ARG B CA 1
ATOM 5989 C C . ARG B 1 211 ? 5.902 -0.627 8.438 1 95.69 211 ARG B C 1
ATOM 5991 O O . ARG B 1 211 ? 5.832 -0.107 9.547 1 95.69 211 ARG B O 1
ATOM 5998 N N . THR B 1 212 ? 4.887 -1.046 7.805 1 96.12 212 THR B N 1
ATOM 5999 C CA . THR B 1 212 ? 3.547 -1.005 8.383 1 96.12 212 THR B CA 1
ATOM 6000 C C . THR B 1 212 ? 3.32 -2.197 9.305 1 96.12 212 THR B C 1
ATOM 6002 O O . THR B 1 212 ? 3.523 -3.346 8.906 1 96.12 212 THR B O 1
ATOM 6005 N N . LEU B 1 213 ? 2.83 -1.928 10.477 1 92.44 213 LEU B N 1
ATOM 6006 C CA . LEU B 1 213 ? 2.629 -2.998 11.445 1 92.44 213 LEU B CA 1
ATOM 6007 C C . LEU B 1 213 ? 1.147 -3.17 11.766 1 92.44 213 LEU B C 1
ATOM 6009 O O . LEU B 1 213 ? 0.703 -4.27 12.102 1 92.44 213 LEU B O 1
ATOM 6013 N N . LYS B 1 214 ? 0.468 -2.051 11.664 1 91.94 214 LYS B N 1
ATOM 6014 C CA . LYS B 1 214 ? -0.965 -2.076 11.938 1 91.94 214 LYS B CA 1
ATOM 6015 C C . LYS B 1 214 ? -1.74 -1.266 10.906 1 91.94 214 LYS B C 1
ATOM 6017 O O . LYS B 1 214 ? -1.295 -0.194 10.484 1 91.94 214 LYS B O 1
ATOM 6022 N N . THR B 1 215 ? -2.852 -1.857 10.516 1 94.88 215 THR B N 1
ATOM 6023 C CA . THR B 1 215 ? -3.74 -1.142 9.609 1 94.88 215 THR B CA 1
ATOM 6024 C C . THR B 1 215 ? -5.199 -1.318 10.023 1 94.88 215 THR B C 1
ATOM 6026 O O . THR B 1 215 ? -5.582 -2.379 10.523 1 94.88 215 THR B O 1
ATOM 6029 N N . LEU B 1 216 ? -5.949 -0.271 9.82 1 94.19 216 LEU B N 1
ATOM 6030 C CA . LEU B 1 216 ? -7.398 -0.318 9.977 1 94.19 216 LEU B CA 1
ATOM 6031 C C . LEU B 1 216 ? -8.094 0.462 8.867 1 94.19 216 LEU B C 1
ATOM 6033 O O . LEU B 1 216 ? -7.645 1.549 8.492 1 94.19 216 LEU B O 1
ATOM 6037 N N . TYR B 1 217 ? -9.055 -0.177 8.289 1 95.06 217 TYR B N 1
ATOM 6038 C CA . TYR B 1 217 ? -9.93 0.466 7.32 1 95.06 217 TYR B CA 1
ATOM 6039 C C . TYR B 1 217 ? -11.32 0.694 7.902 1 95.06 217 TYR B C 1
ATOM 6041 O O . TYR B 1 217 ? -12.125 -0.237 7.992 1 95.06 217 TYR B O 1
ATOM 6049 N N . LEU B 1 218 ? -11.57 1.943 8.258 1 94.44 218 LEU B N 1
ATOM 6050 C CA . LEU B 1 218 ? -12.844 2.297 8.867 1 94.44 218 LEU B CA 1
ATOM 6051 C C . LEU B 1 218 ? -13.906 2.543 7.805 1 94.44 218 LEU B C 1
ATOM 6053 O O . LEU B 1 218 ? -14.18 3.689 7.445 1 94.44 218 LEU B O 1
ATOM 6057 N N . SER B 1 219 ? -14.523 1.539 7.418 1 92.94 219 SER B N 1
ATOM 6058 C CA . SER B 1 219 ? -15.633 1.576 6.469 1 92.94 219 SER B CA 1
ATOM 6059 C C . SER B 1 219 ? -16.953 1.275 7.16 1 92.94 219 SER B C 1
ATOM 6061 O O . SER B 1 219 ? -17.656 0.324 6.793 1 92.94 219 SER B O 1
ATOM 6063 N N . ASP B 1 220 ? -17.406 2.125 8.062 1 89.25 220 ASP B N 1
ATOM 6064 C CA . ASP B 1 220 ? -18.547 1.866 8.922 1 89.25 220 ASP B CA 1
ATOM 6065 C C . ASP B 1 220 ? -19.703 2.801 8.586 1 89.25 220 ASP B C 1
ATOM 6067 O O . ASP B 1 220 ? -20.672 2.91 9.352 1 89.25 220 ASP B O 1
ATOM 6071 N N . GLY B 1 221 ? -19.531 3.564 7.621 1 88.44 221 GLY B N 1
ATOM 6072 C CA . GLY B 1 221 ? -20.609 4.449 7.188 1 88.44 221 GLY B CA 1
ATOM 6073 C C . GLY B 1 221 ? -20.5 5.848 7.766 1 88.44 221 GLY B C 1
ATOM 6074 O O . GLY B 1 221 ? -21.266 6.734 7.414 1 88.44 221 GLY B O 1
ATOM 6075 N N . VAL B 1 222 ? -19.578 6.051 8.672 1 92.69 222 VAL B N 1
ATOM 6076 C CA . VAL B 1 222 ? -19.359 7.375 9.242 1 92.69 222 VAL B CA 1
ATOM 6077 C C . VAL B 1 222 ? -18.469 8.195 8.312 1 92.69 222 VAL B C 1
ATOM 6079 O O . VAL B 1 222 ? -17.375 7.766 7.957 1 92.69 222 VAL B O 1
ATOM 6082 N N . ASN B 1 223 ? -18.922 9.406 7.98 1 93 223 ASN B N 1
ATOM 6083 C CA . ASN B 1 223 ? -18.219 10.258 7.023 1 93 223 ASN B CA 1
ATOM 6084 C C . ASN B 1 223 ? -17.25 11.195 7.723 1 93 223 ASN B C 1
ATOM 6086 O O . ASN B 1 223 ? -17.453 12.406 7.738 1 93 223 ASN B O 1
ATOM 6090 N N . ARG B 1 224 ? -16.141 10.664 8.117 1 94.94 224 ARG B N 1
ATOM 6091 C CA . ARG B 1 224 ? -15.094 11.438 8.773 1 94.94 224 ARG B CA 1
ATOM 6092 C C . ARG B 1 224 ? -14.32 12.281 7.762 1 94.94 224 ARG B C 1
ATOM 6094 O O . ARG B 1 224 ? -13.953 11.789 6.691 1 94.94 224 ARG B O 1
ATOM 6101 N N . LYS B 1 225 ? -14.094 13.5 8.188 1 93 225 LYS B N 1
ATOM 6102 C CA . LYS B 1 225 ? -13.398 14.406 7.273 1 93 225 LYS B CA 1
ATOM 6103 C C . LYS B 1 225 ? -12.289 15.172 7.988 1 93 225 LYS B C 1
ATOM 6105 O O . LYS B 1 225 ? -12.336 15.336 9.211 1 93 225 LYS B O 1
ATOM 6110 N N . SER B 1 226 ? -11.234 15.578 7.215 1 93.06 226 SER B N 1
ATOM 6111 C CA . SER B 1 226 ? -10.156 16.469 7.629 1 93.06 226 SER B CA 1
ATOM 6112 C C . SER B 1 226 ? -9.477 15.961 8.898 1 93.06 226 SER B C 1
ATOM 6114 O O . SER B 1 226 ? -9.234 16.734 9.828 1 93.06 226 SER B O 1
ATOM 6116 N N . CYS B 1 227 ? -9.289 14.688 8.891 1 97.31 227 CYS B N 1
ATOM 6117 C CA . CYS B 1 227 ? -8.75 14.094 10.102 1 97.31 227 CYS B CA 1
ATOM 6118 C C . CYS B 1 227 ? -7.289 14.492 10.305 1 97.31 227 CYS B C 1
ATOM 6120 O O . CYS B 1 227 ? -6.508 14.477 9.352 1 97.31 227 CYS B O 1
ATOM 6122 N N . SER B 1 228 ? -7.004 14.914 11.492 1 98.5 228 SER B N 1
ATOM 6123 C CA . SER B 1 228 ? -5.641 15.133 11.961 1 98.5 228 SER B CA 1
ATOM 6124 C C . SER B 1 228 ? -5.168 13.992 12.852 1 98.5 228 SER B C 1
ATOM 6126 O O . SER B 1 228 ? -5.875 13.594 13.781 1 98.5 228 SER B O 1
ATOM 6128 N N . ILE B 1 229 ? -3.959 13.508 12.555 1 98.5 229 ILE B N 1
ATOM 6129 C CA . ILE B 1 229 ? -3.5 12.352 13.32 1 98.5 229 ILE B CA 1
ATOM 6130 C C . ILE B 1 229 ? -2.27 12.734 14.141 1 98.5 229 ILE B C 1
ATOM 6132 O O . ILE B 1 229 ? -1.514 13.633 13.758 1 98.5 229 ILE B O 1
ATOM 6136 N N . SER B 1 230 ? -2.121 12.078 15.312 1 97.88 230 SER B N 1
ATOM 6137 C CA . SER B 1 230 ? -0.969 12.289 16.188 1 97.88 230 SER B CA 1
ATOM 6138 C C . SER B 1 230 ? -0.495 10.969 16.797 1 97.88 230 SER B C 1
ATOM 6140 O O . SER B 1 230 ? -1.31 10.133 17.188 1 97.88 230 SER B O 1
ATOM 6142 N N . THR B 1 231 ? 0.781 10.883 16.812 1 96.56 231 THR B N 1
ATOM 6143 C CA . THR B 1 231 ? 1.354 9.805 17.609 1 96.56 231 THR B CA 1
ATOM 6144 C C . THR B 1 231 ? 1.183 10.078 19.094 1 96.56 231 THR B C 1
ATOM 6146 O O . THR B 1 231 ? 1.351 11.211 19.547 1 96.56 231 THR B O 1
ATOM 6149 N N . VAL B 1 232 ? 0.774 9.133 19.766 1 92.5 232 VAL B N 1
ATOM 6150 C CA . VAL B 1 232 ? 0.671 9.18 21.219 1 92.5 232 VAL B CA 1
ATOM 6151 C C . VAL B 1 232 ? 1.295 7.93 21.828 1 92.5 232 VAL B C 1
ATOM 6153 O O . VAL B 1 232 ? 1.475 6.922 21.125 1 92.5 232 VAL B O 1
ATOM 6156 N N . PRO B 1 233 ? 1.679 8.078 23.078 1 86.88 233 PRO B N 1
ATOM 6157 C CA . PRO B 1 233 ? 2.143 6.832 23.703 1 86.88 233 PRO B CA 1
ATOM 6158 C C . PRO B 1 233 ? 1.113 5.707 23.609 1 86.88 233 PRO B C 1
ATOM 6160 O O . PRO B 1 233 ? -0.035 5.879 24.031 1 86.88 233 PRO B O 1
ATOM 6163 N N . GLY B 1 234 ? 1.494 4.637 22.938 1 83.38 234 GLY B N 1
ATOM 6164 C CA . GLY B 1 234 ? 0.637 3.463 22.875 1 83.38 234 GLY B CA 1
ATOM 6165 C C . GLY B 1 234 ? -0.181 3.377 21.609 1 83.38 234 GLY B C 1
ATOM 6166 O O . GLY B 1 234 ? -0.91 2.404 21.391 1 83.38 234 GLY B O 1
ATOM 6167 N N . GLY B 1 235 ? -0.082 4.445 20.844 1 93.12 235 GLY B N 1
ATOM 6168 C CA . GLY B 1 235 ? -0.851 4.332 19.609 1 93.12 235 GLY B CA 1
ATOM 6169 C C . GLY B 1 235 ? -0.966 5.645 18.859 1 93.12 235 GLY B C 1
ATOM 6170 O O . GLY B 1 235 ? -0.025 6.441 18.844 1 93.12 235 GLY B O 1
ATOM 6171 N N . CYS B 1 236 ? -2.064 5.738 18.109 1 95.62 236 CYS B N 1
ATOM 6172 C CA . CYS B 1 236 ? -2.373 6.914 17.312 1 95.62 236 CYS B CA 1
ATOM 6173 C C . CYS B 1 236 ? -3.689 7.543 17.75 1 95.62 236 CYS B C 1
ATOM 6175 O O . CYS B 1 236 ? -4.648 6.836 18.047 1 95.62 236 CYS B O 1
ATOM 6177 N N . MET B 1 237 ? -3.705 8.797 17.812 1 95.81 237 MET B N 1
ATOM 6178 C CA . MET B 1 237 ? -4.941 9.531 18.062 1 95.81 237 MET B CA 1
ATOM 6179 C C . MET B 1 237 ? -5.305 10.406 16.875 1 95.81 237 MET B C 1
ATOM 6181 O O . MET B 1 237 ? -4.43 11.016 16.25 1 95.81 237 MET B O 1
ATOM 6185 N N . MET B 1 238 ? -6.582 10.453 16.594 1 96.88 238 MET B N 1
ATOM 6186 C CA . MET B 1 238 ? -7.062 11.234 15.453 1 96.88 238 MET B CA 1
ATOM 6187 C C . MET B 1 238 ? -8.188 12.172 15.883 1 96.88 238 MET B C 1
ATOM 6189 O O . MET B 1 238 ? -9.016 11.812 16.719 1 96.88 238 MET B O 1
ATOM 6193 N N . TYR B 1 239 ? -8.203 13.32 15.375 1 97.25 239 TYR B N 1
ATOM 6194 C CA . TYR B 1 239 ? -9.266 14.312 15.5 1 97.25 239 TYR B CA 1
ATOM 6195 C C . TYR B 1 239 ? -9.945 14.555 14.156 1 97.25 239 TYR B C 1
ATOM 6197 O O . TYR B 1 239 ? -9.297 14.945 13.188 1 97.25 239 TYR B O 1
ATOM 6205 N N . CYS B 1 240 ? -11.258 14.203 14.055 1 97 240 CYS B N 1
ATOM 6206 C CA . CYS B 1 240 ? -12.047 14.352 12.836 1 97 240 CYS B CA 1
ATOM 6207 C C . CYS B 1 240 ? -13.383 15.023 13.133 1 97 240 CYS B C 1
ATOM 6209 O O . CYS B 1 240 ? -13.812 15.086 14.289 1 97 240 CYS B O 1
ATOM 6211 N N . PHE B 1 241 ? -13.953 15.547 12.148 1 96.06 241 PHE B N 1
ATOM 6212 C CA . PHE B 1 241 ? -15.367 15.875 12.266 1 96.06 241 PHE B CA 1
ATOM 6213 C C . PHE B 1 241 ? -16.203 15.023 11.328 1 96.06 241 PHE B C 1
ATOM 6215 O O . PHE B 1 241 ? -15.672 14.391 10.406 1 96.06 241 PHE B O 1
ATOM 6222 N N . VAL B 1 242 ? -17.484 14.906 11.57 1 94.94 242 VAL B N 1
ATOM 6223 C CA . VAL B 1 242 ? -18.406 14.125 10.742 1 94.94 242 VAL B CA 1
ATOM 6224 C C . VAL B 1 242 ? -19.203 15.055 9.836 1 94.94 242 VAL B C 1
ATOM 6226 O O . VAL B 1 242 ? -19.969 15.898 10.32 1 94.94 242 VAL B O 1
ATOM 6229 N N . SER B 1 243 ? -19.062 14.859 8.578 1 92.75 243 SER B N 1
ATOM 6230 C CA . SER B 1 243 ? -19.75 15.719 7.621 1 92.75 243 SER B CA 1
ATOM 6231 C C . SER B 1 243 ? -21.141 15.18 7.293 1 92.75 243 SER B C 1
ATOM 6233 O O . SER B 1 243 ? -21.297 14 6.957 1 92.75 243 SER B O 1
ATOM 6235 N N . THR B 1 244 ? -22.125 16.016 7.355 1 89.62 244 THR B N 1
ATOM 6236 C CA . THR B 1 244 ? -23.5 15.641 7 1 89.62 244 THR B CA 1
ATOM 6237 C C . THR B 1 244 ? -24.062 16.594 5.961 1 89.62 244 THR B C 1
ATOM 6239 O O . THR B 1 244 ? -25.156 16.375 5.43 1 89.62 244 THR B O 1
ATOM 6242 N N . GLN B 1 245 ? -23.328 17.641 5.703 1 89.81 245 GLN B N 1
ATOM 6243 C CA . GLN B 1 245 ? -23.75 18.641 4.742 1 89.81 245 GLN B CA 1
ATOM 6244 C C . GLN B 1 245 ? -22.547 19.312 4.078 1 89.81 245 GLN B C 1
ATOM 6246 O O . GLN B 1 245 ? -21.422 19.109 4.504 1 89.81 245 GLN B O 1
ATOM 6251 N N . PRO B 1 246 ? -22.812 20.094 3.053 1 87.38 246 PRO B N 1
ATOM 6252 C CA . PRO B 1 246 ? -21.703 20.766 2.395 1 87.38 246 PRO B CA 1
ATOM 6253 C C . PRO B 1 246 ? -21.016 21.797 3.299 1 87.38 246 PRO B C 1
ATOM 6255 O O . PRO B 1 246 ? -21.656 22.375 4.176 1 87.38 246 PRO B O 1
ATOM 6258 N N . GLU B 1 247 ? -19.844 22.078 3.035 1 89.19 247 GLU B N 1
ATOM 6259 C CA . GLU B 1 247 ? -19 22.953 3.859 1 89.19 247 GLU B CA 1
ATOM 6260 C C . GLU B 1 247 ? -19.656 24.312 4.059 1 89.19 247 GLU B C 1
ATOM 6262 O O . GLU B 1 247 ? -19.656 24.859 5.168 1 89.19 247 GLU B O 1
ATOM 6267 N N . ARG B 1 248 ? -20.109 24.906 3.012 1 89.56 248 ARG B N 1
ATOM 6268 C CA . ARG B 1 248 ? -20.719 26.234 3.104 1 89.56 248 ARG B CA 1
ATOM 6269 C C . ARG B 1 248 ? -21.875 26.234 4.094 1 89.56 248 ARG B C 1
ATOM 6271 O O . ARG B 1 248 ? -22.031 27.203 4.852 1 89.56 248 ARG B O 1
ATOM 6278 N N . ASP B 1 249 ? -22.641 25.188 4.074 1 92.12 249 ASP B N 1
ATOM 6279 C CA . ASP B 1 249 ? -23.781 25.094 4.98 1 92.12 249 ASP B CA 1
ATOM 6280 C C . ASP B 1 249 ? -23.312 24.953 6.43 1 92.12 249 ASP B C 1
ATOM 6282 O O . ASP B 1 249 ? -23.984 25.438 7.352 1 92.12 249 ASP B O 1
ATOM 6286 N N . ASP B 1 250 ? -22.219 24.375 6.574 1 92.62 250 ASP B N 1
ATOM 6287 C CA . ASP B 1 250 ? -21.656 24.281 7.914 1 92.62 250 ASP B CA 1
ATOM 6288 C C . ASP B 1 250 ? -21.328 25.656 8.484 1 92.62 250 ASP B C 1
ATOM 6290 O O . ASP B 1 250 ? -21.594 25.938 9.656 1 92.62 250 ASP B O 1
ATOM 6294 N N . TYR B 1 251 ? -20.812 26.5 7.688 1 94.31 251 TYR B N 1
ATOM 6295 C CA . TYR B 1 251 ? -20.438 27.828 8.141 1 94.31 251 TYR B CA 1
ATOM 6296 C C . TYR B 1 251 ? -21.672 28.672 8.414 1 94.31 251 TYR B C 1
ATOM 6298 O O . TYR B 1 251 ? -21.609 29.641 9.18 1 94.31 251 TYR B O 1
ATOM 6306 N N . LEU B 1 252 ? -22.734 28.344 7.836 1 93.81 252 LEU B N 1
ATOM 6307 C CA . LEU B 1 252 ? -23.969 29.109 8.039 1 93.81 252 LEU B CA 1
ATOM 6308 C C . LEU B 1 252 ? -24.75 28.578 9.242 1 93.81 252 LEU B C 1
ATOM 6310 O O . LEU B 1 252 ? -25.719 29.188 9.672 1 93.81 252 LEU B O 1
ATOM 6314 N N . SER B 1 253 ? -24.25 27.547 9.797 1 92.31 253 SER B N 1
ATOM 6315 C CA . SER B 1 253 ? -24.938 26.922 10.93 1 92.31 253 SER B CA 1
ATOM 6316 C C . SER B 1 253 ? -24.641 27.656 12.227 1 92.31 253 SER B C 1
ATOM 6318 O O . SER B 1 253 ? -23.859 28.609 12.242 1 92.31 253 SER B O 1
ATOM 6320 N N . THR B 1 254 ? -25.422 27.188 13.344 1 91.44 254 THR B N 1
ATOM 6321 C CA . THR B 1 254 ? -25.266 27.828 14.648 1 91.44 254 THR B CA 1
ATOM 6322 C C . THR B 1 254 ? -24.406 26.953 15.562 1 91.44 254 THR B C 1
ATOM 6324 O O . THR B 1 254 ? -24.094 27.344 16.688 1 91.44 254 THR B O 1
ATOM 6327 N N . ALA B 1 255 ? -24.094 25.781 15.055 1 92.81 255 ALA B N 1
ATOM 6328 C CA . ALA B 1 255 ? -23.234 24.875 15.805 1 92.81 255 ALA B CA 1
ATOM 6329 C C . ALA B 1 255 ? -22.328 24.078 14.867 1 92.81 255 ALA B C 1
ATOM 6331 O O . ALA B 1 255 ? -22.688 23.828 13.711 1 92.81 255 ALA B O 1
ATOM 6332 N N . PRO B 1 256 ? -21.141 23.734 15.398 1 95.69 256 PRO B N 1
ATOM 6333 C CA . PRO B 1 256 ? -20.266 22.938 14.539 1 95.69 256 PRO B CA 1
ATOM 6334 C C . PRO B 1 256 ? -20.781 21.5 14.336 1 95.69 256 PRO B C 1
ATOM 6336 O O . PRO B 1 256 ? -21.531 21 15.164 1 95.69 256 PRO B O 1
ATOM 6339 N N . PRO B 1 257 ? -20.344 20.906 13.219 1 94.94 257 PRO B N 1
ATOM 6340 C CA . PRO B 1 257 ? -20.641 19.484 13.07 1 94.94 257 PRO B CA 1
ATOM 6341 C C . PRO B 1 257 ? -20.047 18.641 14.195 1 94.94 257 PRO B C 1
ATOM 6343 O O . PRO B 1 257 ? -19.266 19.141 15 1 94.94 257 PRO B O 1
ATOM 6346 N N . GLU B 1 258 ? -20.516 17.391 14.188 1 95.06 258 GLU B N 1
ATOM 6347 C CA . GLU B 1 258 ? -20.062 16.453 15.219 1 95.06 258 GLU B CA 1
ATOM 6348 C C . GLU B 1 258 ? -18.547 16.281 15.195 1 95.06 258 GLU B C 1
ATOM 6350 O O . GLU B 1 258 ? -17.969 16.078 14.133 1 95.06 258 GLU B O 1
ATOM 6355 N N . GLN B 1 259 ? -17.984 16.5 16.391 1 95.44 259 GLN B N 1
ATOM 6356 C CA . GLN B 1 259 ? -16.531 16.344 16.547 1 95.44 259 GLN B CA 1
ATOM 6357 C C . GLN B 1 259 ? -16.203 14.992 17.188 1 95.44 259 GLN B C 1
ATOM 6359 O O . GLN B 1 259 ? -16.844 14.57 18.141 1 95.44 259 GLN B O 1
ATOM 6364 N N . ARG B 1 260 ? -15.102 14.375 16.641 1 95.12 260 ARG B N 1
ATOM 6365 C CA . ARG B 1 260 ? -14.758 13.055 17.156 1 95.12 260 ARG B CA 1
ATOM 6366 C C . ARG B 1 260 ? -13.258 12.945 17.406 1 95.12 260 ARG B C 1
ATOM 6368 O O . ARG B 1 260 ? -12.453 13.477 16.641 1 95.12 260 ARG B O 1
ATOM 6375 N N . ILE B 1 261 ? -12.969 12.281 18.484 1 95.38 261 ILE B N 1
ATOM 6376 C CA . ILE B 1 261 ? -11.617 11.805 18.766 1 95.38 261 ILE B CA 1
ATOM 6377 C C . ILE B 1 261 ? -11.578 10.281 18.656 1 95.38 261 ILE B C 1
ATOM 6379 O O . ILE B 1 261 ? -12.461 9.594 19.188 1 95.38 261 ILE B O 1
ATOM 6383 N N . ILE B 1 262 ? -10.57 9.812 17.984 1 94.62 262 ILE B N 1
ATOM 6384 C CA . ILE B 1 262 ? -10.406 8.383 17.75 1 94.62 262 ILE B CA 1
ATOM 6385 C C . ILE B 1 262 ? -9.008 7.949 18.203 1 94.62 262 ILE B C 1
ATOM 6387 O O . ILE B 1 262 ? -8.016 8.586 17.859 1 94.62 262 ILE B O 1
ATOM 6391 N N . ILE B 1 263 ? -8.93 6.883 18.969 1 93.38 263 ILE B N 1
ATOM 6392 C CA . ILE B 1 263 ? -7.629 6.355 19.375 1 93.38 263 ILE B CA 1
ATOM 6393 C C . ILE B 1 263 ? -7.484 4.914 18.891 1 93.38 263 ILE B C 1
ATOM 6395 O O . ILE B 1 263 ? -8.352 4.078 19.156 1 93.38 263 ILE B O 1
ATOM 6399 N N . MET B 1 264 ? -6.488 4.691 18.172 1 93.12 264 MET B N 1
ATOM 6400 C CA . MET B 1 264 ? -6.074 3.342 17.797 1 93.12 264 MET B CA 1
ATOM 6401 C C . MET B 1 264 ? -4.887 2.879 18.625 1 93.12 264 MET B C 1
ATOM 6403 O O . MET B 1 264 ? -3.812 3.482 18.578 1 93.12 264 MET B O 1
ATOM 6407 N N . TYR B 1 265 ? -5.059 1.821 19.266 1 87.31 265 TYR B N 1
ATOM 6408 C CA . TYR B 1 265 ? -4.02 1.331 20.172 1 87.31 265 TYR B CA 1
ATOM 6409 C C . TYR B 1 265 ? -3.129 0.311 19.469 1 87.31 265 TYR B C 1
ATOM 6411 O O . TYR B 1 265 ? -3.488 -0.213 18.406 1 87.31 265 TYR B O 1
ATOM 6419 N N . TYR B 1 266 ? -1.982 -0.046 20.141 1 84.19 266 TYR B N 1
ATOM 6420 C CA . TYR B 1 266 ? -1.024 -1.017 19.625 1 84.19 266 TYR B CA 1
ATOM 6421 C C . TYR B 1 266 ? -1.663 -2.393 19.484 1 84.19 266 TYR B C 1
ATOM 6423 O O . TYR B 1 266 ? -1.234 -3.203 18.672 1 84.19 266 TYR B O 1
ATOM 6431 N N . ASN B 1 267 ? -2.691 -2.637 20.219 1 74.62 267 ASN B N 1
ATOM 6432 C CA . ASN B 1 267 ? -3.307 -3.959 20.188 1 74.62 267 ASN B CA 1
ATOM 6433 C C . ASN B 1 267 ? -4.469 -4.023 19.203 1 74.62 267 ASN B C 1
ATOM 6435 O O . ASN B 1 267 ? -5.359 -4.867 19.344 1 74.62 267 ASN B O 1
ATOM 6439 N N . ASP B 1 268 ? -4.652 -3.082 18.391 1 77.06 268 ASP B N 1
ATOM 6440 C CA . ASP B 1 268 ? -5.594 -3.035 17.281 1 77.06 268 ASP B CA 1
ATOM 6441 C C . ASP B 1 268 ? -6.988 -2.625 17.766 1 77.06 268 ASP B C 1
ATOM 6443 O O . ASP B 1 268 ? -7.949 -2.67 16.984 1 77.06 268 ASP B O 1
ATOM 6447 N N . THR B 1 269 ? -7.027 -2.264 18.984 1 80.94 269 THR B N 1
ATOM 6448 C CA . THR B 1 269 ? -8.305 -1.745 19.453 1 80.94 269 THR B CA 1
ATOM 6449 C C . THR B 1 269 ? -8.469 -0.277 19.062 1 80.94 269 THR B C 1
ATOM 6451 O O . THR B 1 269 ? -7.5 0.481 19.062 1 80.94 269 THR B O 1
ATOM 6454 N N . ILE B 1 270 ? -9.742 0.04 18.75 1 87.94 270 ILE B N 1
ATOM 6455 C CA . ILE B 1 270 ? -10.062 1.411 18.375 1 87.94 270 ILE B CA 1
ATOM 6456 C C . ILE B 1 270 ? -11.211 1.932 19.234 1 87.94 270 ILE B C 1
ATOM 6458 O O . ILE B 1 270 ? -12.156 1.196 19.531 1 87.94 270 ILE B O 1
ATOM 6462 N N . VAL B 1 271 ? -11.047 3.062 19.781 1 88.38 271 VAL B N 1
ATOM 6463 C CA . VAL B 1 271 ? -12.078 3.738 20.562 1 88.38 271 VAL B CA 1
ATOM 6464 C C . VAL B 1 271 ? -12.383 5.102 19.938 1 88.38 271 VAL B C 1
ATOM 6466 O O . VAL B 1 271 ? -11.469 5.863 19.625 1 88.38 271 VAL B O 1
ATOM 6469 N N . GLU B 1 272 ? -13.641 5.348 19.719 1 92.38 272 GLU B N 1
ATOM 6470 C CA . GLU B 1 272 ? -14.102 6.617 19.172 1 92.38 272 GLU B CA 1
ATOM 6471 C C . GLU B 1 272 ? -15.078 7.312 20.125 1 92.38 272 GLU B C 1
ATOM 6473 O O . GLU B 1 272 ? -15.938 6.668 20.719 1 92.38 272 GLU B O 1
ATOM 6478 N N . ARG B 1 273 ? -14.898 8.625 20.281 1 91.88 273 ARG B N 1
ATOM 6479 C CA . ARG B 1 273 ? -15.766 9.406 21.156 1 91.88 273 ARG B CA 1
ATOM 6480 C C . ARG B 1 273 ? -16.172 10.719 20.5 1 91.88 273 ARG B C 1
ATOM 6482 O O . ARG B 1 273 ? -15.359 11.352 19.812 1 91.88 273 ARG B O 1
ATOM 6489 N N . ILE B 1 274 ? -17.375 11.062 20.797 1 93.25 274 ILE B N 1
ATOM 6490 C CA . ILE B 1 274 ? -17.859 12.398 20.438 1 93.25 274 ILE B CA 1
ATOM 6491 C C . ILE B 1 274 ? -17.406 13.398 21.5 1 93.25 274 ILE B C 1
ATOM 6493 O O . ILE B 1 274 ? -17.547 13.148 22.703 1 93.25 274 ILE B O 1
ATOM 6497 N N . ILE B 1 275 ? -16.875 14.484 21.016 1 92.94 275 ILE B N 1
ATOM 6498 C CA . ILE B 1 275 ? -16.422 15.477 21.984 1 92.94 275 ILE B CA 1
ATOM 6499 C C . ILE B 1 275 ? -17.219 16.766 21.812 1 92.94 275 ILE B C 1
ATOM 6501 O O . ILE B 1 275 ? -17.609 17.125 20.703 1 92.94 275 ILE B O 1
ATOM 6505 N N . ASN B 1 276 ? -17.375 17.438 22.984 1 90.5 276 ASN B N 1
ATOM 6506 C CA . ASN B 1 276 ? -18.016 18.734 23.062 1 90.5 276 ASN B CA 1
ATOM 6507 C C . ASN B 1 276 ? -17.25 19.688 23.984 1 90.5 276 ASN B C 1
ATOM 6509 O O . ASN B 1 276 ? -17.703 19.969 25.094 1 90.5 276 ASN B O 1
ATOM 6513 N N . PRO B 1 277 ? -16.219 20.234 23.438 1 90.88 277 PRO B N 1
ATOM 6514 C CA . PRO B 1 277 ? -15.438 21.125 24.297 1 90.88 277 PRO B CA 1
ATOM 6515 C C . PRO B 1 277 ? -16.234 22.328 24.781 1 90.88 277 PRO B C 1
ATOM 6517 O O . PRO B 1 277 ? -17.031 22.875 24.031 1 90.88 277 PRO B O 1
ATOM 6520 N N . PRO B 1 278 ? -15.898 22.734 26 1 89 278 PRO B N 1
ATOM 6521 C CA . PRO B 1 278 ? -16.578 23.938 26.5 1 89 278 PRO B CA 1
ATOM 6522 C C . PRO B 1 278 ? -16.297 25.172 25.641 1 89 278 PRO B C 1
ATOM 6524 O O . PRO B 1 278 ? -15.18 25.344 25.156 1 89 278 PRO B O 1
ATOM 6527 N N . GLY B 1 279 ? -17.297 26 25.5 1 86.62 279 GLY B N 1
ATOM 6528 C CA . GLY B 1 279 ? -17.125 27.266 24.797 1 86.62 279 GLY B CA 1
ATOM 6529 C C . GLY B 1 279 ? -17.281 27.141 23.297 1 86.62 279 GLY B C 1
ATOM 6530 O O . GLY B 1 279 ? -17.062 28.109 22.562 1 86.62 279 GLY B O 1
ATOM 6531 N N . VAL B 1 280 ? -17.625 25.969 22.875 1 91.31 280 VAL B N 1
ATOM 6532 C CA . VAL B 1 280 ? -17.75 25.766 21.422 1 91.31 280 VAL B CA 1
ATOM 6533 C C . VAL B 1 280 ? -19.188 26.016 20.984 1 91.31 280 VAL B C 1
ATOM 6535 O O . VAL B 1 280 ? -19.422 26.672 19.969 1 91.31 280 VAL B O 1
ATOM 6538 N N . LEU B 1 281 ? -20.062 25.562 21.812 1 89.5 281 LEU B N 1
ATOM 6539 C CA . LEU B 1 281 ? -21.469 25.719 21.469 1 89.5 281 LEU B CA 1
ATOM 6540 C C . LEU B 1 281 ? -21.859 27.203 21.453 1 89.5 281 LEU B C 1
ATOM 6542 O O . LEU B 1 281 ? -21.469 27.953 22.344 1 89.5 281 LEU B O 1
ATOM 6546 N N . ASP B 1 282 ? -22.531 27.688 20.453 1 89.5 282 ASP B N 1
ATOM 6547 C CA . ASP B 1 282 ? -23.078 29.031 20.266 1 89.5 282 ASP B CA 1
ATOM 6548 C C . ASP B 1 282 ? -21.969 30.047 20.031 1 89.5 282 ASP B C 1
ATOM 6550 O O . ASP B 1 282 ? -22.203 31.25 20.109 1 89.5 282 ASP B O 1
ATOM 6554 N N . VAL B 1 283 ? -20.797 29.609 19.906 1 95.5 283 VAL B N 1
ATOM 6555 C CA . VAL B 1 283 ? -19.672 30.5 19.625 1 95.5 283 VAL B CA 1
ATOM 6556 C C . VAL B 1 283 ? -19.078 30.203 18.25 1 95.5 283 VAL B C 1
ATOM 6558 O O . VAL B 1 283 ? -18.781 31.125 17.484 1 95.5 283 VAL B O 1
ATOM 6561 N N . TRP B 1 284 ? -18.922 28.922 18.016 1 97.12 284 TRP B N 1
ATOM 6562 C CA . TRP B 1 284 ? -18.375 28.484 16.75 1 97.12 284 TRP B CA 1
ATOM 6563 C C . TRP B 1 284 ? -19.469 27.906 15.859 1 97.12 284 TRP B C 1
ATOM 6565 O O . TRP B 1 284 ? -20.234 27.031 16.297 1 97.12 284 TRP B O 1
ATOM 6575 N N . ALA B 1 285 ? -19.5 28.344 14.641 1 96.31 285 ALA B N 1
ATOM 6576 C CA . ALA B 1 285 ? -20.375 27.734 13.656 1 96.31 285 ALA B CA 1
ATOM 6577 C C . ALA B 1 285 ? -19.766 26.453 13.102 1 96.31 285 ALA B C 1
ATOM 6579 O O . ALA B 1 285 ? -20.484 25.516 12.75 1 96.31 285 ALA B O 1
ATOM 6580 N N . THR B 1 286 ? -18.484 26.516 12.945 1 95.81 286 THR B N 1
ATOM 6581 C CA . THR B 1 286 ? -17.734 25.375 12.438 1 95.81 286 THR B CA 1
ATOM 6582 C C . THR B 1 286 ? -16.406 25.219 13.188 1 95.81 286 THR B C 1
ATOM 6584 O O . THR B 1 286 ? -15.859 26.188 13.695 1 95.81 286 THR B O 1
ATOM 6587 N N . LEU B 1 287 ? -16.016 24.016 13.289 1 96.25 287 LEU B N 1
ATOM 6588 C CA . LEU B 1 287 ? -14.711 23.625 13.805 1 96.25 287 LEU B CA 1
ATOM 6589 C C . LEU B 1 287 ? -14.133 22.469 12.992 1 96.25 287 LEU B C 1
ATOM 6591 O O . LEU B 1 287 ? -14.703 21.391 12.961 1 96.25 287 LEU B O 1
ATOM 6595 N N . ASN B 1 288 ? -13.047 22.766 12.352 1 96.31 288 ASN B N 1
ATOM 6596 C CA . ASN B 1 288 ? -12.406 21.781 11.484 1 96.31 288 ASN B CA 1
ATOM 6597 C C . ASN B 1 288 ? -11 21.438 11.961 1 96.31 288 ASN B C 1
ATOM 6599 O O . ASN B 1 288 ? -10.242 22.328 12.352 1 96.31 288 ASN B O 1
ATOM 6603 N N . PRO B 1 289 ? -10.68 20.125 11.938 1 97.62 289 PRO B N 1
ATOM 6604 C CA . PRO B 1 289 ? -9.273 19.766 12.172 1 97.62 289 PRO B CA 1
ATOM 6605 C C . PRO B 1 289 ? -8.344 20.344 11.109 1 97.62 289 PRO B C 1
ATOM 6607 O O . PRO B 1 289 ? -8.773 20.609 9.984 1 97.62 289 PRO B O 1
ATOM 6610 N N . GLY B 1 290 ? -7.105 20.547 11.438 1 97.06 290 GLY B N 1
ATOM 6611 C CA . GLY B 1 290 ? -6.145 21.188 10.555 1 97.06 290 GLY B CA 1
ATOM 6612 C C . GLY B 1 290 ? -5.574 20.25 9.516 1 97.06 290 GLY B C 1
ATOM 6613 O O . GLY B 1 290 ? -4.742 20.656 8.695 1 97.06 290 GLY B O 1
ATOM 6614 N N . THR B 1 291 ? -5.934 18.938 9.5 1 96.19 291 THR B N 1
ATOM 6615 C CA . THR B 1 291 ? -5.461 17.906 8.586 1 96.19 291 THR B CA 1
ATOM 6616 C C . THR B 1 291 ? -4.031 17.5 8.922 1 96.19 291 THR B C 1
ATOM 6618 O O . THR B 1 291 ? -3.689 16.312 8.875 1 96.19 291 THR B O 1
ATOM 6621 N N . GLY B 1 292 ? -3.178 18.531 9.148 1 98 292 GLY B N 1
ATOM 6622 C CA . GLY B 1 292 ? -1.819 18.234 9.57 1 98 292 GLY B CA 1
ATOM 6623 C C . GLY B 1 292 ? -1.755 17.531 10.914 1 98 292 GLY B C 1
ATOM 6624 O O . GLY B 1 292 ? -2.746 17.484 11.641 1 98 292 GLY B O 1
ATOM 6625 N N . SER B 1 293 ? -0.657 17.094 11.273 1 97.62 293 SER B N 1
ATOM 6626 C CA . SER B 1 293 ? -0.466 16.297 12.469 1 97.62 293 SER B CA 1
ATOM 6627 C C . SER B 1 293 ? -0.638 17.125 13.734 1 97.62 293 SER B C 1
ATOM 6629 O O . SER B 1 293 ? -0.314 18.312 13.75 1 97.62 293 SER B O 1
ATOM 6631 N N . GLY B 1 294 ? -1.136 16.406 14.75 1 98.19 294 GLY B N 1
ATOM 6632 C CA . GLY B 1 294 ? -1.02 16.922 16.109 1 98.19 294 GLY B CA 1
ATOM 6633 C C . GLY B 1 294 ? 0.265 16.5 16.797 1 98.19 294 GLY B C 1
ATOM 6634 O O . GLY B 1 294 ? 1.164 15.945 16.156 1 98.19 294 GLY B O 1
ATOM 6635 N N . VAL B 1 295 ? 0.275 16.906 18.109 1 97.56 295 VAL B N 1
ATOM 6636 C CA . VAL B 1 295 ? 1.444 16.531 18.891 1 97.56 295 VAL B CA 1
ATOM 6637 C C . VAL B 1 295 ? 1.017 16.156 20.312 1 97.56 295 VAL B C 1
ATOM 6639 O O . VAL B 1 295 ? -0.02 16.625 20.797 1 97.56 295 VAL B O 1
ATOM 6642 N N . TYR B 1 296 ? 1.76 15.273 20.828 1 94.94 296 TYR B N 1
ATOM 6643 C CA . TYR B 1 296 ? 1.652 14.984 22.25 1 94.94 296 TYR B CA 1
ATOM 6644 C C . TYR B 1 296 ? 2.602 15.867 23.062 1 94.94 296 TYR B C 1
ATOM 6646 O O . TYR B 1 296 ? 3.811 15.867 22.812 1 94.94 296 TYR B O 1
ATOM 6654 N N . TYR B 1 297 ? 2.012 16.672 23.953 1 94.5 297 TYR B N 1
ATOM 6655 C CA . TYR B 1 297 ? 2.791 17.656 24.703 1 94.5 297 TYR B CA 1
ATOM 6656 C C . TYR B 1 297 ? 2.348 17.703 26.172 1 94.5 297 TYR B C 1
ATOM 6658 O O . TYR B 1 297 ? 1.235 18.141 26.469 1 94.5 297 TYR B O 1
ATOM 6666 N N . LEU B 1 298 ? 3.176 17.266 27.078 1 89.56 298 LEU B N 1
ATOM 6667 C CA . LEU B 1 298 ? 2.998 17.344 28.531 1 89.56 298 LEU B CA 1
ATOM 6668 C C . LEU B 1 298 ? 1.661 16.734 28.953 1 89.56 298 LEU B C 1
ATOM 6670 O O . LEU B 1 298 ? 0.89 17.375 29.672 1 89.56 298 LEU B O 1
ATOM 6674 N N . GLY B 1 299 ? 1.335 15.625 28.406 1 86.62 299 GLY B N 1
ATOM 6675 C CA . GLY B 1 299 ? 0.146 14.891 28.812 1 86.62 299 GLY B CA 1
ATOM 6676 C C . GLY B 1 299 ? -1.083 15.25 28 1 86.62 299 GLY B C 1
ATOM 6677 O O . GLY B 1 299 ? -2.148 14.656 28.188 1 86.62 299 GLY B O 1
ATOM 6678 N N . TRP B 1 300 ? -0.911 16.203 27.156 1 93.19 300 TRP B N 1
ATOM 6679 C CA . TRP B 1 300 ? -2.016 16.641 26.312 1 93.19 300 TRP B CA 1
ATOM 6680 C C . TRP B 1 300 ? -1.729 16.328 24.844 1 93.19 300 TRP B C 1
ATOM 6682 O O . TRP B 1 300 ? -0.578 16.391 24.406 1 93.19 300 TRP B O 1
ATOM 6692 N N . VAL B 1 301 ? -2.748 15.938 24.172 1 96 301 VAL B N 1
ATOM 6693 C CA . VAL B 1 301 ? -2.652 15.844 22.719 1 96 301 VAL B CA 1
ATOM 6694 C C . VAL B 1 301 ? -3.246 17.094 22.078 1 96 301 VAL B C 1
ATOM 6696 O O . VAL B 1 301 ? -4.402 17.438 22.344 1 96 301 VAL B O 1
ATOM 6699 N N . LEU B 1 302 ? -2.436 17.75 21.359 1 97.75 302 LEU B N 1
ATOM 6700 C CA . LEU B 1 302 ? -2.814 19.016 20.719 1 97.75 302 LEU B CA 1
ATOM 6701 C C . LEU B 1 302 ? -3.072 18.812 19.234 1 97.75 302 LEU B C 1
ATOM 6703 O O . LEU B 1 302 ? -2.271 18.172 18.547 1 97.75 302 LEU B O 1
ATOM 6707 N N . PHE B 1 303 ? -4.164 19.312 18.766 1 98.31 303 PHE B N 1
ATOM 6708 C CA . PHE B 1 303 ? -4.484 19.281 17.344 1 98.31 303 PHE B CA 1
ATOM 6709 C C . PHE B 1 303 ? -4.707 20.688 16.797 1 98.31 303 PHE B C 1
ATOM 6711 O O . PHE B 1 303 ? -5.328 21.516 17.469 1 98.31 303 PHE B O 1
ATOM 6718 N N . PRO B 1 304 ? -4.141 20.969 15.594 1 98.56 304 PRO B N 1
ATOM 6719 C CA . PRO B 1 304 ? -4.52 22.219 14.953 1 98.56 304 PRO B CA 1
ATOM 6720 C C . PRO B 1 304 ? -5.98 22.25 14.516 1 98.56 304 PRO B C 1
ATOM 6722 O O . PRO B 1 304 ? -6.516 21.234 14.07 1 98.56 304 PRO B O 1
ATOM 6725 N N . THR B 1 305 ? -6.605 23.391 14.648 1 98.06 305 THR B N 1
ATOM 6726 C CA . THR B 1 305 ? -8 23.531 14.242 1 98.06 305 THR B CA 1
ATOM 6727 C C . THR B 1 305 ? -8.273 24.938 13.727 1 98.06 305 THR B C 1
ATOM 6729 O O . THR B 1 305 ? -7.445 25.844 13.883 1 98.06 305 THR B O 1
ATOM 6732 N N . TYR B 1 306 ? -9.328 25.094 13 1 96.94 306 TYR B N 1
ATOM 6733 C CA . TYR B 1 306 ? -9.836 26.375 12.539 1 96.94 306 TYR B CA 1
ATOM 6734 C C . TYR B 1 306 ? -11.344 26.312 12.312 1 96.94 306 TYR B C 1
ATOM 6736 O O . TYR B 1 306 ? -11.93 25.234 12.242 1 96.94 306 TYR B O 1
ATOM 6744 N N . GLY B 1 307 ? -11.961 27.469 12.258 1 96.06 307 GLY B N 1
ATOM 6745 C CA . GLY B 1 307 ? -13.398 27.469 12.055 1 96.06 307 GLY B CA 1
ATOM 6746 C C . GLY B 1 307 ? -13.992 28.859 12.023 1 96.06 307 GLY B C 1
ATOM 6747 O O . GLY B 1 307 ? -13.266 29.859 12.086 1 96.06 307 GLY B O 1
ATOM 6748 N N . GLY B 1 308 ? -15.305 28.844 11.852 1 96.69 308 GLY B N 1
ATOM 6749 C CA . GLY B 1 308 ? -16.031 30.094 11.789 1 96.69 308 GLY B CA 1
ATOM 6750 C C . GLY B 1 308 ? -16.641 30.5 13.117 1 96.69 308 GLY B C 1
ATOM 6751 O O . GLY B 1 308 ? -17.391 29.75 13.727 1 96.69 308 GLY B O 1
ATOM 6752 N N . VAL B 1 309 ? -16.328 31.734 13.531 1 97.38 309 VAL B N 1
ATOM 6753 C CA . VAL B 1 309 ? -16.828 32.281 14.781 1 97.38 309 VAL B CA 1
ATOM 6754 C C . VAL B 1 309 ? -18.094 33.094 14.516 1 97.38 309 VAL B C 1
ATOM 6756 O O . VAL B 1 309 ? -18.125 33.906 13.57 1 97.38 309 VAL B O 1
ATOM 6759 N N . ILE B 1 310 ? -19.031 32.938 15.352 1 96.06 310 ILE B N 1
ATOM 6760 C CA . ILE B 1 310 ? -20.312 33.625 15.195 1 96.06 310 ILE B CA 1
ATOM 6761 C C . ILE B 1 310 ? -20.172 35.062 15.656 1 96.06 310 ILE B C 1
ATOM 6763 O O . ILE B 1 310 ? -19.531 35.344 16.672 1 96.06 310 ILE B O 1
ATOM 6767 N N . LYS B 1 311 ? -20.812 35.906 14.969 1 94.88 311 LYS B N 1
ATOM 6768 C CA . LYS B 1 311 ? -20.766 37.344 15.242 1 94.88 311 LYS B CA 1
ATOM 6769 C C . LYS B 1 311 ? -21.312 37.656 16.625 1 94.88 311 LYS B C 1
ATOM 6771 O O . LYS B 1 311 ? -22.281 37.031 17.078 1 94.88 311 LYS B O 1
ATOM 6776 N N . ASP B 1 312 ? -20.625 38.625 17.328 1 93.88 312 ASP B N 1
ATOM 6777 C CA . ASP B 1 312 ? -21.062 39.25 18.578 1 93.88 312 ASP B CA 1
ATOM 6778 C C . ASP B 1 312 ? -20.891 38.281 19.75 1 93.88 312 ASP B C 1
ATOM 6780 O O . ASP B 1 312 ? -21.406 38.531 20.844 1 93.88 312 ASP B O 1
ATOM 6784 N N . THR B 1 313 ? -20.234 37.188 19.531 1 95.44 313 THR B N 1
ATOM 6785 C CA . THR B 1 313 ? -19.828 36.344 20.656 1 95.44 313 THR B CA 1
ATOM 6786 C C . THR B 1 313 ? -18.625 36.969 21.375 1 95.44 313 THR B C 1
ATOM 6788 O O . THR B 1 313 ? -18.031 37.938 20.891 1 95.44 313 THR B O 1
ATOM 6791 N N . SER B 1 314 ? -18.359 36.438 22.516 1 94.94 314 SER B N 1
ATOM 6792 C CA . SER B 1 314 ? -17.234 36.938 23.281 1 94.94 314 SER B CA 1
ATOM 6793 C C . SER B 1 314 ? -15.93 36.812 22.5 1 94.94 314 SER B C 1
ATOM 6795 O O . SER B 1 314 ? -15.109 37.719 22.484 1 94.94 314 SER B O 1
ATOM 6797 N N . LEU B 1 315 ? -15.727 35.719 21.859 1 96.19 315 LEU B N 1
ATOM 6798 C CA . LEU B 1 315 ? -14.523 35.469 21.062 1 96.19 315 LEU B CA 1
ATOM 6799 C C . LEU B 1 315 ? -14.469 36.438 19.891 1 96.19 315 LEU B C 1
ATOM 6801 O O . LEU B 1 315 ? -13.422 37.031 19.609 1 96.19 315 LEU B O 1
ATOM 6805 N N . TRP B 1 316 ? -15.586 36.625 19.219 1 96.81 316 TRP B N 1
ATOM 6806 C CA . TRP B 1 316 ? -15.672 37.531 18.109 1 96.81 316 TRP B CA 1
ATOM 6807 C C . TRP B 1 316 ? -15.289 38.969 18.547 1 96.81 316 TRP B C 1
ATOM 6809 O O . TRP B 1 316 ? -14.484 39.625 17.891 1 96.81 316 TRP B O 1
ATOM 6819 N N . ASN B 1 317 ? -15.805 39.406 19.609 1 96.44 317 ASN B N 1
ATOM 6820 C CA . ASN B 1 317 ? -15.578 40.75 20.078 1 96.44 317 ASN B CA 1
ATOM 6821 C C . ASN B 1 317 ? -14.125 40.969 20.5 1 96.44 317 ASN B C 1
ATOM 6823 O O . ASN B 1 317 ? -13.586 42.062 20.312 1 96.44 317 ASN B O 1
ATOM 6827 N N . ASN B 1 318 ? -13.578 39.969 21.016 1 96 318 ASN B N 1
ATOM 6828 C CA . ASN B 1 318 ? -12.195 40.062 21.469 1 96 318 ASN B CA 1
ATOM 6829 C C . ASN B 1 318 ? -11.227 40.125 20.281 1 96 318 ASN B C 1
ATOM 6831 O O . ASN B 1 318 ? -10.141 40.688 20.391 1 96 318 ASN B O 1
ATOM 6835 N N . GLN B 1 319 ? -11.594 39.531 19.125 1 96.88 319 GLN B N 1
ATOM 6836 C CA . GLN B 1 319 ? -10.648 39.312 18.031 1 96.88 319 GLN B CA 1
ATOM 6837 C C . GLN B 1 319 ? -10.953 40.219 16.844 1 96.88 319 GLN B C 1
ATOM 6839 O O . GLN B 1 319 ? -10.109 40.406 15.977 1 96.88 319 GLN B O 1
ATOM 6844 N N . ALA B 1 320 ? -12.117 40.812 16.656 1 93.31 320 ALA B N 1
ATOM 6845 C CA . ALA B 1 320 ? -12.641 41.5 15.477 1 93.31 320 ALA B CA 1
ATOM 6846 C C . ALA B 1 320 ? -11.734 42.656 15.055 1 93.31 320 ALA B C 1
ATOM 6848 O O . ALA B 1 320 ? -11.617 42.938 13.867 1 93.31 320 ALA B O 1
ATOM 6849 N N . ASN B 1 321 ? -11.016 43.281 15.945 1 92.06 321 ASN B N 1
ATOM 6850 C CA . ASN B 1 321 ? -10.203 44.438 15.555 1 92.06 321 ASN B CA 1
ATOM 6851 C C . ASN B 1 321 ? -8.719 44.062 15.5 1 92.06 321 ASN B C 1
ATOM 6853 O O . ASN B 1 321 ? -7.879 44.938 15.227 1 92.06 321 ASN B O 1
ATOM 6857 N N . LYS B 1 322 ? -8.492 42.875 15.602 1 96.44 322 LYS B N 1
ATOM 6858 C CA . LYS B 1 322 ? -7.102 42.438 15.562 1 96.44 322 LYS B CA 1
ATOM 6859 C C . LYS B 1 322 ? -6.719 41.938 14.172 1 96.44 322 LYS B C 1
ATOM 6861 O O . LYS B 1 322 ? -7.57 41.469 13.414 1 96.44 322 LYS B O 1
ATOM 6866 N N . TYR B 1 323 ? -5.461 42.156 13.836 1 94.81 323 TYR B N 1
ATOM 6867 C CA . TYR B 1 323 ? -4.969 41.75 12.531 1 94.81 323 TYR B CA 1
ATOM 6868 C C . TYR B 1 323 ? -3.469 41.469 12.57 1 94.81 323 TYR B C 1
ATOM 6870 O O . TYR B 1 323 ? -2.766 42 13.445 1 94.81 323 TYR B O 1
ATOM 6878 N N . PHE B 1 324 ? -3.035 40.625 11.641 1 94.5 324 PHE B N 1
ATOM 6879 C CA . PHE B 1 324 ? -1.622 40.312 11.523 1 94.5 324 PHE B CA 1
ATOM 6880 C C . PHE B 1 324 ? -1.1 40.625 10.133 1 94.5 324 PHE B C 1
ATOM 6882 O O . PHE B 1 324 ? -1.75 40.312 9.133 1 94.5 324 PHE B O 1
ATOM 6889 N N . ILE B 1 325 ? -0.017 41.344 10.016 1 90.75 325 ILE B N 1
ATOM 6890 C CA . ILE B 1 325 ? 0.762 41.562 8.797 1 90.75 325 ILE B CA 1
ATOM 6891 C C . ILE B 1 325 ? 2.197 41.062 9.016 1 90.75 325 ILE B C 1
ATOM 6893 O O . ILE B 1 325 ? 2.932 41.656 9.82 1 90.75 325 ILE B O 1
ATOM 6897 N N . PRO B 1 326 ? 2.549 40 8.344 1 85.94 326 PRO B N 1
ATOM 6898 C CA . PRO B 1 326 ? 3.91 39.5 8.523 1 85.94 326 PRO B CA 1
ATOM 6899 C C . PRO B 1 326 ? 4.977 40.531 8.188 1 85.94 326 PRO B C 1
ATOM 6901 O O . PRO B 1 326 ? 4.789 41.344 7.277 1 85.94 326 PRO B O 1
ATOM 6904 N N . GLN B 1 327 ? 6.027 40.562 9.062 1 71.69 327 GLN B N 1
ATOM 6905 C CA . GLN B 1 327 ? 7.137 41.5 8.82 1 71.69 327 GLN B CA 1
ATOM 6906 C C . GLN B 1 327 ? 7.91 41.094 7.566 1 71.69 327 GLN B C 1
ATOM 6908 O O . GLN B 1 327 ? 8.258 39.938 7.391 1 71.69 327 GLN B O 1
ATOM 6913 N N . MET B 1 328 ? 7.746 41.906 6.52 1 64.12 328 MET B N 1
ATOM 6914 C CA . MET B 1 328 ? 8.367 41.625 5.23 1 64.12 328 MET B CA 1
ATOM 6915 C C . MET B 1 328 ? 9.695 42.344 5.09 1 64.12 328 MET B C 1
ATOM 6917 O O . MET B 1 328 ? 9.836 43.469 5.555 1 64.12 328 MET B O 1
ATOM 6921 N N . VAL B 1 329 ? 10.758 41.625 4.895 1 53.25 329 VAL B N 1
ATOM 6922 C CA . VAL B 1 329 ? 12 42.344 4.633 1 53.25 329 VAL B CA 1
ATOM 6923 C C . VAL B 1 329 ? 11.945 43 3.244 1 53.25 329 VAL B C 1
ATOM 6925 O O . VAL B 1 329 ? 12.43 44.094 3.051 1 53.25 329 VAL B O 1
ATOM 6928 N N . ALA B 1 330 ? 11.484 42.188 2.232 1 52.06 330 ALA B N 1
ATOM 6929 C CA . ALA B 1 330 ? 11.773 42.625 0.87 1 52.06 330 ALA B CA 1
ATOM 6930 C C . ALA B 1 330 ? 10.586 43.375 0.261 1 52.06 330 ALA B C 1
ATOM 6932 O O . ALA B 1 330 ? 10.734 44.469 -0.255 1 52.06 330 ALA B O 1
ATOM 6933 N N . ALA B 1 331 ? 9.477 42.625 -0.254 1 56.25 331 ALA B N 1
ATOM 6934 C CA . ALA B 1 331 ? 8.562 43.125 -1.289 1 56.25 331 ALA B CA 1
ATOM 6935 C C . ALA B 1 331 ? 7.398 43.906 -0.678 1 56.25 331 ALA B C 1
ATOM 6937 O O . ALA B 1 331 ? 6.742 43.406 0.25 1 56.25 331 ALA B O 1
ATOM 6938 N N . LEU B 1 332 ? 7.332 45.156 -1.004 1 68.44 332 LEU B N 1
ATOM 6939 C CA . LEU B 1 332 ? 6.473 46.125 -0.294 1 68.44 332 LEU B CA 1
ATOM 6940 C C . LEU B 1 332 ? 5.094 46.188 -0.935 1 68.44 332 LEU B C 1
ATOM 6942 O O . LEU B 1 332 ? 4.949 45.969 -2.139 1 68.44 332 LEU B O 1
ATOM 6946 N N . CYS B 1 333 ? 4.07 45.938 -0.223 1 82.88 333 CYS B N 1
ATOM 6947 C CA . CYS B 1 333 ? 2.678 46.219 -0.549 1 82.88 333 CYS B CA 1
ATOM 6948 C C . CYS B 1 333 ? 2.521 47.656 -1.045 1 82.88 333 CYS B C 1
ATOM 6950 O O . CYS B 1 333 ? 3.025 48.594 -0.421 1 82.88 333 CYS B O 1
ATOM 6952 N N . SER B 1 334 ? 1.902 47.812 -2.248 1 83.81 334 SER B N 1
ATOM 6953 C CA . SER B 1 334 ? 1.703 49.125 -2.861 1 83.81 334 SER B CA 1
ATOM 6954 C C . SER B 1 334 ? 0.637 49.906 -2.123 1 83.81 334 SER B C 1
ATOM 6956 O O . SER B 1 334 ? 0.522 51.125 -2.311 1 83.81 334 SER B O 1
ATOM 6958 N N . GLN B 1 335 ? -0.05 49.312 -1.26 1 88.06 335 GLN B N 1
ATOM 6959 C CA . GLN B 1 335 ? -1.111 50 -0.52 1 88.06 335 GLN B CA 1
ATOM 6960 C C . GLN B 1 335 ? -0.535 50.906 0.568 1 88.06 335 GLN B C 1
ATOM 6962 O O . GLN B 1 335 ? 0.547 50.625 1.094 1 88.06 335 GLN B O 1
ATOM 6967 N N . ASN B 1 336 ? -1.348 52 0.794 1 89.38 336 ASN B N 1
ATOM 6968 C CA . ASN B 1 336 ? -0.949 52.781 1.947 1 89.38 336 ASN B CA 1
ATOM 6969 C C . ASN B 1 336 ? -1.256 52.094 3.26 1 89.38 336 ASN B C 1
ATOM 6971 O O . ASN B 1 336 ? -1.995 51.094 3.277 1 89.38 336 ASN B O 1
ATOM 6975 N N . GLN B 1 337 ? -0.727 52.594 4.305 1 89.44 337 GLN B N 1
ATOM 6976 C CA . GLN B 1 337 ? -0.791 51.938 5.598 1 89.44 337 GLN B CA 1
ATOM 6977 C C . GLN B 1 337 ? -2.232 51.781 6.074 1 89.44 337 GLN B C 1
ATOM 6979 O O . GLN B 1 337 ? -2.623 50.75 6.59 1 89.44 337 GLN B O 1
ATOM 6984 N N . ALA B 1 338 ? -3 52.844 5.949 1 93.12 338 ALA B N 1
ATOM 6985 C CA . ALA B 1 338 ? -4.387 52.844 6.406 1 93.12 338 ALA B CA 1
ATOM 6986 C C . ALA B 1 338 ? -5.188 51.781 5.66 1 93.12 338 ALA B C 1
ATOM 6988 O O . ALA B 1 338 ? -5.988 51.062 6.266 1 93.12 338 ALA B O 1
ATOM 6989 N N . THR B 1 339 ? -4.957 51.688 4.398 1 93.38 339 THR B N 1
ATOM 6990 C CA . THR B 1 339 ? -5.637 50.719 3.564 1 93.38 339 THR B CA 1
ATOM 6991 C C . THR B 1 339 ? -5.172 49.312 3.902 1 93.38 339 THR B C 1
ATOM 6993 O O . THR B 1 339 ? -5.977 48.375 3.922 1 93.38 339 THR B O 1
ATOM 6996 N N . GLN B 1 340 ? -3.92 49.125 4.211 1 92.06 340 GLN B N 1
ATOM 6997 C CA . GLN B 1 340 ? -3.381 47.844 4.59 1 92.06 340 GLN B CA 1
ATOM 6998 C C . GLN B 1 340 ? -4.027 47.312 5.875 1 92.06 340 GLN B C 1
ATOM 7000 O O . GLN B 1 340 ? -4.414 46.156 5.957 1 92.06 340 GLN B O 1
ATOM 7005 N N . VAL B 1 341 ? -4.137 48.188 6.762 1 93.81 341 VAL B N 1
ATOM 7006 C CA . VAL B 1 341 ? -4.699 47.844 8.055 1 93.81 341 VAL B CA 1
ATOM 7007 C C . VAL B 1 341 ? -6.168 47.438 7.891 1 93.81 341 VAL B C 1
ATOM 7009 O O . VAL B 1 341 ? -6.621 46.438 8.438 1 93.81 341 VAL B O 1
ATOM 7012 N N . GLN B 1 342 ? -6.863 48.219 7.129 1 94.75 342 GLN B N 1
ATOM 7013 C CA . GLN B 1 342 ? -8.281 47.969 6.906 1 94.75 342 GLN B CA 1
ATOM 7014 C C . GLN B 1 342 ? -8.484 46.625 6.184 1 94.75 342 GLN B C 1
ATOM 7016 O O . GLN B 1 342 ? -9.344 45.844 6.57 1 94.75 342 GLN B O 1
ATOM 7021 N N . ASN B 1 343 ? -7.68 46.375 5.188 1 93.31 343 ASN B N 1
ATOM 7022 C CA . ASN B 1 343 ? -7.793 45.125 4.418 1 93.31 343 ASN B CA 1
ATOM 7023 C C . ASN B 1 343 ? -7.352 43.938 5.234 1 93.31 343 ASN B C 1
ATOM 7025 O O . ASN B 1 343 ? -7.891 42.844 5.066 1 93.31 343 ASN B O 1
ATOM 7029 N N . ALA B 1 344 ? -6.363 44.125 6.062 1 93.69 344 ALA B N 1
ATOM 7030 C CA . ALA B 1 344 ? -5.902 43.031 6.926 1 93.69 344 ALA B CA 1
ATOM 7031 C C . ALA B 1 344 ? -6.992 42.594 7.902 1 93.69 344 ALA B C 1
ATOM 7033 O O . ALA B 1 344 ? -7.219 41.406 8.109 1 93.69 344 ALA B O 1
ATOM 7034 N N . LYS B 1 345 ? -7.68 43.562 8.438 1 94.5 345 LYS B N 1
ATOM 7035 C CA . LYS B 1 345 ? -8.781 43.281 9.352 1 94.5 345 LYS B CA 1
ATOM 7036 C C . LYS B 1 345 ? -9.914 42.562 8.633 1 94.5 345 LYS B C 1
ATOM 7038 O O . LYS B 1 345 ? -10.484 41.594 9.164 1 94.5 345 LYS B O 1
ATOM 7043 N N . SER B 1 346 ? -10.156 42.969 7.438 1 93.06 346 SER B N 1
ATOM 7044 C CA . SER B 1 346 ? -11.273 42.406 6.668 1 93.06 346 SER B CA 1
ATOM 7045 C C . SER B 1 346 ? -10.945 41.031 6.125 1 93.06 346 SER B C 1
ATOM 7047 O O . SER B 1 346 ? -11.844 40.25 5.762 1 93.06 346 SER B O 1
ATOM 7049 N N . SER B 1 347 ? -9.688 40.688 6.098 1 93.31 347 SER B N 1
ATOM 7050 C CA . SER B 1 347 ? -9.25 39.469 5.477 1 93.31 347 SER B CA 1
ATOM 7051 C C . SER B 1 347 ? -9.656 38.25 6.312 1 93.31 347 SER B C 1
ATOM 7053 O O . SER B 1 347 ? -9.625 37.125 5.832 1 93.31 347 SER B O 1
ATOM 7055 N N . TYR B 1 348 ? -10.078 38.438 7.492 1 95.12 348 TYR B N 1
ATOM 7056 C CA . TYR B 1 348 ? -10.484 37.312 8.359 1 95.12 348 TYR B CA 1
ATOM 7057 C C . TYR B 1 348 ? -11.93 36.938 8.102 1 95.12 348 TYR B C 1
ATOM 7059 O O . TYR B 1 348 ? -12.422 35.969 8.68 1 95.12 348 TYR B O 1
ATOM 7067 N N . TYR B 1 349 ? -12.547 37.719 7.262 1 92.38 349 TYR B N 1
ATOM 7068 C CA . TYR B 1 349 ? -13.961 37.531 6.961 1 92.38 349 TYR B CA 1
ATOM 7069 C C . TYR B 1 349 ? -14.164 37.188 5.488 1 92.38 349 TYR B C 1
ATOM 7071 O O . TYR B 1 349 ? -13.453 37.719 4.625 1 92.38 349 TYR B O 1
ATOM 7079 N N . SER B 1 350 ? -15.016 36.219 5.289 1 84 350 SER B N 1
ATOM 7080 C CA . SER B 1 350 ? -15.359 35.875 3.91 1 84 350 SER B CA 1
ATOM 7081 C C . SER B 1 350 ? -16.875 35.75 3.734 1 84 350 SER B C 1
ATOM 7083 O O . SER B 1 350 ? -17.547 35.156 4.57 1 84 350 SER B O 1
ATOM 7085 N N . SER B 1 351 ? -17.266 36.281 2.582 1 83.81 351 SER B N 1
ATOM 7086 C CA . SER B 1 351 ? -18.688 36.125 2.273 1 83.81 351 SER B CA 1
ATOM 7087 C C . SER B 1 351 ? -19.031 34.688 1.954 1 83.81 351 SER B C 1
ATOM 7089 O O . SER B 1 351 ? -20.156 34.25 2.186 1 83.81 351 SER B O 1
ATOM 7091 N N . TRP B 1 352 ? -18.062 33.969 1.473 1 85 352 TRP B N 1
ATOM 7092 C CA . TRP B 1 352 ? -18.281 32.562 1.179 1 85 352 TRP B CA 1
ATOM 7093 C C . TRP B 1 352 ? -18.625 31.797 2.445 1 85 352 TRP B C 1
ATOM 7095 O O . TRP B 1 352 ? -19.406 30.844 2.404 1 85 352 TRP B O 1
ATOM 7105 N N . PHE B 1 353 ? -18.109 32.25 3.559 1 88.75 353 PHE B N 1
ATOM 7106 C CA . PHE B 1 353 ? -18.328 31.562 4.832 1 88.75 353 PHE B CA 1
ATOM 7107 C C . PHE B 1 353 ? -19.406 32.25 5.645 1 88.75 353 PHE B C 1
ATOM 7109 O O . PHE B 1 353 ? -19.391 32.219 6.875 1 88.75 353 PHE B O 1
ATOM 7116 N N . GLY B 1 354 ? -20.297 33.062 5.027 1 87.5 354 GLY B N 1
ATOM 7117 C CA . GLY B 1 354 ? -21.375 33.75 5.723 1 87.5 354 GLY B CA 1
ATOM 7118 C C . GLY B 1 354 ? -20.891 34.906 6.57 1 87.5 354 GLY B C 1
ATOM 7119 O O . GLY B 1 354 ? -21.469 35.219 7.613 1 87.5 354 GLY B O 1
ATOM 7120 N N . ASN B 1 355 ? -19.766 35.406 6.23 1 90.44 355 ASN B N 1
ATOM 7121 C CA . ASN B 1 355 ? -19.172 36.531 6.93 1 90.44 355 ASN B CA 1
ATOM 7122 C C . ASN B 1 355 ? -18.781 36.156 8.359 1 90.44 355 ASN B C 1
ATOM 7124 O O . ASN B 1 355 ? -18.781 37.031 9.242 1 90.44 355 ASN B O 1
ATOM 7128 N N . ARG B 1 356 ? -18.578 34.906 8.523 1 94.94 356 ARG B N 1
ATOM 7129 C CA . ARG B 1 356 ? -18.016 34.469 9.789 1 94.94 356 ARG B CA 1
ATOM 7130 C C . ARG B 1 356 ? -16.547 34.875 9.898 1 94.94 356 ARG B C 1
ATOM 7132 O O . ARG B 1 356 ? -15.859 35.031 8.891 1 94.94 356 ARG B O 1
ATOM 7139 N N . MET B 1 357 ? -16.125 35.156 11.125 1 95.94 357 MET B N 1
ATOM 7140 C CA . MET B 1 357 ? -14.688 35.312 11.344 1 95.94 357 MET B CA 1
ATOM 7141 C C . MET B 1 357 ? -14 33.938 11.359 1 95.94 357 MET B C 1
ATOM 7143 O O . MET B 1 357 ? -14.375 33.062 12.141 1 95.94 357 MET B O 1
ATOM 7147 N N . ILE B 1 358 ? -13.078 33.75 10.492 1 95.56 358 ILE B N 1
ATOM 7148 C CA . ILE B 1 358 ? -12.383 32.469 10.438 1 95.56 358 ILE B CA 1
ATOM 7149 C C . ILE B 1 358 ? -11.164 32.5 11.359 1 95.56 358 ILE B C 1
ATOM 7151 O O . ILE B 1 358 ? -10.188 33.188 11.078 1 95.56 358 ILE B O 1
ATOM 7155 N N . GLN B 1 359 ? -11.25 31.734 12.391 1 96 359 GLN B N 1
ATOM 7156 C CA . GLN B 1 359 ? -10.281 31.75 13.477 1 96 359 GLN B CA 1
ATOM 7157 C C . GLN B 1 359 ? -9.492 30.453 13.539 1 96 359 GLN B C 1
ATOM 7159 O O . GLN B 1 359 ? -10.055 29.375 13.352 1 96 359 GLN B O 1
ATOM 7164 N N . SER B 1 360 ? -8.141 30.609 13.781 1 96.81 360 SER B N 1
ATOM 7165 C CA . SER B 1 360 ? -7.301 29.453 14.039 1 96.81 360 SER B CA 1
ATOM 7166 C C . SER B 1 360 ? -7.156 29.188 15.531 1 96.81 360 SER B C 1
ATOM 7168 O O . SER B 1 360 ? -7.312 30.109 16.344 1 96.81 360 SER B O 1
ATOM 7170 N N . GLY B 1 361 ? -6.848 27.953 15.82 1 97.88 361 GLY B N 1
ATOM 7171 C CA . GLY B 1 361 ? -6.625 27.578 17.203 1 97.88 361 GLY B CA 1
ATOM 7172 C C . GLY B 1 361 ? -6.062 26.188 17.359 1 97.88 361 GLY B C 1
ATOM 7173 O O . GLY B 1 361 ? -5.559 25.594 16.406 1 97.88 361 GLY B O 1
ATOM 7174 N N . ILE B 1 362 ? -6.074 25.734 18.625 1 98.38 362 ILE B N 1
ATOM 7175 C CA . ILE B 1 362 ? -5.609 24.391 19 1 98.38 362 ILE B CA 1
ATOM 7176 C C . ILE B 1 362 ? -6.676 23.688 19.828 1 98.38 362 ILE B C 1
ATOM 7178 O O . ILE B 1 362 ? -7.238 24.281 20.75 1 98.38 362 ILE B O 1
ATOM 7182 N N . LEU B 1 363 ? -7.004 22.531 19.391 1 97.5 363 LEU B N 1
ATOM 7183 C CA . LEU B 1 363 ? -7.758 21.625 20.25 1 97.5 363 LEU B CA 1
ATOM 7184 C C . LEU B 1 363 ? -6.828 20.844 21.172 1 97.5 363 LEU B C 1
ATOM 7186 O O . LEU B 1 363 ? -5.918 20.156 20.688 1 97.5 363 LEU B O 1
ATOM 7190 N N . ALA B 1 364 ? -7.035 20.984 22.484 1 96.62 364 ALA B N 1
ATOM 7191 C CA . ALA B 1 364 ? -6.211 20.281 23.453 1 96.62 364 ALA B CA 1
ATOM 7192 C C . ALA B 1 364 ? -7.027 19.234 24.203 1 96.62 364 ALA B C 1
ATOM 7194 O O . ALA B 1 364 ? -8.031 19.562 24.844 1 96.62 364 ALA B O 1
ATOM 7195 N N . CYS B 1 365 ? -6.57 18.016 24.062 1 94.69 365 CYS B N 1
ATOM 7196 C CA . CYS B 1 365 ? -7.25 16.922 24.75 1 94.69 365 CYS B CA 1
ATOM 7197 C C . CYS B 1 365 ? -6.301 16.188 25.703 1 94.69 365 CYS B C 1
ATOM 7199 O O . CYS B 1 365 ? -5.199 15.805 25.312 1 94.69 365 CYS B O 1
ATOM 7201 N N . PRO B 1 366 ? -6.738 16.016 26.922 1 90.44 366 PRO B N 1
ATOM 7202 C CA . PRO B 1 366 ? -5.887 15.227 27.812 1 90.44 366 PRO B CA 1
ATOM 7203 C C . PRO B 1 366 ? -5.816 13.758 27.422 1 90.44 366 PRO B C 1
ATOM 7205 O O . PRO B 1 366 ? -6.82 13.172 27 1 90.44 366 PRO B O 1
ATOM 7208 N N . LEU B 1 367 ? -4.562 13.266 27.484 1 87.88 367 LEU B N 1
ATOM 7209 C CA . LEU B 1 367 ? -4.43 11.836 27.25 1 87.88 367 LEU B CA 1
ATOM 7210 C C . LEU B 1 367 ? -4.641 11.039 28.531 1 87.88 367 LEU B C 1
ATOM 7212 O O . LEU B 1 367 ? -3.811 11.086 29.438 1 87.88 367 LEU B O 1
ATOM 7216 N N . GLN B 1 368 ? -5.844 10.602 28.719 1 72.38 368 GLN B N 1
ATOM 7217 C CA . GLN B 1 368 ? -6.16 9.773 29.875 1 72.38 368 GLN B CA 1
ATOM 7218 C C . GLN B 1 368 ? -6.582 8.367 29.453 1 72.38 368 GLN B C 1
ATOM 7220 O O . GLN B 1 368 ? -6.828 8.125 28.281 1 72.38 368 GLN B O 1
ATOM 7225 N N . GLN B 1 369 ? -6.359 7.523 30.344 1 56.84 369 GLN B N 1
ATOM 7226 C CA . GLN B 1 369 ? -6.668 6.129 30.047 1 56.84 369 GLN B CA 1
ATOM 7227 C C . GLN B 1 369 ? -8.047 5.988 29.406 1 56.84 369 GLN B C 1
ATOM 7229 O O . GLN B 1 369 ? -8.234 5.188 28.5 1 56.84 369 GLN B O 1
ATOM 7234 N N . ASP B 1 370 ? -8.945 6.691 29.953 1 54.16 370 ASP B N 1
ATOM 7235 C CA . ASP B 1 370 ? -10.281 6.594 29.375 1 54.16 370 ASP B CA 1
ATOM 7236 C C . ASP B 1 370 ? -10.57 7.777 28.469 1 54.16 370 ASP B C 1
ATOM 7238 O O . ASP B 1 370 ? -10.539 8.93 28.891 1 54.16 370 ASP B O 1
ATOM 7242 N N . LEU B 1 371 ? -10.234 7.668 27.172 1 60.5 371 LEU B N 1
ATOM 7243 C CA . LEU B 1 371 ? -10.484 8.719 26.203 1 60.5 371 LEU B CA 1
ATOM 7244 C C . LEU B 1 371 ? -11.422 9.781 26.766 1 60.5 371 LEU B C 1
ATOM 7246 O O . LEU B 1 371 ? -12.484 9.445 27.297 1 60.5 371 LEU B O 1
ATOM 7250 N N . THR B 1 372 ? -10.852 10.883 27.234 1 60.69 372 THR B N 1
ATOM 7251 C CA . THR B 1 372 ? -11.648 11.898 27.922 1 60.69 372 THR B CA 1
ATOM 7252 C C . THR B 1 372 ? -12.43 12.742 26.922 1 60.69 372 THR B C 1
ATOM 7254 O O . THR B 1 372 ? -12.047 12.836 25.75 1 60.69 372 THR B O 1
ATOM 7257 N N . ASN B 1 373 ? -13.609 13.109 27.281 1 66.69 373 ASN B N 1
ATOM 7258 C CA . ASN B 1 373 ? -14.453 14.109 26.641 1 66.69 373 ASN B CA 1
ATOM 7259 C C . ASN B 1 373 ? -14.094 15.523 27.078 1 66.69 373 ASN B C 1
ATOM 7261 O O . ASN B 1 373 ? -14.789 16.484 26.75 1 66.69 373 ASN B O 1
ATOM 7265 N N . GLU B 1 374 ? -12.93 15.672 27.703 1 83.94 374 GLU B N 1
ATOM 7266 C CA . GLU B 1 374 ? -12.656 16.969 28.312 1 83.94 374 GLU B CA 1
ATOM 7267 C C . GLU B 1 374 ? -11.648 17.766 27.484 1 83.94 374 GLU B C 1
ATOM 7269 O O . GLU B 1 374 ? -10.695 18.312 28.031 1 83.94 374 GLU B O 1
ATOM 7274 N N . CYS B 1 375 ? -11.914 17.891 26.25 1 93.19 375 CYS B N 1
ATOM 7275 C CA . CYS B 1 375 ? -11.031 18.672 25.391 1 93.19 375 CYS B CA 1
ATOM 7276 C C . CYS B 1 375 ? -11.312 20.156 25.516 1 93.19 375 CYS B C 1
ATOM 7278 O O . CYS B 1 375 ? -12.406 20.547 25.938 1 93.19 375 CYS B O 1
ATOM 7280 N N . LEU B 1 376 ? -10.273 20.969 25.234 1 94.81 376 LEU B N 1
ATOM 7281 C CA . LEU B 1 376 ? -10.352 22.422 25.297 1 94.81 376 LEU B CA 1
ATOM 7282 C C . LEU B 1 376 ? -9.984 23.031 23.953 1 94.81 376 LEU B C 1
ATOM 7284 O O . LEU B 1 376 ? -9.133 22.516 23.234 1 94.81 376 LEU B O 1
ATOM 7288 N N . ILE B 1 377 ? -10.648 24.125 23.672 1 96.44 377 ILE B N 1
ATOM 7289 C CA . ILE B 1 377 ? -10.281 24.891 22.484 1 96.44 377 ILE B CA 1
ATOM 7290 C C . ILE B 1 377 ? -9.508 26.141 22.891 1 96.44 377 ILE B C 1
ATOM 7292 O O . ILE B 1 377 ? -9.969 26.922 23.734 1 96.44 377 ILE B O 1
ATOM 7296 N N . LEU B 1 378 ? -8.336 26.312 22.281 1 97.56 378 LEU B N 1
ATOM 7297 C CA . LEU B 1 378 ? -7.484 27.469 22.531 1 97.56 378 LEU B CA 1
ATOM 7298 C C . LEU B 1 378 ? -7.289 28.281 21.266 1 97.56 378 LEU B C 1
ATOM 7300 O O . LEU B 1 378 ? -6.43 27.953 20.438 1 97.56 378 LEU B O 1
ATOM 7304 N N . PRO B 1 379 ? -7.984 29.375 21.094 1 97.5 379 PRO B N 1
ATOM 7305 C CA . PRO B 1 379 ? -7.844 30.172 19.875 1 97.5 379 PRO B CA 1
ATOM 7306 C C . PRO B 1 379 ? -6.559 31 19.844 1 97.5 379 PRO B C 1
ATOM 7308 O O . PRO B 1 379 ? -6.129 31.516 20.875 1 97.5 379 PRO B O 1
ATOM 7311 N N . PHE B 1 380 ? -5.961 31.141 18.734 1 98.19 380 PHE B N 1
ATOM 7312 C CA . PHE B 1 380 ? -4.879 32.094 18.531 1 98.19 380 PHE B CA 1
ATOM 7313 C C . PHE B 1 380 ? -5.422 33.531 18.469 1 98.19 380 PHE B C 1
ATOM 7315 O O . PHE B 1 380 ? -6.586 33.719 18.125 1 98.19 380 PHE B O 1
ATOM 7322 N N . SER B 1 381 ? -4.523 34.438 18.781 1 97.81 381 SER B N 1
ATOM 7323 C CA . SER B 1 381 ? -4.902 35.844 18.562 1 97.81 381 SER B CA 1
ATOM 7324 C C . SER B 1 381 ? -4.715 36.25 17.109 1 97.81 381 SER B C 1
ATOM 7326 O O . SER B 1 381 ? -3.717 35.906 16.484 1 97.81 381 SER B O 1
ATOM 7328 N N . ASN B 1 382 ? -5.629 37.031 16.594 1 97 382 ASN B N 1
ATOM 7329 C CA . ASN B 1 382 ? -5.57 37.438 15.188 1 97 382 ASN B CA 1
ATOM 7330 C C . ASN B 1 382 ? -4.422 38.406 14.93 1 97 382 ASN B C 1
ATOM 7332 O O . ASN B 1 382 ? -4.059 38.625 13.781 1 97 382 ASN B O 1
ATOM 7336 N N . ASP B 1 383 ? -3.861 38.938 15.938 1 96.62 383 ASP B N 1
ATOM 7337 C CA . ASP B 1 383 ? -2.717 39.812 15.734 1 96.62 383 ASP B CA 1
ATOM 7338 C C . ASP B 1 383 ? -1.419 39.031 15.633 1 96.62 383 ASP B C 1
ATOM 7340 O O . ASP B 1 383 ? -0.35 39.594 15.406 1 96.62 383 ASP B O 1
ATOM 7344 N N . GLN B 1 384 ? -1.564 37.75 15.758 1 96.12 384 GLN B N 1
ATOM 7345 C CA . GLN B 1 384 ? -0.365 36.906 15.734 1 96.12 384 GLN B CA 1
ATOM 7346 C C . GLN B 1 384 ? -0.377 35.969 14.539 1 96.12 384 GLN B C 1
ATOM 7348 O O . GLN B 1 384 ? 0.679 35.531 14.07 1 96.12 384 GLN B O 1
ATOM 7353 N N . VAL B 1 385 ? -1.547 35.562 14.102 1 96.5 385 VAL B N 1
ATOM 7354 C CA . VAL B 1 385 ? -1.655 34.625 13.008 1 96.5 385 VAL B CA 1
ATOM 7355 C C . VAL B 1 385 ? -2.619 35.156 11.945 1 96.5 385 VAL B C 1
ATOM 7357 O O . VAL B 1 385 ? -3.441 36.031 12.234 1 96.5 385 VAL B O 1
ATOM 7360 N N . LEU B 1 386 ? -2.5 34.594 10.742 1 94.44 386 LEU B N 1
ATOM 7361 C CA . LEU B 1 386 ? -3.395 34.969 9.648 1 94.44 386 LEU B CA 1
ATOM 7362 C C . LEU B 1 386 ? -4.746 34.281 9.797 1 94.44 386 LEU B C 1
ATOM 7364 O O . LEU B 1 386 ? -4.969 33.531 10.758 1 94.44 386 LEU B O 1
ATOM 7368 N N . MET B 1 387 ? -5.664 34.594 8.836 1 94.44 387 MET B N 1
ATOM 7369 C CA . MET B 1 387 ? -6.984 33.969 8.828 1 94.44 387 MET B CA 1
ATOM 7370 C C . MET B 1 387 ? -6.879 32.469 9.008 1 94.44 387 MET B C 1
ATOM 7372 O O . MET B 1 387 ? -5.98 31.828 8.445 1 94.44 387 MET B O 1
ATOM 7376 N N . GLY B 1 388 ? -7.836 31.922 9.734 1 95 388 GLY B N 1
ATOM 7377 C CA . GLY B 1 388 ? -7.812 30.5 10.031 1 95 388 GLY B CA 1
ATOM 7378 C C . GLY B 1 388 ? -7.789 29.641 8.789 1 95 388 GLY B C 1
ATOM 7379 O O . GLY B 1 388 ? -8.477 29.922 7.809 1 95 388 GLY B O 1
ATOM 7380 N N . ALA B 1 389 ? -6.98 28.562 8.867 1 95.38 389 ALA B N 1
ATOM 7381 C CA . ALA B 1 389 ? -6.824 27.594 7.793 1 95.38 389 ALA B CA 1
ATOM 7382 C C . ALA B 1 389 ? -6.273 26.266 8.328 1 95.38 389 ALA B C 1
ATOM 7384 O O . ALA B 1 389 ? -6.012 26.141 9.523 1 95.38 389 ALA B O 1
ATOM 7385 N N . GLU B 1 390 ? -6.141 25.359 7.445 1 96.94 390 GLU B N 1
ATOM 7386 C CA . GLU B 1 390 ? -5.508 24.094 7.816 1 96.94 390 GLU B CA 1
ATOM 7387 C C . GLU B 1 390 ? -4.082 24.312 8.32 1 96.94 390 GLU B C 1
ATOM 7389 O O . GLU B 1 390 ? -3.424 25.281 7.922 1 96.94 390 GLU B O 1
ATOM 7394 N N . GLY B 1 391 ? -3.699 23.438 9.203 1 97.81 391 GLY B N 1
ATOM 7395 C CA . GLY B 1 391 ? -2.381 23.609 9.797 1 97.81 391 GLY B CA 1
ATOM 7396 C C . GLY B 1 391 ? -1.817 22.312 10.359 1 97.81 391 GLY B C 1
ATOM 7397 O O . GLY B 1 391 ? -2.449 21.25 10.258 1 97.81 391 GLY B O 1
ATOM 7398 N N . ARG B 1 392 ? -0.644 22.406 10.859 1 98.44 392 ARG B N 1
ATOM 7399 C CA . ARG B 1 392 ? 0.083 21.281 11.445 1 98.44 392 ARG B CA 1
ATOM 7400 C C . ARG B 1 392 ? 0.87 21.734 12.672 1 98.44 392 ARG B C 1
ATOM 7402 O O . ARG B 1 392 ? 1.396 22.844 12.719 1 98.44 392 ARG B O 1
ATOM 7409 N N . LEU B 1 393 ? 0.904 20.891 13.633 1 98.56 393 LEU B N 1
ATOM 7410 C CA . LEU B 1 393 ? 1.765 21.109 14.789 1 98.56 393 LEU B CA 1
ATOM 7411 C C . LEU B 1 393 ? 2.984 20.203 14.742 1 98.56 393 LEU B C 1
ATOM 7413 O O . LEU B 1 393 ? 2.891 19.062 14.289 1 98.56 393 LEU B O 1
ATOM 7417 N N . TYR B 1 394 ? 4.105 20.781 15.172 1 96.12 394 TYR B N 1
ATOM 7418 C CA . TYR B 1 394 ? 5.379 20.062 15.219 1 96.12 394 TYR B CA 1
ATOM 7419 C C . TYR B 1 394 ? 5.961 20.094 16.625 1 96.12 394 TYR B C 1
ATOM 7421 O O . TYR B 1 394 ? 5.766 21.047 17.375 1 96.12 394 TYR B O 1
ATOM 7429 N N . MET B 1 395 ? 6.688 19.047 16.844 1 95.12 395 MET B N 1
ATOM 7430 C CA . MET B 1 395 ? 7.605 19.062 17.984 1 95.12 395 MET B CA 1
ATOM 7431 C C . MET B 1 395 ? 9.055 19.078 17.5 1 95.12 395 MET B C 1
ATOM 7433 O O . MET B 1 395 ? 9.461 18.25 16.703 1 95.12 395 MET B O 1
ATOM 7437 N N . TYR B 1 396 ? 9.789 20.062 17.906 1 95.88 396 TYR B N 1
ATOM 7438 C CA . TYR B 1 396 ? 11.242 20.078 17.812 1 95.88 396 TYR B CA 1
ATOM 7439 C C . TYR B 1 396 ? 11.891 20.109 19.188 1 95.88 396 TYR B C 1
ATOM 7441 O O . TYR B 1 396 ? 11.891 21.156 19.844 1 95.88 396 TYR B O 1
ATOM 7449 N N . GLY B 1 397 ? 12.484 19 19.547 1 90.56 397 GLY B N 1
ATOM 7450 C CA . GLY B 1 397 ? 12.875 18.953 20.953 1 90.56 397 GLY B CA 1
ATOM 7451 C C . GLY B 1 397 ? 11.711 19.172 21.891 1 90.56 397 GLY B C 1
ATOM 7452 O O . GLY B 1 397 ? 10.727 18.438 21.875 1 90.56 397 GLY B O 1
ATOM 7453 N N . ASP B 1 398 ? 11.781 20.328 22.547 1 87.62 398 ASP B N 1
ATOM 7454 C CA . ASP B 1 398 ? 10.727 20.625 23.516 1 87.62 398 ASP B CA 1
ATOM 7455 C C . ASP B 1 398 ? 9.883 21.812 23.047 1 87.62 398 ASP B C 1
ATOM 7457 O O . ASP B 1 398 ? 9.086 22.359 23.812 1 87.62 398 ASP B O 1
ATOM 7461 N N . SER B 1 399 ? 10.117 22.156 21.859 1 93.69 399 SER B N 1
ATOM 7462 C CA . SER B 1 399 ? 9.414 23.328 21.344 1 93.69 399 SER B CA 1
ATOM 7463 C C . SER B 1 399 ? 8.297 22.922 20.391 1 93.69 399 SER B C 1
ATOM 7465 O O . SER B 1 399 ? 8.461 21.984 19.609 1 93.69 399 SER B O 1
ATOM 7467 N N . VAL B 1 400 ? 7.254 23.688 20.5 1 97.06 400 VAL B N 1
ATOM 7468 C CA . VAL B 1 400 ? 6.117 23.453 19.625 1 97.06 400 VAL B CA 1
ATOM 7469 C C . VAL B 1 400 ? 6.105 24.5 18.5 1 97.06 400 VAL B C 1
ATOM 7471 O O . VAL B 1 400 ? 6.328 25.688 18.75 1 97.06 400 VAL B O 1
ATOM 7474 N N . TYR B 1 401 ? 5.957 24.031 17.328 1 98.06 401 TYR B N 1
ATOM 7475 C CA . TYR B 1 401 ? 5.816 24.906 16.172 1 98.06 401 TYR B CA 1
ATOM 7476 C C . TYR B 1 401 ? 4.5 24.641 15.453 1 98.06 401 TYR B C 1
ATOM 7478 O O . TYR B 1 401 ? 3.854 23.625 15.68 1 98.06 401 TYR B O 1
ATOM 7486 N N . TYR B 1 402 ? 4.109 25.641 14.617 1 98.31 402 TYR B N 1
ATOM 7487 C CA . TYR B 1 402 ? 2.832 25.609 13.914 1 98.31 402 TYR B CA 1
ATOM 7488 C C . TYR B 1 402 ? 2.992 26.094 12.469 1 98.31 402 TYR B C 1
ATOM 7490 O O . TYR B 1 402 ? 3.604 27.125 12.219 1 98.31 402 TYR B O 1
ATOM 7498 N N . TYR B 1 403 ? 2.578 25.234 11.562 1 97.69 403 TYR B N 1
ATOM 7499 C CA . TYR B 1 403 ? 2.408 25.609 10.164 1 97.69 403 TYR B CA 1
ATOM 7500 C C . TYR B 1 403 ? 0.963 26 9.883 1 97.69 403 TYR B C 1
ATOM 7502 O O . TYR B 1 403 ? 0.031 25.344 10.328 1 97.69 403 TYR B O 1
ATOM 7510 N N . GLN B 1 404 ? 0.787 27.047 9.117 1 96.38 404 GLN B N 1
ATOM 7511 C CA . GLN B 1 404 ? -0.53 27.453 8.648 1 96.38 404 GLN B CA 1
ATOM 7512 C C . GLN B 1 404 ? -0.552 27.578 7.125 1 96.38 404 GLN B C 1
ATOM 7514 O O . GLN B 1 404 ? 0.272 28.297 6.539 1 96.38 404 GLN B O 1
ATOM 7519 N N . ARG B 1 405 ? -1.521 26.891 6.586 1 94.69 405 ARG B N 1
ATOM 7520 C CA . ARG B 1 405 ? -1.705 26.984 5.141 1 94.69 405 ARG B CA 1
ATOM 7521 C C . ARG B 1 405 ? -1.996 28.422 4.719 1 94.69 405 ARG B C 1
ATOM 7523 O O . ARG B 1 405 ? -2.715 29.156 5.414 1 94.69 405 ARG B O 1
ATOM 7530 N N . SER B 1 406 ? -1.508 28.719 3.549 1 83.38 406 SER B N 1
ATOM 7531 C CA . SER B 1 406 ? -1.715 30.078 3.041 1 83.38 406 SER B CA 1
ATOM 7532 C C . SER B 1 406 ? -3.072 30.203 2.357 1 83.38 406 SER B C 1
ATOM 7534 O O . SER B 1 406 ? -3.164 30.141 1.131 1 83.38 406 SER B O 1
ATOM 7536 N N . ASN B 1 407 ? -4.062 30.266 3.074 1 77 407 ASN B N 1
ATOM 7537 C CA . ASN B 1 407 ? -5.395 30.516 2.533 1 77 407 ASN B CA 1
ATOM 7538 C C . ASN B 1 407 ? -5.754 32 2.586 1 77 407 ASN B C 1
ATOM 7540 O O . ASN B 1 407 ? -6.871 32.375 2.229 1 77 407 ASN B O 1
ATOM 7544 N N . SER B 1 408 ? -4.824 32.781 2.975 1 81.62 408 SER B N 1
ATOM 7545 C CA . SER B 1 408 ? -5.023 34.219 3.07 1 81.62 408 SER B CA 1
ATOM 7546 C C . SER B 1 408 ? -4.234 34.938 1.997 1 81.62 408 SER B C 1
ATOM 7548 O O . SER B 1 408 ? -3.684 34.312 1.085 1 81.62 408 SER B O 1
ATOM 7550 N N . TRP B 1 409 ? -4.25 36.219 2.182 1 88.25 409 TRP B N 1
ATOM 7551 C CA . TRP B 1 409 ? -3.646 37.094 1.171 1 88.25 409 TRP B CA 1
ATOM 7552 C C . TRP B 1 409 ? -2.139 36.875 1.098 1 88.25 409 TRP B C 1
ATOM 7554 O O . TRP B 1 409 ? -1.506 37.188 0.093 1 88.25 409 TRP B O 1
ATOM 7564 N N . TRP B 1 410 ? -1.553 36.344 2.119 1 89.5 410 TRP B N 1
ATOM 7565 C CA . TRP B 1 410 ? -0.122 36.062 2.107 1 89.5 410 TRP B CA 1
ATOM 7566 C C . TRP B 1 410 ? 0.155 34.719 1.466 1 89.5 410 TRP B C 1
ATOM 7568 O O . TRP B 1 410 ? -0.207 33.656 2.02 1 89.5 410 TRP B O 1
ATOM 7578 N N . PRO B 1 411 ? 0.87 34.625 0.375 1 89.88 411 PRO B N 1
ATOM 7579 C CA . PRO B 1 411 ? 0.967 33.344 -0.369 1 89.88 411 PRO B CA 1
ATOM 7580 C C . PRO B 1 411 ? 2.129 32.469 0.098 1 89.88 411 PRO B C 1
ATOM 7582 O O . PRO B 1 411 ? 2.209 31.312 -0.268 1 89.88 411 PRO B O 1
ATOM 7585 N N . MET B 1 412 ? 3.039 33.031 0.898 1 90.5 412 MET B N 1
ATOM 7586 C CA . MET B 1 412 ? 4.246 32.281 1.246 1 90.5 412 MET B CA 1
ATOM 7587 C C . MET B 1 412 ? 3.99 31.359 2.428 1 90.5 412 MET B C 1
ATOM 7589 O O . MET B 1 412 ? 2.959 31.469 3.096 1 90.5 412 MET B O 1
ATOM 7593 N N . THR B 1 413 ? 4.98 30.5 2.631 1 91.25 413 THR B N 1
ATOM 7594 C CA . THR B 1 413 ? 4.918 29.578 3.75 1 91.25 413 THR B CA 1
ATOM 7595 C C . THR B 1 413 ? 4.812 30.328 5.074 1 91.25 413 THR B C 1
ATOM 7597 O O . THR B 1 413 ? 5.504 31.328 5.285 1 91.25 413 THR B O 1
ATOM 7600 N N . MET B 1 414 ? 3.912 29.859 5.934 1 93.31 414 MET B N 1
ATOM 7601 C CA . MET B 1 414 ? 3.75 30.469 7.246 1 93.31 414 MET B CA 1
ATOM 7602 C C . MET B 1 414 ? 4.09 29.484 8.359 1 93.31 414 MET B C 1
ATOM 7604 O O . MET B 1 414 ? 3.441 28.453 8.492 1 93.31 414 MET B O 1
ATOM 7608 N N . LEU B 1 415 ? 5.094 29.828 9.133 1 95.5 415 LEU B N 1
ATOM 7609 C CA . LEU B 1 415 ? 5.531 29.047 10.281 1 95.5 415 LEU B CA 1
ATOM 7610 C C . LEU B 1 415 ? 5.566 29.922 11.539 1 95.5 415 LEU B C 1
ATOM 7612 O O . LEU B 1 415 ? 5.898 31.094 11.469 1 95.5 415 LEU B O 1
ATOM 7616 N N . TYR B 1 416 ? 5.188 29.281 12.672 1 96.5 416 TYR B N 1
ATOM 7617 C CA . TYR B 1 416 ? 5.164 29.984 13.953 1 96.5 416 TYR B CA 1
ATOM 7618 C C . TYR B 1 416 ? 5.801 29.141 15.047 1 96.5 416 TYR B C 1
ATOM 7620 O O . TYR B 1 416 ? 5.664 27.906 15.047 1 96.5 416 TYR B O 1
ATOM 7628 N N . LYS B 1 417 ? 6.473 29.781 15.93 1 97.12 417 LYS B N 1
ATOM 7629 C CA . LYS B 1 417 ? 6.758 29.156 17.219 1 97.12 417 LYS B CA 1
ATOM 7630 C C . LYS B 1 417 ? 5.605 29.359 18.203 1 97.12 417 LYS B C 1
ATOM 7632 O O . LYS B 1 417 ? 5.102 30.484 18.344 1 97.12 417 LYS B O 1
ATOM 7637 N N . VAL B 1 418 ? 5.199 28.328 18.828 1 98.19 418 VAL B N 1
ATOM 7638 C CA . VAL B 1 418 ? 4.027 28.391 19.688 1 98.19 418 VAL B CA 1
ATOM 7639 C C . VAL B 1 418 ? 4.453 28.266 21.156 1 98.19 418 VAL B C 1
ATOM 7641 O O . VAL B 1 418 ? 5.266 27.391 21.5 1 98.19 418 VAL B O 1
ATOM 7644 N N . THR B 1 419 ? 3.92 29.125 21.938 1 97.06 419 THR B N 1
ATOM 7645 C CA . THR B 1 419 ? 4.055 29.031 23.391 1 97.06 419 THR B CA 1
ATOM 7646 C C . THR B 1 419 ? 2.717 28.688 24.031 1 97.06 419 THR B C 1
ATOM 7648 O O . THR B 1 419 ? 1.714 29.359 23.797 1 97.06 419 THR B O 1
ATOM 7651 N N . ILE B 1 420 ? 2.766 27.703 24.781 1 96.5 420 ILE B N 1
ATOM 7652 C CA . ILE B 1 420 ? 1.561 27.266 25.469 1 96.5 420 ILE B CA 1
ATOM 7653 C C . ILE B 1 420 ? 1.699 27.547 26.969 1 96.5 420 ILE B C 1
ATOM 7655 O O . ILE B 1 420 ? 2.654 27.078 27.594 1 96.5 420 ILE B O 1
ATOM 7659 N N . THR B 1 421 ? 0.745 28.219 27.484 1 96.5 421 THR B N 1
ATOM 7660 C CA . THR B 1 421 ? 0.71 28.516 28.906 1 96.5 421 THR B CA 1
ATOM 7661 C C . THR B 1 421 ? -0.193 27.516 29.641 1 96.5 421 THR B C 1
ATOM 7663 O O . THR B 1 421 ? -1.306 27.234 29.188 1 96.5 421 THR B O 1
ATOM 7666 N N . PHE B 1 422 ? 0.344 27.047 30.688 1 93.25 422 PHE B N 1
ATOM 7667 C CA . PHE B 1 422 ? -0.42 26.109 31.516 1 93.25 422 PHE B CA 1
ATOM 7668 C C . PHE B 1 422 ? -0.809 26.75 32.844 1 93.25 422 PHE B C 1
ATOM 7670 O O . PHE B 1 422 ? 0.002 27.438 33.469 1 93.25 422 PHE B O 1
ATOM 7677 N N . THR B 1 423 ? -2.08 26.641 33.156 1 92.94 423 THR B N 1
ATOM 7678 C CA . THR B 1 423 ? -2.596 27 34.469 1 92.94 423 THR B CA 1
ATOM 7679 C C . THR B 1 423 ? -3.221 25.797 35.188 1 92.94 423 THR B C 1
ATOM 7681 O O . THR B 1 423 ? -4.137 25.172 34.625 1 92.94 423 THR B O 1
ATOM 7684 N N . ASN B 1 424 ? -2.814 25.422 36.375 1 88.5 424 ASN B N 1
ATOM 7685 C CA . ASN B 1 424 ? -3.289 24.281 37.156 1 88.5 424 ASN B CA 1
ATOM 7686 C C . ASN B 1 424 ? -3.221 23 36.344 1 88.5 424 ASN B C 1
ATOM 7688 O O . ASN B 1 424 ? -4.188 22.234 36.281 1 88.5 424 ASN B O 1
ATOM 7692 N N . GLY B 1 425 ? -2.172 22.891 35.531 1 85.31 425 GLY B N 1
ATOM 7693 C CA . GLY B 1 425 ? -1.932 21.672 34.781 1 85.31 425 GLY B CA 1
ATOM 7694 C C . GLY B 1 425 ? -2.719 21.594 33.5 1 85.31 425 GLY B C 1
ATOM 7695 O O . GLY B 1 425 ? -2.627 20.609 32.75 1 85.31 425 GLY B O 1
ATOM 7696 N N . GLN B 1 426 ? -3.443 22.641 33.188 1 90.5 426 GLN B N 1
ATOM 7697 C CA . GLN B 1 426 ? -4.238 22.672 31.969 1 90.5 426 GLN B CA 1
ATOM 7698 C C . GLN B 1 426 ? -3.787 23.812 31.047 1 90.5 426 GLN B C 1
ATOM 7700 O O . GLN B 1 426 ? -3.467 24.906 31.516 1 90.5 426 GLN B O 1
ATOM 7705 N N . PRO B 1 427 ? -3.75 23.422 29.812 1 93.94 427 PRO B N 1
ATOM 7706 C CA . PRO B 1 427 ? -3.467 24.531 28.891 1 93.94 427 PRO B CA 1
ATOM 7707 C C . PRO B 1 427 ? -4.527 25.641 28.969 1 93.94 427 PRO B C 1
ATOM 7709 O O . PRO B 1 427 ? -5.723 25.344 28.938 1 93.94 427 PRO B O 1
ATOM 7712 N N . SER B 1 428 ? -4.094 26.875 29.016 1 94.38 428 SER B N 1
ATOM 7713 C CA . SER B 1 428 ? -5.043 27.969 29.234 1 94.38 428 SER B CA 1
ATOM 7714 C C . SER B 1 428 ? -4.945 29.016 28.125 1 94.38 428 SER B C 1
ATOM 7716 O O . SER B 1 428 ? -5.926 29.703 27.828 1 94.38 428 SER B O 1
ATOM 7718 N N . ALA B 1 429 ? -3.764 29.109 27.625 1 95.56 429 ALA B N 1
ATOM 7719 C CA . ALA B 1 429 ? -3.578 30.094 26.562 1 95.56 429 ALA B CA 1
ATOM 7720 C C . ALA B 1 429 ? -2.438 29.688 25.625 1 95.56 429 ALA B C 1
ATOM 7722 O O . ALA B 1 429 ? -1.569 28.891 26.016 1 95.56 429 ALA B O 1
ATOM 7723 N N . ILE B 1 430 ? -2.559 30.281 24.422 1 97.56 430 ILE B N 1
ATOM 7724 C CA . ILE B 1 430 ? -1.5 30.031 23.453 1 97.56 430 ILE B CA 1
ATOM 7725 C C . ILE B 1 430 ? -1.081 31.344 22.781 1 97.56 430 ILE B C 1
ATOM 7727 O O . ILE B 1 430 ? -1.873 32.281 22.703 1 97.56 430 ILE B O 1
ATOM 7731 N N . SER B 1 431 ? 0.18 31.391 22.391 1 97.62 431 SER B N 1
ATOM 7732 C CA . SER B 1 431 ? 0.715 32.5 21.609 1 97.62 431 SER B CA 1
ATOM 7733 C C . SER B 1 431 ? 1.584 32 20.469 1 97.62 431 SER B C 1
ATOM 7735 O O . SER B 1 431 ? 2.166 30.906 20.547 1 97.62 431 SER B O 1
ATOM 7737 N N . ALA B 1 432 ? 1.584 32.812 19.406 1 97.19 432 ALA B N 1
ATOM 7738 C CA . ALA B 1 432 ? 2.338 32.438 18.219 1 97.19 432 ALA B CA 1
ATOM 7739 C C . ALA B 1 432 ? 3.309 33.562 17.812 1 97.19 432 ALA B C 1
ATOM 7741 O O . ALA B 1 432 ? 2.945 34.719 17.781 1 97.19 432 ALA B O 1
ATOM 7742 N N . GLN B 1 433 ? 4.555 33.125 17.625 1 95.12 433 GLN B N 1
ATOM 7743 C CA . GLN B 1 433 ? 5.57 34 17.062 1 95.12 433 GLN B CA 1
ATOM 7744 C C . GLN B 1 433 ? 5.961 33.594 15.648 1 95.12 433 GLN B C 1
ATOM 7746 O O . GLN B 1 433 ? 6.473 32.5 15.445 1 95.12 433 GLN B O 1
ATOM 7751 N N . ASN B 1 434 ? 5.816 34.469 14.703 1 94.38 434 ASN B N 1
ATOM 7752 C CA . ASN B 1 434 ? 6.031 34.156 13.297 1 94.38 434 ASN B CA 1
ATOM 7753 C C . ASN B 1 434 ? 7.508 33.938 12.984 1 94.38 434 ASN B C 1
ATOM 7755 O O . ASN B 1 434 ? 8.359 34.719 13.43 1 94.38 434 ASN B O 1
ATOM 7759 N N . VAL B 1 435 ? 7.844 32.812 12.336 1 93.12 435 VAL B N 1
ATOM 7760 C CA . VAL B 1 435 ? 9.133 32.594 11.688 1 93.12 435 VAL B CA 1
ATOM 7761 C C . VAL B 1 435 ? 9.125 33.219 10.289 1 93.12 435 VAL B C 1
ATOM 7763 O O . VAL B 1 435 ? 8.484 32.688 9.383 1 93.12 435 VAL B O 1
ATOM 7766 N N . PRO B 1 436 ? 9.836 34.219 10.078 1 87.44 436 PRO B N 1
ATOM 7767 C CA . PRO B 1 436 ? 9.742 34.906 8.789 1 87.44 436 PRO B CA 1
ATOM 7768 C C . PRO B 1 436 ? 10.164 34.031 7.617 1 87.44 436 PRO B C 1
ATOM 7770 O O . PRO B 1 436 ? 11.258 33.438 7.633 1 87.44 436 PRO B O 1
ATOM 7773 N N . THR B 1 437 ? 9.242 33.906 6.68 1 84.62 437 THR B N 1
ATOM 7774 C CA . THR B 1 437 ? 9.508 33.188 5.434 1 84.62 437 THR B CA 1
ATOM 7775 C C . THR B 1 437 ? 8.969 33.969 4.242 1 84.62 437 THR B C 1
ATOM 7777 O O . THR B 1 437 ? 7.848 34.5 4.285 1 84.62 437 THR B O 1
ATOM 7780 N N . GLN B 1 438 ? 9.766 34.188 3.197 1 84.88 438 GLN B N 1
ATOM 7781 C CA . GLN B 1 438 ? 9.305 34.906 2.029 1 84.88 438 GLN B CA 1
ATOM 7782 C C . GLN B 1 438 ? 9.43 34.094 0.759 1 84.88 438 GLN B C 1
ATOM 7784 O O . GLN B 1 438 ? 9.617 34.625 -0.332 1 84.88 438 GLN B O 1
ATOM 7789 N N . GLN B 1 439 ? 9.406 32.781 1.01 1 87.75 439 GLN B N 1
ATOM 7790 C CA . GLN B 1 439 ? 9.594 31.922 -0.141 1 87.75 439 GLN B CA 1
ATOM 7791 C C . GLN B 1 439 ? 8.492 30.859 -0.208 1 87.75 439 GLN B C 1
ATOM 7793 O O . GLN B 1 439 ? 7.734 30.688 0.749 1 87.75 439 GLN B O 1
ATOM 7798 N N . VAL B 1 440 ? 8.406 30.266 -1.484 1 90.44 440 VAL B N 1
ATOM 7799 C CA . VAL B 1 440 ? 7.594 29.094 -1.796 1 90.44 440 VAL B CA 1
ATOM 7800 C C . VAL B 1 440 ? 6.113 29.469 -1.801 1 90.44 440 VAL B C 1
ATOM 7802 O O . VAL B 1 440 ? 5.34 28.984 -0.969 1 90.44 440 VAL B O 1
ATOM 7805 N N . PRO B 1 441 ? 5.785 30.203 -2.713 1 87.44 441 PRO B N 1
ATOM 7806 C CA . PRO B 1 441 ? 4.391 30.625 -2.793 1 87.44 441 PRO B CA 1
ATOM 7807 C C . PRO B 1 441 ? 3.457 29.516 -3.283 1 87.44 441 PRO B C 1
ATOM 7809 O O . PRO B 1 441 ? 3.875 28.656 -4.059 1 87.44 441 PRO B O 1
ATOM 7812 N N . ARG B 1 442 ? 2.248 29.562 -2.799 1 91.06 442 ARG B N 1
ATOM 7813 C CA . ARG B 1 442 ? 1.197 28.734 -3.365 1 91.06 442 ARG B CA 1
ATOM 7814 C C . ARG B 1 442 ? 0.63 29.344 -4.641 1 91.06 442 ARG B C 1
ATOM 7816 O O . ARG B 1 442 ? 0.708 30.562 -4.836 1 91.06 442 ARG B O 1
ATOM 7823 N N . PRO B 1 443 ? 0.029 28.5 -5.457 1 90.88 443 PRO B N 1
ATOM 7824 C CA . PRO B 1 443 ? -0.653 29.062 -6.625 1 90.88 443 PRO B CA 1
ATOM 7825 C C . PRO B 1 443 ? -1.931 29.812 -6.258 1 90.88 443 PRO B C 1
ATOM 7827 O O . PRO B 1 443 ? -2.504 29.578 -5.191 1 90.88 443 PRO B O 1
ATOM 7830 N N . GLY B 1 444 ? -2.277 30.781 -7.121 1 89.44 444 GLY B N 1
ATOM 7831 C CA . GLY B 1 444 ? -3.5 31.547 -6.953 1 89.44 444 GLY B CA 1
ATOM 7832 C C . GLY B 1 444 ? -3.703 32.594 -8.039 1 89.44 444 GLY B C 1
ATOM 7833 O O . GLY B 1 444 ? -2.801 32.844 -8.836 1 89.44 444 GLY B O 1
ATOM 7834 N N . THR B 1 445 ? -4.98 33.094 -8.023 1 85.94 445 THR B N 1
ATOM 7835 C CA . THR B 1 445 ? -5.316 34.125 -9.008 1 85.94 445 THR B CA 1
ATOM 7836 C C . THR B 1 445 ? -5.766 35.406 -8.328 1 85.94 445 THR B C 1
ATOM 7838 O O . THR B 1 445 ? -6.148 35.406 -7.16 1 85.94 445 THR B O 1
ATOM 7841 N N . GLY B 1 446 ? -5.562 36.5 -9.094 1 80.44 446 GLY B N 1
ATOM 7842 C CA . GLY B 1 446 ? -6.051 37.781 -8.594 1 80.44 446 GLY B CA 1
ATOM 7843 C C . GLY B 1 446 ? -5.363 38.219 -7.312 1 80.44 446 GLY B C 1
ATOM 7844 O O . GLY B 1 446 ? -4.133 38.219 -7.234 1 80.44 446 GLY B O 1
ATOM 7845 N N . ASP B 1 447 ? -6.188 38.5 -6.293 1 77.31 447 ASP B N 1
ATOM 7846 C CA . ASP B 1 447 ? -5.688 38.969 -5 1 77.31 447 ASP B CA 1
ATOM 7847 C C . ASP B 1 447 ? -5.047 37.812 -4.219 1 77.31 447 ASP B C 1
ATOM 7849 O O . ASP B 1 447 ? -4.359 38.031 -3.223 1 77.31 447 ASP B O 1
ATOM 7853 N N . CYS B 1 448 ? -5.129 36.688 -4.781 1 87 448 CYS B N 1
ATOM 7854 C CA . CYS B 1 448 ? -4.527 35.531 -4.148 1 87 448 CYS B CA 1
ATOM 7855 C C . CYS B 1 448 ? -3.299 35.062 -4.922 1 87 448 CYS B C 1
ATOM 7857 O O . CYS B 1 448 ? -2.822 33.938 -4.719 1 87 448 CYS B O 1
ATOM 7859 N N . SER B 1 449 ? -2.846 35.844 -5.746 1 86.25 449 SER B N 1
ATOM 7860 C CA . SER B 1 449 ? -1.743 35.469 -6.629 1 86.25 449 SER B CA 1
ATOM 7861 C C . SER B 1 449 ? -0.491 35.125 -5.828 1 86.25 449 SER B C 1
ATOM 7863 O O . SER B 1 449 ? -0.299 35.625 -4.719 1 86.25 449 SER B O 1
ATOM 7865 N N . ALA B 1 450 ? 0.38 34.438 -6.504 1 86.12 450 ALA B N 1
ATOM 7866 C CA . ALA B 1 450 ? 1.634 34 -5.891 1 86.12 450 ALA B CA 1
ATOM 7867 C C . ALA B 1 450 ? 2.541 35.188 -5.602 1 86.12 450 ALA B C 1
ATOM 7869 O O . ALA B 1 450 ? 3.445 35.094 -4.766 1 86.12 450 ALA B O 1
ATOM 7870 N N . THR B 1 451 ? 2.27 36.344 -6.25 1 83.31 451 THR B N 1
ATOM 7871 C CA . THR B 1 451 ? 3.141 37.5 -6.102 1 83.31 451 THR B CA 1
ATOM 7872 C C . THR B 1 451 ? 2.496 38.562 -5.199 1 83.31 451 THR B C 1
ATOM 7874 O O . THR B 1 451 ? 3.092 39.594 -4.934 1 83.31 451 THR B O 1
ATOM 7877 N N . ASN B 1 452 ? 1.395 38.219 -4.668 1 87.31 452 ASN B N 1
ATOM 7878 C CA . ASN B 1 452 ? 0.682 39.188 -3.848 1 87.31 452 ASN B CA 1
ATOM 7879 C C . ASN B 1 452 ? 1.417 39.469 -2.541 1 87.31 452 ASN B C 1
ATOM 7881 O O . ASN B 1 452 ? 1.948 38.531 -1.916 1 87.31 452 ASN B O 1
ATOM 7885 N N . ARG B 1 453 ? 1.386 40.844 -2.203 1 87.56 453 ARG B N 1
ATOM 7886 C CA . ARG B 1 453 ? 2 41.219 -0.937 1 87.56 453 ARG B CA 1
ATOM 7887 C C . ARG B 1 453 ? 1.083 42.156 -0.143 1 87.56 453 ARG B C 1
ATOM 7889 O O . ARG B 1 453 ? 1.418 42.562 0.972 1 87.56 453 ARG B O 1
ATOM 7896 N N . CYS B 1 454 ? -0.042 42.438 -0.699 1 90.06 454 CYS B N 1
ATOM 7897 C CA . CYS B 1 454 ? -0.971 43.344 -0.051 1 90.06 454 CYS B CA 1
ATOM 7898 C C . CYS B 1 454 ? -2.137 42.594 0.576 1 90.06 454 CYS B C 1
ATOM 7900 O O . CYS B 1 454 ? -2.684 41.656 -0.032 1 90.06 454 CYS B O 1
ATOM 7902 N N . PRO B 1 455 ? -2.469 43 1.808 1 91.12 455 PRO B N 1
ATOM 7903 C CA . PRO B 1 455 ? -3.631 42.344 2.428 1 91.12 455 PRO B CA 1
ATOM 7904 C C . PRO B 1 455 ? -4.902 42.5 1.598 1 91.12 455 PRO B C 1
ATOM 7906 O O . PRO B 1 455 ? -5.109 43.531 0.962 1 91.12 455 PRO B O 1
ATOM 7909 N N . GLY B 1 456 ? -5.727 41.469 1.585 1 87.44 456 GLY B N 1
ATOM 7910 C CA . GLY B 1 456 ? -7 41.438 0.886 1 87.44 456 GLY B CA 1
ATOM 7911 C C . GLY B 1 456 ? -7.723 40.125 1.059 1 87.44 456 GLY B C 1
ATOM 7912 O O . GLY B 1 456 ? -7.234 39.219 1.746 1 87.44 456 GLY B O 1
ATOM 7913 N N . PHE B 1 457 ? -8.82 40.156 0.514 1 84.38 457 PHE B N 1
ATOM 7914 C CA . PHE B 1 457 ? -9.586 38.906 0.59 1 84.38 457 PHE B CA 1
ATOM 7915 C C . PHE B 1 457 ? -8.992 37.844 -0.323 1 84.38 457 PHE B C 1
ATOM 7917 O O . PHE B 1 457 ? -8.648 38.125 -1.474 1 84.38 457 PHE B O 1
ATOM 7924 N N . CYS B 1 458 ? -8.758 36.719 0.225 1 88.25 458 CYS B N 1
ATOM 7925 C CA . CYS B 1 458 ? -8.234 35.594 -0.53 1 88.25 458 CYS B CA 1
ATOM 7926 C C . CYS B 1 458 ? -8.656 34.281 0.105 1 88.25 458 CYS B C 1
ATOM 7928 O O . CYS B 1 458 ? -8.508 34.094 1.313 1 88.25 458 CYS B O 1
ATOM 7930 N N . LEU B 1 459 ? -9.383 33.5 -0.776 1 84.5 459 LEU B N 1
ATOM 7931 C CA . LEU B 1 459 ? -9.758 32.156 -0.334 1 84.5 459 LEU B CA 1
ATOM 7932 C C . LEU B 1 459 ? -9.234 31.109 -1.302 1 84.5 459 LEU B C 1
ATOM 7934 O O . LEU B 1 459 ? -10.008 30.531 -2.068 1 84.5 459 LEU B O 1
ATOM 7938 N N . LYS B 1 460 ? -7.953 30.906 -1.393 1 79 460 LYS B N 1
ATOM 7939 C CA . LYS B 1 460 ? -7.285 29.906 -2.217 1 79 460 LYS B CA 1
ATOM 7940 C C . LYS B 1 460 ? -6.055 29.344 -1.513 1 79 460 LYS B C 1
ATOM 7942 O O . LYS B 1 460 ? -5.559 29.938 -0.553 1 79 460 LYS B O 1
ATOM 7947 N N . GLY B 1 461 ? -5.863 28.141 -1.804 1 81.62 461 GLY B N 1
ATOM 7948 C CA . GLY B 1 461 ? -4.633 27.578 -1.268 1 81.62 461 GLY B CA 1
ATOM 7949 C C . GLY B 1 461 ? -4.629 26.062 -1.237 1 81.62 461 GLY B C 1
ATOM 7950 O O . GLY B 1 461 ? -5.668 25.438 -1.438 1 81.62 461 GLY B O 1
ATOM 7951 N N . VAL B 1 462 ? -3.404 25.609 -1.213 1 88.94 462 VAL B N 1
ATOM 7952 C CA . VAL B 1 462 ? -3.205 24.172 -1.107 1 88.94 462 VAL B CA 1
ATOM 7953 C C . VAL B 1 462 ? -2.342 23.859 0.112 1 88.94 462 VAL B C 1
ATOM 7955 O O . VAL B 1 462 ? -1.383 24.578 0.404 1 88.94 462 VAL B O 1
ATOM 7958 N N . TYR B 1 463 ? -2.795 22.906 0.837 1 95.31 463 TYR B N 1
ATOM 7959 C CA . TYR B 1 463 ? -2.027 22.5 2.008 1 95.31 463 TYR B CA 1
ATOM 7960 C C . TYR B 1 463 ? -0.685 21.906 1.597 1 95.31 463 TYR B C 1
ATOM 7962 O O . TYR B 1 463 ? -0.636 20.922 0.862 1 95.31 463 TYR B O 1
ATOM 7970 N N . ALA B 1 464 ? 0.411 22.453 2.057 1 95.81 464 ALA B N 1
ATOM 7971 C CA . ALA B 1 464 ? 1.779 22.016 1.785 1 95.81 464 ALA B CA 1
ATOM 7972 C C . ALA B 1 464 ? 2.713 22.391 2.932 1 95.81 464 ALA B C 1
ATOM 7974 O O . ALA B 1 464 ? 3.516 23.328 2.809 1 95.81 464 ALA B O 1
ATOM 7975 N N . ASP B 1 465 ? 2.676 21.609 3.916 1 97.06 465 ASP B N 1
ATOM 7976 C CA . ASP B 1 465 ? 3.436 21.984 5.109 1 97.06 465 ASP B CA 1
ATOM 7977 C C . ASP B 1 465 ? 4.938 21.859 4.859 1 97.06 465 ASP B C 1
ATOM 7979 O O . ASP B 1 465 ? 5.363 21.281 3.863 1 97.06 465 ASP B O 1
ATOM 7983 N N . ALA B 1 466 ? 5.691 22.531 5.738 1 97.25 466 ALA B N 1
ATOM 7984 C CA . ALA B 1 466 ? 7.148 22.594 5.625 1 97.25 466 ALA B CA 1
ATOM 7985 C C . ALA B 1 466 ? 7.816 22.156 6.922 1 97.25 466 ALA B C 1
ATOM 7987 O O . ALA B 1 466 ? 7.223 22.25 8 1 97.25 466 ALA B O 1
ATOM 7988 N N . TRP B 1 467 ? 9.031 21.688 6.766 1 98.19 467 TRP B N 1
ATOM 7989 C CA . TRP B 1 467 ? 9.805 21.219 7.91 1 98.19 467 TRP B CA 1
ATOM 7990 C C . TRP B 1 467 ? 11.031 22.094 8.141 1 98.19 467 TRP B C 1
ATOM 7992 O O . TRP B 1 467 ? 11.82 22.312 7.219 1 98.19 467 TRP B O 1
ATOM 8002 N N . LEU B 1 468 ? 11.188 22.578 9.336 1 97.62 468 LEU B N 1
ATOM 8003 C CA . LEU B 1 468 ? 12.359 23.359 9.688 1 97.62 468 LEU B CA 1
ATOM 8004 C C . LEU B 1 468 ? 13.594 22.469 9.82 1 97.62 468 LEU B C 1
ATOM 8006 O O . LEU B 1 468 ? 13.586 21.5 10.578 1 97.62 468 LEU B O 1
ATOM 8010 N N . LEU B 1 469 ? 14.656 22.859 9.133 1 98.06 469 LEU B N 1
ATOM 8011 C CA . LEU B 1 469 ? 15.898 22.109 9.188 1 98.06 469 LEU B CA 1
ATOM 8012 C C . LEU B 1 469 ? 16.875 22.719 10.188 1 98.06 469 LEU B C 1
ATOM 8014 O O . LEU B 1 469 ? 17.734 22.031 10.719 1 98.06 469 LEU B O 1
ATOM 8018 N N . THR B 1 470 ? 16.719 24.016 10.367 1 97.12 470 THR B N 1
ATOM 8019 C CA . THR B 1 470 ? 17.578 24.734 11.312 1 97.12 470 THR B CA 1
ATOM 8020 C C . THR B 1 470 ? 16.734 25.406 12.391 1 97.12 470 THR B C 1
ATOM 8022 O O . THR B 1 470 ? 15.547 25.688 12.18 1 97.12 470 THR B O 1
ATOM 8025 N N . ASN B 1 471 ? 17.359 25.688 13.461 1 95.69 471 ASN B N 1
ATOM 8026 C CA . ASN B 1 471 ? 16.672 26.359 14.57 1 95.69 471 ASN B CA 1
ATOM 8027 C C . ASN B 1 471 ? 16.547 27.859 14.312 1 95.69 471 ASN B C 1
ATOM 8029 O O . ASN B 1 471 ? 17.531 28.578 14.328 1 95.69 471 ASN B O 1
ATOM 8033 N N . PRO B 1 472 ? 15.336 28.281 14.227 1 93.75 472 PRO B N 1
ATOM 8034 C CA . PRO B 1 472 ? 15.156 29.703 13.961 1 93.75 472 PRO B CA 1
ATOM 8035 C C . PRO B 1 472 ? 15.633 30.578 15.109 1 93.75 472 PRO B C 1
ATOM 8037 O O . PRO B 1 472 ? 15.867 31.781 14.922 1 93.75 472 PRO B O 1
ATOM 8040 N N . SER B 1 473 ? 15.711 30.062 16.281 1 87.31 473 SER B N 1
ATOM 8041 C CA . SER B 1 473 ? 16.062 30.828 17.453 1 87.31 473 SER B CA 1
ATOM 8042 C C . SER B 1 473 ? 17.578 31.016 17.562 1 87.31 473 SER B C 1
ATOM 8044 O O . SER B 1 473 ? 18.062 31.75 18.422 1 87.31 473 SER B O 1
ATOM 8046 N N . SER B 1 474 ? 18.297 30.406 16.75 1 82.56 474 SER B N 1
ATOM 8047 C CA . SER B 1 474 ? 19.75 30.438 16.844 1 82.56 474 SER B CA 1
ATOM 8048 C C . SER B 1 474 ? 20.328 31.688 16.203 1 82.56 474 SER B C 1
ATOM 8050 O O . SER B 1 474 ? 21.547 31.906 16.219 1 82.56 474 SER B O 1
ATOM 8052 N N . THR B 1 475 ? 19.469 32.5 15.758 1 82.19 475 THR B N 1
ATOM 8053 C CA . THR B 1 475 ? 19.938 33.719 15.133 1 82.19 475 THR B CA 1
ATOM 8054 C C . THR B 1 475 ? 19.641 34.938 16.016 1 82.19 475 THR B C 1
ATOM 8056 O O . THR B 1 475 ? 18.828 34.844 16.953 1 82.19 475 THR B O 1
ATOM 8059 N N . SER B 1 476 ? 20.297 36 15.633 1 78.06 476 SER B N 1
ATOM 8060 C CA . SER B 1 476 ? 20.094 37.25 16.391 1 78.06 476 SER B CA 1
ATOM 8061 C C . SER B 1 476 ? 18.656 37.75 16.219 1 78.06 476 SER B C 1
ATOM 8063 O O . SER B 1 476 ? 18.062 38.25 17.188 1 78.06 476 SER B O 1
ATOM 8065 N N . THR B 1 477 ? 18.281 37.562 15.055 1 81.06 477 THR B N 1
ATOM 8066 C CA . THR B 1 477 ? 16.891 37.875 14.75 1 81.06 477 THR B CA 1
ATOM 8067 C C . THR B 1 477 ? 16.109 36.594 14.453 1 81.06 477 THR B C 1
ATOM 8069 O O . THR B 1 477 ? 16.469 35.844 13.547 1 81.06 477 THR B O 1
ATOM 8072 N N . PHE B 1 478 ? 15.094 36.438 15.18 1 84.25 478 PHE B N 1
ATOM 8073 C CA . PHE B 1 478 ? 14.32 35.188 15.109 1 84.25 478 PHE B CA 1
ATOM 8074 C C . PHE B 1 478 ? 13.875 34.906 13.68 1 84.25 478 PHE B C 1
ATOM 8076 O O . PHE B 1 478 ? 13.234 35.75 13.047 1 84.25 478 PHE B O 1
ATOM 8083 N N . GLY B 1 479 ? 14.398 33.75 13.211 1 84.44 479 GLY B N 1
ATOM 8084 C CA . GLY B 1 479 ? 13.922 33.188 11.953 1 84.44 479 GLY B CA 1
ATOM 8085 C C . GLY B 1 479 ? 14.57 33.812 10.734 1 84.44 479 GLY B C 1
ATOM 8086 O O . GLY B 1 479 ? 14.273 33.438 9.602 1 84.44 479 GLY B O 1
ATOM 8087 N N . SER B 1 480 ? 15.492 34.781 10.891 1 82.44 480 SER B N 1
ATOM 8088 C CA . SER B 1 480 ? 16.016 35.531 9.766 1 82.44 480 SER B CA 1
ATOM 8089 C C . SER B 1 480 ? 16.797 34.656 8.812 1 82.44 480 SER B C 1
ATOM 8091 O O . SER B 1 480 ? 16.875 34.938 7.609 1 82.44 480 SER B O 1
ATOM 8093 N N . GLU B 1 481 ? 17.328 33.562 9.258 1 87.25 481 GLU B N 1
ATOM 8094 C CA . GLU B 1 481 ? 18.141 32.719 8.391 1 87.25 481 GLU B CA 1
ATOM 8095 C C . GLU B 1 481 ? 17.734 31.25 8.523 1 87.25 481 GLU B C 1
ATOM 8097 O O . GLU B 1 481 ? 18.516 30.344 8.211 1 87.25 481 GLU B O 1
ATOM 8102 N N . ALA B 1 482 ? 16.516 31.125 8.922 1 93.19 482 ALA B N 1
ATOM 8103 C CA . ALA B 1 482 ? 16.062 29.75 9.117 1 93.19 482 ALA B CA 1
ATOM 8104 C C . ALA B 1 482 ? 15.891 29.031 7.785 1 93.19 482 ALA B C 1
ATOM 8106 O O . ALA B 1 482 ? 15.414 29.625 6.812 1 93.19 482 ALA B O 1
ATOM 8107 N N . THR B 1 483 ? 16.391 27.781 7.754 1 96.38 483 THR B N 1
ATOM 8108 C CA . THR B 1 483 ? 16.25 26.938 6.57 1 96.38 483 THR B CA 1
ATOM 8109 C C . THR B 1 483 ? 15.172 25.891 6.773 1 96.38 483 THR B C 1
ATOM 8111 O O . THR B 1 483 ? 15.055 25.312 7.852 1 96.38 483 THR B O 1
ATOM 8114 N N . PHE B 1 484 ? 14.359 25.719 5.762 1 97.31 484 PHE B N 1
ATOM 8115 C CA . PHE B 1 484 ? 13.266 24.766 5.82 1 97.31 484 PHE B CA 1
ATOM 8116 C C . PHE B 1 484 ? 13.102 24.047 4.488 1 97.31 484 PHE B C 1
ATOM 8118 O O . PHE B 1 484 ? 13.703 24.438 3.486 1 97.31 484 PHE B O 1
ATOM 8125 N N . THR B 1 485 ? 12.391 22.891 4.5 1 98.31 485 THR B N 1
ATOM 8126 C CA . THR B 1 485 ? 12.164 22.094 3.299 1 98.31 485 THR B CA 1
ATOM 8127 C C . THR B 1 485 ? 10.703 21.672 3.203 1 98.31 485 THR B C 1
ATOM 8129 O O . THR B 1 485 ? 9.953 21.781 4.176 1 98.31 485 THR B O 1
ATOM 8132 N N . GLY B 1 486 ? 10.266 21.328 2.031 1 98.06 486 GLY B N 1
ATOM 8133 C CA . GLY B 1 486 ? 8.922 20.859 1.737 1 98.06 486 GLY B CA 1
ATOM 8134 C C . GLY B 1 486 ? 8.672 20.641 0.258 1 98.06 486 GLY B C 1
ATOM 8135 O O . GLY B 1 486 ? 9.617 20.438 -0.509 1 98.06 486 GLY B O 1
ATOM 8136 N N . SER B 1 487 ? 7.445 20.484 -0.015 1 97.81 487 SER B N 1
ATOM 8137 C CA . SER B 1 487 ? 7.004 20.422 -1.405 1 97.81 487 SER B CA 1
ATOM 8138 C C . SER B 1 487 ? 5.941 21.484 -1.69 1 97.81 487 SER B C 1
ATOM 8140 O O . SER B 1 487 ? 5.129 21.797 -0.821 1 97.81 487 SER B O 1
ATOM 8142 N N . TYR B 1 488 ? 6.027 22.094 -2.84 1 95.62 488 TYR B N 1
ATOM 8143 C CA . TYR B 1 488 ? 5.02 23.062 -3.25 1 95.62 488 TYR B CA 1
ATOM 8144 C C . TYR B 1 488 ? 4.656 22.891 -4.719 1 95.62 488 TYR B C 1
ATOM 8146 O O . TYR B 1 488 ? 5.254 22.062 -5.418 1 95.62 488 TYR B O 1
ATOM 8154 N N . LEU B 1 489 ? 3.6 23.5 -5.082 1 96.25 489 LEU B N 1
ATOM 8155 C CA . LEU B 1 489 ? 3.16 23.469 -6.473 1 96.25 489 LEU B CA 1
ATOM 8156 C C . LEU B 1 489 ? 3.709 24.672 -7.234 1 96.25 489 LEU B C 1
ATOM 8158 O O . LEU B 1 489 ? 3.227 25.797 -7.062 1 96.25 489 LEU B O 1
ATOM 8162 N N . ASN B 1 490 ? 4.598 24.312 -8.125 1 94.69 490 ASN B N 1
ATOM 8163 C CA . ASN B 1 490 ? 5.402 25.344 -8.773 1 94.69 490 ASN B CA 1
ATOM 8164 C C . ASN B 1 490 ? 4.73 25.875 -10.039 1 94.69 490 ASN B C 1
ATOM 8166 O O . ASN B 1 490 ? 5.242 25.688 -11.141 1 94.69 490 ASN B O 1
ATOM 8170 N N . ALA B 1 491 ? 3.658 26.469 -9.867 1 92.62 491 ALA B N 1
ATOM 8171 C CA . ALA B 1 491 ? 2.896 27.172 -10.898 1 92.62 491 ALA B CA 1
ATOM 8172 C C . ALA B 1 491 ? 2.186 28.391 -10.32 1 92.62 491 ALA B C 1
ATOM 8174 O O . ALA B 1 491 ? 1.835 28.406 -9.133 1 92.62 491 ALA B O 1
ATOM 8175 N N . ALA B 1 492 ? 1.917 29.344 -11.102 1 87.31 492 ALA B N 1
ATOM 8176 C CA . ALA B 1 492 ? 1.381 30.609 -10.617 1 87.31 492 ALA B CA 1
ATOM 8177 C C . ALA B 1 492 ? -0.101 30.484 -10.273 1 87.31 492 ALA B C 1
ATOM 8179 O O . ALA B 1 492 ? -0.573 31.078 -9.305 1 87.31 492 ALA B O 1
ATOM 8180 N N . THR B 1 493 ? -0.742 29.656 -11.086 1 88.69 493 THR B N 1
ATOM 8181 C CA . THR B 1 493 ? -2.191 29.75 -10.945 1 88.69 493 THR B CA 1
ATOM 8182 C C . THR B 1 493 ? -2.807 28.359 -10.766 1 88.69 493 THR B C 1
ATOM 8184 O O . THR B 1 493 ? -3.93 28.234 -10.273 1 88.69 493 THR B O 1
ATOM 8187 N N . GLN B 1 494 ? -2.07 27.375 -11.18 1 91.75 494 GLN B N 1
ATOM 8188 C CA . GLN B 1 494 ? -2.654 26.031 -11.18 1 91.75 494 GLN B CA 1
ATOM 8189 C C . GLN B 1 494 ? -1.938 25.125 -10.188 1 91.75 494 GLN B C 1
ATOM 8191 O O . GLN B 1 494 ? -0.771 25.344 -9.867 1 91.75 494 GLN B O 1
ATOM 8196 N N . ARG B 1 495 ? -2.639 24.094 -9.797 1 93.25 495 ARG B N 1
ATOM 8197 C CA . ARG B 1 495 ? -2.066 23.109 -8.891 1 93.25 495 ARG B CA 1
ATOM 8198 C C . ARG B 1 495 ? -1.311 22.031 -9.664 1 93.25 495 ARG B C 1
ATOM 8200 O O . ARG B 1 495 ? -1.754 20.875 -9.734 1 93.25 495 ARG B O 1
ATOM 8207 N N . ILE B 1 496 ? -0.174 22.5 -10.172 1 96.06 496 ILE B N 1
ATOM 8208 C CA . ILE B 1 496 ? 0.621 21.578 -10.977 1 96.06 496 ILE B CA 1
ATOM 8209 C C . ILE B 1 496 ? 2.1 21.734 -10.633 1 96.06 496 ILE B C 1
ATOM 8211 O O . ILE B 1 496 ? 2.477 22.641 -9.891 1 96.06 496 ILE B O 1
ATOM 8215 N N . ASN B 1 497 ? 2.893 20.812 -11.055 1 97.06 497 ASN B N 1
ATOM 8216 C CA . ASN B 1 497 ? 4.348 20.828 -10.977 1 97.06 497 ASN B CA 1
ATOM 8217 C C . ASN B 1 497 ? 4.828 20.703 -9.531 1 97.06 497 ASN B C 1
ATOM 8219 O O . ASN B 1 497 ? 5.531 21.594 -9.031 1 97.06 497 ASN B O 1
ATOM 8223 N N . PRO B 1 498 ? 4.441 19.609 -8.953 1 97.19 498 PRO B N 1
ATOM 8224 C CA . PRO B 1 498 ? 4.961 19.406 -7.594 1 97.19 498 PRO B CA 1
ATOM 8225 C C . PRO B 1 498 ? 6.484 19.453 -7.535 1 97.19 498 PRO B C 1
ATOM 8227 O O . PRO B 1 498 ? 7.156 18.75 -8.305 1 97.19 498 PRO B O 1
ATOM 8230 N N . THR B 1 499 ? 7 20.281 -6.629 1 98.25 499 THR B N 1
ATOM 8231 C CA . THR B 1 499 ? 8.43 20.547 -6.543 1 98.25 499 THR B CA 1
ATOM 8232 C C . THR B 1 499 ? 8.914 20.469 -5.098 1 98.25 499 THR B C 1
ATOM 8234 O O . THR B 1 499 ? 8.414 21.188 -4.23 1 98.25 499 THR B O 1
ATOM 8237 N N . MET B 1 500 ? 9.82 19.594 -4.879 1 98.31 500 MET B N 1
ATOM 8238 C CA . MET B 1 500 ? 10.5 19.531 -3.588 1 98.31 500 MET B CA 1
ATOM 8239 C C . MET B 1 500 ? 11.617 20.562 -3.52 1 98.31 500 MET B C 1
ATOM 8241 O O . MET B 1 500 ? 12.32 20.797 -4.508 1 98.31 500 MET B O 1
ATOM 8245 N N . TYR B 1 501 ? 11.781 21.141 -2.273 1 98.12 501 TYR B N 1
ATOM 8246 C CA . TYR B 1 501 ? 12.711 22.266 -2.207 1 98.12 501 TYR B CA 1
ATOM 8247 C C . TYR B 1 501 ? 13.414 22.312 -0.852 1 98.12 501 TYR B C 1
ATOM 8249 O O . TYR B 1 501 ? 12.977 21.656 0.099 1 98.12 501 TYR B O 1
ATOM 8257 N N . ILE B 1 502 ? 14.484 23 -0.83 1 98.06 502 ILE B N 1
ATOM 8258 C CA . ILE B 1 502 ? 15.133 23.578 0.346 1 98.06 502 ILE B CA 1
ATOM 8259 C C . ILE B 1 502 ? 15.234 25.094 0.189 1 98.06 502 ILE B C 1
ATOM 8261 O O . ILE B 1 502 ? 15.695 25.594 -0.841 1 98.06 502 ILE B O 1
ATOM 8265 N N . ALA B 1 503 ? 14.742 25.766 1.234 1 96.75 503 ALA B N 1
ATOM 8266 C CA . ALA B 1 503 ? 14.711 27.219 1.124 1 96.75 503 ALA B CA 1
ATOM 8267 C C . ALA B 1 503 ? 15.062 27.875 2.455 1 96.75 503 ALA B C 1
ATOM 8269 O O . ALA B 1 503 ? 15.016 27.234 3.506 1 96.75 503 ALA B O 1
ATOM 8270 N N . ASN B 1 504 ? 15.492 29.031 2.391 1 91.81 504 ASN B N 1
ATOM 8271 C CA . ASN B 1 504 ? 15.539 29.922 3.547 1 91.81 504 ASN B CA 1
ATOM 8272 C C . ASN B 1 504 ? 14.609 31.109 3.381 1 91.81 504 ASN B C 1
ATOM 8274 O O . ASN B 1 504 ? 13.695 31.078 2.555 1 91.81 504 ASN B O 1
ATOM 8278 N N . ASN B 1 505 ? 14.781 32.094 4.184 1 86.19 505 ASN B N 1
ATOM 8279 C CA . ASN B 1 505 ? 13.859 33.219 4.195 1 86.19 505 ASN B CA 1
ATOM 8280 C C . ASN B 1 505 ? 13.906 34 2.885 1 86.19 505 ASN B C 1
ATOM 8282 O O . ASN B 1 505 ? 12.906 34.594 2.475 1 86.19 505 ASN B O 1
ATOM 8286 N N . THR B 1 506 ? 15.008 33.906 2.18 1 83.88 506 THR B N 1
ATOM 8287 C CA . THR B 1 506 ? 15.156 34.875 1.086 1 83.88 506 THR B CA 1
ATOM 8288 C C . THR B 1 506 ? 15.297 34.125 -0.249 1 83.88 506 THR B C 1
ATOM 8290 O O . THR B 1 506 ? 15.133 34.75 -1.311 1 83.88 506 THR B O 1
ATOM 8293 N N . GLN B 1 507 ? 15.594 32.906 -0.202 1 91 507 GLN B N 1
ATOM 8294 C CA . GLN B 1 507 ? 15.82 32.25 -1.486 1 91 507 GLN B CA 1
ATOM 8295 C C . GLN B 1 507 ? 15.555 30.734 -1.396 1 91 507 GLN B C 1
ATOM 8297 O O . GLN B 1 507 ? 15.602 30.156 -0.31 1 91 507 GLN B O 1
ATOM 8302 N N . ILE B 1 508 ? 15.281 30.156 -2.51 1 95 508 ILE B N 1
ATOM 8303 C CA . ILE B 1 508 ? 15.273 28.703 -2.672 1 95 508 ILE B CA 1
ATOM 8304 C C . ILE B 1 508 ? 16.703 28.203 -2.938 1 95 508 ILE B C 1
ATOM 8306 O O . ILE B 1 508 ? 17.344 28.641 -3.898 1 95 508 ILE B O 1
ATOM 8310 N N . ILE B 1 509 ? 17.188 27.375 -2.156 1 96.25 509 ILE B N 1
ATOM 8311 C CA . ILE B 1 509 ? 18.562 26.891 -2.193 1 96.25 509 ILE B CA 1
ATOM 8312 C C . ILE B 1 509 ? 18.672 25.734 -3.18 1 96.25 509 ILE B C 1
ATOM 8314 O O . ILE B 1 509 ? 19.641 25.641 -3.941 1 96.25 509 ILE B O 1
ATOM 8318 N N . SER B 1 510 ? 17.75 24.812 -3.107 1 97.12 510 SER B N 1
ATOM 8319 C CA . SER B 1 510 ? 17.688 23.625 -3.947 1 97.12 510 SER B CA 1
ATOM 8320 C C . SER B 1 510 ? 16.25 23.234 -4.238 1 97.12 510 SER B C 1
ATOM 8322 O O . SER B 1 510 ? 15.367 23.375 -3.379 1 97.12 510 SER B O 1
ATOM 8324 N N . SER B 1 511 ? 15.992 22.844 -5.434 1 97 511 SER B N 1
ATOM 8325 C CA . SER B 1 511 ? 14.648 22.391 -5.77 1 97 511 SER B CA 1
ATOM 8326 C C . SER B 1 511 ? 14.68 21.359 -6.898 1 97 511 SER B C 1
ATOM 8328 O O . SER B 1 511 ? 15.586 21.375 -7.734 1 97 511 SER B O 1
ATOM 8330 N N . GLN B 1 512 ? 13.781 20.469 -6.84 1 97.38 512 GLN B N 1
ATOM 8331 C CA . GLN B 1 512 ? 13.625 19.453 -7.879 1 97.38 512 GLN B CA 1
ATOM 8332 C C . GLN B 1 512 ? 12.148 19.156 -8.125 1 97.38 512 GLN B C 1
ATOM 8334 O O . GLN B 1 512 ? 11.43 18.75 -7.211 1 97.38 512 GLN B O 1
ATOM 8339 N N . GLN B 1 513 ? 11.719 19.328 -9.328 1 97.19 513 GLN B N 1
ATOM 8340 C CA . GLN B 1 513 ? 10.344 19.047 -9.727 1 97.19 513 GLN B CA 1
ATOM 8341 C C . GLN B 1 513 ? 10.133 17.562 -9.945 1 97.19 513 GLN B C 1
ATOM 8343 O O . GLN B 1 513 ? 11.016 16.859 -10.461 1 97.19 513 GLN B O 1
ATOM 8348 N N . PHE B 1 514 ? 8.984 17.078 -9.633 1 95.88 514 PHE B N 1
ATOM 8349 C CA . PHE B 1 514 ? 8.609 15.695 -9.891 1 95.88 514 PHE B CA 1
ATOM 8350 C C . PHE B 1 514 ? 7.641 15.602 -11.062 1 95.88 514 PHE B C 1
ATOM 8352 O O . PHE B 1 514 ? 6.727 16.422 -11.18 1 95.88 514 PHE B O 1
ATOM 8359 N N . GLY B 1 515 ? 7.926 14.578 -11.805 1 90.25 515 GLY B N 1
ATOM 8360 C CA . GLY B 1 515 ? 7 14.281 -12.891 1 90.25 515 GLY B CA 1
ATOM 8361 C C . GLY B 1 515 ? 7.184 15.188 -14.094 1 90.25 515 GLY B C 1
ATOM 8362 O O . GLY B 1 515 ? 8.117 15.984 -14.141 1 90.25 515 GLY B O 1
ATOM 8363 N N . SER B 1 516 ? 6.277 14.992 -15.031 1 89.19 516 SER B N 1
ATOM 8364 C CA . SER B 1 516 ? 6.285 15.812 -16.234 1 89.19 516 SER B CA 1
ATOM 8365 C C . SER B 1 516 ? 5.648 17.172 -15.984 1 89.19 516 SER B C 1
ATOM 8367 O O . SER B 1 516 ? 4.902 17.344 -15.016 1 89.19 516 SER B O 1
ATOM 8369 N N . SER B 1 517 ? 5.969 18.078 -16.875 1 93.56 517 SER B N 1
ATOM 8370 C CA . SER B 1 517 ? 5.336 19.391 -16.781 1 93.56 517 SER B CA 1
ATOM 8371 C C . SER B 1 517 ? 3.818 19.281 -16.859 1 93.56 517 SER B C 1
ATOM 8373 O O . SER B 1 517 ? 3.281 18.594 -17.719 1 93.56 517 SER B O 1
ATOM 8375 N N . GLY B 1 518 ? 3.238 19.844 -15.859 1 94.38 518 GLY B N 1
ATOM 8376 C CA . GLY B 1 518 ? 1.785 19.812 -15.836 1 94.38 518 GLY B CA 1
ATOM 8377 C C . GLY B 1 518 ? 1.225 18.734 -14.922 1 94.38 518 GLY B C 1
ATOM 8378 O O . GLY B 1 518 ? 0.007 18.625 -14.766 1 94.38 518 GLY B O 1
ATOM 8379 N N . GLN B 1 519 ? 2.09 17.984 -14.312 1 94.62 519 GLN B N 1
ATOM 8380 C CA . GLN B 1 519 ? 1.617 16.984 -13.367 1 94.62 519 GLN B CA 1
ATOM 8381 C C . GLN B 1 519 ? 0.78 17.625 -12.258 1 94.62 519 GLN B C 1
ATOM 8383 O O . GLN B 1 519 ? 1.274 18.469 -11.508 1 94.62 519 GLN B O 1
ATOM 8388 N N . GLU B 1 520 ? -0.411 17.234 -12.211 1 94.81 520 GLU B N 1
ATOM 8389 C CA . GLU B 1 520 ? -1.322 17.766 -11.203 1 94.81 520 GLU B CA 1
ATOM 8390 C C . GLU B 1 520 ? -1.055 17.156 -9.836 1 94.81 520 GLU B C 1
ATOM 8392 O O . GLU B 1 520 ? -0.776 15.953 -9.727 1 94.81 520 GLU B O 1
ATOM 8397 N N . ALA B 1 521 ? -1.091 17.984 -8.844 1 96.12 521 ALA B N 1
ATOM 8398 C CA . ALA B 1 521 ? -0.876 17.578 -7.457 1 96.12 521 ALA B CA 1
ATOM 8399 C C . ALA B 1 521 ? -1.672 18.453 -6.496 1 96.12 521 ALA B C 1
ATOM 8401 O O . ALA B 1 521 ? -2.287 19.438 -6.91 1 96.12 521 ALA B O 1
ATOM 8402 N N . ALA B 1 522 ? -1.722 18.016 -5.262 1 93.75 522 ALA B N 1
ATOM 8403 C CA . ALA B 1 522 ? -2.488 18.75 -4.262 1 93.75 522 ALA B CA 1
ATOM 8404 C C . ALA B 1 522 ? -1.777 18.75 -2.91 1 93.75 522 ALA B C 1
ATOM 8406 O O . ALA B 1 522 ? -0.644 19.219 -2.797 1 93.75 522 ALA B O 1
ATOM 8407 N N . TYR B 1 523 ? -2.348 18.094 -1.931 1 95.25 523 TYR B N 1
ATOM 8408 C CA . TYR B 1 523 ? -1.85 18.156 -0.562 1 95.25 523 TYR B CA 1
ATOM 8409 C C . TYR B 1 523 ? -0.431 17.594 -0.472 1 95.25 523 TYR B C 1
ATOM 8411 O O . TYR B 1 523 ? -0.083 16.641 -1.177 1 95.25 523 TYR B O 1
ATOM 8419 N N . GLY B 1 524 ? 0.37 18.188 0.459 1 95.62 524 GLY B N 1
ATOM 8420 C CA . GLY B 1 524 ? 1.724 17.719 0.727 1 95.62 524 GLY B CA 1
ATOM 8421 C C . GLY B 1 524 ? 2.09 17.781 2.197 1 95.62 524 GLY B C 1
ATOM 8422 O O . GLY B 1 524 ? 1.748 18.734 2.896 1 95.62 524 GLY B O 1
ATOM 8423 N N . HIS B 1 525 ? 2.707 16.719 2.686 1 97.75 525 HIS B N 1
ATOM 8424 C CA . HIS B 1 525 ? 3.229 16.625 4.043 1 97.75 525 HIS B CA 1
ATOM 8425 C C . HIS B 1 525 ? 4.727 16.344 4.039 1 97.75 525 HIS B C 1
ATOM 8427 O O . HIS B 1 525 ? 5.207 15.516 3.258 1 97.75 525 HIS B O 1
ATOM 8433 N N . THR B 1 526 ? 5.434 17.047 4.934 1 98.5 526 THR B N 1
ATOM 8434 C CA . THR B 1 526 ? 6.879 16.859 4.977 1 98.5 526 THR B CA 1
ATOM 8435 C C . THR B 1 526 ? 7.344 16.562 6.402 1 98.5 526 THR B C 1
ATOM 8437 O O . THR B 1 526 ? 6.98 17.281 7.336 1 98.5 526 THR B O 1
ATOM 8440 N N . THR B 1 527 ? 8.102 15.539 6.551 1 98.62 527 THR B N 1
ATOM 8441 C CA . THR B 1 527 ? 8.711 15.188 7.832 1 98.62 527 THR B CA 1
ATOM 8442 C C . THR B 1 527 ? 10.141 14.703 7.633 1 98.62 527 THR B C 1
ATOM 8444 O O . THR B 1 527 ? 10.398 13.836 6.789 1 98.62 527 THR B O 1
ATOM 8447 N N . CYS B 1 528 ? 11.039 15.281 8.359 1 98.38 528 CYS B N 1
ATOM 8448 C CA . CYS B 1 528 ? 12.438 14.875 8.258 1 98.38 528 CYS B CA 1
ATOM 8449 C C . CYS B 1 528 ? 12.898 14.188 9.539 1 98.38 528 CYS B C 1
ATOM 8451 O O . CYS B 1 528 ? 12.305 14.391 10.602 1 98.38 528 CYS B O 1
ATOM 8453 N N . PHE B 1 529 ? 13.883 13.336 9.391 1 98 529 PHE B N 1
ATOM 8454 C CA . PHE B 1 529 ? 14.516 12.633 10.5 1 98 529 PHE B CA 1
ATOM 8455 C C . PHE B 1 529 ? 15.953 12.266 10.156 1 98 529 PHE B C 1
ATOM 8457 O O . PHE B 1 529 ? 16.344 12.312 8.992 1 98 529 PHE B O 1
ATOM 8464 N N . ARG B 1 530 ? 16.688 11.969 11.164 1 96.75 530 ARG B N 1
ATOM 8465 C CA . ARG B 1 530 ? 18.109 11.695 10.977 1 96.75 530 ARG B CA 1
ATOM 8466 C C . ARG B 1 530 ? 18.438 10.25 11.328 1 96.75 530 ARG B C 1
ATOM 8468 O O . ARG B 1 530 ? 17.953 9.727 12.328 1 96.75 530 ARG B O 1
ATOM 8475 N N . ASP B 1 531 ? 19.188 9.656 10.469 1 95.62 531 ASP B N 1
ATOM 8476 C CA . ASP B 1 531 ? 19.891 8.43 10.828 1 95.62 531 ASP B CA 1
ATOM 8477 C C . ASP B 1 531 ? 21.125 8.734 11.68 1 95.62 531 ASP B C 1
ATOM 8479 O O . ASP B 1 531 ? 22.125 9.227 11.172 1 95.62 531 ASP B O 1
ATOM 8483 N N . THR B 1 532 ? 21.062 8.344 12.883 1 90 532 THR B N 1
ATOM 8484 C CA . THR B 1 532 ? 22.141 8.734 13.797 1 90 5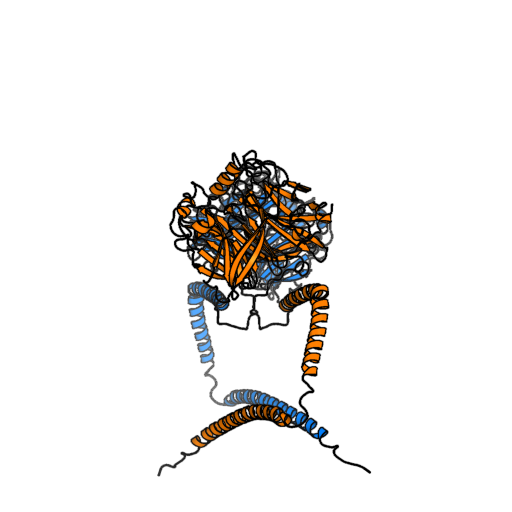32 THR B CA 1
ATOM 8485 C C . THR B 1 532 ? 23.375 7.875 13.586 1 90 532 THR B C 1
ATOM 8487 O O . THR B 1 532 ? 24.469 8.234 14.031 1 90 532 THR B O 1
ATOM 8490 N N . GLY B 1 533 ? 23.203 6.762 12.961 1 83.62 533 GLY B N 1
ATOM 8491 C CA . GLY B 1 533 ? 24.359 5.953 12.609 1 83.62 533 GLY B CA 1
ATOM 8492 C C . GLY B 1 533 ? 25.188 6.551 11.484 1 83.62 533 GLY B C 1
ATOM 8493 O O . GLY B 1 533 ? 26.391 6.738 11.633 1 83.62 533 GLY B O 1
ATOM 8494 N N . SER B 1 534 ? 24.609 6.945 10.461 1 86.25 534 SER B N 1
ATOM 8495 C CA . SER B 1 534 ? 25.297 7.492 9.297 1 86.25 534 SER B CA 1
ATOM 8496 C C . SER B 1 534 ? 25.297 9.016 9.312 1 86.25 534 SER B C 1
ATOM 8498 O O . SER B 1 534 ? 25.969 9.656 8.508 1 86.25 534 SER B O 1
ATOM 8500 N N . VAL B 1 535 ? 24.469 9.656 10.102 1 88.06 535 VAL B N 1
ATOM 8501 C CA . VAL B 1 535 ? 24.328 11.094 10.297 1 88.06 535 VAL B CA 1
ATOM 8502 C C . VAL B 1 535 ? 23.609 11.711 9.102 1 88.06 535 VAL B C 1
ATOM 8504 O O . VAL B 1 535 ? 23.547 12.93 8.969 1 88.06 535 VAL B O 1
ATOM 8507 N N . MET B 1 536 ? 23.078 10.836 8.32 1 94.81 536 MET B N 1
ATOM 8508 C CA . MET B 1 536 ? 22.344 11.32 7.156 1 94.81 536 MET B CA 1
ATOM 8509 C C . MET B 1 536 ? 20.938 11.766 7.539 1 94.81 536 MET B C 1
ATOM 8511 O O . MET B 1 536 ? 20.297 11.141 8.383 1 94.81 536 MET B O 1
ATOM 8515 N N . VAL B 1 537 ? 20.516 12.883 6.922 1 97.94 537 VAL B N 1
ATOM 8516 C CA . VAL B 1 537 ? 19.172 13.383 7.152 1 97.94 537 VAL B CA 1
ATOM 8517 C C . VAL B 1 537 ? 18.266 13 5.98 1 97.94 537 VAL B C 1
ATOM 8519 O O . VAL B 1 537 ? 18.625 13.211 4.82 1 97.94 537 VAL B O 1
ATOM 8522 N N . TYR B 1 538 ? 17.203 12.383 6.344 1 98.44 538 TYR B N 1
ATOM 8523 C CA . TYR B 1 538 ? 16.203 11.992 5.352 1 98.44 538 TYR B CA 1
ATOM 8524 C C . TYR B 1 538 ? 14.906 12.766 5.555 1 98.44 538 TYR B C 1
ATOM 8526 O O . TYR B 1 538 ? 14.523 13.062 6.688 1 98.44 538 TYR B O 1
ATOM 8534 N N . CYS B 1 539 ? 14.242 13.109 4.492 1 98.56 539 CYS B N 1
ATOM 8535 C CA . CYS B 1 539 ? 12.914 13.719 4.539 1 98.56 539 CYS B CA 1
ATOM 8536 C C . CYS B 1 539 ? 11.914 12.922 3.709 1 98.56 539 CYS B C 1
ATOM 8538 O O . CYS B 1 539 ? 12.234 12.484 2.602 1 98.56 539 CYS B O 1
ATOM 8540 N N . ILE B 1 540 ? 10.828 12.695 4.312 1 98.62 540 ILE B N 1
ATOM 8541 C CA . ILE B 1 540 ? 9.711 12.102 3.584 1 98.62 540 ILE B CA 1
ATOM 8542 C C . ILE B 1 540 ? 8.75 13.188 3.125 1 98.62 540 ILE B C 1
ATOM 8544 O O . ILE B 1 540 ? 8.383 14.07 3.904 1 98.62 540 ILE B O 1
ATOM 8548 N N . TYR B 1 541 ? 8.438 13.211 1.854 1 98.62 541 TYR B N 1
ATOM 8549 C CA . TYR B 1 541 ? 7.445 14.078 1.229 1 98.62 541 TYR B CA 1
ATOM 8550 C C . TYR B 1 541 ? 6.227 13.281 0.775 1 98.62 541 TYR B C 1
ATOM 8552 O O . TYR B 1 541 ? 6.277 12.578 -0.241 1 98.62 541 TYR B O 1
ATOM 8560 N N . ILE B 1 542 ? 5.176 13.367 1.475 1 98.56 542 ILE B N 1
ATOM 8561 C CA . ILE B 1 542 ? 3.93 12.711 1.096 1 98.56 542 ILE B CA 1
ATOM 8562 C C . ILE B 1 542 ? 3.086 13.648 0.239 1 98.56 542 ILE B C 1
ATOM 8564 O O . ILE B 1 542 ? 2.623 14.688 0.716 1 98.56 542 ILE B O 1
ATOM 8568 N N . ILE B 1 543 ? 2.855 13.297 -1.013 1 97.94 543 ILE B N 1
ATOM 8569 C CA . ILE B 1 543 ? 2.223 14.211 -1.953 1 97.94 543 ILE B CA 1
ATOM 8570 C C . ILE B 1 543 ? 1.045 13.523 -2.635 1 97.94 543 ILE B C 1
ATOM 8572 O O . ILE B 1 543 ? 1.156 12.367 -3.062 1 97.94 543 ILE B O 1
ATOM 8576 N N . GLU B 1 544 ? -0.039 14.211 -2.758 1 96.19 544 GLU B N 1
ATOM 8577 C CA . GLU B 1 544 ? -1.149 13.773 -3.6 1 96.19 544 GLU B CA 1
ATOM 8578 C C . GLU B 1 544 ? -0.871 14.055 -5.074 1 96.19 544 GLU B C 1
ATOM 8580 O O . GLU B 1 544 ? -0.662 15.211 -5.461 1 96.19 544 GLU B O 1
ATOM 8585 N N . LEU B 1 545 ? -0.887 13.023 -5.84 1 95.31 545 LEU B N 1
ATOM 8586 C CA . LEU B 1 545 ? -0.642 13.164 -7.27 1 95.31 545 LEU B CA 1
ATOM 8587 C C . LEU B 1 545 ? -1.846 12.688 -8.078 1 95.31 545 LEU B C 1
ATOM 8589 O O . LEU B 1 545 ? -2.484 11.695 -7.723 1 95.31 545 LEU B O 1
ATOM 8593 N N . SER B 1 546 ? -2.066 13.383 -9.109 1 91.81 546 SER B N 1
ATOM 8594 C CA . SER B 1 546 ? -3.092 12.883 -10.023 1 91.81 546 SER B CA 1
ATOM 8595 C C . SER B 1 546 ? -2.592 11.68 -10.812 1 91.81 546 SER B C 1
ATOM 8597 O O . SER B 1 546 ? -1.409 11.594 -11.148 1 91.81 546 SER B O 1
ATOM 8599 N N . SER B 1 547 ? -3.525 10.727 -11 1 84.44 547 SER B N 1
ATOM 8600 C CA . SER B 1 547 ? -3.184 9.523 -11.75 1 84.44 547 SER B CA 1
ATOM 8601 C C . SER B 1 547 ? -4.23 9.227 -12.82 1 84.44 547 SER B C 1
ATOM 8603 O O . SER B 1 547 ? -5.422 9.461 -12.609 1 84.44 547 SER B O 1
ATOM 8605 N N . SER B 1 548 ? -3.723 8.758 -13.93 1 77.94 548 SER B N 1
ATOM 8606 C CA . SER B 1 548 ? -4.641 8.398 -15.008 1 77.94 548 SER B CA 1
ATOM 8607 C C . SER B 1 548 ? -4.977 6.914 -14.977 1 77.94 548 SER B C 1
ATOM 8609 O O . SER B 1 548 ? -5.969 6.484 -15.57 1 77.94 548 SER B O 1
ATOM 8611 N N . LEU B 1 549 ? -4.266 6.172 -14.312 1 80.44 549 LEU B N 1
ATOM 8612 C CA . LEU B 1 549 ? -4.449 4.727 -14.352 1 80.44 549 LEU B CA 1
ATOM 8613 C C . LEU B 1 549 ? -5.387 4.266 -13.234 1 80.44 549 LEU B C 1
ATOM 8615 O O . LEU B 1 549 ? -6.328 3.514 -13.484 1 80.44 549 LEU B O 1
ATOM 8619 N N . LEU B 1 550 ? -4.996 4.66 -12.023 1 83.69 550 LEU B N 1
ATOM 8620 C CA . LEU B 1 550 ? -5.766 4.242 -10.859 1 83.69 550 LEU B CA 1
ATOM 8621 C C . LEU B 1 550 ? -6.113 5.434 -9.977 1 83.69 550 LEU B C 1
ATOM 8623 O O . LEU B 1 550 ? -5.219 6.129 -9.484 1 83.69 550 LEU B O 1
ATOM 8627 N N . GLY B 1 551 ? -7.355 5.57 -9.773 1 79.75 551 GLY B N 1
ATOM 8628 C CA . GLY B 1 551 ? -7.785 6.672 -8.93 1 79.75 551 GLY B CA 1
ATOM 8629 C C . GLY B 1 551 ? -7.543 8.031 -9.555 1 79.75 551 GLY B C 1
ATOM 8630 O O . GLY B 1 551 ? -6.598 8.211 -10.32 1 79.75 551 GLY B O 1
ATOM 8631 N N . GLN B 1 552 ? -8.297 8.945 -9.164 1 83.38 552 GLN B N 1
ATOM 8632 C CA . GLN B 1 552 ? -8.086 10.312 -9.633 1 83.38 552 GLN B CA 1
ATOM 8633 C C . GLN B 1 552 ? -6.867 10.945 -8.977 1 83.38 552 GLN B C 1
ATOM 8635 O O . GLN B 1 552 ? -6.094 11.648 -9.625 1 83.38 552 GLN B O 1
ATOM 8640 N N . PHE B 1 553 ? -6.707 10.609 -7.652 1 90.44 553 PHE B N 1
ATOM 8641 C CA . PHE B 1 553 ? -5.512 10.984 -6.902 1 90.44 553 PHE B CA 1
ATOM 8642 C C . PHE B 1 553 ? -4.938 9.773 -6.168 1 90.44 553 PHE B C 1
ATOM 8644 O O . PHE B 1 553 ? -5.684 8.914 -5.695 1 90.44 553 PHE B O 1
ATOM 8651 N N . GLN B 1 554 ? -3.67 9.773 -6.145 1 91.62 554 GLN B N 1
ATOM 8652 C CA . GLN B 1 554 ? -2.936 8.836 -5.309 1 91.62 554 GLN B CA 1
ATOM 8653 C C . GLN B 1 554 ? -1.919 9.555 -4.43 1 91.62 554 GLN B C 1
ATOM 8655 O O . GLN B 1 554 ? -1.355 10.578 -4.828 1 91.62 554 GLN B O 1
ATOM 8660 N N . ILE B 1 555 ? -1.768 9.062 -3.301 1 96.81 555 ILE B N 1
ATOM 8661 C CA . ILE B 1 555 ? -0.814 9.648 -2.363 1 96.81 555 ILE B CA 1
ATOM 8662 C C . ILE B 1 555 ? 0.49 8.852 -2.391 1 96.81 555 ILE B C 1
ATOM 8664 O O . ILE B 1 555 ? 0.481 7.625 -2.252 1 96.81 555 ILE B O 1
ATOM 8668 N N . VAL B 1 556 ? 1.607 9.516 -2.529 1 96.81 556 VAL B N 1
ATOM 8669 C CA . VAL B 1 556 ? 2.896 8.852 -2.66 1 96.81 556 VAL B CA 1
ATOM 8670 C C . VAL B 1 556 ? 3.869 9.391 -1.612 1 96.81 556 VAL B C 1
ATOM 8672 O O . VAL B 1 556 ? 4.035 10.602 -1.479 1 96.81 556 VAL B O 1
ATOM 8675 N N . PRO B 1 557 ? 4.457 8.516 -0.863 1 98.19 557 PRO B N 1
ATOM 8676 C CA . PRO B 1 557 ? 5.516 8.93 0.061 1 98.19 557 PRO B CA 1
ATOM 8677 C C . PRO B 1 557 ? 6.898 8.922 -0.583 1 98.19 557 PRO B C 1
ATOM 8679 O O . PRO B 1 557 ? 7.531 7.863 -0.677 1 98.19 557 PRO B O 1
ATOM 8682 N N . PHE B 1 558 ? 7.406 10.047 -0.895 1 98.06 558 PHE B N 1
ATOM 8683 C CA . PHE B 1 558 ? 8.75 10.18 -1.45 1 98.06 558 PHE B CA 1
ATOM 8684 C C . PHE B 1 558 ? 9.781 10.344 -0.34 1 98.06 558 PHE B C 1
ATOM 8686 O O . PHE B 1 558 ? 9.531 11.039 0.647 1 98.06 558 PHE B O 1
ATOM 8693 N N . ILE B 1 559 ? 10.906 9.719 -0.531 1 97.88 559 ILE B N 1
ATOM 8694 C CA . ILE B 1 559 ? 11.992 9.891 0.43 1 97.88 559 ILE B CA 1
ATOM 8695 C C . ILE B 1 559 ? 13.234 10.414 -0.284 1 97.88 559 ILE B C 1
ATOM 8697 O O . ILE B 1 559 ? 13.578 9.953 -1.375 1 97.88 559 ILE B O 1
ATOM 8701 N N . ARG B 1 560 ? 13.82 11.406 0.354 1 97.69 560 ARG B N 1
ATOM 8702 C CA . ARG B 1 560 ? 15.086 11.961 -0.118 1 97.69 560 ARG B CA 1
ATOM 8703 C C . ARG B 1 560 ? 16.047 12.203 1.043 1 97.69 560 ARG B C 1
ATOM 8705 O O . ARG B 1 560 ? 15.609 12.422 2.176 1 97.69 560 ARG B O 1
ATOM 8712 N N . GLN B 1 561 ? 17.281 12.211 0.602 1 97.56 561 GLN B N 1
ATOM 8713 C CA . GLN B 1 561 ? 18.312 12.656 1.527 1 97.56 561 GLN B CA 1
ATOM 8714 C C . GLN B 1 561 ? 18.562 14.156 1.388 1 97.56 561 GLN B C 1
ATOM 8716 O O . GLN B 1 561 ? 18.469 14.703 0.29 1 97.56 561 GLN B O 1
ATOM 8721 N N . VAL B 1 562 ? 18.781 14.758 2.467 1 97.56 562 VAL B N 1
ATOM 8722 C CA . VAL B 1 562 ? 19.266 16.141 2.488 1 97.56 562 VAL B CA 1
ATOM 8723 C C . VAL B 1 562 ? 20.734 16.172 2.914 1 97.56 562 VAL B C 1
ATOM 8725 O O . VAL B 1 562 ? 21.078 15.703 4.004 1 97.56 562 VAL B O 1
ATOM 8728 N N . THR B 1 563 ? 21.516 16.688 2.037 1 94.12 563 THR B N 1
ATOM 8729 C CA . THR B 1 563 ? 22.953 16.656 2.311 1 94.12 563 THR B CA 1
ATOM 8730 C C . THR B 1 563 ? 23.578 18.016 2.08 1 94.12 563 THR B C 1
ATOM 8732 O O . THR B 1 563 ? 22.953 18.922 1.519 1 94.12 563 THR B O 1
ATOM 8735 N N . LEU B 1 564 ? 24.797 18.062 2.588 1 92.25 564 LEU B N 1
ATOM 8736 C CA . LEU B 1 564 ? 25.594 19.25 2.307 1 92.25 564 LEU B CA 1
ATOM 8737 C C . LEU B 1 564 ? 26.141 19.219 0.886 1 92.25 564 LEU B C 1
ATOM 8739 O O . LEU B 1 564 ? 26.578 18.172 0.405 1 92.25 564 LEU B O 1
ATOM 8743 N N . SER B 1 565 ? 25.953 20.219 0.214 1 85.62 565 SER B N 1
ATOM 8744 C CA . SER B 1 565 ? 26.5 20.312 -1.14 1 85.62 565 SER B CA 1
ATOM 8745 C C . SER B 1 565 ? 28.016 20.312 -1.13 1 85.62 565 SER B C 1
ATOM 8747 O O . SER B 1 565 ? 28.641 20.812 -0.188 1 85.62 565 SER B O 1
#

Radius of gyration: 36.86 Å; Cα contacts (8 Å, |Δi|>4): 2823; chains: 2; bounding box: 74×122×117 Å